Protein AF-A0A560K8T9-F1 (afdb_monomer_lite)

Organism: NCBI:txid28077

pLDDT: mean 85.0, std 13.72, range [30.36, 98.31]

Foldseek 3Di:
DAECAEAEAAEEQAEAEAAYAAYEYEYEAPHENYEYEYEDPDDEHEYEYHYNYEYAEDAPPDDDPPPHYEYAYQYADYEYEAAHQEYEYENDDAAYEYEYAHLHHEYEYADAQHEYEHCYDAEYEYHYENYEYEYQAHEYEDCDYEYEYEYHAQYEYEDAEEAYEDEYAQAHYEYYYNYYQYAYEYQEAQKEEEVPQQWIHHPPHPHIYGHYPHQEYEYAYACYEYEEEANGEYEYAAAHYEYEYDANYEYEYEANAQPDHAHEYEYENYEYEYAERHHHEYEYENYEYEYEELYEYEYHYEHYEYEDCEENYEYHYDYEAYEYEFAYEAYEYEDEQYEYEYDACYEYEYEAANYEYEYDANYEYEYDAHAQPGHAYEYEDENYEYEYEARHHYEYDEECYEYEYEEAHEYEHEEANYEYEYAYAAHHYEYYYDLVEQGEYEYEYDNANYEYHYDDRPDHLNYEYEYEGENYEYEYPYNYEYEYAAANYEYEYDEAHEYEHAYHAQPGHAHEYEYELYEYEYHERHHHEYEYYNYEYEYEESHEYEYYEEHYEYEYPYANYEYAYDYEAYEYEFAAEEYEYEDENYEYEYEACYEYEYEAANYEYEYDANYEYEYEAHAQPHHAHEYEDENYEYEYEARHHYEYDEELYEYEYEYAHEYEHEEANYEYEYEAANHEYEYEYDDPDQHEYEYEYPHAHYEYHYDYPDQHLNYEYEYEHANYEYEAPHQYEYEYEAANYEYEHDEAHHYEYEYNAQPHHAHEYEYELYEYEYAPRHHHEYEYENYEYEYEELYEYHYHYEHYEYAYPYAAYEYHYQEYHYEHEDENYEYEYNYEEYEYEEEQYEYEYEAQYEYEYEYAAYEYEYHKANYEYEYDDPPDAAHHEYEYAAFLQQWAWDDDPQWIWIAGVVRIYIYIYPRCQPADPVRDGRHHHQWYAYNVGDIDGSVNVCVVVVDDPPDDDDDDPDDGHHD

Radius of gyration: 68.3 Å; chains: 1; bounding box: 132×45×207 Å

Sequence (967 aa):
MGSYDTLYLNSSGNTISLTGGNSTVNLSSGVSGNTVKVQTTTGSGTVTVNGAGTLNSIAASSGTIATSGTVTVNDSGNILWLAGAQATLSGIAANLTLNATAATTVLTVTDTGKAFTVGGGNQVSLIGSSETVTMNSGTLVNSSGSNTLVASGSSTLIAAAGTSVLVGSGSGATLKVTGGSAKVRYDASNMTINLSTGHATASNSSTSDALIGISSVIVNGGTDTITLGASQSATLSGSGNSVSAANGANVTIAGGGYQNTANEVTLSNGIMALTVDARANLTGSGNHVSSGSNDNVGVTGDNNTLTATGSGDGFWITGSNDKVIVQGTQAQINGNSVAISLSANASATLNGNGNTVTMASGSALHITGGGRVASTNTVTLSSSTVTLDQDSRADLTGSANQVTITGTVNVAVSGTQNTITSTASGSGIYVGGAASGGSTVTVSDTGGSNTIYVYANTQSAVDVLTVTGNGDIINMNSNWNLTLSGSGNTVGMIAGETISITGGGEFATANTVTLSNGTLILGQHARANLTGSGNHVTSGSNNNVGVAGDNNTLTATGSGDGFWITGSNDTVIVQSTQAQINGSNVAISLWANASATLNGNGNTVTMASGSALHITGGGWVAATNTVTLSSSTVTLDQDSRADLTGDANQVTITGTVNVAVSGTQNTITATASGSGIFVGGAAGGGSTVTVSDTGGGNTIYVYANTQSTVDVLTVTGNGDTINMNSNWKLTLSGSGNTVGMIAGETISITGGGEFATANTVTLSNGTLILGQHARANLTGSGNQVTLGNNDNLGVDGSHNVLTATGSGDGLWISGASNTANISNGSVFVGGSQTAINGDNNAITLYAGVGATVSGKNELISTVGANTTVALSTNGVGPSGELDLFVTHDQVWLQQSGNDLIIDQVNGTQDVTLKDWFLQSPGGTYDHQVATIKASDGVTLSSASITNLFSTSHTGASDSVLLNSWKS

Secondary structure (DSSP, 8-state):
--TT-EEEE-SSS-EEEE-SSS-EEEEPTT--SEEEEE---SS---EEEEESS-EEEEEE-SS---SS-EEEE-STT-EEEE-SSEEEEESPPTTEEEEE-SSSEEEEE--SS-EEEEEE-SEEEEE-SS-EEEESSSEEEEEES--EEEE-TT-EEEE-SS--EEEE-SSS-EEEESSS--EEEE-SSSEEEETTTTEEEETT-SS-EEEES--EEEE-SSS-EEEE-TT-EEEE-SSS-EEEE-TT-EEEE--B-TTSPPEEEE-SS-EEEE-BSBEEEEESSS-EEEE-BS-EEEEESSS-EEEE-SSS-EEEE-SSS-EEEE-SS-EEEE-SS-EEEEPTT-EEEEESSS-EEEE-TT-EEEEE-S-TTSPPEEEE-SS-EEEE-TT-EEEEESSS-EEEE-SS-EEEEESSSEEEEE--SS-EEEEE--TTS--EEEEEESS---EEEE---SS-TT-EEEE--SS-EEEE-SS-EEEE-SSS-EEE--TT-EEEE--B-TTSPPEEEE-SS-EEEE-SSBEEEEESSS-EEEE-SS-EEEEESSS-EEEE-SSS-EEEE-SSS-EEEE-SS-EEEE-SS-EEEEPTT-EEEEESSS-EEEE-TT-EEEEE-S-TTSPPEEEE-SS-EEEE-TT-EEEEESSS-EEEE-SS-EEEEESSSEEEEE-SSS-EEEEE--TTS--EEEEEESS---EEEE--SS--TT-EEEEE-SS-EEEE-SSPEEEEESSS-EEEE-TT-EEEEE-S-TTSPPEEEE-SSSEEEEPTT-EEEEESSS-EEEE-SS-EEEEESSS-EEEE-SSS-EEEE-SSS-EEE-SSSEEEE-SSSEEEESSS-EEEEETT-EEEEESSS-EEEEESSSEEEEE---SS--EEEEEESS-GGGEEEEEETTEEEEEETTSS-EEEETTTTPBPTTS-B--SEEEEE-TTS-EEEHHHHHHHHHS--S-----SS-SS-B-

Structure (mmCIF, N/CA/C/O backbone):
data_AF-A0A560K8T9-F1
#
_entry.id   AF-A0A560K8T9-F1
#
loop_
_atom_site.group_PDB
_atom_site.id
_atom_site.type_symbol
_atom_site.label_atom_id
_atom_site.label_alt_id
_atom_site.label_comp_id
_atom_site.label_asym_id
_atom_site.label_entity_id
_atom_site.label_seq_id
_atom_site.pdbx_PDB_ins_code
_atom_site.Cartn_x
_atom_site.Cartn_y
_atom_site.Cartn_z
_atom_site.occupancy
_atom_site.B_iso_or_equiv
_atom_site.auth_seq_id
_atom_site.auth_comp_id
_atom_site.auth_asym_id
_atom_site.auth_atom_id
_atom_site.pdbx_PDB_model_num
ATOM 1 N N . MET A 1 1 ? -26.579 7.503 103.857 1.00 66.56 1 MET A N 1
ATOM 2 C CA . MET A 1 1 ? -25.563 8.568 103.688 1.00 66.56 1 MET A CA 1
ATOM 3 C C . MET A 1 1 ? -26.245 9.862 103.295 1.00 66.56 1 MET A C 1
ATOM 5 O O . MET A 1 1 ? -27.279 9.796 102.631 1.00 66.56 1 MET A O 1
ATOM 9 N N . GLY A 1 2 ? -25.696 10.989 103.746 1.00 65.50 2 GLY A N 1
ATOM 10 C CA . GLY A 1 2 ? -26.167 12.327 103.404 1.00 65.50 2 GLY A CA 1
ATOM 11 C C . GLY A 1 2 ? -25.733 12.741 101.995 1.00 65.50 2 GLY A C 1
ATOM 12 O O . GLY A 1 2 ? -25.364 11.899 101.172 1.00 65.50 2 GLY A O 1
ATOM 13 N N . SER A 1 3 ? -25.842 14.037 101.703 1.00 75.38 3 SER A N 1
ATOM 14 C CA . SER A 1 3 ? -25.401 14.620 100.430 1.00 75.38 3 SER A CA 1
ATOM 15 C C . SER A 1 3 ? -23.902 14.955 100.470 1.00 75.38 3 SER A C 1
ATOM 17 O O . SER A 1 3 ? -23.424 15.363 101.523 1.00 75.38 3 SER A O 1
ATOM 19 N N . TYR A 1 4 ? -23.197 14.875 99.334 1.00 78.75 4 TYR A N 1
ATOM 20 C CA . TYR A 1 4 ? -21.752 15.168 99.175 1.00 78.75 4 TYR A CA 1
ATOM 21 C C . TYR A 1 4 ? -20.771 14.211 99.871 1.00 78.75 4 TYR A C 1
ATOM 23 O O . TYR A 1 4 ? -19.584 14.516 100.002 1.00 78.75 4 TYR A O 1
ATOM 31 N N . ASP A 1 5 ? -21.227 13.039 100.297 1.00 81.94 5 ASP A N 1
ATOM 32 C CA . ASP A 1 5 ? -20.361 12.093 100.993 1.00 81.94 5 ASP A CA 1
ATOM 33 C C . ASP A 1 5 ? -19.523 11.261 100.004 1.00 81.94 5 ASP A C 1
ATOM 35 O O . ASP A 1 5 ? -20.011 10.873 98.947 1.00 81.94 5 ASP A O 1
ATOM 39 N N . THR A 1 6 ? -18.285 10.902 100.365 1.00 81.38 6 THR A N 1
ATOM 40 C CA . THR A 1 6 ? -17.493 9.885 99.645 1.00 81.38 6 THR A CA 1
ATOM 41 C C . THR A 1 6 ? -17.288 8.653 100.524 1.00 81.38 6 THR A C 1
ATOM 43 O O . THR A 1 6 ? -16.706 8.757 101.601 1.00 81.38 6 THR A O 1
ATOM 46 N N . LEU A 1 7 ? -17.736 7.481 100.074 1.00 82.44 7 LEU A N 1
ATOM 47 C CA . LEU A 1 7 ? -17.566 6.204 100.769 1.00 82.44 7 LEU A CA 1
ATOM 48 C C . LEU A 1 7 ? -16.556 5.328 100.041 1.00 82.44 7 LEU A C 1
ATOM 50 O O . LEU A 1 7 ? -16.686 5.130 98.842 1.00 82.44 7 LEU A O 1
ATOM 54 N N . TYR A 1 8 ? -15.611 4.740 100.768 1.00 81.19 8 TYR A N 1
ATOM 55 C CA . TYR A 1 8 ? -14.728 3.703 100.238 1.00 81.19 8 TYR A CA 1
ATOM 56 C C . TYR A 1 8 ? -15.151 2.340 100.785 1.00 81.19 8 TYR A C 1
ATOM 58 O O . TYR A 1 8 ? -15.222 2.151 101.998 1.00 81.19 8 TYR A O 1
ATOM 66 N N . LEU A 1 9 ? -15.427 1.392 99.894 1.00 77.12 9 LEU A N 1
ATOM 67 C CA . LEU A 1 9 ? -15.787 0.020 100.227 1.00 77.12 9 LEU A CA 1
ATOM 68 C C . LEU A 1 9 ? -14.612 -0.906 99.961 1.00 77.12 9 LEU A C 1
ATOM 70 O O . LEU A 1 9 ? -14.235 -1.142 98.817 1.00 77.12 9 LEU A O 1
ATOM 74 N N . ASN A 1 10 ? -14.063 -1.453 101.038 1.00 81.00 10 ASN A N 1
ATOM 75 C CA . ASN A 1 10 ? -12.926 -2.367 101.026 1.00 81.00 10 ASN A CA 1
ATOM 76 C C . ASN A 1 10 ? -13.306 -3.817 101.392 1.00 81.00 10 ASN A C 1
ATOM 78 O O . ASN A 1 10 ? -12.418 -4.655 101.516 1.00 81.00 10 ASN A O 1
ATOM 82 N N . SER A 1 11 ? -14.597 -4.122 101.561 1.00 81.31 11 SER A N 1
ATOM 83 C CA . SER A 1 11 ? -15.110 -5.458 101.895 1.00 81.31 11 SER A CA 1
ATOM 84 C C . SER A 1 11 ? -16.332 -5.841 101.051 1.00 81.31 11 SER A C 1
ATOM 86 O O . SER A 1 11 ? -17.039 -4.977 100.523 1.00 81.31 11 SER A O 1
ATOM 88 N N . SER A 1 12 ? -16.558 -7.148 100.900 1.00 81.06 12 SER A N 1
ATOM 89 C CA . SER A 1 12 ? -17.645 -7.744 100.108 1.00 81.06 12 SER A CA 1
ATOM 90 C C . SER A 1 12 ? -18.966 -7.861 100.890 1.00 81.06 12 SER A C 1
ATOM 92 O O . SER A 1 12 ? -18.949 -7.992 102.111 1.00 81.06 12 SER A O 1
ATOM 94 N N . GLY A 1 13 ? -20.113 -7.885 100.196 1.00 77.31 13 GLY A N 1
ATOM 95 C CA . GLY A 1 13 ? -21.435 -8.204 100.777 1.00 77.31 13 GLY A CA 1
ATOM 96 C C . GLY A 1 13 ? -22.182 -7.081 101.525 1.00 77.31 13 GLY A C 1
ATOM 97 O O . GLY A 1 13 ? -23.222 -7.331 102.132 1.00 77.31 13 GLY A O 1
ATOM 98 N N . ASN A 1 14 ? -21.694 -5.843 101.502 1.00 79.88 14 ASN A N 1
ATOM 99 C CA . ASN A 1 14 ? -22.321 -4.688 102.150 1.00 79.88 14 ASN A CA 1
ATOM 100 C C . ASN A 1 14 ? -23.615 -4.250 101.444 1.00 79.88 14 ASN A C 1
ATOM 102 O O . ASN A 1 14 ? -23.697 -4.278 100.221 1.00 79.88 14 ASN A O 1
ATOM 106 N N . THR A 1 15 ? -24.602 -3.750 102.197 1.00 76.75 15 THR A N 1
ATOM 107 C CA . THR A 1 15 ? -25.774 -3.037 101.652 1.00 76.75 15 THR A CA 1
ATOM 108 C C . THR A 1 15 ? -25.780 -1.594 102.148 1.00 76.75 15 THR A C 1
ATOM 110 O O . THR A 1 15 ? -25.785 -1.360 103.353 1.00 76.75 15 THR A O 1
ATOM 113 N N . ILE A 1 16 ? -25.791 -0.621 101.238 1.00 75.00 16 ILE A N 1
ATOM 114 C CA . ILE A 1 16 ? -25.612 0.804 101.558 1.00 75.00 16 ILE A CA 1
ATOM 115 C C . ILE A 1 16 ? -26.799 1.589 101.033 1.00 75.00 16 ILE A C 1
ATOM 117 O O . ILE A 1 16 ? -27.051 1.559 99.838 1.00 75.00 16 ILE A O 1
ATOM 121 N N . SER A 1 17 ? -27.500 2.326 101.895 1.00 74.50 17 SER A N 1
ATOM 122 C CA . SER A 1 17 ? -28.553 3.261 101.476 1.00 74.50 17 SER A CA 1
ATOM 123 C C . SER A 1 17 ? -28.019 4.695 101.414 1.00 74.50 17 SER A C 1
ATOM 125 O O . SER A 1 17 ? -27.600 5.274 102.423 1.00 74.50 17 SER A O 1
ATOM 127 N N . LEU A 1 18 ? -28.055 5.283 100.224 1.00 72.75 18 LEU A N 1
ATOM 128 C CA . LEU A 1 18 ? -27.745 6.681 99.942 1.00 72.75 18 LEU A CA 1
ATOM 129 C C . LEU A 1 18 ? -29.060 7.461 99.882 1.00 72.75 18 LEU A C 1
ATOM 131 O O . LEU A 1 18 ? -29.907 7.158 99.046 1.00 72.75 18 LEU A O 1
ATOM 135 N N . THR A 1 19 ? -29.241 8.432 100.777 1.00 68.75 19 THR A N 1
ATOM 136 C CA . THR A 1 19 ? -30.479 9.224 100.875 1.00 68.75 19 THR A CA 1
ATOM 137 C C . THR A 1 19 ? -30.294 10.688 100.452 1.00 68.75 19 THR A C 1
ATOM 139 O O . THR A 1 19 ? -31.278 11.373 100.188 1.00 68.75 19 THR A O 1
ATOM 142 N N . GLY A 1 20 ? -29.046 11.173 100.359 1.00 65.38 20 GLY A N 1
ATOM 143 C CA . GLY A 1 20 ? -28.683 12.489 99.806 1.00 65.38 20 GLY A CA 1
ATOM 144 C C . GLY A 1 20 ? -28.050 12.420 98.404 1.00 65.38 20 GLY A C 1
ATOM 145 O O . GLY A 1 20 ? -27.679 11.343 97.940 1.00 65.38 20 GLY A O 1
ATOM 146 N N . GLY A 1 21 ? -27.951 13.567 97.720 1.00 69.69 21 GLY A N 1
ATOM 147 C CA . GLY A 1 21 ? -27.368 13.704 96.369 1.00 69.69 21 GLY A CA 1
ATOM 148 C C . GLY A 1 21 ? -25.892 14.145 96.370 1.00 69.69 21 GLY A C 1
ATOM 149 O O . GLY A 1 21 ? -25.376 14.558 97.400 1.00 69.69 21 GLY A O 1
ATOM 150 N N . ASN A 1 22 ? -25.202 14.104 95.223 1.00 71.56 22 ASN A N 1
ATOM 151 C CA . ASN A 1 22 ? -23.774 14.473 95.064 1.00 71.56 22 ASN A CA 1
ATOM 152 C C . ASN A 1 22 ? -22.765 13.565 95.796 1.00 71.56 22 ASN A C 1
ATOM 154 O O . ASN A 1 22 ? -21.638 13.980 96.053 1.00 71.56 22 ASN A O 1
ATOM 158 N N . SER A 1 23 ? -23.141 12.328 96.122 1.00 75.88 23 SER A N 1
ATOM 159 C CA . SER A 1 23 ? -22.300 11.398 96.885 1.00 75.88 23 SER A CA 1
ATOM 160 C C . SER A 1 23 ? -21.554 10.416 95.973 1.00 75.88 23 SER A C 1
ATOM 162 O O . SER A 1 23 ? -22.087 9.963 94.962 1.00 75.88 23 SER A O 1
ATOM 164 N N . THR A 1 24 ? -20.319 10.067 96.333 1.00 74.75 24 THR A N 1
ATOM 165 C CA . THR A 1 24 ? -19.470 9.112 95.610 1.00 74.75 24 THR A CA 1
ATOM 166 C C . THR A 1 24 ? -19.274 7.830 96.422 1.00 74.75 24 THR A C 1
ATOM 168 O O . THR A 1 24 ? -19.007 7.883 97.616 1.00 74.75 24 THR A O 1
ATOM 171 N N . VAL A 1 25 ? -19.361 6.660 95.798 1.00 76.94 25 VAL A N 1
ATOM 172 C CA . VAL A 1 25 ? -19.001 5.366 96.388 1.00 76.94 25 VAL A CA 1
ATOM 173 C C . VAL A 1 25 ? -17.871 4.766 95.561 1.00 76.94 25 VAL A C 1
ATOM 175 O O . VAL A 1 25 ? -18.062 4.460 94.393 1.00 76.94 25 VAL A O 1
ATOM 178 N N . ASN A 1 26 ? -16.700 4.598 96.161 1.00 76.06 26 ASN A N 1
ATOM 179 C CA . ASN A 1 26 ? -15.517 3.998 95.559 1.00 76.06 26 ASN A CA 1
ATOM 180 C C . ASN A 1 26 ? -15.351 2.555 96.066 1.00 76.06 26 ASN A C 1
ATOM 182 O O . ASN A 1 26 ? -15.259 2.345 97.273 1.00 76.06 26 ASN A O 1
ATOM 186 N N . LEU A 1 27 ? -15.275 1.557 95.187 1.00 71.81 27 LEU A N 1
ATOM 187 C CA . LEU A 1 27 ? -14.973 0.169 95.552 1.00 71.81 27 LEU A CA 1
ATOM 188 C C . LEU A 1 27 ? -13.502 -0.146 95.299 1.00 71.81 27 LEU A C 1
ATOM 190 O O . LEU A 1 27 ? -12.985 0.082 94.204 1.00 71.81 27 LEU A O 1
ATOM 194 N N . SER A 1 28 ? -12.839 -0.717 96.300 1.00 75.81 28 SER A N 1
ATOM 195 C CA . SER A 1 28 ? -11.492 -1.265 96.145 1.00 75.81 28 SER A CA 1
ATOM 196 C C . SER A 1 28 ? -11.502 -2.490 95.221 1.00 75.81 28 SER A C 1
ATOM 198 O O . SER A 1 28 ? -12.511 -3.189 95.112 1.00 75.81 28 SER A O 1
ATOM 200 N N . SER A 1 29 ? -10.376 -2.783 94.561 1.00 67.94 29 SER A N 1
ATOM 201 C CA . SER A 1 29 ? -10.283 -3.965 93.692 1.00 67.94 29 SER A CA 1
ATOM 202 C C . SER A 1 29 ? -10.481 -5.271 94.479 1.00 67.94 29 SER A C 1
ATOM 204 O O . SER A 1 29 ? -10.117 -5.370 95.651 1.00 67.94 29 SER A O 1
ATOM 206 N N . GLY A 1 30 ? -11.095 -6.275 93.842 1.00 64.31 30 GLY A N 1
ATOM 207 C CA . GLY A 1 30 ? -11.343 -7.598 94.443 1.00 64.31 30 GLY A CA 1
ATOM 208 C C . GLY A 1 30 ? -12.546 -7.681 95.395 1.00 64.31 30 GLY A C 1
ATOM 209 O O . GLY A 1 30 ? -12.860 -8.758 95.900 1.00 64.31 30 GLY A O 1
ATOM 210 N N . VAL A 1 31 ? -13.245 -6.569 95.618 1.00 70.69 31 VAL A N 1
ATOM 211 C CA . VAL A 1 31 ? -14.468 -6.503 96.422 1.00 70.69 31 VAL A CA 1
ATOM 212 C C . VAL A 1 31 ? -15.691 -6.888 95.572 1.00 70.69 31 VAL A C 1
ATOM 214 O O . VAL A 1 31 ? -15.837 -6.400 94.455 1.00 70.69 31 VAL A O 1
ATOM 217 N N . SER A 1 32 ? -16.582 -7.747 96.086 1.00 67.19 32 SER A N 1
ATOM 218 C CA . SER A 1 32 ? -17.761 -8.258 95.355 1.00 67.19 32 SER A CA 1
ATOM 219 C C . SER A 1 32 ? -19.026 -8.360 96.221 1.00 67.19 32 SER A C 1
ATOM 221 O O . SER A 1 32 ? -18.986 -8.236 97.442 1.00 67.19 32 SER A O 1
ATOM 223 N N . GLY A 1 33 ? -20.199 -8.556 95.617 1.00 65.50 33 GLY A N 1
ATOM 224 C CA . GLY A 1 33 ? -21.430 -8.852 96.371 1.00 65.50 33 GLY A CA 1
ATOM 225 C C . GLY A 1 33 ? -22.073 -7.655 97.092 1.00 65.50 33 GLY A C 1
ATOM 226 O O . GLY A 1 33 ? -23.068 -7.831 97.791 1.00 65.50 33 GLY A O 1
ATOM 227 N N . ASN A 1 34 ? -21.536 -6.442 96.934 1.00 72.00 34 ASN A N 1
ATOM 228 C CA . ASN A 1 34 ? -22.105 -5.232 97.532 1.00 72.00 34 ASN A CA 1
ATOM 229 C C . ASN A 1 34 ? -23.392 -4.790 96.809 1.00 72.00 34 ASN A C 1
ATOM 231 O O . ASN A 1 34 ? -23.543 -4.986 95.602 1.00 72.00 34 ASN A O 1
ATOM 235 N N . THR A 1 35 ? -24.306 -4.160 97.548 1.00 70.00 35 THR A N 1
ATOM 236 C CA . THR A 1 35 ? -25.549 -3.558 97.057 1.00 70.00 35 THR A CA 1
ATOM 237 C C . THR A 1 35 ? -25.630 -2.085 97.459 1.00 70.00 35 THR A C 1
ATOM 239 O O . THR A 1 35 ? -25.555 -1.763 98.643 1.00 70.00 35 THR A O 1
ATOM 242 N N . VAL A 1 36 ? -25.829 -1.178 96.503 1.00 71.94 36 VAL A N 1
ATOM 243 C CA . VAL A 1 36 ? -25.997 0.262 96.771 1.00 71.94 36 VAL A CA 1
ATOM 244 C C . VAL A 1 36 ? -27.432 0.667 96.454 1.00 71.94 36 VAL A C 1
ATOM 246 O O . VAL A 1 36 ? -27.848 0.695 95.302 1.00 71.94 36 VAL A O 1
ATOM 249 N N . LYS A 1 37 ? -28.219 0.981 97.478 1.00 67.75 37 LYS A N 1
ATOM 250 C CA . LYS A 1 37 ? -29.569 1.517 97.338 1.00 67.75 37 LYS A CA 1
ATOM 251 C C . LYS A 1 37 ? -29.528 3.037 97.262 1.00 67.75 37 LYS A C 1
ATOM 253 O O . LYS A 1 37 ? -29.007 3.673 98.172 1.00 67.75 37 LYS A O 1
ATOM 258 N N . VAL A 1 38 ? -30.094 3.628 96.216 1.00 65.75 38 VAL A N 1
ATOM 259 C CA . VAL A 1 38 ? -30.137 5.090 96.043 1.00 65.75 38 VAL A CA 1
ATOM 260 C C . VAL A 1 38 ? -31.578 5.567 96.174 1.00 65.75 38 VAL A C 1
ATOM 262 O O . VAL A 1 38 ? -32.437 5.168 95.397 1.00 65.75 38 VAL A O 1
ATOM 265 N N . GLN A 1 39 ? -31.858 6.408 97.164 1.00 63.97 39 GLN A N 1
ATOM 266 C CA . GLN A 1 39 ? -33.184 6.954 97.436 1.00 63.97 39 GLN A CA 1
ATOM 267 C C . GLN A 1 39 ? -33.071 8.469 97.635 1.00 63.97 39 GLN A C 1
ATOM 269 O O . GLN A 1 39 ? -32.992 8.956 98.756 1.00 63.97 39 GLN A O 1
ATOM 274 N N . THR A 1 40 ? -33.031 9.236 96.548 1.00 55.41 40 THR A N 1
ATOM 275 C CA . THR A 1 40 ? -32.966 10.704 96.616 1.00 55.41 40 THR A CA 1
ATOM 276 C C . THR A 1 40 ? -34.359 11.266 96.892 1.00 55.41 40 THR A C 1
ATOM 278 O O . THR A 1 40 ? -35.224 11.211 96.019 1.00 55.41 40 THR A O 1
ATOM 281 N N . THR A 1 41 ? -34.617 11.786 98.093 1.00 52.03 41 THR A N 1
ATOM 282 C CA . THR A 1 41 ? -35.984 12.179 98.475 1.00 52.03 41 THR A CA 1
ATOM 283 C C . THR A 1 41 ? -36.430 13.550 97.961 1.00 52.03 41 THR A C 1
ATOM 285 O O . THR A 1 41 ? -37.633 13.738 97.868 1.00 52.03 41 THR A O 1
ATOM 288 N N . THR A 1 42 ? -35.533 14.463 97.558 1.00 47.31 42 THR A N 1
ATOM 289 C CA . THR A 1 42 ? -35.866 15.740 96.874 1.00 47.31 42 THR A CA 1
ATOM 290 C C . THR A 1 42 ? -34.591 16.472 96.408 1.00 47.31 42 THR A C 1
ATOM 292 O O . THR A 1 42 ? -33.751 16.782 97.252 1.00 47.31 42 THR A O 1
ATOM 295 N N . GLY A 1 43 ? -34.472 16.821 95.117 1.00 51.47 43 GLY A N 1
ATOM 296 C CA . GLY A 1 43 ? -33.457 17.755 94.580 1.00 51.47 43 GLY A CA 1
ATOM 297 C C . GLY A 1 43 ? -32.404 17.137 93.642 1.00 51.47 43 GLY A C 1
ATOM 298 O O . GLY A 1 43 ? -31.998 15.991 93.820 1.00 51.47 43 GLY A O 1
ATOM 299 N N . SER A 1 44 ? -31.956 17.912 92.644 1.00 52.59 44 SER A N 1
ATOM 300 C CA . SER A 1 44 ? -30.930 17.533 91.658 1.00 52.59 44 SER A CA 1
ATOM 301 C C . SER A 1 44 ? -29.588 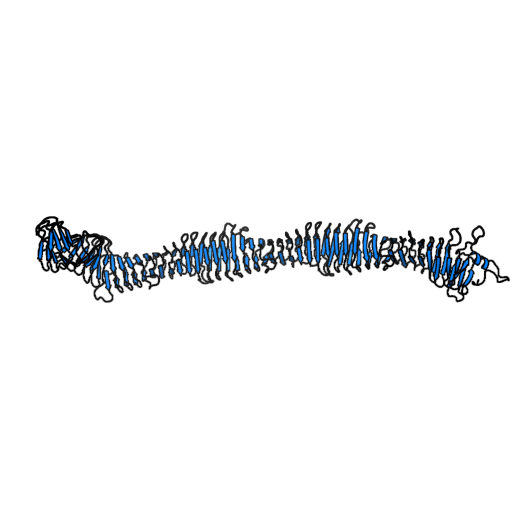17.213 92.331 1.00 52.59 44 SER A C 1
ATOM 303 O O . SER A 1 44 ? -28.985 18.089 92.954 1.00 52.59 44 SER A O 1
ATOM 305 N N . GLY A 1 45 ? -29.083 15.991 92.195 1.00 57.16 45 GLY A N 1
ATOM 306 C CA . GLY A 1 45 ? -27.751 15.624 92.676 1.00 57.16 45 GLY A CA 1
ATOM 307 C C . GLY A 1 45 ? -27.238 14.351 92.012 1.00 57.16 45 GLY A C 1
ATOM 308 O O . GLY A 1 45 ? -28.028 13.484 91.644 1.00 57.16 45 GLY A O 1
ATOM 309 N N . THR A 1 46 ? -25.921 14.247 91.848 1.00 61.34 46 THR A N 1
ATOM 310 C CA . THR A 1 46 ? -25.262 13.127 91.163 1.00 61.34 46 THR A CA 1
ATOM 311 C C . THR A 1 46 ? -24.835 12.055 92.159 1.00 61.34 46 THR A C 1
ATOM 313 O O . THR A 1 46 ? -24.210 12.371 93.161 1.00 61.34 46 THR A O 1
ATOM 316 N N . VAL A 1 47 ? -25.129 10.781 91.924 1.00 68.94 47 VAL A N 1
ATOM 317 C CA . VAL A 1 47 ? -24.512 9.691 92.693 1.00 68.94 47 VAL A CA 1
ATOM 318 C C . VAL A 1 47 ? -23.498 8.999 91.805 1.00 68.94 47 VAL A C 1
ATOM 320 O O . VAL A 1 47 ? -23.868 8.416 90.791 1.00 68.94 47 VAL A O 1
ATOM 323 N N . THR A 1 48 ? -22.229 9.052 92.192 1.00 65.69 48 THR A N 1
ATOM 324 C CA . THR A 1 48 ? -21.141 8.422 91.443 1.00 65.69 48 THR A CA 1
ATOM 325 C C . THR A 1 48 ? -20.735 7.128 92.125 1.00 65.69 48 THR A C 1
ATOM 327 O O . THR A 1 48 ? -20.395 7.131 93.300 1.00 65.69 48 THR A O 1
ATOM 330 N N . VAL A 1 49 ? -20.728 6.015 91.404 1.00 68.94 49 VAL A N 1
ATOM 331 C CA . VAL A 1 49 ? -20.149 4.753 91.864 1.00 68.94 49 VAL A CA 1
ATOM 332 C C . VAL A 1 49 ? -18.928 4.454 90.993 1.00 68.94 49 VAL A C 1
ATOM 334 O O . VAL A 1 49 ? -19.057 4.247 89.787 1.00 68.94 49 VAL A O 1
ATOM 337 N N . ASN A 1 50 ? -17.741 4.459 91.601 1.00 61.97 50 ASN A N 1
ATOM 338 C CA . ASN A 1 50 ? -16.467 4.113 90.965 1.00 61.97 50 ASN A CA 1
ATOM 339 C C . ASN A 1 50 ? -15.918 2.828 91.592 1.00 61.97 50 ASN A C 1
ATOM 341 O O . ASN A 1 50 ? -16.118 2.598 92.780 1.00 61.97 50 ASN A O 1
ATOM 345 N N . GLY A 1 51 ? -15.162 2.014 90.863 1.00 59.62 51 GLY A N 1
ATOM 346 C CA . GLY A 1 51 ? -14.501 0.850 91.455 1.00 59.62 51 GLY A CA 1
ATOM 347 C C . GLY A 1 51 ? -13.922 -0.107 90.426 1.00 59.62 51 GLY A C 1
ATOM 348 O O . GLY A 1 51 ? -14.082 0.127 89.238 1.00 59.62 51 GLY A O 1
ATOM 349 N N . ALA A 1 52 ? -13.216 -1.142 90.891 1.00 48.56 52 ALA A N 1
ATOM 350 C CA . ALA A 1 52 ? -12.695 -2.253 90.080 1.00 48.56 52 ALA A CA 1
ATOM 351 C C . ALA A 1 52 ? -13.194 -3.614 90.620 1.00 48.56 52 ALA A C 1
ATOM 353 O O . ALA A 1 52 ? -12.442 -4.589 90.692 1.00 48.56 52 ALA A O 1
ATOM 354 N N . GLY A 1 53 ? -14.430 -3.650 91.124 1.00 55.16 53 GLY A N 1
ATOM 355 C CA . GLY A 1 53 ? -15.012 -4.772 91.864 1.00 55.16 53 GLY A CA 1
ATOM 356 C C . GLY A 1 53 ? -16.498 -4.928 91.540 1.00 55.16 53 GLY A C 1
ATOM 357 O O . GLY A 1 53 ? -17.181 -3.944 91.288 1.00 55.16 53 GLY A O 1
ATOM 358 N N . THR A 1 54 ? -17.022 -6.157 91.533 1.00 52.81 54 THR A N 1
ATOM 359 C CA . THR A 1 54 ? -18.373 -6.439 91.020 1.00 52.81 54 THR A CA 1
ATOM 360 C C . THR A 1 54 ? -19.474 -6.061 92.021 1.00 52.81 54 THR A C 1
ATOM 362 O O . THR A 1 54 ? -19.636 -6.681 93.079 1.00 52.81 54 THR A O 1
ATOM 365 N N . LEU A 1 55 ? -20.288 -5.055 91.687 1.00 57.59 55 LEU A N 1
ATOM 366 C CA . LEU A 1 55 ? -21.537 -4.783 92.400 1.00 57.59 55 LEU A CA 1
ATOM 367 C C . LEU A 1 55 ? -22.595 -5.822 92.025 1.00 57.59 55 LEU A C 1
ATOM 369 O O . LEU A 1 55 ? -22.817 -6.107 90.851 1.00 57.59 55 LEU A O 1
ATOM 373 N N . ASN A 1 56 ? -23.310 -6.334 93.027 1.00 54.72 56 ASN A N 1
ATOM 374 C CA . ASN A 1 56 ? -24.413 -7.269 92.802 1.00 54.72 56 ASN A CA 1
ATOM 375 C C . ASN A 1 56 ? -25.697 -6.536 92.382 1.00 54.72 56 ASN A C 1
ATOM 377 O O . ASN A 1 56 ? -26.442 -6.997 91.521 1.00 54.72 56 ASN A O 1
ATOM 381 N N . SER A 1 57 ? -25.968 -5.375 92.991 1.00 54.81 57 SER A N 1
ATOM 382 C CA . SER A 1 57 ? -27.065 -4.505 92.561 1.00 54.81 57 SER A CA 1
ATOM 383 C C . SER A 1 57 ? -26.867 -3.050 92.993 1.00 54.81 57 SER A C 1
ATOM 385 O O . SER A 1 57 ? -26.548 -2.769 94.146 1.00 54.81 57 SER A O 1
ATOM 387 N N . ILE A 1 58 ? -27.100 -2.096 92.095 1.00 59.44 58 ILE A N 1
ATOM 388 C CA . ILE A 1 58 ? -27.499 -0.740 92.502 1.00 59.44 58 ILE A CA 1
ATOM 389 C C . ILE A 1 58 ? -29.023 -0.719 92.433 1.00 59.44 58 ILE A C 1
ATOM 391 O O . ILE A 1 58 ? -29.555 -0.982 91.366 1.00 59.44 58 ILE A O 1
ATOM 395 N N . ALA A 1 59 ? -29.743 -0.467 93.523 1.00 53.59 59 ALA A N 1
ATOM 396 C CA . ALA A 1 59 ? -31.207 -0.489 93.521 1.00 53.59 59 ALA A CA 1
ATOM 397 C C . ALA A 1 59 ? -31.778 0.881 93.893 1.00 53.59 59 ALA A C 1
ATOM 399 O O . ALA A 1 59 ? -31.679 1.319 95.037 1.00 53.59 59 ALA A O 1
ATOM 400 N N . ALA A 1 60 ? -32.430 1.561 92.954 1.00 55.38 60 ALA A N 1
ATOM 401 C CA . ALA A 1 60 ? -33.220 2.744 93.290 1.00 55.38 60 ALA A CA 1
ATOM 402 C C . ALA A 1 60 ? -34.545 2.291 93.930 1.00 55.38 60 ALA A C 1
ATOM 404 O O . ALA A 1 60 ? -35.483 1.937 93.221 1.00 55.38 60 ALA A O 1
ATOM 405 N N . SER A 1 61 ? -34.612 2.176 95.261 1.00 40.22 61 SER A N 1
ATOM 406 C CA . SER A 1 61 ? -35.758 1.558 95.943 1.00 40.22 61 SER A CA 1
ATOM 407 C C . SER A 1 61 ? -36.984 2.475 95.987 1.00 40.22 61 SER A C 1
ATOM 409 O O . SER A 1 61 ? -36.939 3.527 96.621 1.00 40.22 61 SER A O 1
ATOM 411 N N . SER A 1 62 ? -38.073 2.023 95.351 1.00 38.84 62 SER A N 1
ATOM 412 C CA . SER A 1 62 ? -39.497 2.398 95.526 1.00 38.84 62 SER A CA 1
ATOM 413 C C . SER A 1 62 ? -39.906 3.879 95.488 1.00 38.84 62 SER A C 1
ATOM 415 O O . SER A 1 62 ? -41.082 4.182 95.664 1.00 38.84 62 SER A O 1
ATOM 417 N N . GLY A 1 63 ? -38.986 4.803 95.247 1.00 38.72 63 GLY A N 1
ATOM 418 C CA . GLY A 1 63 ? -39.247 6.230 95.153 1.00 38.72 63 GLY A CA 1
ATOM 419 C C . GLY A 1 63 ? -38.510 6.797 93.954 1.00 38.72 63 GLY A C 1
ATOM 420 O O . GLY A 1 63 ? -37.350 6.476 93.716 1.00 38.72 63 GLY A O 1
ATOM 421 N N . THR A 1 64 ? -39.224 7.604 93.186 1.00 35.25 64 THR A N 1
ATOM 422 C CA . THR A 1 64 ? -38.748 8.507 92.142 1.00 35.25 64 THR A CA 1
ATOM 423 C C . THR A 1 64 ? -37.289 8.948 92.370 1.00 35.25 64 THR A C 1
ATOM 425 O O . THR A 1 64 ? -37.004 9.563 93.396 1.00 35.25 64 THR A O 1
ATOM 428 N N . ILE A 1 65 ? -36.378 8.751 91.403 1.00 41.78 65 ILE A N 1
ATOM 429 C CA . ILE A 1 65 ? -35.283 9.723 91.226 1.00 41.78 65 ILE A CA 1
ATOM 430 C C . ILE A 1 65 ? -36.001 10.984 90.731 1.00 41.78 65 ILE A C 1
ATOM 432 O O . ILE A 1 65 ? -36.237 11.169 89.538 1.00 41.78 65 ILE A O 1
ATOM 436 N N . ALA A 1 66 ? -36.550 11.759 91.669 1.00 31.31 66 ALA A N 1
ATOM 437 C CA . ALA A 1 66 ? -37.378 12.911 91.363 1.00 31.31 66 ALA A CA 1
ATOM 438 C C . ALA A 1 66 ? -36.495 13.986 90.733 1.00 31.31 66 ALA A C 1
ATOM 440 O O . ALA A 1 66 ? -35.685 14.607 91.412 1.00 31.31 66 ALA A O 1
ATOM 441 N N . THR A 1 67 ? -36.692 14.173 89.426 1.00 33.19 67 THR A N 1
ATOM 442 C CA . THR A 1 67 ? -36.338 15.357 88.635 1.00 33.19 67 THR A CA 1
ATOM 443 C C . THR A 1 67 ? -34.875 15.809 88.778 1.00 33.19 67 THR A C 1
ATOM 445 O O . THR A 1 67 ? -34.542 16.555 89.694 1.00 33.19 67 THR A O 1
ATOM 448 N N . SER A 1 68 ? -34.034 15.435 87.798 1.00 37.81 68 SER A N 1
ATOM 449 C CA . SER A 1 68 ? -32.685 15.972 87.476 1.00 37.81 68 SER A CA 1
ATOM 450 C C . SER A 1 68 ? -31.431 15.476 88.234 1.00 37.81 68 SER A C 1
ATOM 452 O O . SER A 1 68 ? -30.391 16.122 88.156 1.00 37.81 68 SER A O 1
ATOM 454 N N . GLY A 1 69 ? -31.464 14.325 88.916 1.00 48.16 69 GLY A N 1
ATOM 455 C CA . GLY A 1 69 ? -30.247 13.670 89.442 1.00 48.16 69 GLY A CA 1
ATOM 456 C C . GLY A 1 69 ? -29.611 12.673 88.459 1.00 48.16 69 GLY A C 1
ATOM 457 O O . GLY A 1 69 ? -30.338 11.941 87.788 1.00 48.16 69 GLY A O 1
ATOM 458 N N . THR A 1 70 ? -28.276 12.627 88.389 1.00 53.97 70 THR A N 1
ATOM 459 C CA . THR A 1 70 ? -27.497 11.742 87.495 1.00 53.97 70 THR A CA 1
ATOM 460 C C . THR A 1 70 ? -26.884 10.578 88.282 1.00 53.97 70 THR A C 1
ATOM 462 O O . THR A 1 70 ? -26.284 10.797 89.329 1.00 53.97 70 THR A O 1
ATOM 465 N N . VAL A 1 71 ? -26.987 9.338 87.803 1.00 62.28 71 VAL A N 1
ATOM 466 C CA . VAL A 1 71 ? -26.218 8.206 88.354 1.00 62.28 71 VAL A CA 1
ATOM 467 C C . VAL A 1 71 ? -25.032 7.926 87.441 1.00 62.28 71 VAL A C 1
ATOM 469 O O . VAL A 1 71 ? -25.221 7.652 86.256 1.00 62.28 71 VAL A O 1
ATOM 472 N N . THR A 1 72 ? -23.825 7.977 87.999 1.00 57.06 72 THR A N 1
ATOM 473 C CA . THR A 1 72 ? -22.585 7.664 87.289 1.00 57.06 72 THR A CA 1
ATOM 474 C C . THR A 1 72 ? -22.091 6.271 87.662 1.00 57.06 72 THR A C 1
ATOM 476 O O . THR A 1 72 ? -21.856 6.016 88.841 1.00 57.06 72 THR A O 1
ATOM 479 N N . VAL A 1 73 ? -21.931 5.369 86.685 1.00 65.00 73 VAL A N 1
ATOM 480 C CA . VAL A 1 73 ? -21.462 3.983 86.903 1.00 65.00 73 VAL A CA 1
ATOM 481 C C . VAL A 1 73 ? -20.203 3.720 86.074 1.00 65.00 73 VAL A C 1
ATOM 483 O O . VAL A 1 73 ? -20.272 3.200 84.962 1.00 65.00 73 VAL A O 1
ATOM 486 N N . ASN A 1 74 ? -19.045 4.054 86.645 1.00 57.75 74 ASN A N 1
ATOM 487 C CA . ASN A 1 74 ? -17.747 4.041 85.959 1.00 57.75 74 ASN A CA 1
ATOM 488 C C . ASN A 1 74 ? -17.050 2.658 85.924 1.00 57.75 74 ASN A C 1
ATOM 490 O O . ASN A 1 74 ? -15.849 2.598 85.673 1.00 57.75 74 ASN A O 1
ATOM 494 N N . ASP A 1 75 ? -17.762 1.552 86.175 1.00 59.19 75 ASP A N 1
ATOM 495 C CA . ASP A 1 75 ? -17.178 0.199 86.246 1.00 59.19 75 ASP A CA 1
ATOM 496 C C . ASP A 1 75 ? -17.991 -0.842 85.449 1.00 59.19 75 ASP A C 1
ATOM 498 O O . ASP A 1 75 ? -19.226 -0.800 85.406 1.00 59.19 75 ASP A O 1
ATOM 502 N N . SER A 1 76 ? -17.285 -1.768 84.797 1.00 59.25 76 SER A N 1
ATOM 503 C CA . SER A 1 76 ? -17.822 -2.757 83.853 1.00 59.25 76 SER A CA 1
ATOM 504 C C . SER A 1 76 ? -18.407 -3.998 84.541 1.00 59.25 76 SER A C 1
ATOM 506 O O . SER A 1 76 ? -17.903 -4.437 85.569 1.00 59.25 76 SER A O 1
ATOM 508 N N . GLY A 1 77 ? -19.450 -4.607 83.959 1.00 58.22 77 GLY A N 1
ATOM 509 C CA . GLY A 1 77 ? -20.022 -5.880 84.440 1.00 58.22 77 GLY A CA 1
ATOM 510 C C . GLY A 1 77 ? -21.013 -5.772 85.607 1.00 58.22 77 GLY A C 1
ATOM 511 O O . GLY A 1 77 ? -21.406 -6.786 86.182 1.00 58.22 77 GLY A O 1
ATOM 512 N N . ASN A 1 78 ? -21.433 -4.557 85.957 1.00 65.69 78 ASN A N 1
ATOM 513 C CA . ASN A 1 78 ? -22.381 -4.303 87.041 1.00 65.69 78 ASN A CA 1
ATOM 514 C C . ASN A 1 78 ? -23.847 -4.486 86.603 1.00 65.69 78 ASN A C 1
ATOM 516 O O . ASN A 1 78 ? -24.190 -4.273 85.438 1.00 65.69 78 ASN A O 1
ATOM 520 N N . ILE A 1 79 ? -24.724 -4.824 87.560 1.00 65.00 79 ILE A N 1
ATOM 521 C CA . ILE A 1 79 ? -26.185 -4.848 87.372 1.00 65.00 79 ILE A CA 1
ATOM 522 C C . ILE A 1 79 ? -26.820 -3.657 88.111 1.00 65.00 79 ILE A C 1
ATOM 524 O O . ILE A 1 79 ? -26.719 -3.534 89.334 1.00 65.00 79 ILE A O 1
ATOM 528 N N . LEU A 1 80 ? -27.516 -2.783 87.384 1.00 73.19 80 LEU A N 1
ATOM 529 C CA . LEU A 1 80 ? -28.277 -1.654 87.926 1.00 73.19 80 LEU A CA 1
ATOM 530 C C . LEU A 1 80 ? -29.777 -1.959 87.849 1.00 73.19 80 LEU A C 1
ATOM 532 O O . LEU A 1 80 ? -30.345 -2.112 86.773 1.00 73.19 80 LEU A O 1
ATOM 536 N N . TRP A 1 81 ? -30.423 -2.030 89.006 1.00 66.81 81 TRP A N 1
ATOM 537 C CA . TRP A 1 81 ? -31.858 -2.226 89.162 1.00 66.81 81 TRP A CA 1
ATOM 538 C C . TRP A 1 81 ? -32.577 -0.875 89.278 1.00 66.81 81 TRP A C 1
ATOM 540 O O . TRP A 1 81 ? -32.366 -0.103 90.218 1.00 66.81 81 TRP A O 1
ATOM 550 N N . LEU A 1 82 ? -33.469 -0.600 88.331 1.00 67.81 82 LEU A N 1
ATOM 551 C CA . LEU A 1 82 ? -34.261 0.624 88.245 1.00 67.81 82 LEU A CA 1
ATOM 552 C C . LEU A 1 82 ? -35.715 0.309 88.632 1.00 67.81 82 LEU A C 1
ATOM 554 O O . LEU A 1 82 ? -36.446 -0.295 87.853 1.00 67.81 82 LEU A O 1
ATOM 558 N N . ALA A 1 83 ? -36.162 0.716 89.824 1.00 59.72 83 ALA A N 1
ATOM 559 C CA . ALA A 1 83 ? -37.556 0.511 90.250 1.00 59.72 83 ALA A CA 1
ATOM 560 C C . ALA A 1 83 ? -38.447 1.762 90.101 1.00 59.72 83 ALA A C 1
ATOM 562 O O . ALA A 1 83 ? -39.633 1.704 90.419 1.00 59.72 83 ALA A O 1
ATOM 563 N N . GLY A 1 84 ? -37.891 2.892 89.643 1.00 60.62 84 GLY A N 1
ATOM 564 C CA . GLY A 1 84 ? -38.596 4.167 89.466 1.00 60.62 84 GLY A CA 1
ATOM 565 C C . GLY A 1 84 ? -39.043 4.452 88.024 1.00 60.62 84 GLY A C 1
ATOM 566 O O . GLY A 1 84 ? -38.594 3.810 87.074 1.00 60.62 84 GLY A O 1
ATOM 567 N N . ALA A 1 85 ? -39.916 5.456 87.870 1.00 59.97 85 ALA A N 1
ATOM 568 C CA . ALA A 1 85 ? -40.481 5.863 86.579 1.00 59.97 85 ALA A CA 1
ATOM 569 C C . ALA A 1 85 ? -39.523 6.678 85.687 1.00 59.97 85 ALA A C 1
ATOM 571 O O . ALA A 1 85 ? -39.750 6.739 84.485 1.00 59.97 85 ALA A O 1
ATOM 572 N N . GLN A 1 86 ? -38.477 7.309 86.239 1.00 68.31 86 GLN A N 1
ATOM 573 C CA . GLN A 1 86 ? -37.474 8.082 85.488 1.00 68.31 86 GLN A CA 1
ATOM 574 C C . GLN A 1 86 ? -36.074 7.913 86.111 1.00 68.31 86 GLN A C 1
ATOM 576 O O . GLN A 1 86 ? -35.963 7.901 87.339 1.00 68.31 86 GLN A O 1
ATOM 581 N N . ALA A 1 87 ? -35.024 7.805 85.292 1.00 69.12 87 ALA A N 1
ATOM 582 C CA . ALA A 1 87 ? -33.614 7.761 85.694 1.00 69.12 87 ALA A CA 1
ATOM 583 C C . ALA A 1 87 ? -32.717 8.423 84.629 1.00 69.12 87 ALA A C 1
ATOM 585 O O . ALA A 1 87 ? -32.917 8.187 83.440 1.00 69.12 87 ALA A O 1
ATOM 586 N N . THR A 1 88 ? -31.710 9.199 85.046 1.00 70.00 88 THR A N 1
ATOM 587 C CA . THR A 1 88 ? -30.672 9.758 84.157 1.00 70.00 88 THR A CA 1
ATOM 588 C C . THR A 1 88 ? -29.318 9.119 84.474 1.00 70.00 88 THR A C 1
ATOM 590 O O . THR A 1 88 ? -28.892 9.138 85.630 1.00 70.00 88 THR A O 1
ATOM 593 N N . LEU A 1 89 ? -28.635 8.561 83.473 1.00 73.12 89 LEU A N 1
ATOM 594 C CA . LEU A 1 89 ? -27.315 7.932 83.589 1.00 73.12 89 LEU A CA 1
ATOM 595 C C . LEU A 1 89 ? -26.242 8.726 82.830 1.00 73.12 89 LEU A C 1
ATOM 597 O O . LEU A 1 89 ? -26.476 9.168 81.705 1.00 73.12 89 LEU A O 1
ATOM 601 N N . SER A 1 90 ? -25.051 8.820 83.426 1.00 68.50 90 SER A N 1
ATOM 602 C CA . SER A 1 90 ? -23.816 9.334 82.809 1.00 68.50 90 SER A CA 1
ATOM 603 C C . SER A 1 90 ? -22.612 8.476 83.226 1.00 68.50 90 SER A C 1
ATOM 605 O O . SER A 1 90 ? -22.749 7.598 84.070 1.00 68.50 90 SER A O 1
ATOM 607 N N . GLY A 1 91 ? -21.441 8.673 82.621 1.00 63.84 91 GLY A N 1
ATOM 608 C CA . GLY A 1 91 ? -20.226 7.871 82.828 1.00 63.84 91 GLY A CA 1
ATOM 609 C C . GLY A 1 91 ? -20.440 6.355 82.755 1.00 63.84 91 GLY A C 1
ATOM 610 O O . GLY A 1 91 ? -19.883 5.618 83.556 1.00 63.84 91 GLY A O 1
ATOM 611 N N . ILE A 1 92 ? -21.260 5.878 81.819 1.00 70.12 92 ILE A N 1
ATOM 612 C CA . ILE A 1 92 ? -21.537 4.459 81.595 1.00 70.12 92 ILE A CA 1
ATOM 613 C C . ILE A 1 92 ? -20.257 3.758 81.107 1.00 70.12 92 ILE A C 1
ATOM 615 O O . ILE A 1 92 ? -19.689 4.090 80.054 1.00 70.12 92 ILE A O 1
ATOM 619 N N . ALA A 1 93 ? -19.812 2.756 81.866 1.00 64.38 93 ALA A N 1
ATOM 620 C CA . ALA A 1 93 ? -18.776 1.810 81.460 1.00 64.38 93 ALA A CA 1
ATOM 621 C C . ALA A 1 93 ? -19.325 0.700 80.538 1.00 64.38 93 ALA A C 1
ATOM 623 O O . ALA A 1 93 ? -20.528 0.451 80.471 1.00 64.38 93 ALA A O 1
ATOM 624 N N . ALA A 1 94 ? -18.436 0.013 79.814 1.00 64.25 94 ALA A N 1
ATOM 625 C CA . ALA A 1 94 ? -18.818 -1.093 78.932 1.00 64.25 94 ALA A CA 1
ATOM 626 C C . ALA A 1 94 ? -19.446 -2.267 79.717 1.00 64.25 94 ALA A C 1
ATOM 628 O O . ALA A 1 94 ? -19.035 -2.559 80.839 1.00 64.25 94 ALA A O 1
ATOM 629 N N . ASN A 1 95 ? -20.401 -2.980 79.107 1.00 65.88 95 ASN A N 1
ATOM 630 C CA . ASN A 1 95 ? -21.051 -4.183 79.661 1.00 65.88 95 ASN A CA 1
ATOM 631 C C . ASN A 1 95 ? -21.919 -3.959 80.919 1.00 65.88 95 ASN A C 1
ATOM 633 O O . ASN A 1 95 ? -22.109 -4.880 81.714 1.00 65.88 95 ASN A O 1
ATOM 637 N N . LEU A 1 96 ? -22.461 -2.755 81.119 1.00 75.94 96 LEU A N 1
ATOM 638 C CA . LEU A 1 96 ? -23.482 -2.503 82.143 1.00 75.94 96 LEU A CA 1
ATOM 639 C C . LEU A 1 96 ? -24.775 -3.272 81.808 1.00 75.94 96 LEU A C 1
ATOM 641 O O . LEU A 1 96 ? -25.223 -3.242 80.663 1.00 75.94 96 LEU A O 1
ATOM 645 N N . THR A 1 97 ? -25.394 -3.932 82.792 1.00 74.75 97 THR A N 1
ATOM 646 C CA . THR A 1 97 ? -26.732 -4.536 82.649 1.00 74.75 97 THR A CA 1
ATOM 647 C C . THR A 1 97 ? -27.762 -3.764 83.473 1.00 74.75 97 THR A C 1
ATOM 649 O O . THR A 1 97 ? -27.566 -3.536 84.663 1.00 74.75 97 THR A O 1
ATOM 652 N N . LEU A 1 98 ? -28.878 -3.377 82.862 1.00 76.88 98 LEU A N 1
ATOM 653 C CA . LEU A 1 98 ? -29.972 -2.636 83.487 1.00 76.88 98 LEU A CA 1
ATOM 654 C C . LEU A 1 98 ? -31.198 -3.540 83.669 1.00 76.88 98 LEU A C 1
ATOM 656 O O . LEU A 1 98 ? -31.714 -4.070 82.692 1.00 76.88 98 LEU A O 1
ATOM 660 N N . ASN A 1 99 ? -31.717 -3.680 84.885 1.00 73.56 99 ASN A N 1
ATOM 661 C CA . ASN A 1 99 ? -32.976 -4.379 85.156 1.00 73.56 99 ASN A CA 1
ATOM 662 C C . ASN A 1 99 ? -34.027 -3.375 85.630 1.00 73.56 99 ASN A C 1
ATOM 664 O O . ASN A 1 99 ? -33.968 -2.888 86.757 1.00 73.56 99 ASN A O 1
ATOM 668 N N . ALA A 1 100 ? -34.998 -3.057 84.781 1.00 69.75 100 ALA A N 1
ATOM 669 C CA . ALA A 1 100 ? -36.122 -2.204 85.136 1.00 69.75 100 ALA A CA 1
ATOM 670 C C . ALA A 1 100 ? -37.251 -3.052 85.737 1.00 69.75 100 ALA A C 1
ATOM 672 O O . ALA A 1 100 ? -37.762 -3.960 85.096 1.00 69.75 100 ALA A O 1
ATOM 673 N N . THR A 1 101 ? -37.678 -2.769 86.964 1.00 67.44 101 THR A N 1
ATOM 674 C CA . THR A 1 101 ? -38.758 -3.533 87.621 1.00 67.44 101 THR A CA 1
ATOM 675 C C . THR A 1 101 ? -40.093 -2.793 87.642 1.00 67.44 101 THR A C 1
ATOM 677 O O . THR A 1 101 ? -41.103 -3.372 88.037 1.00 67.44 101 THR A O 1
ATOM 680 N N . ALA A 1 102 ? -40.122 -1.517 87.246 1.00 66.56 102 ALA A N 1
ATOM 681 C CA . ALA A 1 102 ? -41.357 -0.747 87.128 1.00 66.56 102 ALA A CA 1
ATOM 682 C C . ALA A 1 102 ? -42.113 -1.080 85.830 1.00 66.56 102 ALA A C 1
ATOM 684 O O . ALA A 1 102 ? -41.525 -1.516 84.839 1.00 66.56 102 ALA A O 1
ATOM 685 N N . ALA A 1 103 ? -43.428 -0.827 85.824 1.00 69.44 103 ALA A N 1
ATOM 686 C CA . ALA A 1 103 ? -44.262 -1.024 84.636 1.00 69.44 103 ALA A CA 1
ATOM 687 C C . ALA A 1 103 ? -43.791 -0.171 83.441 1.00 69.44 103 ALA A C 1
ATOM 689 O O . ALA A 1 103 ? -43.832 -0.639 82.307 1.00 69.44 103 ALA A O 1
ATOM 690 N N . THR A 1 104 ? -43.308 1.047 83.708 1.00 72.88 104 THR A N 1
ATOM 691 C CA . THR A 1 104 ? -42.737 1.977 82.724 1.00 72.88 104 THR A CA 1
ATOM 692 C C . THR A 1 104 ? -41.575 2.750 83.357 1.00 72.88 104 THR A C 1
ATOM 694 O O . THR A 1 104 ? -41.781 3.445 84.354 1.00 72.88 104 THR A O 1
ATOM 697 N N . THR A 1 105 ? -40.376 2.671 82.781 1.00 75.44 105 THR A N 1
ATOM 698 C CA . THR A 1 105 ? -39.174 3.393 83.231 1.00 75.44 105 THR A CA 1
ATOM 699 C C . THR A 1 105 ? -38.631 4.253 82.094 1.00 75.44 105 THR A C 1
ATOM 701 O O . THR A 1 105 ? -38.253 3.733 81.055 1.00 75.44 105 THR A O 1
ATOM 704 N N . VAL A 1 106 ? -38.542 5.570 82.263 1.00 74.69 106 VAL A N 1
ATOM 705 C CA . VAL A 1 106 ? -37.809 6.455 81.345 1.00 74.69 106 VAL A CA 1
ATOM 706 C C . VAL A 1 106 ? -36.338 6.469 81.752 1.00 74.69 106 VAL A C 1
ATOM 708 O O . VAL A 1 106 ? -36.011 6.730 82.905 1.00 74.69 106 VAL A O 1
ATOM 711 N N . LEU A 1 107 ? -35.456 6.177 80.810 1.00 78.12 107 LEU A N 1
ATOM 712 C CA . LEU A 1 107 ? -34.011 6.162 80.946 1.00 78.12 107 LEU A CA 1
ATOM 713 C C . LEU A 1 107 ? -33.411 7.244 80.041 1.00 78.12 107 LEU A C 1
ATOM 715 O O . LEU A 1 107 ? -33.388 7.103 78.822 1.00 78.12 107 LEU A O 1
ATOM 719 N N . THR A 1 108 ? -32.878 8.303 80.628 1.00 76.56 108 THR A N 1
ATOM 720 C CA . THR A 1 108 ? -32.079 9.295 79.905 1.00 76.56 108 THR A CA 1
ATOM 721 C C . THR A 1 108 ? -30.612 8.902 79.998 1.00 76.56 108 THR A C 1
ATOM 723 O O . THR A 1 108 ? -30.090 8.748 81.098 1.00 76.56 108 THR A O 1
ATOM 726 N N . VAL A 1 109 ? -29.934 8.746 78.866 1.00 78.00 109 VAL A N 1
ATOM 727 C CA . VAL A 1 109 ? -28.492 8.492 78.806 1.00 78.00 109 VAL A CA 1
ATOM 728 C C . VAL A 1 109 ? -27.829 9.735 78.236 1.00 78.00 109 VAL A C 1
ATOM 730 O O . VAL A 1 109 ? -28.145 10.159 77.129 1.00 78.00 109 VAL A O 1
ATOM 733 N N . THR A 1 110 ? -26.936 10.354 79.004 1.00 74.00 110 THR A N 1
ATOM 734 C CA . THR A 1 110 ? -26.249 11.580 78.567 1.00 74.00 110 THR A CA 1
ATOM 735 C C . THR A 1 110 ? -24.934 11.308 77.842 1.00 74.00 110 THR A C 1
ATOM 737 O O . THR A 1 110 ? -24.379 12.217 77.230 1.00 74.00 110 THR A O 1
ATOM 740 N N . ASP A 1 111 ? -24.415 10.083 77.922 1.00 74.81 111 ASP A N 1
ATOM 741 C CA . ASP A 1 111 ? -23.173 9.698 77.258 1.00 74.81 111 ASP A CA 1
ATOM 742 C C . ASP A 1 111 ? -23.444 9.158 75.857 1.00 74.81 111 ASP A C 1
ATOM 744 O O . ASP A 1 111 ? -24.308 8.309 75.686 1.00 74.81 111 ASP A O 1
ATOM 748 N N . THR A 1 112 ? -22.629 9.548 74.882 1.00 81.88 112 THR A N 1
ATOM 749 C CA . THR A 1 112 ? -22.733 9.047 73.506 1.00 81.88 112 THR A CA 1
ATOM 750 C C . THR A 1 112 ? -21.763 7.886 73.256 1.00 81.88 112 THR A C 1
ATOM 752 O O . THR A 1 112 ? -20.715 7.774 73.902 1.00 81.88 112 THR A O 1
ATOM 755 N N . GLY A 1 113 ? -22.093 6.990 72.320 1.00 81.88 113 GLY A N 1
ATOM 756 C CA . GLY A 1 113 ? -21.182 5.915 71.891 1.00 81.88 113 GLY A CA 1
ATOM 757 C C . GLY A 1 113 ? -21.073 4.722 72.849 1.00 81.88 113 GLY A C 1
ATOM 758 O O . GLY A 1 113 ? -20.136 3.932 72.734 1.00 81.88 113 GLY A O 1
ATOM 759 N N . LYS A 1 114 ? -21.967 4.595 73.836 1.00 83.94 114 LYS A N 1
ATOM 760 C CA . LYS A 1 114 ? -21.892 3.550 74.873 1.00 83.94 114 LYS A CA 1
ATOM 761 C C . LYS A 1 114 ? -22.661 2.291 74.491 1.00 83.94 114 LYS A C 1
ATOM 763 O O . LYS A 1 114 ? -23.674 2.367 73.802 1.00 83.94 114 LYS A O 1
ATOM 768 N N . ALA A 1 115 ? -22.197 1.140 74.984 1.00 85.69 115 ALA A N 1
ATOM 769 C CA . ALA A 1 115 ? -22.860 -0.150 74.813 1.00 85.69 115 ALA A CA 1
ATOM 770 C C . ALA A 1 115 ? -23.271 -0.754 76.166 1.00 85.69 115 ALA A C 1
ATOM 772 O O . ALA A 1 115 ? -22.429 -0.904 77.055 1.00 85.69 115 ALA A O 1
ATOM 773 N N . PHE A 1 116 ? -24.548 -1.113 76.320 1.00 83.25 116 PHE A N 1
ATOM 774 C CA . PHE A 1 116 ? -25.086 -1.727 77.540 1.00 83.25 116 PHE A CA 1
ATOM 775 C C . PHE A 1 116 ? -26.263 -2.668 77.239 1.00 83.25 116 PHE A C 1
ATOM 777 O O . PHE A 1 116 ? -26.856 -2.637 76.162 1.00 83.25 116 PHE A O 1
ATOM 784 N N . THR A 1 117 ? -26.594 -3.529 78.199 1.00 85.25 117 THR A N 1
ATOM 785 C CA . THR A 1 117 ? -27.698 -4.495 78.111 1.00 85.25 117 THR A CA 1
ATOM 786 C C . THR A 1 117 ? -28.826 -4.094 79.052 1.00 85.25 117 THR A C 1
ATOM 788 O O . THR A 1 117 ? -28.586 -3.562 80.130 1.00 85.25 117 THR A O 1
ATOM 791 N N . VAL A 1 118 ? -30.065 -4.383 78.683 1.00 84.44 118 VAL A N 1
ATOM 792 C CA . VAL A 1 118 ? -31.249 -4.279 79.532 1.00 84.44 118 VAL A CA 1
ATOM 793 C C . VAL A 1 118 ? -31.767 -5.701 79.759 1.00 84.44 118 VAL A C 1
ATOM 795 O O . VAL A 1 118 ? -32.281 -6.346 78.845 1.00 84.44 118 VAL A O 1
ATOM 798 N N . GLY A 1 119 ? -31.544 -6.230 80.963 1.00 69.50 119 GLY A N 1
ATOM 799 C CA . GLY A 1 119 ? -31.734 -7.639 81.309 1.00 69.50 119 GLY A CA 1
ATOM 800 C C . GLY A 1 119 ? -33.192 -8.052 81.546 1.00 69.50 119 GLY A C 1
ATOM 801 O O . GLY A 1 119 ? -33.543 -9.195 81.255 1.00 69.50 119 GLY A O 1
ATOM 802 N N . GLY A 1 120 ? -34.056 -7.135 82.000 1.00 67.50 120 GLY A N 1
ATOM 803 C CA . GLY A 1 120 ? -35.498 -7.373 82.155 1.00 67.50 120 GLY A CA 1
ATOM 804 C C . GLY A 1 120 ? -36.300 -6.135 82.571 1.00 67.50 120 GLY A C 1
ATOM 805 O O . GLY A 1 120 ? -35.755 -5.251 83.231 1.00 67.50 120 GLY A O 1
ATOM 806 N N . GLY A 1 121 ? -37.575 -6.076 82.159 1.00 65.50 121 GLY A N 1
ATOM 807 C CA . GLY A 1 121 ? -38.564 -5.048 82.522 1.00 65.50 121 GLY A CA 1
ATOM 808 C C . GLY A 1 121 ? -39.773 -4.993 81.583 1.00 65.50 121 GLY A C 1
ATOM 809 O O . GLY A 1 121 ? -39.729 -5.564 80.503 1.00 65.50 121 GLY A O 1
ATOM 810 N N . ASN A 1 122 ? -40.870 -4.327 81.970 1.00 68.88 122 ASN A N 1
ATOM 811 C CA . ASN A 1 122 ? -42.064 -4.219 81.112 1.00 68.88 122 ASN A CA 1
ATOM 812 C C . ASN A 1 122 ? -41.845 -3.216 79.960 1.00 68.88 122 ASN A C 1
ATOM 814 O O . ASN A 1 122 ? -41.995 -3.579 78.791 1.00 68.88 122 ASN A O 1
ATOM 818 N N . GLN A 1 123 ? -41.453 -1.971 80.276 1.00 83.19 123 GLN A N 1
ATOM 819 C CA . GLN A 1 123 ? -41.166 -0.915 79.296 1.00 83.19 123 GLN A CA 1
ATOM 820 C C . GLN A 1 123 ? -40.050 0.036 79.773 1.00 83.19 123 GLN A C 1
ATOM 822 O O . GLN A 1 123 ? -40.154 0.611 80.855 1.00 83.19 123 GLN A O 1
ATOM 827 N N . VAL A 1 124 ? -39.021 0.253 78.946 1.00 84.88 124 VAL A N 1
ATOM 828 C CA . VAL A 1 124 ? -37.926 1.220 79.139 1.00 84.88 124 VAL A CA 1
ATOM 829 C C . VAL A 1 124 ? -37.961 2.259 78.017 1.00 84.88 124 VAL A C 1
ATOM 831 O O . VAL A 1 124 ? -37.959 1.871 76.859 1.00 84.88 124 VAL A O 1
ATOM 834 N N . SER A 1 125 ? -37.979 3.560 78.309 1.00 84.94 125 SER A N 1
ATOM 835 C CA . SER A 1 125 ? -37.910 4.637 77.307 1.00 84.94 125 SER A CA 1
ATOM 836 C C . SER A 1 125 ? -36.534 5.301 77.306 1.00 84.94 125 SER A C 1
ATOM 838 O O . SER A 1 125 ? -36.253 6.067 78.215 1.00 84.94 125 SER A O 1
ATOM 840 N N . LEU A 1 126 ? -35.713 5.068 76.289 1.00 85.62 126 LEU A N 1
ATOM 841 C CA . LEU A 1 126 ? -34.394 5.665 76.102 1.00 85.62 126 LEU A CA 1
ATOM 842 C C . LEU A 1 126 ? -34.471 7.094 75.531 1.00 85.62 126 LEU A C 1
ATOM 844 O O . LEU A 1 126 ? -35.191 7.346 74.565 1.00 85.62 126 LEU A O 1
ATOM 848 N N . ILE A 1 127 ? -33.696 8.011 76.107 1.00 80.94 127 ILE A N 1
ATOM 849 C CA . ILE A 1 127 ? -33.446 9.371 75.607 1.00 80.94 127 ILE A CA 1
ATOM 850 C C . ILE A 1 127 ? -31.917 9.542 75.553 1.00 80.94 127 ILE A C 1
ATOM 852 O O . ILE A 1 127 ? -31.306 9.784 76.591 1.00 80.94 127 ILE A O 1
ATOM 856 N N . GLY A 1 128 ? -31.304 9.345 74.378 1.00 80.62 128 GLY A N 1
ATOM 857 C CA . GLY A 1 128 ? -29.844 9.370 74.143 1.00 80.62 128 GLY A CA 1
ATOM 858 C C . GLY A 1 128 ? -29.500 9.368 72.641 1.00 80.62 128 GLY A C 1
ATOM 859 O O . GLY A 1 128 ? -30.415 9.399 71.819 1.00 80.62 128 GLY A O 1
ATOM 860 N N . SER A 1 129 ? -28.219 9.371 72.252 1.00 87.44 129 SER A N 1
ATOM 861 C CA . SER A 1 129 ? -27.794 9.264 70.844 1.00 87.44 129 SER A CA 1
ATOM 862 C C . SER A 1 129 ? -26.441 8.559 70.653 1.00 87.44 129 SER A C 1
ATOM 864 O O . SER A 1 129 ? -25.457 8.882 71.317 1.00 87.44 129 SER A O 1
ATOM 866 N N . SER A 1 130 ? -26.344 7.718 69.620 1.00 88.00 130 SER A N 1
ATOM 867 C CA . SER A 1 130 ? -25.182 6.885 69.281 1.00 88.00 130 SER A CA 1
ATOM 868 C C . SER A 1 130 ? -24.894 5.755 70.281 1.00 88.00 130 SER A C 1
ATOM 870 O O . SER A 1 130 ? -23.769 5.264 70.338 1.00 88.00 130 SER A O 1
ATOM 872 N N . GLU A 1 131 ? -25.874 5.307 71.066 1.00 88.12 131 GLU A N 1
ATOM 873 C CA . GLU A 1 131 ? -25.740 4.131 71.933 1.00 88.12 131 GLU A CA 1
ATOM 874 C C . GLU A 1 131 ? -26.000 2.812 71.185 1.00 88.12 131 GLU A C 1
ATOM 876 O O . GLU A 1 131 ? -26.756 2.759 70.214 1.00 88.12 131 GLU A O 1
ATOM 881 N N . THR A 1 132 ? -25.409 1.720 71.680 1.00 90.88 132 THR A N 1
ATOM 882 C CA . THR A 1 132 ? -25.770 0.340 71.326 1.00 90.88 132 THR A CA 1
ATOM 883 C C . THR A 1 132 ? -26.441 -0.337 72.521 1.00 90.88 132 THR A C 1
ATOM 885 O O . THR A 1 132 ? -25.798 -0.572 73.541 1.00 90.88 132 THR A O 1
ATOM 888 N N . VAL A 1 133 ? -27.732 -0.649 72.426 1.00 89.94 133 VAL A N 1
ATOM 889 C CA . VAL A 1 133 ? -28.521 -1.154 73.562 1.00 89.94 133 VAL A CA 1
ATOM 890 C C . VAL A 1 133 ? -29.102 -2.520 73.251 1.00 89.94 133 VAL A C 1
ATOM 892 O O . VAL A 1 133 ? -29.944 -2.636 72.366 1.00 89.94 133 VAL A O 1
ATOM 895 N N . THR A 1 134 ? -28.709 -3.544 74.004 1.00 90.75 134 THR A N 1
ATOM 896 C CA . THR A 1 134 ? -29.259 -4.901 73.861 1.00 90.75 134 THR A CA 1
ATOM 897 C C . THR A 1 134 ? -30.421 -5.118 74.824 1.00 90.75 134 THR A C 1
ATOM 899 O O . THR A 1 134 ? -30.250 -4.948 76.025 1.00 90.75 134 THR A O 1
ATOM 902 N N . MET A 1 135 ? -31.592 -5.525 74.337 1.00 90.50 135 MET A N 1
ATOM 903 C CA . MET A 1 135 ? -32.767 -5.844 75.154 1.00 90.50 135 MET A CA 1
ATOM 904 C C . MET A 1 135 ? -32.949 -7.360 75.268 1.00 90.50 135 MET A C 1
ATOM 906 O O . MET A 1 135 ? -33.200 -8.027 74.267 1.00 90.50 135 MET A O 1
ATOM 910 N N . ASN A 1 136 ? -32.884 -7.906 76.485 1.00 86.06 136 ASN A N 1
ATOM 911 C CA . ASN A 1 136 ? -33.072 -9.343 76.719 1.00 86.06 136 ASN A CA 1
ATOM 912 C C . ASN A 1 136 ? -34.546 -9.766 76.780 1.00 86.06 136 ASN A C 1
ATOM 914 O O . ASN A 1 136 ? -34.892 -10.862 76.352 1.00 86.06 136 ASN A O 1
ATOM 918 N N . SER A 1 137 ? -35.420 -8.924 77.335 1.00 84.56 137 SER A N 1
ATOM 919 C CA . SER A 1 137 ? -36.867 -9.170 77.438 1.00 84.56 137 SER A CA 1
ATOM 920 C C . SER A 1 137 ? -37.606 -7.862 77.715 1.00 84.56 137 SER A C 1
ATOM 922 O O . SER A 1 137 ? -37.021 -6.980 78.329 1.00 84.56 137 SER A O 1
ATOM 924 N N . GLY A 1 138 ? -38.871 -7.724 77.300 1.00 86.25 138 GLY A N 1
ATOM 925 C CA . GLY A 1 138 ? -39.661 -6.503 77.531 1.00 86.25 138 GLY A CA 1
ATOM 926 C C . GLY A 1 138 ? -39.685 -5.517 76.366 1.00 86.25 138 GLY A C 1
ATOM 927 O O . GLY A 1 138 ? -39.289 -5.864 75.257 1.00 86.25 138 GLY A O 1
ATOM 928 N N . THR A 1 139 ? -40.153 -4.287 76.614 1.00 89.62 139 THR A N 1
ATOM 929 C CA . THR A 1 139 ? -40.224 -3.209 75.609 1.00 89.62 139 THR A CA 1
ATOM 930 C C . THR A 1 139 ? -39.133 -2.157 75.819 1.00 89.62 139 THR A C 1
ATOM 932 O O . THR A 1 139 ? -39.032 -1.603 76.906 1.00 89.62 139 THR A O 1
ATOM 935 N N . LEU A 1 140 ? -38.375 -1.808 74.780 1.00 91.12 140 LEU A N 1
ATOM 936 C CA . LEU A 1 140 ? -37.462 -0.664 74.738 1.00 91.12 140 LEU A CA 1
ATOM 937 C C . LEU A 1 140 ? -37.977 0.364 73.727 1.00 91.12 140 LEU A C 1
ATOM 939 O O . LEU A 1 140 ? -38.115 0.056 72.549 1.00 91.12 140 LEU A O 1
ATOM 943 N N . VAL A 1 141 ? -38.249 1.585 74.170 1.00 89.12 141 VAL A N 1
ATOM 944 C CA . VAL A 1 141 ? -38.726 2.705 73.354 1.00 89.12 141 VAL A CA 1
ATOM 945 C C . VAL A 1 141 ? -37.612 3.729 73.230 1.00 89.12 141 VAL A C 1
ATOM 947 O O . VAL A 1 141 ? -37.282 4.385 74.203 1.00 89.12 141 VAL A O 1
ATOM 950 N N . ASN A 1 142 ? -37.028 3.905 72.054 1.00 87.56 142 ASN A N 1
ATOM 951 C CA . ASN A 1 142 ? -36.115 5.007 71.804 1.00 87.56 142 ASN A CA 1
ATOM 952 C C . ASN A 1 142 ? -36.901 6.271 71.437 1.00 87.56 142 ASN A C 1
ATOM 954 O O . ASN A 1 142 ? -37.417 6.393 70.323 1.00 87.56 142 ASN A O 1
ATOM 958 N N . SER A 1 143 ? -37.015 7.185 72.399 1.00 80.62 143 SER A N 1
ATOM 959 C CA . SER A 1 143 ? -37.836 8.397 72.319 1.00 80.62 143 SER A CA 1
ATOM 960 C C . SER A 1 143 ? -37.139 9.553 71.591 1.00 80.62 143 SER A C 1
ATOM 962 O O . SER A 1 143 ? -37.811 10.470 71.120 1.00 80.62 143 SER A O 1
ATOM 964 N N . SER A 1 144 ? -35.810 9.512 71.448 1.00 75.56 144 SER A N 1
ATOM 965 C CA . SER A 1 144 ? -35.020 10.502 70.703 1.00 75.56 144 SER A CA 1
ATOM 966 C C . SER A 1 144 ? -33.666 9.937 70.253 1.00 75.56 144 SER A C 1
ATOM 968 O O . SER A 1 144 ? -33.180 8.984 70.847 1.00 75.56 144 SER A O 1
ATOM 970 N N . GLY A 1 145 ? -33.035 10.563 69.252 1.00 77.75 145 GLY A N 1
ATOM 971 C CA . GLY A 1 145 ? -31.668 10.249 68.807 1.00 77.75 145 GLY A CA 1
ATOM 972 C C . GLY A 1 145 ? -31.529 9.020 67.898 1.00 77.75 145 GLY A C 1
ATOM 973 O O . GLY A 1 145 ? -32.508 8.374 67.520 1.00 77.75 145 GLY A O 1
ATOM 974 N N . SER A 1 146 ? -30.292 8.729 67.490 1.00 88.62 146 SER A N 1
ATOM 975 C CA . SER A 1 146 ? -29.961 7.662 66.534 1.00 88.62 146 SER A CA 1
ATOM 976 C C . SER A 1 146 ? -29.114 6.592 67.213 1.00 88.62 146 SER A C 1
ATOM 978 O O . SER A 1 146 ? -27.920 6.788 67.406 1.00 88.62 146 SER A O 1
ATOM 980 N N . ASN A 1 147 ? -29.744 5.476 67.579 1.00 90.50 147 ASN A N 1
ATOM 981 C CA . ASN A 1 147 ? -29.143 4.393 68.363 1.00 90.50 147 ASN A CA 1
ATOM 982 C C . ASN A 1 147 ? -29.185 3.061 67.611 1.00 90.50 147 ASN A C 1
ATOM 984 O O . ASN A 1 147 ? -30.019 2.871 66.728 1.00 90.50 147 ASN A O 1
ATOM 988 N N . THR A 1 148 ? -28.317 2.120 67.977 1.00 94.25 148 THR A N 1
ATOM 989 C CA . THR A 1 148 ? -28.409 0.718 67.548 1.00 94.25 148 THR A CA 1
ATOM 990 C C . THR A 1 148 ? -29.067 -0.089 68.661 1.00 94.25 148 THR A C 1
ATOM 992 O O . THR A 1 148 ? -28.493 -0.266 69.728 1.00 94.25 148 THR A O 1
ATOM 995 N N . LEU A 1 149 ? -30.283 -0.573 68.448 1.00 93.94 149 LEU A N 1
ATOM 996 C CA . LEU A 1 149 ? -31.041 -1.329 69.445 1.00 93.94 149 LEU A CA 1
ATOM 997 C C . LEU A 1 149 ? -31.031 -2.801 69.044 1.00 93.94 149 LEU A C 1
ATOM 999 O O . LEU A 1 149 ? -31.467 -3.114 67.946 1.00 93.94 149 LEU A O 1
ATOM 1003 N N . VAL A 1 150 ? -30.551 -3.700 69.893 1.00 94.62 150 VAL A N 1
ATOM 1004 C CA . VAL A 1 150 ? -30.405 -5.128 69.585 1.00 94.62 150 VAL A CA 1
ATOM 1005 C C . VAL A 1 150 ? -31.443 -5.932 70.352 1.00 94.62 150 VAL A C 1
ATOM 1007 O O . VAL A 1 150 ? -31.482 -5.884 71.578 1.00 94.62 150 VAL A O 1
ATOM 1010 N N . ALA A 1 151 ? -32.293 -6.672 69.646 1.00 93.44 151 ALA A N 1
ATOM 1011 C CA . ALA A 1 151 ? -33.280 -7.545 70.262 1.00 93.44 151 ALA A CA 1
ATOM 1012 C C . ALA A 1 151 ? -32.670 -8.920 70.548 1.00 93.44 151 ALA A C 1
ATOM 1014 O O . ALA A 1 151 ? -32.055 -9.531 69.676 1.00 93.44 151 ALA A O 1
ATOM 1015 N N . SER A 1 152 ? -32.898 -9.438 71.752 1.00 86.06 152 SER A N 1
ATOM 1016 C CA . SER A 1 152 ? -32.692 -10.847 72.082 1.00 86.06 152 SER A CA 1
ATOM 1017 C C . SER A 1 152 ? -34.049 -11.508 72.336 1.00 86.06 152 SER A C 1
ATOM 1019 O O . SER A 1 152 ? -34.910 -10.934 73.013 1.00 86.06 152 SER A O 1
ATOM 1021 N N . GLY A 1 153 ? -34.270 -12.682 71.735 1.00 81.44 153 GLY A N 1
ATOM 1022 C CA . GLY A 1 153 ? -35.516 -13.445 71.851 1.00 81.44 153 GLY A CA 1
ATOM 1023 C C . GLY A 1 153 ? -36.768 -12.649 71.458 1.00 81.44 153 GLY A C 1
ATOM 1024 O O . GLY A 1 153 ? -36.815 -12.028 70.402 1.00 81.44 153 GLY A O 1
ATOM 1025 N N . SER A 1 154 ? -37.784 -12.659 72.325 1.00 88.06 154 SER A N 1
ATOM 1026 C CA . SER A 1 154 ? -39.107 -12.058 72.093 1.00 88.06 154 SER A CA 1
ATOM 1027 C C . SER A 1 154 ? -39.250 -10.613 72.606 1.00 88.06 154 SER A C 1
ATOM 1029 O O . SER A 1 154 ? -40.323 -10.211 73.066 1.00 88.06 154 SER A O 1
ATOM 1031 N N . SER A 1 155 ? -38.166 -9.835 72.623 1.00 92.00 155 SER A N 1
ATOM 1032 C CA . SER A 1 155 ? -38.191 -8.431 73.067 1.00 92.00 155 SER A CA 1
ATOM 1033 C C . SER A 1 155 ? -38.898 -7.513 72.057 1.00 92.00 155 SER A C 1
ATOM 1035 O O . SER A 1 155 ? -38.995 -7.811 70.871 1.00 92.00 155 SER A O 1
ATOM 1037 N N . THR A 1 156 ? -39.429 -6.380 72.524 1.00 93.56 156 THR A N 1
ATOM 1038 C CA . THR A 1 156 ? -40.045 -5.338 71.687 1.00 93.56 156 THR A CA 1
ATOM 1039 C C . THR A 1 156 ? -39.139 -4.114 71.640 1.00 93.56 156 THR A C 1
ATOM 1041 O O . THR A 1 156 ? -38.846 -3.528 72.674 1.00 93.56 156 THR A O 1
ATOM 1044 N N . LEU A 1 157 ? -38.724 -3.688 70.454 1.00 94.69 157 LEU A N 1
ATOM 1045 C CA . LEU A 1 157 ? -37.954 -2.472 70.219 1.00 94.69 157 LEU A CA 1
ATOM 1046 C C . LEU A 1 157 ? -38.819 -1.468 69.450 1.00 94.69 157 LEU A C 1
ATOM 1048 O O . LEU A 1 157 ? -39.378 -1.803 68.409 1.00 94.69 157 LEU A O 1
ATOM 1052 N N . ILE A 1 158 ? -38.929 -0.235 69.938 1.00 93.94 158 ILE A N 1
ATOM 1053 C CA . ILE A 1 158 ? -39.713 0.841 69.324 1.00 93.94 158 ILE A CA 1
ATOM 1054 C C . ILE A 1 158 ? -38.795 2.033 69.064 1.00 93.94 158 ILE A C 1
ATOM 1056 O O . ILE A 1 158 ? -38.258 2.597 70.007 1.00 93.94 158 ILE A O 1
ATOM 1060 N N . ALA A 1 159 ? -38.647 2.468 67.817 1.00 93.50 159 ALA A N 1
ATOM 1061 C CA . ALA A 1 159 ? -38.041 3.756 67.488 1.00 93.50 159 ALA A CA 1
ATOM 1062 C C . ALA A 1 159 ? -39.144 4.801 67.263 1.00 93.50 159 ALA A C 1
ATOM 1064 O O . ALA A 1 159 ? -39.916 4.710 66.304 1.00 93.50 159 ALA A O 1
ATOM 1065 N N . ALA A 1 160 ? -39.242 5.778 68.167 1.00 89.94 160 ALA A N 1
ATOM 1066 C CA . ALA A 1 160 ? -40.271 6.815 68.111 1.00 89.94 160 ALA A CA 1
ATOM 1067 C C . ALA A 1 160 ? -39.835 8.078 67.350 1.00 89.94 160 ALA A C 1
ATOM 1069 O O . ALA A 1 160 ? -40.694 8.820 66.876 1.00 89.94 160 ALA A O 1
ATOM 1070 N N . ALA A 1 161 ? -38.527 8.310 67.207 1.00 83.25 161 ALA A N 1
ATOM 1071 C CA . ALA A 1 161 ? -37.937 9.408 66.444 1.00 83.25 161 ALA A CA 1
ATOM 1072 C C . ALA A 1 161 ? -36.516 9.047 65.952 1.00 83.25 161 ALA A C 1
ATOM 1074 O O . ALA A 1 161 ? -35.942 8.036 66.359 1.00 83.25 161 ALA A O 1
ATOM 1075 N N . GLY A 1 162 ? -35.925 9.894 65.098 1.00 84.50 162 GLY A N 1
ATOM 1076 C CA . GLY A 1 162 ? -34.525 9.773 64.661 1.00 84.50 162 GLY A CA 1
ATOM 1077 C C . GLY A 1 162 ? -34.269 8.719 63.573 1.00 84.50 162 GLY A C 1
ATOM 1078 O O . GLY A 1 162 ? -35.172 8.351 62.822 1.00 84.50 162 GLY A O 1
ATOM 1079 N N . THR A 1 163 ? -33.018 8.257 63.458 1.00 89.00 163 THR A N 1
ATOM 1080 C CA . THR A 1 163 ? -32.553 7.317 62.410 1.00 89.00 163 THR A CA 1
ATOM 1081 C C . THR A 1 163 ? -31.927 6.052 63.008 1.00 89.00 163 THR A C 1
ATOM 1083 O O . THR A 1 163 ? -30.883 5.586 62.556 1.00 89.00 163 THR A O 1
ATOM 1086 N N . SER A 1 164 ? -32.530 5.530 64.077 1.00 92.56 164 SER A N 1
ATOM 1087 C CA . SER A 1 164 ? -32.025 4.350 64.795 1.00 92.56 164 SER A CA 1
ATOM 1088 C C . SER A 1 164 ? -31.995 3.084 63.924 1.00 92.56 164 SER A C 1
ATOM 1090 O O . SER A 1 164 ? -32.766 2.956 62.974 1.00 92.56 164 SER A O 1
ATOM 1092 N N . VAL A 1 165 ? -31.136 2.126 64.271 1.00 95.50 165 VAL A N 1
ATOM 1093 C CA . VAL A 1 165 ? -31.079 0.791 63.659 1.00 95.50 165 VAL A CA 1
ATOM 1094 C C . VAL A 1 165 ? -31.580 -0.236 64.669 1.00 95.50 165 VAL A C 1
ATOM 1096 O O . VAL A 1 165 ? -30.979 -0.409 65.725 1.00 95.50 165 VAL A O 1
ATOM 1099 N N . LEU A 1 166 ? -32.676 -0.921 64.356 1.00 96.62 166 LEU A N 1
ATOM 1100 C CA . LEU A 1 166 ? -33.239 -1.993 65.171 1.00 96.62 166 LEU A CA 1
ATOM 1101 C C . LEU A 1 166 ? -32.711 -3.334 64.644 1.00 96.62 166 LEU A C 1
ATOM 1103 O O . LEU A 1 166 ? -33.023 -3.735 63.527 1.00 96.62 166 LEU A O 1
ATOM 1107 N N . VAL A 1 167 ? -31.890 -4.022 65.421 1.00 96.81 167 VAL A N 1
ATOM 1108 C CA . VAL A 1 167 ? -31.236 -5.275 65.043 1.00 96.81 167 VAL A CA 1
ATOM 1109 C C . 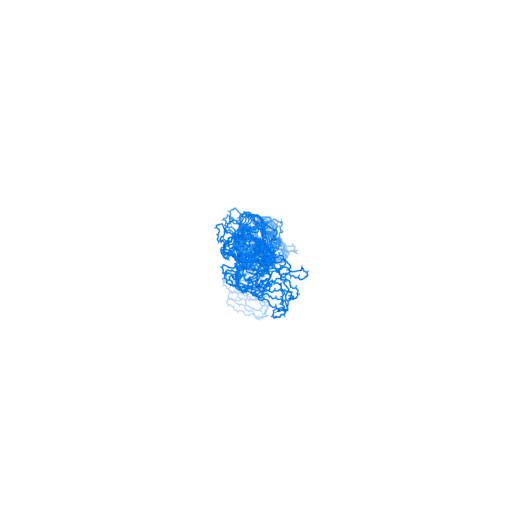VAL A 1 167 ? -32.079 -6.444 65.534 1.00 96.81 167 VAL A C 1
ATOM 1111 O O . VAL A 1 167 ? -32.302 -6.584 66.739 1.00 96.81 167 VAL A O 1
ATOM 1114 N N . GLY A 1 168 ? -32.558 -7.260 64.598 1.00 95.06 168 GLY A N 1
ATOM 1115 C CA . GLY A 1 168 ? -33.352 -8.457 64.868 1.00 95.06 168 GLY A CA 1
ATOM 1116 C C . GLY A 1 168 ? -32.553 -9.745 64.689 1.00 95.06 168 GLY A C 1
ATOM 1117 O O . GLY A 1 168 ? -31.493 -9.759 64.066 1.00 95.06 168 GLY A O 1
ATOM 1118 N N . SER A 1 169 ? -33.100 -10.842 65.213 1.00 91.75 169 SER A N 1
ATOM 1119 C CA . SER A 1 169 ? -32.555 -12.200 65.042 1.00 91.75 169 SER A CA 1
ATOM 1120 C C . SER A 1 169 ? -33.488 -13.131 64.261 1.00 91.75 169 SER A C 1
ATOM 1122 O O . SER A 1 169 ? -33.110 -14.259 63.964 1.00 91.75 169 SER A O 1
ATOM 1124 N N . GLY A 1 170 ? -34.709 -12.690 63.930 1.00 93.19 170 GLY A N 1
ATOM 1125 C CA . GLY A 1 170 ? -35.721 -13.506 63.255 1.00 93.19 170 GLY A CA 1
ATOM 1126 C C . GLY A 1 170 ? -36.284 -14.611 64.141 1.00 93.19 170 GLY A C 1
ATOM 1127 O O . GLY A 1 170 ? -36.642 -15.665 63.621 1.00 93.19 170 GLY A O 1
ATOM 1128 N N . SER A 1 171 ? -36.289 -14.394 65.459 1.00 92.94 171 SER A N 1
ATOM 1129 C CA . SER A 1 171 ? -36.622 -15.392 66.485 1.00 92.94 171 SER A CA 1
ATOM 1130 C C . SER A 1 171 ? -37.748 -14.944 67.432 1.00 92.94 171 SER A C 1
ATOM 1132 O O . SER A 1 171 ? -37.927 -15.531 68.500 1.00 92.94 171 SER A O 1
ATOM 1134 N N . GLY A 1 172 ? -38.552 -13.941 67.053 1.00 92.94 172 GLY A N 1
ATOM 1135 C CA . GLY A 1 172 ? -39.796 -13.583 67.754 1.00 92.94 172 GLY A CA 1
ATOM 1136 C C . GLY A 1 172 ? -39.861 -12.167 68.331 1.00 92.94 172 GLY A C 1
ATOM 1137 O O . GLY A 1 172 ? -40.765 -11.883 69.119 1.00 92.94 172 GLY A O 1
ATOM 1138 N N . ALA A 1 173 ? -38.921 -11.283 67.994 1.00 95.31 173 ALA A N 1
ATOM 1139 C CA . ALA A 1 173 ? -38.904 -9.904 68.477 1.00 95.31 173 ALA A CA 1
ATOM 1140 C C . ALA A 1 173 ? -39.974 -9.040 67.786 1.00 95.31 173 ALA A C 1
ATOM 1142 O O . ALA A 1 173 ? -40.344 -9.281 66.645 1.00 95.31 173 ALA A O 1
ATOM 1143 N N . THR A 1 174 ? -40.450 -7.974 68.426 1.00 96.25 174 THR A N 1
ATOM 1144 C CA . THR A 1 174 ? -41.268 -6.948 67.751 1.00 96.25 174 THR A CA 1
ATOM 1145 C C . THR A 1 174 ? -40.418 -5.712 67.492 1.00 96.25 174 THR A C 1
ATOM 1147 O O . THR A 1 174 ? -40.025 -5.034 68.433 1.00 96.25 174 THR A O 1
ATOM 1150 N N . LEU A 1 175 ? -40.146 -5.391 66.230 1.00 96.94 175 LEU A N 1
ATOM 1151 C CA . LEU A 1 175 ? -39.386 -4.213 65.811 1.00 96.94 175 LEU A CA 1
ATOM 1152 C C . LEU A 1 175 ? -40.349 -3.190 65.202 1.00 96.94 175 LEU A C 1
ATOM 1154 O O . LEU A 1 175 ? -40.970 -3.438 64.167 1.00 96.94 175 LEU A O 1
ATOM 1158 N N . LYS A 1 176 ? -40.498 -2.035 65.849 1.00 95.75 176 LYS A N 1
ATOM 1159 C CA . LYS A 1 176 ? -41.513 -1.039 65.503 1.00 95.75 176 LYS A CA 1
ATOM 1160 C C . LYS A 1 176 ? -40.907 0.338 65.281 1.00 95.75 176 LYS A C 1
ATOM 1162 O O . LYS A 1 176 ? -40.118 0.816 66.088 1.00 95.75 176 LYS A O 1
ATOM 1167 N N . VAL A 1 177 ? -41.365 1.023 64.242 1.00 94.00 177 VAL A N 1
ATOM 1168 C CA . VAL A 1 177 ? -41.083 2.439 63.998 1.00 94.00 177 VAL A CA 1
ATOM 1169 C C . VAL A 1 177 ? -42.401 3.206 64.042 1.00 94.00 177 VAL A C 1
ATOM 1171 O O . VAL A 1 177 ? -43.348 2.875 63.332 1.00 94.00 177 VAL A O 1
ATOM 1174 N N . THR A 1 178 ? -42.489 4.204 64.923 1.00 90.31 178 THR A N 1
ATOM 1175 C CA . THR A 1 178 ? -43.669 5.087 65.048 1.00 90.31 178 THR A CA 1
ATOM 1176 C C . THR A 1 178 ? -43.403 6.517 64.588 1.00 90.31 178 THR A C 1
ATOM 1178 O O . THR A 1 178 ? -44.353 7.275 64.419 1.00 90.31 178 THR A O 1
ATOM 1181 N N . GLY A 1 179 ? -42.137 6.884 64.375 1.00 83.00 179 GLY A N 1
ATOM 1182 C CA . GLY A 1 179 ? -41.709 8.181 63.855 1.00 83.00 179 GLY A CA 1
ATOM 1183 C C . GLY A 1 179 ? -40.221 8.170 63.485 1.00 83.00 179 GLY A C 1
ATOM 1184 O O . GLY A 1 179 ? -39.471 7.305 63.934 1.00 83.00 179 GLY A O 1
ATOM 1185 N N . GLY A 1 180 ? -39.790 9.124 62.653 1.00 85.25 180 GLY A N 1
ATOM 1186 C CA . GLY A 1 180 ? -38.430 9.160 62.096 1.00 85.25 180 GLY A CA 1
ATOM 1187 C C . GLY A 1 180 ? -38.223 8.218 60.900 1.00 85.25 180 GLY A C 1
ATOM 1188 O O . GLY A 1 180 ? -39.185 7.774 60.280 1.00 85.25 180 GLY A O 1
ATOM 1189 N N . SER A 1 181 ? -36.958 7.922 60.583 1.00 88.00 181 SER A N 1
ATOM 1190 C CA . SER A 1 181 ? -36.530 7.111 59.423 1.00 88.00 181 SER A CA 1
ATOM 1191 C C . SER A 1 181 ? -35.634 5.940 59.846 1.00 88.00 181 SER A C 1
ATOM 1193 O O . SER A 1 181 ? -34.627 5.638 59.202 1.00 88.00 181 SER A O 1
ATOM 1195 N N . ALA A 1 182 ? -35.954 5.329 60.986 1.00 92.94 182 ALA A N 1
ATOM 1196 C CA . ALA A 1 182 ? -35.228 4.184 61.519 1.00 92.94 182 ALA A CA 1
ATOM 1197 C C . ALA A 1 182 ? -35.316 2.954 60.592 1.00 92.94 182 ALA A C 1
ATOM 1199 O O . ALA A 1 182 ? -36.283 2.781 59.848 1.00 92.94 182 ALA A O 1
ATOM 1200 N N . LYS A 1 183 ? -34.292 2.099 60.644 1.00 95.19 183 LYS A N 1
ATOM 1201 C CA . LYS A 1 183 ? -34.143 0.905 59.795 1.00 95.19 183 LYS A CA 1
ATOM 1202 C C . LYS A 1 183 ? -34.078 -0.355 60.644 1.00 95.19 183 LYS A C 1
ATOM 1204 O O . LYS A 1 183 ? -33.687 -0.281 61.807 1.00 95.19 183 LYS A O 1
ATOM 1209 N N . VAL A 1 184 ? -34.381 -1.510 60.059 1.00 97.12 184 VAL A N 1
ATOM 1210 C CA . VAL A 1 184 ? -34.071 -2.803 60.693 1.00 97.12 184 VAL A CA 1
ATOM 1211 C C . VAL A 1 184 ? -32.786 -3.395 60.123 1.00 97.12 184 VAL A C 1
ATOM 1213 O O . VAL A 1 184 ? -32.463 -3.141 58.966 1.00 97.12 184 VAL A O 1
ATOM 1216 N N . ARG A 1 185 ? -32.036 -4.158 60.920 1.00 96.50 185 ARG A N 1
ATOM 1217 C CA . ARG A 1 185 ? -30.810 -4.844 60.493 1.00 96.50 185 ARG A CA 1
ATOM 1218 C C . ARG A 1 185 ? -30.842 -6.317 60.878 1.00 96.50 185 ARG A C 1
ATOM 1220 O O . ARG A 1 185 ? -31.179 -6.643 62.014 1.00 96.50 185 ARG A O 1
ATOM 1227 N N . TYR A 1 186 ? -30.439 -7.170 59.945 1.00 95.94 186 TYR A N 1
ATOM 1228 C CA . TYR A 1 186 ? -30.250 -8.602 60.148 1.00 95.94 186 TYR A CA 1
ATOM 1229 C C . TYR A 1 186 ? -28.826 -8.994 59.751 1.00 95.94 186 TYR A C 1
ATOM 1231 O O . TYR A 1 186 ? -28.381 -8.691 58.645 1.00 95.94 186 TYR A O 1
ATOM 1239 N N . ASP A 1 187 ? -28.110 -9.640 60.675 1.00 94.19 187 ASP A N 1
ATOM 1240 C CA . ASP A 1 187 ? -26.709 -10.045 60.479 1.00 94.19 187 ASP A CA 1
ATOM 1241 C C . ASP A 1 187 ? -26.535 -11.537 60.164 1.00 94.19 187 ASP A C 1
ATOM 1243 O O . ASP A 1 187 ? -25.470 -11.949 59.713 1.00 94.19 187 ASP A O 1
ATOM 1247 N N . ALA A 1 188 ? -27.559 -12.354 60.421 1.00 92.81 188 ALA A N 1
ATOM 1248 C CA . ALA A 1 188 ? -27.534 -13.785 60.142 1.00 92.81 188 ALA A CA 1
ATOM 1249 C C . ALA A 1 188 ? -27.833 -14.071 58.663 1.00 92.81 188 ALA A C 1
ATOM 1251 O O . ALA A 1 188 ? -28.601 -13.341 58.047 1.00 92.81 188 ALA A O 1
ATOM 1252 N N . SER A 1 189 ? -27.258 -15.156 58.142 1.00 93.44 189 SER A N 1
ATOM 1253 C CA . SER A 1 189 ? -27.554 -15.713 56.815 1.00 93.44 189 SER A CA 1
ATOM 1254 C C . SER A 1 189 ? -28.767 -16.651 56.843 1.00 93.44 189 SER A C 1
ATOM 1256 O O . SER A 1 189 ? -29.075 -17.246 57.880 1.00 93.44 189 SER A O 1
ATOM 1258 N N . ASN A 1 190 ? -29.359 -16.909 55.676 1.00 94.62 190 ASN A N 1
ATOM 1259 C CA . ASN A 1 190 ? -30.550 -17.749 55.490 1.00 94.62 190 ASN A CA 1
ATOM 1260 C C . ASN A 1 190 ? -31.782 -17.214 56.248 1.00 94.62 190 ASN A C 1
ATOM 1262 O O . ASN A 1 190 ? -32.530 -17.954 56.896 1.00 94.62 190 ASN A O 1
ATOM 1266 N N . MET A 1 191 ? -31.994 -15.909 56.194 1.00 95.88 191 MET A N 1
ATOM 1267 C CA . MET A 1 191 ? -33.157 -15.209 56.719 1.00 95.88 191 MET A CA 1
ATOM 1268 C C . MET A 1 191 ? -34.231 -15.086 55.639 1.00 95.88 191 MET A C 1
ATOM 1270 O O . MET A 1 191 ? -33.940 -14.799 54.483 1.00 95.88 191 MET A O 1
ATOM 1274 N N . THR A 1 192 ? -35.499 -15.239 56.013 1.00 96.94 192 THR A N 1
ATOM 1275 C CA . THR A 1 192 ? -36.640 -14.823 55.186 1.00 96.94 192 THR A CA 1
ATOM 1276 C C . THR A 1 192 ? -37.206 -13.532 55.756 1.00 96.94 192 THR A C 1
ATOM 1278 O O . THR A 1 192 ? -37.790 -13.546 56.836 1.00 96.94 192 THR A O 1
ATOM 1281 N N . ILE A 1 193 ? -37.036 -12.418 55.050 1.00 97.81 193 ILE A N 1
ATOM 1282 C CA . ILE A 1 193 ? -37.431 -11.070 55.466 1.00 97.81 193 ILE A CA 1
ATOM 1283 C C . ILE A 1 193 ? -38.508 -10.567 54.507 1.00 97.81 193 ILE A C 1
ATOM 1285 O O . ILE A 1 193 ? -38.260 -10.368 53.325 1.00 97.81 193 ILE A O 1
ATOM 1289 N N . ASN A 1 194 ? -39.710 -10.308 55.002 1.00 96.38 194 ASN A N 1
ATOM 1290 C CA . ASN A 1 194 ? -40.811 -9.767 54.221 1.00 96.38 194 ASN A CA 1
ATOM 1291 C C . ASN A 1 194 ? -41.311 -8.462 54.847 1.00 96.38 194 ASN A C 1
ATOM 1293 O O . ASN A 1 194 ? -42.087 -8.460 55.803 1.00 96.38 194 ASN A O 1
ATOM 1297 N N . LEU A 1 195 ? -40.881 -7.334 54.278 1.00 95.88 195 LEU A N 1
ATOM 1298 C CA . LEU A 1 195 ? -41.311 -6.008 54.718 1.00 95.88 195 LEU A CA 1
ATOM 1299 C C . LEU A 1 195 ? -42.740 -5.665 54.266 1.00 95.88 195 LEU A C 1
ATOM 1301 O O . LEU A 1 195 ? -43.352 -4.763 54.834 1.00 95.88 195 LEU A O 1
ATOM 1305 N N . SER A 1 196 ? -43.290 -6.372 53.275 1.00 92.12 196 SER A N 1
ATOM 1306 C CA . SER A 1 196 ? -44.672 -6.164 52.817 1.00 92.12 196 SER A CA 1
ATOM 1307 C C . SER A 1 196 ? -45.700 -6.774 53.775 1.00 92.12 196 SER A C 1
ATOM 1309 O O . SER A 1 196 ? -46.726 -6.159 54.051 1.00 92.12 196 SER A O 1
ATOM 1311 N N . THR A 1 197 ? -45.400 -7.951 54.334 1.00 93.69 197 THR A N 1
ATOM 1312 C CA . THR A 1 197 ? -46.232 -8.605 55.357 1.00 93.69 197 THR A CA 1
ATOM 1313 C C . THR A 1 197 ? -45.802 -8.251 56.778 1.00 93.69 197 THR A C 1
ATOM 1315 O O . THR A 1 197 ? -46.516 -8.576 57.718 1.00 93.69 197 THR A O 1
ATOM 1318 N N . GLY A 1 198 ? -44.640 -7.616 56.948 1.00 95.62 198 GLY A N 1
ATOM 1319 C CA . GLY A 1 198 ? -44.128 -7.189 58.246 1.00 95.62 198 GLY A CA 1
ATOM 1320 C C . GLY A 1 198 ? -43.546 -8.325 59.092 1.00 95.62 198 GLY A C 1
ATOM 1321 O O . GLY A 1 198 ? -43.770 -8.352 60.298 1.00 95.62 198 GLY A O 1
ATOM 1322 N N . HIS A 1 199 ? -42.807 -9.264 58.493 1.00 96.06 199 HIS A N 1
ATOM 1323 C CA . HIS A 1 199 ? -42.224 -10.406 59.210 1.00 96.06 199 HIS A CA 1
ATOM 1324 C C . HIS A 1 199 ? -40.782 -10.707 58.801 1.00 96.06 199 HIS A C 1
ATOM 1326 O O . HIS A 1 199 ? -40.428 -10.538 57.639 1.00 96.06 199 HIS A O 1
ATOM 1332 N N . ALA A 1 200 ? -39.963 -11.212 59.726 1.00 97.25 200 ALA A N 1
ATOM 1333 C CA . ALA A 1 200 ? -38.646 -11.776 59.416 1.00 97.25 200 ALA A CA 1
ATOM 1334 C C . ALA A 1 200 ? -38.363 -13.045 60.230 1.00 97.25 200 ALA A C 1
ATOM 1336 O O . ALA A 1 200 ? -38.610 -13.074 61.430 1.00 97.25 200 ALA A O 1
ATOM 1337 N N . THR A 1 201 ? -37.839 -14.092 59.595 1.00 96.06 201 THR A N 1
ATOM 1338 C CA . THR A 1 201 ? -37.675 -15.425 60.202 1.00 96.06 201 THR A CA 1
ATOM 1339 C C . THR A 1 201 ? -36.309 -16.001 59.861 1.00 96.06 201 THR A C 1
ATOM 1341 O O . THR A 1 201 ? -35.925 -15.996 58.693 1.00 96.06 201 THR A O 1
ATOM 1344 N N . ALA A 1 202 ? -35.587 -16.520 60.853 1.00 94.44 202 ALA A N 1
ATOM 1345 C CA . ALA A 1 202 ? -34.387 -17.322 60.610 1.00 94.44 202 ALA A CA 1
ATOM 1346 C C . ALA A 1 202 ? -34.767 -18.742 60.153 1.00 94.44 202 ALA A C 1
ATOM 1348 O O . ALA A 1 202 ? -35.734 -19.306 60.660 1.00 94.44 202 ALA A O 1
ATOM 1349 N N . SER A 1 203 ? -34.005 -19.353 59.237 1.00 87.44 203 SER A N 1
ATOM 1350 C CA . SER A 1 203 ? -34.338 -20.666 58.636 1.00 87.44 203 SER A CA 1
ATOM 1351 C C . SER A 1 203 ? -34.564 -21.824 59.621 1.00 87.44 203 SER A C 1
ATOM 1353 O O . SER A 1 203 ? -35.209 -22.809 59.276 1.00 87.44 203 SER A O 1
ATOM 1355 N N . ASN A 1 204 ? -34.032 -21.736 60.839 1.00 84.50 204 ASN A N 1
ATOM 1356 C CA . ASN A 1 204 ? -34.176 -22.744 61.893 1.00 84.50 204 ASN A CA 1
ATOM 1357 C C . ASN A 1 204 ? -35.101 -22.301 63.044 1.00 84.50 204 ASN A C 1
ATOM 1359 O O . ASN A 1 204 ? -35.173 -22.984 64.066 1.00 84.50 204 ASN A O 1
ATOM 1363 N N . SER A 1 205 ? -35.800 -21.175 62.892 1.00 90.06 205 SER A N 1
ATOM 1364 C CA . SER A 1 205 ? -36.733 -20.649 63.884 1.00 90.06 205 SER A CA 1
ATOM 1365 C C . SER A 1 205 ? -38.173 -21.067 63.579 1.00 90.06 205 SER A C 1
ATOM 1367 O O . SER A 1 205 ? -38.592 -21.134 62.426 1.00 90.06 205 SER A O 1
ATOM 1369 N N . SER A 1 206 ? -38.952 -21.316 64.634 1.00 90.00 206 SER A N 1
ATOM 1370 C CA . SER A 1 206 ? -40.411 -21.510 64.547 1.00 90.00 206 SER A CA 1
ATOM 1371 C C . SER A 1 206 ? -41.203 -20.226 64.819 1.00 90.00 206 SER A C 1
ATOM 1373 O O . SER A 1 206 ? -42.426 -20.211 64.692 1.00 90.00 206 SER A O 1
ATOM 1375 N N . THR A 1 207 ? -40.512 -19.149 65.195 1.00 92.00 207 THR A N 1
ATOM 1376 C CA . THR A 1 207 ? -41.073 -17.831 65.501 1.00 92.00 207 THR A CA 1
ATOM 1377 C C . THR A 1 207 ? -40.465 -16.777 64.582 1.00 92.00 207 THR A C 1
ATOM 1379 O O . THR A 1 207 ? -39.285 -16.843 64.246 1.00 92.00 207 THR A O 1
ATOM 1382 N N . SER A 1 208 ? -41.263 -15.784 64.195 1.00 94.75 208 SER A N 1
ATOM 1383 C CA . SER A 1 208 ? -40.831 -14.670 63.344 1.00 94.75 208 SER A CA 1
ATOM 1384 C C . SER A 1 208 ? -40.798 -13.376 64.139 1.00 94.75 208 SER A C 1
ATOM 1386 O O . SER A 1 208 ? -41.670 -13.134 64.975 1.00 94.75 208 SER A O 1
ATOM 1388 N N . ASP A 1 209 ? -39.848 -12.505 63.826 1.00 97.25 209 ASP A N 1
ATOM 1389 C CA . ASP A 1 209 ? -39.933 -11.116 64.245 1.00 97.25 209 ASP A CA 1
ATOM 1390 C C . ASP A 1 209 ? -41.151 -10.443 63.577 1.00 97.25 209 ASP A C 1
ATOM 1392 O O . ASP A 1 209 ? -41.478 -10.728 62.419 1.00 97.25 209 ASP A O 1
ATOM 1396 N N . ALA A 1 210 ? -41.819 -9.541 64.296 1.00 97.00 210 ALA A N 1
ATOM 1397 C CA . ALA A 1 210 ? -42.886 -8.680 63.792 1.00 97.00 210 ALA A CA 1
ATOM 1398 C C . ALA A 1 210 ? -42.327 -7.287 63.470 1.00 97.00 210 ALA A C 1
ATOM 1400 O O . ALA A 1 210 ? -41.799 -6.605 64.348 1.00 97.00 210 ALA A O 1
ATOM 1401 N N . LEU A 1 211 ? -42.458 -6.856 62.218 1.00 96.62 211 LEU A N 1
ATOM 1402 C CA . LEU A 1 211 ? -41.923 -5.607 61.680 1.00 96.62 211 LEU A CA 1
ATOM 1403 C C . LEU A 1 211 ? -43.069 -4.624 61.432 1.00 96.62 211 LEU A C 1
ATOM 1405 O O . LEU A 1 211 ? -43.896 -4.832 60.547 1.00 96.62 211 LEU A O 1
ATOM 1409 N N . ILE A 1 212 ? -43.127 -3.539 62.203 1.00 95.00 212 ILE A N 1
ATOM 1410 C CA . ILE A 1 212 ? -44.245 -2.585 62.166 1.00 95.00 212 ILE A CA 1
ATOM 1411 C C . ILE A 1 212 ? -43.730 -1.193 61.799 1.00 95.00 212 ILE A C 1
ATOM 1413 O O . ILE A 1 212 ? -42.895 -0.632 62.504 1.00 95.00 212 ILE A O 1
ATOM 1417 N N . GLY A 1 213 ? -44.259 -0.609 60.721 1.00 93.06 213 GLY A N 1
ATOM 1418 C CA . GLY A 1 213 ? -43.858 0.729 60.262 1.00 93.06 213 GLY A CA 1
ATOM 1419 C C . GLY A 1 213 ? -42.453 0.789 59.651 1.00 93.06 213 GLY A C 1
ATOM 1420 O O . GLY A 1 213 ? -41.881 1.868 59.539 1.00 93.06 213 GLY A O 1
ATOM 1421 N N . ILE A 1 214 ? -41.884 -0.359 59.271 1.00 94.69 214 ILE A N 1
ATOM 1422 C CA . ILE A 1 214 ? -40.537 -0.459 58.700 1.00 94.69 214 ILE A CA 1
ATOM 1423 C C . ILE A 1 214 ? -40.586 -0.245 57.184 1.00 94.69 214 ILE A C 1
ATOM 1425 O O . ILE A 1 214 ? -41.317 -0.938 56.480 1.00 94.69 214 ILE A O 1
ATOM 1429 N N . SER A 1 215 ? -39.770 0.677 56.673 1.00 93.56 215 SER A N 1
ATOM 1430 C CA . SER A 1 215 ? -39.629 0.950 55.232 1.00 93.56 215 SER A CA 1
ATOM 1431 C C . SER A 1 215 ? -38.237 0.631 54.673 1.00 93.56 215 SER A C 1
ATOM 1433 O O . SER A 1 215 ? -38.028 0.697 53.461 1.00 93.56 215 SER A O 1
ATOM 1435 N N . SER A 1 216 ? -37.271 0.291 55.529 1.00 95.69 216 SER A N 1
ATOM 1436 C CA . SER A 1 216 ? -35.885 0.054 55.126 1.00 95.69 216 SER A CA 1
ATOM 1437 C C . SER A 1 216 ? -35.232 -1.043 55.963 1.00 95.69 216 SER A C 1
ATOM 1439 O O . SER A 1 216 ? -35.341 -1.036 57.194 1.00 95.69 216 SER A O 1
ATOM 1441 N N . VAL A 1 217 ? -34.541 -1.966 55.293 1.00 96.81 217 VAL A N 1
ATOM 1442 C CA . VAL A 1 217 ? -33.786 -3.062 55.913 1.00 96.81 217 VAL A CA 1
ATOM 1443 C C . VAL A 1 217 ? -32.318 -3.054 55.484 1.00 96.81 217 VAL A C 1
ATOM 1445 O O . VAL A 1 217 ? -31.999 -2.758 54.337 1.00 96.81 217 VAL A O 1
ATOM 1448 N N . ILE A 1 218 ? -31.426 -3.393 56.411 1.00 96.50 218 ILE A N 1
ATOM 1449 C CA . ILE A 1 218 ? -30.015 -3.707 56.177 1.00 96.50 218 ILE A CA 1
ATOM 1450 C C . ILE A 1 218 ? -29.840 -5.215 56.378 1.00 96.50 218 ILE A C 1
ATOM 1452 O O . ILE A 1 218 ? -30.241 -5.752 57.410 1.00 96.50 218 ILE A O 1
ATOM 1456 N N . VAL A 1 219 ? -29.236 -5.891 55.411 1.00 96.06 219 VAL A N 1
ATOM 1457 C CA . VAL A 1 219 ? -29.007 -7.336 55.425 1.00 96.06 219 VAL A CA 1
ATOM 1458 C C . VAL A 1 219 ? -27.518 -7.580 55.232 1.00 96.06 219 VAL A C 1
ATOM 1460 O O . VAL A 1 219 ? -26.983 -7.350 54.151 1.00 96.06 219 VAL A O 1
ATOM 1463 N N . ASN A 1 220 ? -26.833 -7.994 56.294 1.00 93.31 220 ASN A N 1
ATOM 1464 C CA . ASN A 1 220 ? -25.397 -8.279 56.244 1.00 93.31 220 ASN A CA 1
ATOM 1465 C C . ASN A 1 220 ? -25.097 -9.764 56.001 1.00 93.31 220 ASN A C 1
ATOM 1467 O O . ASN A 1 220 ? -23.986 -10.090 55.584 1.00 93.31 220 ASN A O 1
ATOM 1471 N N . GLY A 1 221 ? -26.073 -10.639 56.259 1.00 90.81 221 GLY A N 1
ATOM 1472 C CA . GLY A 1 221 ? -26.016 -12.059 55.930 1.00 90.81 221 GLY A CA 1
ATOM 1473 C C . GLY A 1 221 ? -26.015 -12.320 54.423 1.00 90.81 221 GLY A C 1
ATOM 1474 O O . GLY A 1 221 ? -26.243 -11.425 53.604 1.00 90.81 221 GLY A O 1
ATOM 1475 N N . GLY A 1 222 ? -25.687 -13.560 54.063 1.00 92.12 222 GLY A N 1
ATOM 1476 C CA . GLY A 1 222 ? -25.802 -14.063 52.695 1.00 92.12 222 GLY A CA 1
ATOM 1477 C C . GLY A 1 222 ? -26.944 -15.065 52.561 1.00 92.12 222 GLY A C 1
ATOM 1478 O O . GLY A 1 222 ? -27.438 -15.602 53.555 1.00 92.12 222 GLY A O 1
ATOM 1479 N N . THR A 1 223 ? -27.309 -15.410 51.325 1.00 94.12 223 THR A N 1
ATOM 1480 C CA . THR A 1 223 ? -28.359 -16.409 51.023 1.00 94.12 223 THR A CA 1
ATOM 1481 C C . THR A 1 223 ? -29.727 -16.110 51.657 1.00 94.12 223 THR A C 1
ATOM 1483 O O . THR A 1 223 ? -30.513 -17.014 51.933 1.00 94.12 223 THR A O 1
ATOM 1486 N N . ASP A 1 224 ? -30.027 -14.835 51.892 1.00 96.12 224 ASP A N 1
ATOM 1487 C CA . ASP A 1 224 ? -31.285 -14.367 52.468 1.00 96.12 224 ASP A CA 1
ATOM 1488 C C . ASP A 1 224 ? -32.360 -14.175 51.388 1.00 96.12 224 ASP A C 1
ATOM 1490 O O . ASP A 1 224 ? -32.069 -13.809 50.252 1.00 96.12 224 ASP A O 1
ATOM 1494 N N . THR A 1 225 ? -33.628 -14.391 51.739 1.00 97.12 225 THR A N 1
ATOM 1495 C CA . THR A 1 225 ? -34.791 -14.097 50.888 1.00 97.12 225 THR A CA 1
ATOM 1496 C C . THR A 1 225 ? -35.482 -12.834 51.386 1.00 97.12 225 THR A C 1
ATOM 1498 O O . THR A 1 225 ? -35.992 -12.808 52.504 1.00 97.12 225 THR A O 1
ATOM 1501 N N . ILE A 1 226 ? -35.538 -11.790 50.561 1.00 98.06 226 ILE A N 1
ATOM 1502 C CA . ILE A 1 226 ? -36.097 -10.482 50.905 1.00 98.06 226 ILE A CA 1
ATOM 1503 C C . ILE A 1 226 ? -37.310 -10.180 50.022 1.00 98.06 226 ILE A C 1
ATOM 1505 O O . ILE A 1 226 ? -37.242 -10.279 48.803 1.00 98.06 226 ILE A O 1
ATOM 1509 N N . THR A 1 227 ? -38.424 -9.758 50.617 1.00 97.56 227 THR A N 1
ATOM 1510 C CA . THR A 1 227 ? -39.594 -9.230 49.900 1.00 97.56 227 THR A CA 1
ATOM 1511 C C . THR A 1 227 ? -39.837 -7.774 50.277 1.00 97.56 227 THR A C 1
ATOM 1513 O O . THR A 1 227 ? -40.000 -7.457 51.460 1.00 97.56 227 THR A O 1
ATOM 1516 N N . LEU A 1 228 ? -39.888 -6.900 49.270 1.00 97.25 228 LEU A N 1
ATOM 1517 C CA . LEU A 1 228 ? -40.118 -5.462 49.412 1.00 97.25 228 LEU A CA 1
ATOM 1518 C C . LEU A 1 228 ? -41.443 -5.057 48.753 1.00 97.25 228 LEU A C 1
ATOM 1520 O O . LEU A 1 228 ? -41.724 -5.415 47.612 1.00 97.25 228 LEU A O 1
ATOM 1524 N N . GLY A 1 229 ? -42.243 -4.269 49.462 1.00 92.62 229 GLY A N 1
ATOM 1525 C CA . GLY A 1 229 ? -43.369 -3.516 48.918 1.00 92.62 229 GLY A CA 1
ATOM 1526 C C . GLY A 1 229 ? -42.931 -2.223 48.217 1.00 92.62 229 GLY A C 1
ATOM 1527 O O . GLY A 1 229 ? -41.750 -1.877 48.178 1.00 92.62 229 GLY A O 1
ATOM 1528 N N . ALA A 1 230 ? -43.901 -1.488 47.669 1.00 89.94 230 ALA A N 1
ATOM 1529 C CA . ALA A 1 230 ? -43.642 -0.221 46.985 1.00 89.94 230 ALA A CA 1
ATOM 1530 C C . ALA A 1 230 ? -42.987 0.803 47.931 1.00 89.94 230 ALA A C 1
ATOM 1532 O O . ALA A 1 230 ? -43.359 0.898 49.103 1.00 89.94 230 ALA A O 1
ATOM 1533 N N . SER A 1 231 ? -42.009 1.561 47.423 1.00 87.88 231 SER A N 1
ATOM 1534 C CA . SER A 1 231 ? -41.243 2.569 48.182 1.00 87.88 231 SER A CA 1
ATOM 1535 C C . SER A 1 231 ? -40.477 2.040 49.404 1.00 87.88 231 SER A C 1
ATOM 1537 O O . SER A 1 231 ? -40.002 2.831 50.220 1.00 87.88 231 SER A O 1
ATOM 1539 N N . GLN A 1 232 ? -40.327 0.720 49.543 1.00 94.44 232 GLN A N 1
ATOM 1540 C CA . GLN A 1 232 ? -39.439 0.122 50.537 1.00 94.44 232 GLN A CA 1
ATOM 1541 C C . GLN A 1 232 ? -38.020 -0.020 49.981 1.00 94.44 232 GLN A C 1
ATOM 1543 O O . GLN A 1 232 ? -37.797 0.020 48.768 1.00 94.44 232 GLN A O 1
ATOM 1548 N N . SER A 1 233 ? -37.048 -0.171 50.879 1.00 95.75 233 SER A N 1
ATOM 1549 C CA . SER A 1 233 ? -35.641 -0.288 50.503 1.00 95.75 233 SER A CA 1
ATOM 1550 C C . SER A 1 233 ? -34.902 -1.404 51.230 1.00 95.75 233 SER A C 1
ATOM 1552 O O . SER A 1 233 ? -35.173 -1.678 52.400 1.00 95.75 233 SER A O 1
ATOM 1554 N N . ALA A 1 234 ? -33.933 -2.008 50.548 1.00 96.81 234 ALA A N 1
ATOM 1555 C CA . ALA A 1 234 ? -32.973 -2.931 51.144 1.00 96.81 234 ALA A CA 1
ATOM 1556 C C . ALA A 1 234 ? -31.539 -2.477 50.860 1.00 96.81 234 ALA A C 1
ATOM 1558 O O . ALA A 1 234 ? -31.234 -2.043 49.752 1.00 96.81 234 ALA A O 1
ATOM 1559 N N . THR A 1 235 ? -30.658 -2.608 51.848 1.00 96.62 235 THR A N 1
ATOM 1560 C CA . THR A 1 235 ? -29.204 -2.527 51.682 1.00 96.62 235 THR A CA 1
ATOM 1561 C C . THR A 1 235 ? -28.612 -3.895 51.992 1.00 96.62 235 THR A C 1
ATOM 1563 O O . THR A 1 235 ? -28.753 -4.371 53.115 1.00 96.62 235 THR A O 1
ATOM 1566 N N . LEU A 1 236 ? -27.986 -4.529 51.006 1.00 95.56 236 LEU A N 1
ATOM 1567 C CA . LEU A 1 236 ? -27.424 -5.875 51.097 1.00 95.56 236 LEU A CA 1
ATOM 1568 C C . LEU A 1 236 ? -25.900 -5.793 51.141 1.00 95.56 236 LEU A C 1
ATOM 1570 O O . LEU A 1 236 ? -25.319 -5.221 50.226 1.00 95.56 236 LEU A O 1
ATOM 1574 N N . SER A 1 237 ? -25.263 -6.381 52.149 1.00 92.06 237 SER A N 1
ATOM 1575 C CA . SER A 1 237 ? -23.796 -6.459 52.237 1.00 92.06 237 SER A CA 1
ATOM 1576 C C . SER A 1 237 ? -23.249 -7.870 51.990 1.00 92.06 237 SER A C 1
ATOM 1578 O O . SER A 1 237 ? -22.066 -8.034 51.692 1.00 92.06 237 SER A O 1
ATOM 1580 N N . GLY A 1 238 ? -24.093 -8.899 52.118 1.00 89.81 238 GLY A N 1
ATOM 1581 C CA . GLY A 1 238 ? -23.737 -10.282 51.802 1.00 89.81 238 GLY A CA 1
ATOM 1582 C C . GLY A 1 238 ? -24.039 -10.678 50.353 1.00 89.81 238 GLY A C 1
ATOM 1583 O O . GLY A 1 238 ? -24.655 -9.934 49.586 1.00 89.81 238 GLY A O 1
ATOM 1584 N N . SER A 1 239 ? -23.587 -11.874 49.977 1.00 93.31 239 SER A N 1
ATOM 1585 C CA . SER A 1 239 ? -23.742 -12.453 48.638 1.00 93.31 239 SER A CA 1
ATOM 1586 C C . SER A 1 239 ? -24.850 -13.511 48.577 1.00 93.31 239 SER A C 1
ATOM 1588 O O . SER A 1 239 ? -25.262 -14.073 49.596 1.00 93.31 239 SER A O 1
ATOM 1590 N N . GLY A 1 240 ? -25.335 -13.806 47.367 1.00 94.62 240 GLY A N 1
ATOM 1591 C CA . GLY A 1 240 ? -26.318 -14.868 47.127 1.00 94.62 240 GLY A CA 1
ATOM 1592 C C . GLY A 1 240 ? -27.731 -14.600 47.656 1.00 94.62 240 GLY A C 1
ATOM 1593 O O . GLY A 1 240 ? -28.505 -15.546 47.775 1.00 94.62 240 GLY A O 1
ATOM 1594 N N . ASN A 1 241 ? -28.076 -13.360 48.008 1.00 95.50 241 ASN A N 1
ATOM 1595 C CA . ASN A 1 241 ? -29.423 -13.018 48.464 1.00 95.50 241 ASN A CA 1
ATOM 1596 C C . ASN A 1 241 ? -30.413 -12.982 47.289 1.00 95.50 241 ASN A C 1
ATOM 1598 O O . ASN A 1 241 ? -30.041 -12.620 46.176 1.00 95.50 241 ASN A O 1
ATOM 1602 N N . SER A 1 242 ? -31.680 -13.300 47.549 1.00 97.31 242 SER A N 1
ATOM 1603 C CA . SER A 1 242 ? -32.788 -13.236 46.592 1.00 97.31 242 SER A CA 1
ATOM 1604 C C . SER A 1 242 ? -33.789 -12.164 47.017 1.00 97.31 242 SER A C 1
ATOM 1606 O O . SER A 1 242 ? -34.444 -12.298 48.049 1.00 97.31 242 SER A O 1
ATOM 1608 N N . VAL A 1 243 ? -33.956 -11.112 46.220 1.00 97.75 243 VAL A N 1
ATOM 1609 C CA . VAL A 1 243 ? -34.881 -10.000 46.467 1.00 97.75 243 VAL A CA 1
ATOM 1610 C C . VAL A 1 243 ? -36.048 -10.055 45.488 1.00 97.75 243 VAL A C 1
ATOM 1612 O O . VAL A 1 243 ? -35.850 -10.028 44.279 1.00 97.75 243 VAL A O 1
ATOM 1615 N N . SER A 1 244 ? -37.276 -10.043 45.998 1.00 97.06 244 SER A N 1
ATOM 1616 C CA . SER A 1 244 ? -38.494 -9.806 45.221 1.00 97.06 244 SER A CA 1
ATOM 1617 C C . SER A 1 244 ? -39.087 -8.462 45.623 1.00 97.06 244 SER A C 1
ATOM 1619 O O . SER A 1 244 ? -39.579 -8.305 46.742 1.00 97.06 244 SER A O 1
ATOM 1621 N N . ALA A 1 245 ? -39.048 -7.482 44.729 1.00 95.44 245 ALA A N 1
ATOM 1622 C CA . ALA A 1 245 ? -39.430 -6.113 45.029 1.00 95.44 245 ALA A CA 1
ATOM 1623 C C . ALA A 1 245 ? -40.589 -5.631 44.146 1.00 95.44 245 ALA A C 1
ATOM 1625 O O . ALA A 1 245 ? -40.597 -5.831 42.933 1.00 95.44 245 ALA A O 1
ATOM 1626 N N . ALA A 1 246 ? -41.579 -4.980 44.759 1.00 92.25 246 ALA A N 1
ATOM 1627 C CA . ALA A 1 246 ? -42.671 -4.330 44.040 1.00 92.25 246 ALA A CA 1
ATOM 1628 C C . ALA A 1 246 ? -42.203 -3.050 43.318 1.00 92.25 246 ALA A C 1
ATOM 1630 O O . ALA A 1 246 ? -41.138 -2.501 43.608 1.00 92.25 246 ALA A O 1
ATOM 1631 N N . ASN A 1 247 ? -43.033 -2.541 42.401 1.00 89.94 247 ASN A N 1
ATOM 1632 C CA . ASN A 1 247 ? -42.721 -1.337 41.625 1.00 89.94 247 ASN A CA 1
ATOM 1633 C C . ASN A 1 247 ? -42.384 -0.133 42.523 1.00 89.94 247 ASN A C 1
ATOM 1635 O O . ASN A 1 247 ? -43.096 0.156 43.489 1.00 89.94 247 ASN A O 1
ATOM 1639 N N . GLY A 1 248 ? -41.313 0.589 42.179 1.00 84.62 248 GLY A N 1
ATOM 1640 C CA . GLY A 1 248 ? -40.847 1.765 42.922 1.00 84.62 248 GLY A CA 1
ATOM 1641 C C . GLY A 1 248 ? -40.090 1.462 44.223 1.00 84.62 248 GLY A C 1
ATOM 1642 O O . GLY A 1 248 ? -39.910 2.364 45.041 1.00 84.62 248 GLY A O 1
ATOM 1643 N N . ALA A 1 249 ? -39.686 0.211 44.457 1.00 94.00 249 ALA A N 1
ATOM 1644 C CA . ALA A 1 249 ? -38.745 -0.148 45.517 1.00 94.00 249 ALA A CA 1
ATOM 1645 C C . ALA A 1 249 ? -37.287 0.173 45.128 1.00 94.00 249 ALA A C 1
ATOM 1647 O O . ALA A 1 249 ? -36.956 0.305 43.947 1.00 94.00 249 ALA A O 1
ATOM 1648 N N . ASN A 1 250 ? -36.412 0.257 46.136 1.00 95.25 250 ASN A N 1
ATOM 1649 C CA . ASN A 1 250 ? -34.988 0.554 45.962 1.00 95.25 250 ASN A CA 1
ATOM 1650 C C . ASN A 1 250 ? -34.110 -0.554 46.554 1.00 95.25 250 ASN A C 1
ATOM 1652 O O . ASN A 1 250 ? -34.282 -0.938 47.711 1.00 95.25 250 ASN A O 1
ATOM 1656 N N . VAL A 1 251 ? -33.121 -1.028 45.804 1.00 97.31 251 VAL A N 1
ATOM 1657 C CA . VAL A 1 251 ? -32.167 -2.040 46.279 1.00 97.31 251 VAL A CA 1
ATOM 1658 C C . VAL A 1 251 ? -30.754 -1.483 46.180 1.00 97.31 251 VAL A C 1
ATOM 1660 O O . VAL A 1 251 ? -30.313 -1.068 45.115 1.00 97.31 251 VAL A O 1
ATOM 1663 N N . THR A 1 252 ? -30.028 -1.470 47.290 1.00 97.00 252 THR A N 1
ATOM 1664 C CA . THR A 1 252 ? -28.604 -1.135 47.330 1.00 97.00 252 THR A CA 1
ATOM 1665 C C . THR A 1 252 ? -27.810 -2.388 47.657 1.00 97.00 252 THR A C 1
ATOM 1667 O O . THR A 1 252 ? -28.143 -3.086 48.611 1.00 97.00 252 THR A O 1
ATOM 1670 N N . ILE A 1 253 ? -26.755 -2.661 46.902 1.00 95.31 253 ILE A N 1
ATOM 1671 C CA . ILE A 1 253 ? -25.842 -3.779 47.128 1.00 95.31 253 ILE A CA 1
ATOM 1672 C C . ILE A 1 253 ? -24.476 -3.177 47.449 1.00 95.31 253 ILE A C 1
ATOM 1674 O O . ILE A 1 253 ? -23.820 -2.573 46.602 1.00 95.31 253 ILE A O 1
ATOM 1678 N N . ALA A 1 254 ? -24.101 -3.289 48.715 1.00 87.50 254 ALA A N 1
ATOM 1679 C CA . ALA A 1 254 ? -22.893 -2.746 49.299 1.00 87.50 254 ALA A CA 1
ATOM 1680 C C . ALA A 1 254 ? -21.874 -3.871 49.534 1.00 87.50 254 ALA A C 1
ATOM 1682 O O . ALA A 1 254 ? -21.770 -4.414 50.630 1.00 87.50 254 ALA A O 1
ATOM 1683 N N . GLY A 1 255 ? -21.118 -4.229 48.496 1.00 73.75 255 GLY A N 1
ATOM 1684 C CA . GLY A 1 255 ? -20.098 -5.275 48.564 1.00 73.75 255 GLY A CA 1
ATOM 1685 C C . GLY A 1 255 ? -20.634 -6.683 48.296 1.00 73.75 255 GLY A C 1
ATOM 1686 O O . GLY A 1 255 ? -21.497 -6.891 47.444 1.00 73.75 255 GLY A O 1
ATOM 1687 N N . GLY A 1 256 ? -20.060 -7.672 48.984 1.00 69.75 256 GLY A N 1
ATOM 1688 C CA . GLY A 1 256 ? -20.326 -9.091 48.744 1.00 69.75 256 GLY A CA 1
ATOM 1689 C C . GLY A 1 256 ? -19.360 -9.750 47.759 1.00 69.75 256 GLY A C 1
ATOM 1690 O O . GLY A 1 256 ? -19.418 -10.967 47.643 1.00 69.75 256 GLY A O 1
ATOM 1691 N N . GLY A 1 257 ? -18.445 -8.997 47.134 1.00 77.19 257 GLY A N 1
ATOM 1692 C CA . GLY A 1 257 ? -17.377 -9.470 46.247 1.00 77.19 257 GLY A CA 1
ATOM 1693 C C . GLY A 1 257 ? -17.845 -9.695 44.806 1.00 77.19 257 GLY A C 1
ATOM 1694 O O . GLY A 1 257 ? -18.680 -10.560 44.552 1.00 77.19 257 GLY A O 1
ATOM 1695 N N . TYR A 1 258 ? -17.245 -8.993 43.841 1.00 79.44 258 TYR A N 1
ATOM 1696 C CA . TYR A 1 258 ? -17.643 -9.023 42.423 1.00 79.44 258 TYR A CA 1
ATOM 1697 C C . TYR A 1 258 ? -17.491 -10.398 41.743 1.00 79.44 258 TYR A C 1
ATOM 1699 O O . TYR A 1 258 ? -18.089 -10.644 40.693 1.00 79.44 258 TYR A O 1
ATOM 1707 N N . GLN A 1 259 ? -16.725 -11.308 42.360 1.00 79.19 259 GLN A N 1
ATOM 1708 C CA . GLN A 1 259 ? -16.532 -12.703 41.933 1.00 79.19 259 GLN A CA 1
ATOM 1709 C C . GLN A 1 259 ? -17.403 -13.719 42.683 1.00 79.19 259 GLN A C 1
ATOM 1711 O O . GLN A 1 259 ? -17.447 -14.890 42.304 1.00 79.19 259 GLN A O 1
ATOM 1716 N N . ASN A 1 260 ? -18.089 -13.309 43.749 1.00 87.06 260 ASN A N 1
ATOM 1717 C CA . ASN A 1 260 ? -18.906 -14.220 44.544 1.00 87.06 260 ASN A CA 1
ATOM 1718 C C . ASN A 1 260 ? -20.246 -14.508 43.848 1.00 87.06 260 ASN A C 1
ATOM 1720 O O . ASN A 1 260 ? -20.500 -14.071 42.721 1.00 87.06 260 ASN A O 1
ATOM 1724 N N . THR A 1 261 ? -21.107 -15.286 44.503 1.00 91.62 261 THR A N 1
ATOM 1725 C CA . THR A 1 261 ? -22.473 -15.545 44.036 1.00 91.62 261 THR A CA 1
ATOM 1726 C C . THR A 1 261 ? -23.255 -14.235 43.937 1.00 91.62 261 THR A C 1
ATOM 1728 O O . THR A 1 261 ? -23.292 -13.459 44.893 1.00 91.62 261 THR A O 1
ATOM 1731 N N . ALA A 1 262 ? -23.883 -13.991 42.785 1.00 94.56 262 ALA A N 1
ATOM 1732 C CA . ALA A 1 262 ? -24.679 -12.790 42.556 1.00 94.56 262 ALA A CA 1
ATOM 1733 C C . ALA A 1 262 ? -25.864 -12.707 43.528 1.00 94.56 262 ALA A C 1
ATOM 1735 O O . ALA A 1 262 ? -26.429 -13.727 43.921 1.00 94.56 262 ALA A O 1
ATOM 1736 N N . ASN A 1 263 ? -26.252 -11.487 43.895 1.00 95.75 263 ASN A N 1
ATOM 1737 C CA . ASN A 1 263 ? -27.565 -11.252 44.482 1.00 95.75 263 ASN A CA 1
ATOM 1738 C C . ASN A 1 263 ? -28.614 -11.241 43.359 1.00 95.75 263 ASN A C 1
ATOM 1740 O O . ASN A 1 263 ? -28.495 -10.463 42.415 1.00 95.75 263 ASN A O 1
ATOM 1744 N N . GLU A 1 264 ? -29.632 -12.086 43.459 1.00 97.44 264 GLU A N 1
ATOM 1745 C CA . GLU A 1 264 ? -30.743 -12.157 42.510 1.00 97.44 264 GLU A CA 1
ATOM 1746 C C . GLU A 1 264 ? -31.802 -11.129 42.908 1.00 97.44 264 GLU A C 1
ATOM 1748 O O . GLU A 1 264 ? -32.291 -11.134 44.035 1.00 97.44 264 GLU A O 1
ATOM 1753 N N . VAL A 1 265 ? -32.170 -10.222 42.010 1.00 97.50 265 VAL A N 1
ATOM 1754 C CA . VAL A 1 265 ? -33.105 -9.131 42.296 1.00 97.50 265 VAL A CA 1
ATOM 1755 C C . VAL A 1 265 ? -34.182 -9.093 41.225 1.00 97.50 265 VAL A C 1
ATOM 1757 O O . VAL A 1 265 ? -33.916 -8.799 40.067 1.00 97.50 265 VAL A O 1
ATOM 1760 N N . THR A 1 266 ? -35.426 -9.338 41.616 1.00 97.12 266 THR A N 1
ATOM 1761 C CA . THR A 1 266 ? -36.601 -9.094 40.778 1.00 97.12 266 THR A CA 1
ATOM 1762 C C . THR A 1 266 ? -37.157 -7.712 41.102 1.00 97.12 266 THR A C 1
ATOM 1764 O O . THR A 1 266 ? -37.644 -7.489 42.211 1.00 97.12 266 THR A O 1
ATOM 1767 N N . LEU A 1 267 ? -37.060 -6.777 40.157 1.00 95.44 267 LEU A N 1
ATOM 1768 C CA . LEU A 1 267 ? -37.447 -5.375 40.329 1.00 95.44 267 LEU A CA 1
ATOM 1769 C C . LEU A 1 267 ? -37.934 -4.801 38.994 1.00 95.44 267 LEU A C 1
ATOM 1771 O O . LEU A 1 267 ? -37.382 -5.105 37.941 1.00 95.44 267 LEU A O 1
ATOM 1775 N N . SER A 1 268 ? -38.974 -3.969 39.011 1.00 94.19 268 SER A N 1
ATOM 1776 C CA . SER A 1 268 ? -39.439 -3.232 37.827 1.00 94.19 268 SER A CA 1
ATOM 1777 C C . SER A 1 268 ? -39.768 -1.787 38.184 1.00 94.19 268 SER A C 1
ATOM 1779 O O . SER A 1 268 ? -40.303 -1.518 39.261 1.00 94.19 268 SER A O 1
ATOM 1781 N N . ASN A 1 269 ? -39.468 -0.850 37.281 1.00 92.94 269 ASN A N 1
ATOM 1782 C CA . ASN A 1 269 ? -39.621 0.596 37.495 1.00 92.94 269 ASN A CA 1
ATOM 1783 C C . ASN A 1 269 ? -39.013 1.082 38.829 1.00 92.94 269 ASN A C 1
ATOM 1785 O O . ASN A 1 269 ? -39.588 1.936 39.508 1.00 92.94 269 ASN A O 1
ATOM 1789 N N . GLY A 1 270 ? -37.903 0.473 39.254 1.00 93.06 270 GLY A N 1
ATOM 1790 C CA . GLY A 1 270 ? -37.224 0.775 40.511 1.00 93.06 270 GLY A CA 1
ATOM 1791 C C . GLY A 1 270 ? -35.786 1.244 40.314 1.00 93.06 270 GLY A C 1
ATOM 1792 O O . GLY A 1 270 ? -35.315 1.430 39.189 1.00 93.06 270 GLY A O 1
ATOM 1793 N N . ILE A 1 271 ? -35.084 1.427 41.432 1.00 95.19 271 ILE A N 1
ATOM 1794 C CA . ILE A 1 271 ? -33.665 1.794 41.443 1.00 95.19 271 ILE A CA 1
ATOM 1795 C C . ILE A 1 271 ? -32.854 0.658 42.062 1.00 95.19 271 ILE A C 1
ATOM 1797 O O . ILE A 1 271 ? -33.155 0.192 43.162 1.00 95.19 271 ILE A O 1
ATOM 1801 N N . MET A 1 272 ? -31.786 0.258 41.378 1.00 97.25 272 MET A N 1
ATOM 1802 C CA . MET A 1 272 ? -30.738 -0.595 41.928 1.00 97.25 272 MET A CA 1
ATOM 1803 C C . MET A 1 272 ? -29.424 0.189 41.976 1.00 97.25 272 MET A C 1
ATOM 1805 O O . MET A 1 272 ? -29.058 0.846 41.007 1.00 97.25 272 MET A O 1
ATOM 1809 N N . ALA A 1 273 ? -28.703 0.132 43.090 1.00 96.81 273 ALA A N 1
ATOM 1810 C CA . ALA A 1 273 ? -27.391 0.760 43.223 1.00 96.81 273 ALA A CA 1
ATOM 1811 C C . ALA A 1 273 ? -26.366 -0.249 43.742 1.00 96.81 273 ALA A C 1
ATOM 1813 O O . ALA A 1 273 ? -26.555 -0.817 44.815 1.00 96.81 273 ALA A O 1
ATOM 1814 N N . LEU A 1 274 ? -25.285 -0.448 42.999 1.00 96.25 274 LEU A N 1
ATOM 1815 C CA . LEU A 1 274 ? -24.095 -1.177 43.415 1.00 96.25 274 LEU A CA 1
ATOM 1816 C C . LEU A 1 274 ? -23.021 -0.145 43.772 1.00 96.25 274 LEU A C 1
ATOM 1818 O O . LEU A 1 274 ? -22.903 0.878 43.095 1.00 96.25 274 LEU A O 1
ATOM 1822 N N . THR A 1 275 ? -22.320 -0.340 44.890 1.00 93.06 275 THR A N 1
ATOM 1823 C CA . THR A 1 275 ? -21.386 0.680 45.396 1.00 93.06 275 THR A CA 1
ATOM 1824 C C . THR A 1 275 ? -19.928 0.421 45.038 1.00 93.06 275 THR A C 1
ATOM 1826 O O . THR A 1 275 ? -19.229 1.355 44.661 1.00 93.06 275 THR A O 1
ATOM 1829 N N . VAL A 1 276 ? -19.440 -0.797 45.276 1.00 92.06 276 VAL A N 1
ATOM 1830 C CA . VAL A 1 276 ? -18.061 -1.222 45.006 1.00 92.06 276 VAL A CA 1
ATOM 1831 C C . VAL A 1 276 ? -17.968 -2.733 45.179 1.00 92.06 276 VAL A C 1
ATOM 1833 O O . VAL A 1 276 ? -18.520 -3.269 46.148 1.00 92.06 276 VAL A O 1
ATOM 1836 N N . ASP A 1 277 ? -17.245 -3.397 44.278 1.00 92.38 277 ASP A N 1
ATOM 1837 C CA . ASP A 1 277 ? -16.979 -4.838 44.305 1.00 92.38 277 ASP A CA 1
ATOM 1838 C C . ASP A 1 277 ? -18.249 -5.686 44.551 1.00 92.38 277 ASP A C 1
ATOM 1840 O O . ASP A 1 277 ? -18.220 -6.683 45.281 1.00 92.38 277 ASP A O 1
ATOM 1844 N N . ALA A 1 278 ? -19.387 -5.280 43.991 1.00 94.50 278 ALA A N 1
ATOM 1845 C CA . ALA A 1 278 ? -20.683 -5.920 44.155 1.00 94.50 278 ALA A CA 1
ATOM 1846 C C . ALA A 1 278 ? -21.072 -6.733 42.913 1.00 94.50 278 ALA A C 1
ATOM 1848 O O . ALA A 1 278 ? -20.638 -6.470 41.792 1.00 94.50 278 ALA A O 1
ATOM 1849 N N . ARG A 1 279 ? -21.926 -7.743 43.107 1.00 95.25 279 ARG A N 1
ATOM 1850 C CA . ARG A 1 279 ? -22.479 -8.549 42.012 1.00 95.25 279 ARG A CA 1
ATOM 1851 C C . ARG A 1 279 ? -23.981 -8.748 42.153 1.00 95.25 279 ARG A C 1
ATOM 1853 O O . ARG A 1 279 ? -24.456 -9.160 43.216 1.00 95.25 279 ARG A O 1
ATOM 1860 N N . ALA A 1 280 ? -24.714 -8.518 41.069 1.00 96.31 280 ALA A N 1
ATOM 1861 C CA . ALA A 1 280 ? -26.164 -8.649 41.027 1.00 96.31 280 ALA A CA 1
ATOM 1862 C C . ALA A 1 280 ? -26.666 -9.214 39.695 1.00 96.31 280 ALA A C 1
ATOM 1864 O O . ALA A 1 280 ? -26.076 -8.962 38.650 1.00 96.31 280 ALA A O 1
ATOM 1865 N N . ASN A 1 281 ? -27.791 -9.917 39.731 1.00 96.44 281 ASN A N 1
ATOM 1866 C CA . ASN A 1 281 ? -28.585 -10.268 38.562 1.00 96.44 281 ASN A CA 1
ATOM 1867 C C . ASN A 1 281 ? -29.969 -9.640 38.730 1.00 96.44 281 ASN A C 1
ATOM 1869 O O . ASN A 1 281 ? -30.689 -9.936 39.680 1.00 96.44 281 ASN A O 1
ATOM 1873 N N . LEU A 1 282 ? -30.333 -8.742 37.825 1.00 97.12 282 LEU A N 1
ATOM 1874 C CA . LEU A 1 282 ? -31.612 -8.058 37.784 1.00 97.12 282 LEU A CA 1
ATOM 1875 C C . LEU A 1 282 ? -32.553 -8.765 36.809 1.00 97.12 282 LEU A C 1
ATOM 1877 O O . LEU A 1 282 ? -32.228 -8.928 35.635 1.00 97.12 282 LEU A O 1
ATOM 1881 N N . THR A 1 283 ? -33.748 -9.105 37.279 1.00 96.75 283 THR A N 1
ATOM 1882 C CA . THR A 1 283 ? -34.886 -9.487 36.441 1.00 96.75 283 THR A CA 1
ATOM 1883 C C . THR A 1 283 ? -35.985 -8.428 36.530 1.00 96.75 283 THR A C 1
ATOM 1885 O O . THR A 1 283 ? -36.496 -8.146 37.615 1.00 96.75 283 THR A O 1
ATOM 1888 N N . GLY A 1 284 ? -36.380 -7.864 35.389 1.00 94.88 284 GLY A N 1
ATOM 1889 C CA . GLY A 1 284 ? -37.499 -6.933 35.239 1.00 94.88 284 GLY A CA 1
ATOM 1890 C C . GLY A 1 284 ? -37.173 -5.717 34.369 1.00 94.88 284 GLY A C 1
ATOM 1891 O O . GLY A 1 284 ? -36.079 -5.600 33.818 1.00 94.88 284 GLY A O 1
ATOM 1892 N N . SER A 1 285 ? -38.151 -4.823 34.213 1.00 95.75 285 SER A N 1
ATOM 1893 C CA . SER A 1 285 ? -38.128 -3.773 33.183 1.00 95.75 285 SER A CA 1
ATOM 1894 C C . SER A 1 285 ? -38.199 -2.355 33.737 1.00 95.75 285 SER A C 1
ATOM 1896 O O . SER A 1 285 ? -38.771 -2.119 34.803 1.00 95.75 285 SER A O 1
ATOM 1898 N N . GLY A 1 286 ? -37.679 -1.390 32.972 1.00 95.62 286 GLY A N 1
ATOM 1899 C CA . GLY A 1 286 ? -37.802 0.039 33.283 1.00 95.62 286 GLY A CA 1
ATOM 1900 C C . GLY A 1 286 ? -36.982 0.499 34.491 1.00 95.62 286 GLY A C 1
ATOM 1901 O O . GLY A 1 286 ? -37.314 1.515 35.100 1.00 95.62 286 GLY A O 1
ATOM 1902 N N . ASN A 1 287 ? -35.963 -0.258 34.900 1.00 96.12 287 ASN A N 1
ATOM 1903 C CA . ASN A 1 287 ? -35.176 0.055 36.090 1.00 96.12 287 ASN A CA 1
ATOM 1904 C C . ASN A 1 287 ? -34.019 1.009 35.787 1.00 96.12 287 ASN A C 1
ATOM 1906 O O . ASN A 1 287 ? -33.480 1.029 34.679 1.00 96.12 287 ASN A O 1
ATOM 1910 N N . HIS A 1 288 ? -33.587 1.744 36.811 1.00 96.81 288 HIS A N 1
ATOM 1911 C CA . HIS A 1 288 ? -32.347 2.512 36.790 1.00 96.81 288 HIS A CA 1
ATOM 1912 C C . HIS A 1 288 ? -31.297 1.834 37.677 1.00 96.81 288 HIS A C 1
ATOM 1914 O O . HIS A 1 288 ? -31.461 1.764 38.896 1.00 96.81 288 HIS A O 1
ATOM 1920 N N . VAL A 1 289 ? -30.224 1.338 37.068 1.00 97.56 289 VAL A N 1
ATOM 1921 C CA . VAL A 1 289 ? -29.106 0.683 37.751 1.00 97.56 289 VAL A CA 1
ATOM 1922 C C . VAL A 1 289 ? -27.909 1.630 37.770 1.00 97.56 289 VAL A C 1
ATOM 1924 O O . VAL A 1 289 ? -27.471 2.086 36.719 1.00 97.56 289 VAL A O 1
ATOM 1927 N N . SER A 1 290 ? -27.363 1.923 38.946 1.00 96.56 290 SER A N 1
ATOM 1928 C CA . SER A 1 290 ? -26.091 2.640 39.096 1.00 96.56 290 SER A CA 1
ATOM 1929 C C . SER A 1 290 ? -25.030 1.683 39.614 1.00 96.56 290 SER A C 1
ATOM 1931 O O . SER A 1 290 ? -25.282 0.964 40.575 1.00 96.56 290 SER A O 1
ATOM 1933 N N . SER A 1 291 ? -23.858 1.711 39.000 1.00 95.75 291 SER A N 1
ATOM 1934 C CA . SER A 1 291 ? -22.707 0.870 39.309 1.00 95.75 291 SER A CA 1
ATOM 1935 C C . SER A 1 291 ? -21.548 1.766 39.735 1.00 95.75 291 SER A C 1
ATOM 1937 O O . SER A 1 291 ? -21.302 2.792 39.095 1.00 95.75 291 SER A O 1
ATOM 1939 N N . GLY A 1 292 ? -20.915 1.448 40.857 1.00 94.38 292 GLY A N 1
ATOM 1940 C CA . GLY A 1 292 ? -19.734 2.118 41.379 1.00 94.38 292 GLY A CA 1
ATOM 1941 C C . GLY A 1 292 ? -18.477 1.642 40.663 1.00 94.38 292 GLY A C 1
ATOM 1942 O O . GLY A 1 292 ? -18.361 1.856 39.466 1.00 94.38 292 GLY A O 1
ATOM 1943 N N . SER A 1 293 ? -17.513 1.071 41.388 1.00 94.69 293 SER A N 1
ATOM 1944 C CA . SER A 1 293 ? -16.293 0.507 40.788 1.00 94.69 293 SER A CA 1
ATOM 1945 C C . SER A 1 293 ? -16.247 -1.011 40.947 1.00 94.69 293 SER A C 1
ATOM 1947 O O . SER A 1 293 ? -16.534 -1.523 42.030 1.00 94.69 293 SER A O 1
ATOM 1949 N N . ASN A 1 294 ? -15.757 -1.700 39.915 1.00 93.81 294 ASN A N 1
ATOM 1950 C CA . ASN A 1 294 ? -15.570 -3.153 39.850 1.00 93.81 294 ASN A CA 1
ATOM 1951 C C . ASN A 1 294 ? -16.853 -3.950 40.122 1.00 93.81 294 ASN A C 1
ATOM 1953 O O . ASN A 1 294 ? -16.820 -5.004 40.757 1.00 93.81 294 ASN A O 1
ATOM 1957 N N . ASP A 1 295 ? -17.992 -3.443 39.675 1.00 95.06 295 ASP A N 1
ATOM 1958 C CA . ASP A 1 295 ? -19.285 -4.065 39.923 1.00 95.06 295 ASP A CA 1
ATOM 1959 C C . ASP A 1 295 ? -19.731 -4.917 38.723 1.00 95.06 295 ASP A C 1
ATOM 1961 O O . ASP A 1 295 ? -19.518 -4.554 37.571 1.00 95.06 295 ASP A O 1
ATOM 1965 N N . ASN A 1 296 ? -20.397 -6.047 38.971 1.00 95.12 296 ASN A N 1
ATOM 1966 C CA . ASN A 1 296 ? -20.892 -6.955 37.932 1.00 95.12 296 ASN A CA 1
ATOM 1967 C C . ASN A 1 296 ? -22.423 -7.060 37.973 1.00 95.12 296 ASN A C 1
ATOM 1969 O O . ASN A 1 296 ? -22.989 -7.524 38.965 1.00 95.12 296 ASN A O 1
ATOM 1973 N N . VAL A 1 297 ? -23.100 -6.708 36.880 1.00 96.19 297 VAL A N 1
ATOM 1974 C CA . VAL A 1 297 ? -24.564 -6.741 36.776 1.00 96.19 297 VAL A CA 1
ATOM 1975 C C . VAL A 1 297 ? -25.020 -7.562 35.570 1.00 96.19 297 VAL A C 1
ATOM 1977 O O . VAL A 1 297 ? -24.760 -7.203 34.422 1.00 96.19 297 VAL A O 1
ATOM 1980 N N . GLY A 1 298 ? -25.755 -8.645 35.816 1.00 96.69 298 GLY A N 1
ATOM 1981 C CA . GLY A 1 298 ? -26.602 -9.281 34.807 1.00 96.69 298 GLY A CA 1
ATOM 1982 C C . GLY A 1 298 ? -27.972 -8.607 34.759 1.00 96.69 298 GLY A C 1
ATOM 1983 O O . GLY A 1 298 ? -28.535 -8.311 35.806 1.00 96.69 298 GLY A O 1
ATOM 1984 N N . VAL A 1 299 ? -28.530 -8.358 33.575 1.00 97.12 299 VAL A N 1
ATOM 1985 C CA . VAL A 1 299 ? -29.858 -7.754 33.394 1.00 97.12 299 VAL A CA 1
ATOM 1986 C C . VAL A 1 299 ? -30.679 -8.564 32.395 1.00 97.12 299 VAL A C 1
ATOM 1988 O O . VAL A 1 299 ? -30.278 -8.799 31.252 1.00 97.12 299 VAL A O 1
ATOM 1991 N N . THR A 1 300 ? -31.856 -8.979 32.852 1.00 95.06 300 THR A N 1
ATOM 1992 C CA . THR A 1 300 ? -32.883 -9.668 32.073 1.00 95.06 300 THR A CA 1
ATOM 1993 C C . THR A 1 300 ? -34.180 -8.868 32.161 1.00 95.06 300 THR A C 1
ATOM 1995 O O . THR A 1 300 ? -34.714 -8.672 33.250 1.00 95.06 300 THR A O 1
ATOM 1998 N N . GLY A 1 301 ? -34.707 -8.419 31.025 1.00 93.25 301 GLY A N 1
ATOM 1999 C CA . GLY A 1 301 ? -35.905 -7.576 30.939 1.00 93.25 301 GLY A CA 1
ATOM 2000 C C . GLY A 1 301 ? -35.621 -6.258 30.226 1.00 93.25 301 GLY A C 1
ATOM 2001 O O . GLY A 1 301 ? -34.476 -5.843 30.134 1.00 93.25 301 GLY A O 1
ATOM 2002 N N . ASP A 1 302 ? -36.668 -5.625 29.704 1.00 95.88 302 ASP A N 1
ATOM 2003 C CA . ASP A 1 302 ? -36.517 -4.543 28.722 1.00 95.88 302 ASP A CA 1
ATOM 2004 C C . ASP A 1 302 ? -36.492 -3.128 29.327 1.00 95.88 302 ASP A C 1
ATOM 2006 O O . ASP A 1 302 ? -37.067 -2.872 30.391 1.00 95.88 302 ASP A O 1
ATOM 2010 N N . ASN A 1 303 ? -35.970 -2.167 28.561 1.00 96.50 303 ASN A N 1
ATOM 2011 C CA . ASN A 1 303 ? -35.997 -0.725 28.846 1.00 96.50 303 ASN A CA 1
ATOM 2012 C C . ASN A 1 303 ? -35.290 -0.315 30.153 1.00 96.50 303 ASN A C 1
ATOM 2014 O O . ASN A 1 303 ? -35.677 0.662 30.799 1.00 96.50 303 ASN A O 1
ATOM 2018 N N . ASN A 1 304 ? -34.273 -1.055 30.578 1.00 96.94 304 ASN A N 1
ATOM 2019 C CA . ASN A 1 304 ? -33.442 -0.707 31.722 1.00 96.94 304 ASN A CA 1
ATOM 2020 C C . ASN A 1 304 ? -32.368 0.317 31.326 1.00 96.94 304 ASN A C 1
ATOM 2022 O O . ASN A 1 304 ? -31.833 0.302 30.220 1.00 96.94 304 ASN A O 1
ATOM 2026 N N . THR A 1 305 ? -32.025 1.217 32.246 1.00 98.00 305 THR A N 1
ATOM 2027 C CA . THR A 1 305 ? -30.899 2.149 32.102 1.00 98.00 305 THR A CA 1
ATOM 2028 C C . THR A 1 305 ? -29.828 1.809 33.127 1.00 98.00 305 THR A C 1
ATOM 2030 O O . THR A 1 305 ? -30.080 1.889 34.325 1.00 98.00 305 THR A O 1
ATOM 2033 N N . LEU A 1 306 ? -28.635 1.454 32.665 1.00 98.06 306 LEU A N 1
ATOM 2034 C CA . LEU A 1 306 ? -27.478 1.116 33.482 1.00 98.06 306 LEU A CA 1
ATOM 2035 C C . LEU A 1 306 ? -26.455 2.252 33.388 1.00 98.06 306 LEU A C 1
ATOM 2037 O O . LEU A 1 306 ? -26.156 2.721 32.293 1.00 98.06 306 LEU A O 1
ATOM 2041 N N . THR A 1 307 ? -25.904 2.691 34.516 1.00 97.75 307 THR A N 1
ATOM 2042 C CA . THR A 1 307 ? -24.891 3.751 34.577 1.00 97.75 307 THR A CA 1
ATOM 2043 C C . THR A 1 307 ? -23.656 3.261 35.328 1.00 97.75 307 THR A C 1
ATOM 2045 O O . THR A 1 307 ? -23.740 3.019 36.529 1.00 97.75 307 THR A O 1
ATOM 2048 N N . ALA A 1 308 ? -22.513 3.158 34.648 1.00 96.88 308 ALA A N 1
ATOM 2049 C CA . ALA A 1 308 ? -21.203 2.943 35.267 1.00 96.88 308 ALA A CA 1
ATOM 2050 C C . ALA A 1 308 ? -20.612 4.287 35.704 1.00 96.88 308 ALA A C 1
ATOM 2052 O O . ALA A 1 308 ? -20.205 5.095 34.863 1.00 96.88 308 ALA A O 1
ATOM 2053 N N . THR A 1 309 ? -20.599 4.539 37.011 1.00 93.06 309 THR A N 1
ATOM 2054 C CA . THR A 1 309 ? -20.074 5.776 37.614 1.00 93.06 309 THR A CA 1
ATOM 2055 C C . THR A 1 309 ? -18.599 5.667 38.001 1.00 93.06 309 THR A C 1
ATOM 2057 O O . THR A 1 309 ? -17.909 6.687 38.023 1.00 93.06 309 THR A O 1
ATOM 2060 N N . GLY A 1 310 ? -18.101 4.455 38.261 1.00 90.56 310 GLY A N 1
ATOM 2061 C CA . GLY A 1 310 ? -16.693 4.149 38.514 1.00 90.56 310 GLY A CA 1
ATOM 2062 C C . GLY A 1 310 ? -16.062 3.322 37.392 1.00 90.56 310 GLY A C 1
ATOM 2063 O O . GLY A 1 310 ? -16.489 3.377 36.238 1.00 90.56 310 GLY A O 1
ATOM 2064 N N . SER A 1 311 ? -14.963 2.629 37.699 1.00 94.81 311 SER A N 1
ATOM 2065 C CA . SER A 1 311 ? -14.163 1.882 36.716 1.00 94.81 311 SER A CA 1
ATOM 2066 C C . SER A 1 311 ? -14.296 0.371 36.869 1.00 94.81 311 SER A C 1
ATOM 2068 O O . SER A 1 311 ? -14.406 -0.106 37.993 1.00 94.81 311 SER A O 1
ATOM 2070 N N . GLY A 1 312 ? -14.147 -0.372 35.770 1.00 94.69 312 GLY A N 1
ATOM 2071 C CA . GLY A 1 312 ? -14.033 -1.837 35.790 1.00 94.69 312 GLY A CA 1
ATOM 2072 C C . GLY A 1 312 ? -15.359 -2.592 35.910 1.00 94.69 312 GLY A C 1
ATOM 2073 O O . GLY A 1 312 ? -15.348 -3.767 36.268 1.00 94.69 312 GLY A O 1
ATOM 2074 N N . ASP A 1 313 ? -16.485 -1.935 35.630 1.00 95.94 313 ASP A N 1
ATOM 2075 C CA . ASP A 1 313 ? -17.815 -2.542 35.747 1.00 95.94 313 ASP A CA 1
ATOM 2076 C C . ASP A 1 313 ? -18.123 -3.511 34.598 1.00 95.94 313 ASP A C 1
ATOM 2078 O O . ASP A 1 313 ? -17.784 -3.239 33.448 1.00 95.94 313 ASP A O 1
ATOM 2082 N N . GLY A 1 314 ? -18.818 -4.613 34.880 1.00 96.06 314 GLY A N 1
ATOM 2083 C CA . GLY A 1 314 ? -19.299 -5.585 33.901 1.00 96.06 314 GLY A CA 1
ATOM 2084 C C . GLY A 1 314 ? -20.823 -5.612 33.787 1.00 96.06 314 GLY A C 1
ATOM 2085 O O . GLY A 1 314 ? -21.525 -5.790 34.778 1.00 96.06 314 GLY A O 1
ATOM 2086 N N . PHE A 1 315 ? -21.345 -5.507 32.567 1.00 97.31 315 PHE A N 1
ATOM 2087 C CA . PHE A 1 315 ? -22.769 -5.583 32.248 1.00 97.31 315 PHE A CA 1
ATOM 2088 C C . PHE A 1 315 ? -23.050 -6.754 31.297 1.00 97.31 315 PHE A C 1
ATOM 2090 O O . PHE A 1 315 ? -22.467 -6.823 30.216 1.00 97.31 315 PHE A O 1
ATOM 2097 N N . TRP A 1 316 ? -23.965 -7.655 31.669 1.00 96.75 316 TRP A N 1
ATOM 2098 C CA . TRP A 1 316 ? -24.479 -8.732 30.808 1.00 96.75 316 TRP A CA 1
ATOM 2099 C C . TRP A 1 316 ? -25.966 -8.522 30.561 1.00 96.75 316 TRP A C 1
ATOM 2101 O O . TRP A 1 316 ? -26.774 -8.686 31.469 1.00 96.75 316 TRP A O 1
ATOM 2111 N N . ILE A 1 317 ? -26.325 -8.150 29.340 1.00 96.31 317 ILE A N 1
ATOM 2112 C CA . ILE A 1 317 ? -27.643 -7.626 28.993 1.00 96.31 317 ILE A CA 1
ATOM 2113 C C . ILE A 1 317 ? -28.296 -8.560 27.978 1.00 96.31 317 ILE A C 1
ATOM 2115 O O . ILE A 1 317 ? -27.731 -8.844 26.922 1.00 96.31 317 ILE A O 1
ATOM 2119 N N . THR A 1 318 ? -29.494 -9.039 28.305 1.00 94.25 318 THR A N 1
ATOM 2120 C CA . THR A 1 318 ? -30.291 -9.916 27.427 1.00 94.25 318 THR A CA 1
ATOM 2121 C C . THR A 1 318 ? -31.661 -9.338 27.074 1.00 94.25 318 THR A C 1
ATOM 2123 O O . THR A 1 318 ? -32.351 -9.891 26.218 1.00 94.25 318 THR A O 1
ATOM 2126 N N . GLY A 1 319 ? -32.053 -8.240 27.725 1.00 90.12 319 GLY A N 1
ATOM 2127 C CA . GLY A 1 319 ? -33.269 -7.496 27.425 1.00 90.12 319 GLY A CA 1
ATOM 2128 C C . GLY A 1 319 ? -33.159 -6.653 26.157 1.00 90.12 319 GLY A C 1
ATOM 2129 O O . GLY A 1 319 ? -32.083 -6.448 25.595 1.00 90.12 319 GLY A O 1
ATOM 2130 N N . SER A 1 320 ? -34.308 -6.178 25.686 1.00 93.44 320 SER A N 1
ATOM 2131 C CA . SER A 1 320 ? -34.420 -5.275 24.540 1.00 93.44 320 SER A CA 1
ATOM 2132 C C . SER A 1 320 ? -34.506 -3.814 24.983 1.00 93.44 320 SER A C 1
ATOM 2134 O O . SER A 1 320 ? -35.036 -3.499 26.048 1.00 93.44 320 SER A O 1
ATOM 2136 N N . ASN A 1 321 ? -34.062 -2.893 24.119 1.00 94.12 321 ASN A N 1
ATOM 2137 C CA . ASN A 1 321 ? -34.120 -1.438 24.343 1.00 94.12 321 ASN A CA 1
ATOM 2138 C C . ASN A 1 321 ? -33.425 -0.963 25.631 1.00 94.12 321 ASN A C 1
ATOM 2140 O O . ASN A 1 321 ? -33.766 0.090 26.176 1.00 94.12 321 ASN A O 1
ATOM 2144 N N . ASP A 1 322 ? -32.455 -1.728 26.123 1.00 96.44 322 ASP A N 1
ATOM 2145 C CA . ASP A 1 322 ? -31.656 -1.332 27.271 1.00 96.44 322 ASP A CA 1
ATOM 2146 C C . ASP A 1 322 ? -30.634 -0.255 26.877 1.00 96.44 322 ASP A C 1
ATOM 2148 O O . ASP A 1 322 ? -30.138 -0.191 25.743 1.00 96.44 322 ASP A O 1
ATOM 2152 N N . LYS A 1 323 ? -30.314 0.610 27.841 1.00 97.88 323 LYS A N 1
ATOM 2153 C CA . LYS A 1 323 ? -29.362 1.709 27.694 1.00 97.88 323 LYS A CA 1
ATOM 2154 C C . LYS A 1 323 ? -28.221 1.567 28.693 1.00 97.88 323 LYS A C 1
ATOM 2156 O O . LYS A 1 323 ? -28.469 1.392 29.880 1.00 97.88 323 LYS A O 1
ATOM 2161 N N . VAL A 1 324 ? -26.985 1.750 28.240 1.00 98.25 324 VAL A N 1
ATOM 2162 C CA . VAL A 1 324 ? -25.792 1.823 29.095 1.00 98.25 324 VAL A CA 1
ATOM 2163 C C . VAL A 1 324 ? -25.156 3.207 28.982 1.00 98.25 324 VAL A C 1
ATOM 2165 O O . VAL A 1 324 ? -24.916 3.711 27.887 1.00 98.25 324 VAL A O 1
ATOM 2168 N N . ILE A 1 325 ? -24.865 3.833 30.116 1.00 98.12 325 ILE A N 1
ATOM 2169 C CA . ILE A 1 325 ? -24.149 5.104 30.225 1.00 98.12 325 ILE A CA 1
ATOM 2170 C C . ILE A 1 325 ? -22.839 4.833 30.959 1.00 98.12 325 ILE A C 1
ATOM 2172 O O . ILE A 1 325 ? -22.845 4.398 32.106 1.00 98.12 325 ILE A O 1
ATOM 2176 N N . VAL A 1 326 ? -21.708 5.108 30.319 1.00 98.25 326 VAL A N 1
ATOM 2177 C CA . VAL A 1 326 ? -20.379 4.910 30.904 1.00 98.25 326 VAL A CA 1
ATOM 2178 C C . VAL A 1 326 ? -19.769 6.271 31.219 1.00 98.25 326 VAL A C 1
ATOM 2180 O O . VAL A 1 326 ? -19.568 7.098 30.325 1.00 98.25 326 VAL A O 1
ATOM 2183 N N . GLN A 1 327 ? -19.503 6.522 32.498 1.00 96.94 327 GLN A N 1
ATOM 2184 C CA . GLN A 1 327 ? -18.837 7.734 32.984 1.00 96.94 327 GLN A CA 1
ATOM 2185 C C . GLN A 1 327 ? -17.387 7.464 33.401 1.00 96.94 327 GLN A C 1
ATOM 2187 O O . GLN A 1 327 ? -16.551 8.352 33.257 1.00 96.94 327 GLN A O 1
ATOM 2192 N N . GLY A 1 328 ? -17.083 6.251 33.874 1.00 94.00 328 GLY A N 1
ATOM 2193 C CA . GLY A 1 328 ? -15.720 5.827 34.192 1.00 94.00 328 GLY A CA 1
ATOM 2194 C C . GLY A 1 328 ? -15.015 5.077 33.058 1.00 94.00 328 GLY A C 1
ATOM 2195 O O . GLY A 1 328 ? -15.287 5.283 31.876 1.00 94.00 328 GLY A O 1
ATOM 2196 N N . THR A 1 329 ? -14.058 4.220 33.413 1.00 96.50 329 THR A N 1
ATOM 2197 C CA . THR A 1 329 ? -13.168 3.537 32.456 1.00 96.50 329 THR A CA 1
ATOM 2198 C C . THR A 1 329 ? -13.268 2.018 32.563 1.00 96.50 329 THR A C 1
ATOM 2200 O O . THR A 1 329 ? -13.619 1.484 33.611 1.00 96.50 329 THR A O 1
ATOM 2203 N N . GLN A 1 330 ? -12.907 1.318 31.488 1.00 96.31 330 GLN A N 1
ATOM 2204 C CA . GLN A 1 330 ? -12.814 -0.145 31.410 1.00 96.31 330 GLN A CA 1
ATOM 2205 C C . GLN A 1 330 ? -14.137 -0.894 31.645 1.00 96.31 330 GLN A C 1
ATOM 2207 O O . GLN A 1 330 ? -14.117 -2.042 32.084 1.00 96.31 330 GLN A O 1
ATOM 2212 N N . ALA A 1 331 ? -15.281 -0.283 31.322 1.00 97.31 331 ALA A N 1
ATOM 2213 C CA . ALA A 1 331 ? -16.563 -0.982 31.397 1.00 97.31 331 ALA A CA 1
ATOM 2214 C C . ALA A 1 331 ? -16.606 -2.155 30.399 1.00 97.31 331 ALA A C 1
ATOM 2216 O O . ALA A 1 331 ? -16.223 -1.995 29.246 1.00 97.31 331 ALA A O 1
ATOM 2217 N N . GLN A 1 332 ? -17.080 -3.324 30.807 1.00 96.75 332 GLN A N 1
ATOM 2218 C CA . GLN A 1 332 ? -17.284 -4.493 29.955 1.00 96.75 332 GLN A CA 1
ATOM 2219 C C . GLN A 1 332 ? -18.775 -4.619 29.651 1.00 96.75 332 GLN A C 1
ATOM 2221 O O . GLN A 1 332 ? -19.576 -4.818 30.556 1.00 96.75 332 GLN A O 1
ATOM 2226 N N . ILE A 1 333 ? -19.172 -4.511 28.388 1.00 97.06 333 ILE A N 1
ATOM 2227 C CA . ILE A 1 333 ? -20.575 -4.547 27.971 1.00 97.06 333 ILE A CA 1
ATOM 2228 C C . ILE A 1 333 ? -20.776 -5.776 27.092 1.00 97.06 333 ILE A C 1
ATOM 2230 O O . ILE A 1 333 ? -20.244 -5.847 25.989 1.00 97.06 333 ILE A O 1
ATOM 2234 N N . ASN A 1 334 ? -21.552 -6.739 27.578 1.00 95.19 334 ASN A N 1
ATOM 2235 C CA . ASN A 1 334 ? -21.946 -7.937 26.849 1.00 95.19 334 ASN A CA 1
ATOM 2236 C C . ASN A 1 334 ? -23.437 -7.832 26.533 1.00 95.19 334 ASN A C 1
ATOM 2238 O O . ASN A 1 334 ? -24.267 -8.023 27.421 1.00 95.19 334 ASN A O 1
ATOM 2242 N N . GLY A 1 335 ? -23.783 -7.504 25.292 1.00 93.00 335 GLY A N 1
ATOM 2243 C CA . GLY A 1 335 ? -25.172 -7.283 24.903 1.00 93.00 335 GLY A CA 1
ATOM 2244 C C . GLY A 1 335 ? -25.337 -7.007 23.415 1.00 93.00 335 GLY A C 1
ATOM 2245 O O . GLY A 1 335 ? -24.413 -6.548 22.741 1.00 93.00 335 GLY A O 1
ATOM 2246 N N . ASN A 1 336 ? -26.534 -7.295 22.912 1.00 92.50 336 ASN A N 1
ATOM 2247 C CA . ASN A 1 336 ? -26.909 -7.070 21.521 1.00 92.50 336 ASN A CA 1
ATOM 2248 C C . ASN A 1 336 ? -27.993 -5.993 21.455 1.00 92.50 336 ASN A C 1
ATOM 2250 O O . ASN A 1 336 ? -28.884 -5.969 22.302 1.00 92.50 336 ASN A O 1
ATOM 2254 N N . SER A 1 337 ? -27.945 -5.128 20.441 1.00 93.44 337 SER A N 1
ATOM 2255 C CA . SER A 1 337 ? -28.937 -4.056 20.244 1.00 93.44 337 SER A CA 1
ATOM 2256 C C . SER A 1 337 ? -29.122 -3.112 21.444 1.00 93.44 337 SER A C 1
ATOM 2258 O O . SER A 1 337 ? -30.208 -2.579 21.668 1.00 93.44 337 SER A O 1
ATOM 2260 N N . VAL A 1 338 ? -28.043 -2.865 22.187 1.00 95.44 338 VAL A N 1
ATOM 2261 C CA . VAL A 1 338 ? -27.985 -1.942 23.325 1.00 95.44 338 VAL A CA 1
ATOM 2262 C C . VAL A 1 338 ? -27.631 -0.532 22.846 1.00 95.44 338 VAL A C 1
ATOM 2264 O O . VAL A 1 338 ? -26.765 -0.344 21.984 1.00 95.44 338 VAL A O 1
ATOM 2267 N N . ALA A 1 339 ? -28.276 0.480 23.430 1.00 97.31 339 ALA A N 1
ATOM 2268 C CA . ALA A 1 339 ? -27.896 1.879 23.247 1.00 97.31 339 ALA A CA 1
ATOM 2269 C C . ALA A 1 339 ? -26.828 2.275 24.278 1.00 97.31 339 ALA A C 1
ATOM 2271 O O . ALA A 1 339 ? -27.084 2.276 25.479 1.00 97.31 339 ALA A O 1
ATOM 2272 N N . ILE A 1 340 ? -25.630 2.637 23.834 1.00 98.31 340 ILE A N 1
ATOM 2273 C CA . ILE A 1 340 ? -24.470 2.883 24.696 1.00 98.31 340 ILE A CA 1
ATOM 2274 C C . ILE A 1 340 ? -24.018 4.339 24.546 1.00 98.31 340 ILE A C 1
ATOM 2276 O O . ILE A 1 340 ? -23.886 4.851 23.437 1.00 98.31 340 ILE A O 1
ATOM 2280 N N . SER A 1 341 ? -23.749 5.016 25.660 1.00 97.94 341 SER A N 1
ATOM 2281 C CA . SER A 1 341 ? -23.219 6.382 25.691 1.00 97.94 341 SER A CA 1
ATOM 2282 C C . SER A 1 341 ? -21.949 6.434 26.531 1.00 97.94 341 SER A C 1
ATOM 2284 O O . SER A 1 341 ? -22.005 6.185 27.732 1.00 97.94 341 SER A O 1
ATOM 2286 N N . LEU A 1 342 ? -20.818 6.804 25.932 1.00 98.25 342 LEU A N 1
ATOM 2287 C CA . LEU A 1 342 ? -19.551 7.027 26.634 1.00 98.25 342 LEU A CA 1
ATOM 2288 C C . LEU A 1 342 ? -19.348 8.524 26.880 1.00 98.25 342 LEU A C 1
ATOM 2290 O O . LEU A 1 342 ? -19.384 9.330 25.951 1.00 98.25 342 LEU A O 1
ATOM 2294 N N . SER A 1 343 ? -19.106 8.884 28.138 1.00 96.81 343 SER A N 1
ATOM 2295 C CA . SER A 1 343 ? -18.762 10.249 28.549 1.00 96.81 343 SER A CA 1
ATOM 2296 C C . SER A 1 343 ? -17.322 10.596 28.152 1.00 96.81 343 SER A C 1
ATOM 2298 O O . SER A 1 343 ? -16.556 9.721 27.745 1.00 96.81 343 SER A O 1
ATOM 2300 N N . ALA A 1 344 ? -16.934 11.871 28.250 1.00 95.31 344 ALA A N 1
ATOM 2301 C CA . ALA A 1 344 ? -15.588 12.302 27.864 1.00 95.31 344 ALA A CA 1
ATOM 2302 C C . ALA A 1 344 ? -14.520 11.528 28.655 1.00 95.31 344 ALA A C 1
ATOM 2304 O O . ALA A 1 344 ? -14.602 11.446 29.880 1.00 95.31 344 ALA A O 1
ATOM 2305 N N . ASN A 1 345 ? -13.527 10.975 27.952 1.00 93.56 345 ASN A N 1
ATOM 2306 C CA . ASN A 1 345 ? -12.470 10.110 28.505 1.00 93.56 345 ASN A CA 1
ATOM 2307 C C . ASN A 1 345 ? -12.946 8.775 29.115 1.00 93.56 345 ASN A C 1
ATOM 2309 O O . ASN A 1 345 ? -12.149 8.067 29.732 1.00 93.56 345 ASN A O 1
ATOM 2313 N N . ALA A 1 346 ? -14.218 8.408 28.946 1.00 97.81 346 ALA A N 1
ATOM 2314 C CA . ALA A 1 346 ? -14.709 7.092 29.333 1.00 97.81 346 ALA A CA 1
ATOM 2315 C C . ALA A 1 346 ? -14.169 6.006 28.392 1.00 97.81 346 ALA A C 1
ATOM 2317 O O . ALA A 1 346 ? -13.886 6.269 27.217 1.00 97.81 346 ALA A O 1
ATOM 2318 N N . SER A 1 347 ? -14.076 4.772 28.886 1.00 97.75 347 SER A N 1
ATOM 2319 C CA . SER A 1 347 ? -13.689 3.634 28.053 1.00 97.75 347 SER A CA 1
ATOM 2320 C C . SER A 1 347 ? -14.513 2.385 28.316 1.00 97.75 347 SER A C 1
ATOM 2322 O O . SER A 1 347 ? -14.901 2.116 29.455 1.00 97.75 347 SER A O 1
ATOM 2324 N N . ALA A 1 348 ? -14.772 1.625 27.253 1.00 97.75 348 ALA A N 1
ATOM 2325 C CA . ALA A 1 348 ? -15.521 0.380 27.330 1.00 97.75 348 ALA A CA 1
ATOM 2326 C C . ALA A 1 348 ? -15.010 -0.675 26.341 1.00 97.75 348 ALA A C 1
ATOM 2328 O O . ALA A 1 348 ? -14.567 -0.343 25.241 1.00 97.75 348 ALA A O 1
ATOM 2329 N N . THR A 1 349 ? -15.139 -1.942 26.719 1.00 97.38 349 THR A N 1
ATOM 2330 C CA . THR A 1 349 ? -15.078 -3.095 25.825 1.00 97.38 349 THR A CA 1
ATOM 2331 C C . THR A 1 349 ? -16.502 -3.556 25.533 1.00 97.38 349 THR A C 1
ATOM 2333 O O . THR A 1 349 ? -17.285 -3.776 26.454 1.00 97.38 349 THR A O 1
ATOM 2336 N N . LEU A 1 350 ? -16.843 -3.701 24.259 1.00 96.31 350 LEU A N 1
ATOM 2337 C CA . LEU A 1 350 ? -18.145 -4.133 23.779 1.00 96.31 350 LEU A CA 1
ATOM 2338 C C . LEU A 1 350 ? -18.028 -5.505 23.119 1.00 96.31 350 LEU A C 1
ATOM 2340 O O . LEU A 1 350 ? -17.326 -5.654 22.121 1.00 96.31 350 LEU A O 1
ATOM 2344 N N . ASN A 1 351 ? -18.784 -6.462 23.643 1.00 93.62 351 ASN A N 1
ATOM 2345 C CA . ASN A 1 351 ? -19.001 -7.770 23.050 1.00 93.62 351 ASN A CA 1
ATOM 2346 C C . ASN A 1 351 ? -20.480 -7.921 22.680 1.00 93.62 351 ASN A C 1
ATOM 2348 O O . ASN A 1 351 ? -21.358 -7.931 23.547 1.00 93.62 351 ASN A O 1
ATOM 2352 N N . GLY A 1 352 ? -20.747 -8.029 21.383 1.00 91.06 352 GLY A N 1
ATOM 2353 C CA . GLY A 1 352 ? -22.092 -8.192 20.845 1.00 91.06 352 GLY A CA 1
ATOM 2354 C C . GLY A 1 352 ? -22.309 -7.435 19.542 1.00 91.06 352 GLY A C 1
ATOM 2355 O O . GLY A 1 352 ? -21.410 -6.777 19.010 1.00 91.06 352 GLY A O 1
ATOM 2356 N N . ASN A 1 353 ? -23.513 -7.565 18.997 1.00 91.69 353 ASN A N 1
ATOM 2357 C CA . ASN A 1 353 ? -23.862 -7.092 17.662 1.00 91.69 353 ASN A CA 1
ATOM 2358 C C . ASN A 1 353 ? -25.054 -6.119 17.671 1.00 91.69 353 ASN A C 1
ATOM 2360 O O . ASN A 1 353 ? -25.847 -6.059 18.608 1.00 91.69 353 ASN A O 1
ATOM 2364 N N . GLY A 1 354 ? -25.195 -5.335 16.597 1.00 93.44 354 GLY A N 1
ATOM 2365 C CA . GLY A 1 354 ? -26.333 -4.425 16.417 1.00 93.44 354 GLY A CA 1
ATOM 2366 C C . GLY A 1 354 ? -26.449 -3.286 17.438 1.00 93.44 354 GLY A C 1
ATOM 2367 O O . GLY A 1 354 ? -27.513 -2.677 17.520 1.00 93.44 354 GLY A O 1
ATOM 2368 N N . ASN A 1 355 ? -25.414 -3.013 18.237 1.00 95.56 355 ASN A N 1
ATOM 2369 C CA . ASN A 1 355 ? -25.436 -1.959 19.250 1.00 95.56 355 ASN A CA 1
ATOM 2370 C C . ASN A 1 355 ? -25.287 -0.574 18.611 1.00 95.56 355 ASN A C 1
ATOM 2372 O O . ASN A 1 355 ? -24.630 -0.430 17.583 1.00 95.56 355 ASN A O 1
ATOM 2376 N N . THR A 1 356 ? -25.857 0.451 19.247 1.00 97.06 356 THR A N 1
ATOM 2377 C CA . THR A 1 356 ? -25.658 1.857 18.863 1.00 97.06 356 THR A CA 1
ATOM 2378 C C . THR A 1 356 ? -24.844 2.556 19.938 1.00 97.06 356 THR A C 1
ATOM 2380 O O . THR A 1 356 ? -25.288 2.647 21.078 1.00 97.06 356 THR A O 1
ATOM 2383 N N . VAL A 1 357 ? -23.668 3.068 19.592 1.00 98.00 357 VAL A N 1
ATOM 2384 C CA . VAL A 1 357 ? -22.724 3.691 20.523 1.00 98.00 357 VAL A CA 1
ATOM 2385 C C . VAL A 1 357 ? -22.534 5.163 20.175 1.00 98.00 357 VAL A C 1
ATOM 2387 O O . VAL A 1 357 ? -22.199 5.512 19.048 1.00 98.00 357 VAL A O 1
ATOM 2390 N N . THR A 1 358 ? -22.713 6.044 21.153 1.00 97.75 358 THR A N 1
ATOM 2391 C CA . THR A 1 358 ? -22.345 7.462 21.055 1.00 97.75 358 THR A CA 1
ATOM 2392 C C . THR A 1 358 ? -21.178 7.740 21.990 1.00 97.75 358 THR A C 1
ATOM 2394 O O . THR A 1 358 ? -21.252 7.447 23.182 1.00 97.75 358 THR A O 1
ATOM 2397 N N . MET A 1 359 ? -20.099 8.308 21.463 1.00 98.00 359 MET A N 1
ATOM 2398 C CA . MET A 1 359 ? -18.882 8.603 22.211 1.00 98.00 359 MET A CA 1
ATOM 2399 C C . MET A 1 359 ? -18.648 10.110 22.268 1.00 98.00 359 MET A C 1
ATOM 2401 O O . MET A 1 359 ? -18.636 10.783 21.237 1.00 98.00 359 MET A O 1
ATOM 2405 N N . ALA A 1 360 ? -18.413 10.638 23.466 1.00 95.94 360 ALA A N 1
ATOM 2406 C CA . ALA A 1 360 ? -17.836 11.966 23.621 1.00 95.94 360 ALA A CA 1
ATOM 2407 C C . ALA A 1 360 ? -16.363 11.989 23.159 1.00 95.94 360 ALA A C 1
ATOM 2409 O O . ALA A 1 360 ? -15.754 10.954 22.876 1.00 95.94 360 ALA A O 1
ATOM 2410 N N . SER A 1 361 ? -15.781 13.187 23.071 1.00 93.44 361 SER A N 1
ATOM 2411 C CA . SER A 1 361 ? -14.379 13.362 22.680 1.00 93.44 361 SER A CA 1
ATOM 2412 C C . SER A 1 361 ? -13.420 12.742 23.697 1.00 93.44 361 SER A C 1
ATOM 2414 O O . SER A 1 361 ? -13.617 12.894 24.907 1.00 93.44 361 SER A O 1
ATOM 2416 N N . GLY A 1 362 ? -12.353 12.106 23.211 1.00 93.50 362 GLY A N 1
ATOM 2417 C CA . GLY A 1 362 ? -11.322 11.475 24.038 1.00 93.50 362 GLY A CA 1
ATOM 2418 C C . GLY A 1 362 ? -11.716 10.113 24.616 1.00 93.50 362 GLY A C 1
ATOM 2419 O O . GLY A 1 362 ? -10.927 9.511 25.339 1.00 93.50 362 GLY A O 1
ATOM 2420 N N . SER A 1 363 ? -12.917 9.612 24.322 1.00 97.31 363 SER A N 1
ATOM 2421 C CA . SER A 1 363 ? -13.361 8.290 24.769 1.00 97.31 363 SER A CA 1
ATOM 2422 C C . SER A 1 363 ? -12.697 7.162 23.962 1.00 97.31 363 SER A C 1
ATOM 2424 O O . SER A 1 363 ? -12.233 7.364 22.833 1.00 97.31 363 SER A O 1
ATOM 2426 N N . ALA A 1 364 ? -12.693 5.953 24.525 1.00 97.75 364 ALA A N 1
ATOM 2427 C CA . ALA A 1 364 ? -12.141 4.758 23.887 1.00 97.75 364 ALA A CA 1
ATOM 2428 C C . ALA A 1 364 ? -13.151 3.606 23.860 1.00 97.75 364 ALA A C 1
ATOM 2430 O O . ALA A 1 364 ? -13.776 3.295 24.873 1.00 97.75 364 ALA A O 1
ATOM 2431 N N . LEU A 1 365 ? -13.293 2.948 22.713 1.00 97.94 365 LEU A N 1
ATOM 2432 C CA . LEU A 1 365 ? -14.144 1.771 22.559 1.00 97.94 365 LEU A CA 1
ATOM 2433 C C . LEU A 1 365 ? -13.329 0.612 21.993 1.00 97.94 365 LEU A C 1
ATOM 2435 O O . LEU A 1 365 ? -12.702 0.737 20.947 1.00 97.94 365 LEU A O 1
ATOM 2439 N N . HIS A 1 366 ? -13.374 -0.536 22.651 1.00 97.44 366 HIS A N 1
ATOM 2440 C CA . HIS A 1 366 ? -12.792 -1.774 22.144 1.00 97.44 366 HIS A CA 1
ATOM 2441 C C . HIS A 1 366 ? -13.919 -2.734 21.785 1.00 97.44 366 HIS A C 1
ATOM 2443 O O . HIS A 1 366 ? -14.693 -3.112 22.651 1.00 97.44 366 HIS A O 1
ATOM 2449 N N . ILE A 1 367 ? -14.054 -3.109 20.518 1.00 95.50 367 ILE A N 1
ATOM 2450 C CA . ILE A 1 367 ? -15.085 -4.044 20.060 1.00 95.50 367 ILE A CA 1
ATOM 2451 C C . ILE A 1 367 ? -14.446 -5.415 19.864 1.00 95.50 367 ILE A C 1
ATOM 2453 O O . ILE A 1 367 ? -13.570 -5.587 19.007 1.00 95.50 367 ILE A O 1
ATOM 2457 N N . THR A 1 368 ? -14.916 -6.387 20.640 1.00 89.94 368 THR A N 1
ATOM 2458 C CA . THR A 1 368 ? -14.450 -7.772 20.611 1.00 89.94 368 THR A CA 1
ATOM 2459 C C . THR A 1 368 ? -15.568 -8.689 20.127 1.00 89.94 368 THR A C 1
ATOM 2461 O O . THR A 1 368 ? -16.682 -8.668 20.647 1.00 89.94 368 THR A O 1
ATOM 2464 N N . GLY A 1 369 ? -15.285 -9.513 19.115 1.00 72.62 369 GLY A N 1
ATOM 2465 C CA . GLY A 1 369 ? -16.253 -10.480 18.599 1.00 72.62 369 GLY A CA 1
ATOM 2466 C C . GLY A 1 369 ? -17.556 -9.854 18.073 1.00 72.62 369 GLY A C 1
ATOM 2467 O O . GLY A 1 369 ? -17.601 -8.713 17.620 1.00 72.62 369 GLY A O 1
ATOM 2468 N N . GLY A 1 370 ? -18.637 -10.640 18.071 1.00 71.19 370 GLY A N 1
ATOM 2469 C CA . GLY A 1 370 ? -19.955 -10.252 17.537 1.00 71.19 370 GLY A CA 1
ATOM 2470 C C . GLY A 1 370 ? -20.280 -10.853 16.164 1.00 71.19 370 GLY A C 1
ATOM 2471 O O . GLY A 1 370 ? -21.454 -11.001 15.828 1.00 71.19 370 GLY A O 1
ATOM 2472 N N . GLY A 1 371 ? -19.261 -11.295 15.422 1.00 76.62 371 GLY A N 1
ATOM 2473 C CA . GLY A 1 371 ? -19.386 -12.024 14.163 1.00 76.62 371 GLY A CA 1
ATOM 2474 C C . GLY A 1 371 ? -19.387 -11.106 12.939 1.00 76.62 371 GLY A C 1
ATOM 2475 O O . GLY A 1 371 ? -20.236 -10.230 12.786 1.00 76.62 371 GLY A O 1
ATOM 2476 N N . ARG A 1 372 ? -18.492 -11.378 11.983 1.00 75.69 372 ARG A N 1
ATOM 2477 C CA . ARG A 1 372 ? -18.278 -10.544 10.783 1.00 75.69 372 ARG A CA 1
ATOM 2478 C C . ARG A 1 372 ? -19.518 -10.376 9.883 1.00 75.69 372 ARG A C 1
ATOM 2480 O O . ARG A 1 372 ? -19.593 -9.427 9.104 1.00 75.69 372 ARG A O 1
ATOM 2487 N N . VAL A 1 373 ? -20.483 -11.295 9.980 1.00 75.50 373 VAL A N 1
ATOM 2488 C CA . VAL A 1 373 ? -21.735 -11.328 9.188 1.00 75.50 373 VAL A CA 1
ATOM 2489 C C . VAL A 1 373 ? -22.961 -10.925 10.025 1.00 75.50 373 VAL A C 1
ATOM 2491 O O . VAL A 1 373 ? -24.076 -10.864 9.514 1.00 75.50 373 VAL A O 1
ATOM 2494 N N . ALA A 1 374 ? -22.776 -10.619 11.308 1.00 81.12 374 ALA A N 1
ATOM 2495 C CA . ALA A 1 374 ? -23.857 -10.177 12.174 1.00 81.12 374 ALA A CA 1
ATOM 2496 C C . ALA A 1 374 ? -24.323 -8.746 11.853 1.00 81.12 374 ALA A C 1
ATOM 2498 O O . ALA A 1 374 ? -23.764 -8.057 10.990 1.00 81.12 374 ALA A O 1
ATOM 2499 N N . SER A 1 375 ? -25.360 -8.297 12.563 1.00 88.31 375 SER A N 1
ATOM 2500 C CA . SER A 1 375 ? -25.797 -6.902 12.561 1.00 88.31 375 SER A CA 1
ATOM 2501 C C . SER A 1 375 ? -24.655 -5.976 12.982 1.00 88.31 375 SER A C 1
ATOM 2503 O O . SER A 1 375 ? -23.989 -6.206 13.992 1.00 88.31 375 SER A O 1
ATOM 2505 N N . THR A 1 376 ? -24.429 -4.917 12.209 1.00 91.38 376 THR A N 1
ATOM 2506 C CA . THR A 1 376 ? -23.338 -3.972 12.459 1.00 91.38 376 THR A CA 1
ATOM 2507 C C . THR A 1 376 ? -23.539 -3.209 13.768 1.00 91.38 376 THR A C 1
ATOM 2509 O O . THR A 1 376 ? -24.647 -2.753 14.044 1.00 91.38 376 THR A O 1
ATOM 2512 N N . ASN A 1 377 ? -22.471 -3.015 14.544 1.00 95.00 377 ASN A N 1
ATOM 2513 C CA . ASN A 1 377 ? -22.465 -1.999 15.596 1.00 95.00 377 ASN A CA 1
ATOM 2514 C C . ASN A 1 377 ? -22.313 -0.609 14.959 1.00 95.00 377 ASN A C 1
ATOM 2516 O O . ASN A 1 377 ? -21.384 -0.391 14.187 1.00 95.00 377 ASN A O 1
ATOM 2520 N N . THR A 1 378 ? -23.193 0.336 15.271 1.00 96.00 378 THR A N 1
ATOM 2521 C CA . THR A 1 378 ? -23.108 1.718 14.781 1.00 96.00 378 THR A CA 1
ATOM 2522 C C . THR A 1 378 ? -22.451 2.593 15.841 1.00 96.00 378 THR A C 1
ATOM 2524 O O . THR A 1 378 ? -22.858 2.586 16.999 1.00 96.00 378 THR A O 1
ATOM 2527 N N . VAL A 1 379 ? -21.413 3.343 15.478 1.00 97.00 379 VAL A N 1
ATOM 2528 C CA . VAL A 1 379 ? -20.641 4.168 16.415 1.00 97.00 379 VAL A CA 1
ATOM 2529 C C . VAL A 1 379 ? -20.554 5.593 15.883 1.00 97.00 379 VAL A C 1
ATOM 2531 O O . VAL A 1 379 ? -20.081 5.840 14.775 1.00 97.00 379 VAL A O 1
ATOM 2534 N N . THR A 1 380 ? -21.007 6.550 16.685 1.00 96.19 380 THR A N 1
ATOM 2535 C CA . THR A 1 380 ? -20.835 7.987 16.438 1.00 96.19 380 THR A CA 1
ATOM 2536 C C . THR A 1 380 ? -19.780 8.525 17.392 1.00 96.19 380 THR A C 1
ATOM 2538 O O . THR A 1 380 ? -19.926 8.397 18.608 1.00 96.19 380 THR A O 1
ATOM 2541 N N . LEU A 1 381 ? -18.710 9.101 16.848 1.00 94.81 381 LEU A N 1
ATOM 2542 C CA . LEU A 1 381 ? -17.513 9.470 17.597 1.00 94.81 381 LEU A CA 1
ATOM 2543 C C . LEU A 1 381 ? -16.784 10.655 16.946 1.00 94.81 381 LEU A C 1
ATOM 2545 O O . LEU A 1 381 ? -16.887 10.882 15.744 1.00 94.81 381 LEU A O 1
ATOM 2549 N N . SER A 1 382 ? -16.044 11.444 17.718 1.00 92.81 382 SER A N 1
ATOM 2550 C CA . SER A 1 382 ? -15.163 12.485 17.173 1.00 92.81 382 SER A CA 1
ATOM 2551 C C . SER A 1 382 ? -14.002 12.741 18.118 1.00 92.81 382 SER A C 1
ATOM 2553 O O . SER A 1 382 ? -14.216 12.896 19.320 1.00 92.81 382 SER A O 1
ATOM 2555 N N . SER A 1 383 ? -12.784 12.797 17.578 1.00 94.19 383 SER A N 1
ATOM 2556 C CA . SER A 1 383 ? -11.544 12.869 18.365 1.00 94.19 383 SER A CA 1
ATOM 2557 C C . SER A 1 383 ? -11.426 11.732 19.390 1.00 94.19 383 SER A C 1
ATOM 2559 O O . SER A 1 383 ? -11.059 11.962 20.545 1.00 94.19 383 SER A O 1
ATOM 2561 N N . SER A 1 384 ? -11.778 10.511 18.976 1.00 96.50 384 SER A N 1
ATOM 2562 C CA . SER A 1 384 ? -11.858 9.330 19.845 1.00 96.50 384 SER A CA 1
ATOM 2563 C C . SER A 1 384 ? -11.182 8.106 19.224 1.00 96.50 384 SER A C 1
ATOM 2565 O O . SER A 1 384 ? -10.778 8.117 18.058 1.00 96.50 384 SER A O 1
ATOM 2567 N N . THR A 1 385 ? -11.021 7.052 20.028 1.00 97.25 385 THR A N 1
ATOM 2568 C CA . THR A 1 385 ? -10.303 5.828 19.638 1.00 97.25 385 THR A CA 1
ATOM 2569 C C . THR A 1 385 ? -11.240 4.623 19.574 1.00 97.25 385 THR A C 1
ATOM 2571 O O . THR A 1 385 ? -12.066 4.429 20.468 1.00 97.25 385 THR A O 1
ATOM 2574 N N . VAL A 1 386 ? -11.112 3.806 18.526 1.00 97.88 386 VAL A N 1
ATOM 2575 C CA . VAL A 1 386 ? -11.823 2.526 18.390 1.00 97.88 386 VAL A CA 1
ATOM 2576 C C . VAL A 1 386 ? -10.832 1.424 18.045 1.00 97.88 386 VAL A C 1
ATOM 2578 O O . VAL A 1 386 ? -10.093 1.550 17.073 1.00 97.88 386 VAL A O 1
ATOM 2581 N N . THR A 1 387 ? -10.854 0.327 18.794 1.00 97.19 387 THR A N 1
ATOM 2582 C CA . THR A 1 387 ? -10.098 -0.894 18.484 1.00 97.19 387 THR A CA 1
ATOM 2583 C C . THR A 1 387 ? -11.063 -2.004 18.086 1.00 97.19 387 THR A C 1
ATOM 2585 O O . THR A 1 387 ? -12.069 -2.210 18.763 1.00 97.19 387 THR A O 1
ATOM 2588 N N . LEU A 1 388 ? -10.770 -2.716 17.001 1.00 95.88 388 LEU A N 1
ATOM 2589 C CA . LEU A 1 388 ? -11.566 -3.824 16.476 1.00 95.88 388 LEU A CA 1
ATOM 2590 C C . LEU A 1 388 ? -10.711 -5.095 16.416 1.00 95.88 388 LEU A C 1
ATOM 2592 O O . LEU A 1 388 ? -9.719 -5.143 15.684 1.00 95.88 388 LEU A O 1
ATOM 2596 N N . ASP A 1 389 ? -11.132 -6.117 17.157 1.00 94.00 389 ASP A N 1
ATOM 2597 C CA . ASP A 1 389 ? -10.494 -7.437 17.164 1.00 94.00 389 ASP A CA 1
ATOM 2598 C C . ASP A 1 389 ? -11.128 -8.399 16.147 1.00 94.00 389 ASP A C 1
ATOM 2600 O O . ASP A 1 389 ? -12.013 -8.036 15.374 1.00 94.00 389 ASP A O 1
ATOM 2604 N N . GLN A 1 390 ? -10.656 -9.646 16.142 1.00 91.56 390 GLN A N 1
ATOM 2605 C CA . GLN A 1 390 ? -11.137 -10.710 15.267 1.00 91.56 390 GLN A CA 1
ATOM 2606 C C . GLN A 1 390 ? -12.671 -10.819 15.257 1.00 91.56 390 GLN A C 1
ATOM 2608 O O . GLN A 1 390 ? -13.321 -10.842 16.303 1.00 91.56 390 GLN A O 1
ATOM 2613 N N . ASP A 1 391 ? -13.228 -10.932 14.049 1.00 90.12 391 ASP A N 1
ATOM 2614 C CA . ASP A 1 391 ? -14.657 -11.109 13.779 1.00 90.12 391 ASP A CA 1
ATOM 2615 C C . ASP A 1 391 ? -15.565 -9.951 14.228 1.00 90.12 391 ASP A C 1
ATOM 2617 O O . ASP A 1 391 ? -16.786 -10.117 14.287 1.00 90.12 391 ASP A O 1
ATOM 2621 N N . SER A 1 392 ? -15.002 -8.768 14.478 1.00 92.75 392 SER A N 1
ATOM 2622 C CA . SER A 1 392 ? -15.770 -7.556 14.768 1.00 92.75 392 SER A CA 1
ATOM 2623 C C . SER A 1 392 ? -16.343 -6.906 13.499 1.00 92.75 392 SER A C 1
ATOM 2625 O O . SER A 1 392 ? -15.762 -6.963 12.406 1.00 92.75 392 SER A O 1
ATOM 2627 N N . ARG A 1 393 ? -17.500 -6.244 13.649 1.00 93.38 393 ARG A N 1
ATOM 2628 C CA . ARG A 1 393 ? -18.139 -5.434 12.599 1.00 93.38 393 ARG A CA 1
ATOM 2629 C C . ARG A 1 393 ? -18.647 -4.100 13.144 1.00 93.38 393 ARG A C 1
ATOM 2631 O O . ARG A 1 393 ? -19.434 -4.097 14.094 1.00 93.38 393 ARG A O 1
ATOM 2638 N N . ALA A 1 394 ? -18.251 -2.986 12.524 1.00 94.56 394 ALA A N 1
ATOM 2639 C CA . ALA A 1 394 ? -18.678 -1.653 12.955 1.00 94.56 394 ALA A CA 1
ATOM 2640 C C . ALA A 1 394 ? -18.812 -0.632 11.813 1.00 94.56 394 ALA A C 1
ATOM 2642 O O . ALA A 1 394 ? -17.997 -0.620 10.896 1.00 94.56 394 ALA A O 1
ATOM 2643 N N . ASP A 1 395 ? -19.794 0.260 11.934 1.00 94.62 395 ASP A N 1
ATOM 2644 C CA . ASP A 1 395 ? -19.960 1.452 11.103 1.00 94.62 395 ASP A CA 1
ATOM 2645 C C . ASP A 1 395 ? -19.646 2.678 11.967 1.00 94.62 395 ASP A C 1
ATOM 2647 O O . ASP A 1 395 ? -20.380 3.009 12.898 1.00 94.62 395 ASP A O 1
ATOM 2651 N N . LEU A 1 396 ? -18.523 3.328 11.681 1.00 94.88 396 LEU A N 1
ATOM 2652 C CA . LEU A 1 396 ? -17.952 4.436 12.432 1.00 94.88 396 LEU A CA 1
ATOM 2653 C C . LEU A 1 396 ? -18.220 5.752 11.689 1.00 94.88 396 LEU A C 1
ATOM 2655 O O . LEU A 1 396 ? -17.920 5.888 10.499 1.00 94.88 396 LEU A O 1
ATOM 2659 N N . THR A 1 397 ? -18.770 6.737 12.391 1.00 92.12 397 THR A N 1
ATOM 2660 C CA . THR A 1 397 ? -19.107 8.056 11.837 1.00 92.12 397 THR A CA 1
ATOM 2661 C C . THR A 1 397 ? -18.498 9.179 12.673 1.00 92.12 397 THR A C 1
ATOM 2663 O O . THR A 1 397 ? -18.526 9.136 13.904 1.00 92.12 397 THR A O 1
ATOM 2666 N N . GLY A 1 398 ? -17.974 10.201 11.994 1.00 90.25 398 GLY A N 1
ATOM 2667 C CA . GLY A 1 398 ? -17.447 11.437 12.577 1.00 90.25 398 GLY A CA 1
ATOM 2668 C C . GLY A 1 398 ? -15.969 11.668 12.260 1.00 90.25 398 GLY A C 1
ATOM 2669 O O . GLY A 1 398 ? -15.398 10.999 11.399 1.00 90.25 398 GLY A O 1
ATOM 2670 N N . SER A 1 399 ? -15.349 12.655 12.907 1.00 91.12 399 SER A N 1
ATOM 2671 C CA . SER A 1 399 ? -14.061 13.200 12.450 1.00 91.12 399 SER A CA 1
ATOM 2672 C C . SER A 1 399 ? -12.912 13.038 13.444 1.00 91.12 399 SER A C 1
ATOM 2674 O O . SER A 1 399 ? -13.123 12.962 14.653 1.00 91.12 399 SER A O 1
ATOM 2676 N N . ALA A 1 400 ? -11.683 13.067 12.920 1.00 92.88 400 ALA A N 1
ATOM 2677 C CA . ALA A 1 400 ? -10.433 13.025 13.680 1.00 92.88 400 ALA A CA 1
ATOM 2678 C C . ALA A 1 400 ? -10.290 11.782 14.578 1.00 92.88 400 ALA A C 1
ATOM 2680 O O . ALA A 1 400 ? -9.730 11.854 15.673 1.00 92.88 400 ALA A O 1
ATOM 2681 N N . ASN A 1 401 ? -10.821 10.639 14.138 1.00 94.44 401 ASN A N 1
ATOM 2682 C CA . ASN A 1 401 ? -10.793 9.406 14.918 1.00 94.44 401 ASN A CA 1
ATOM 2683 C C . ASN A 1 401 ? -9.570 8.546 14.598 1.00 94.44 401 ASN A C 1
ATOM 2685 O O . ASN A 1 401 ? -9.065 8.542 13.473 1.00 94.44 401 ASN A O 1
ATOM 2689 N N . GLN A 1 402 ? -9.141 7.770 15.590 1.00 96.62 402 GLN A N 1
ATOM 2690 C CA . GLN A 1 402 ? -8.117 6.740 15.441 1.00 96.62 402 GLN A CA 1
ATOM 2691 C C . GLN A 1 402 ? -8.770 5.361 15.534 1.00 96.62 402 GLN A C 1
ATOM 2693 O O . GLN A 1 402 ? -9.322 4.996 16.571 1.00 96.62 402 GLN A O 1
ATOM 2698 N N . VAL A 1 403 ? -8.705 4.597 14.450 1.00 97.25 403 VAL A N 1
ATOM 2699 C CA . VAL A 1 403 ? -9.280 3.255 14.341 1.00 97.25 403 VAL A CA 1
ATOM 2700 C C . VAL A 1 403 ? -8.142 2.253 14.230 1.00 97.25 403 VAL A C 1
ATOM 2702 O O . VAL A 1 403 ? -7.297 2.372 13.351 1.00 97.25 403 VAL A O 1
ATOM 2705 N N . THR A 1 404 ? -8.100 1.267 15.117 1.00 96.81 404 THR A N 1
ATOM 2706 C CA . THR A 1 404 ? -7.098 0.196 15.103 1.00 96.81 404 THR A CA 1
ATOM 2707 C C . THR A 1 404 ? -7.770 -1.140 14.826 1.00 96.81 404 THR A C 1
ATOM 2709 O O . THR A 1 404 ? -8.752 -1.488 15.475 1.00 96.81 404 THR A O 1
ATOM 2712 N N . ILE A 1 405 ? -7.238 -1.889 13.866 1.00 95.75 405 ILE A N 1
ATOM 2713 C CA . ILE A 1 405 ? -7.722 -3.204 13.445 1.00 95.75 405 ILE A CA 1
ATOM 2714 C C . ILE A 1 405 ? -6.630 -4.230 13.751 1.00 95.75 405 ILE A C 1
ATOM 2716 O O . ILE A 1 405 ? -5.549 -4.182 13.159 1.00 95.75 405 ILE A O 1
ATOM 2720 N N . THR A 1 406 ? -6.906 -5.148 14.675 1.00 92.62 406 THR A N 1
ATOM 2721 C CA . THR A 1 406 ? -5.936 -6.153 15.152 1.00 92.62 406 THR A CA 1
ATOM 2722 C C . THR A 1 406 ? -6.224 -7.561 14.621 1.00 92.62 406 THR A C 1
ATOM 2724 O O . THR A 1 406 ? -5.307 -8.376 14.537 1.00 92.62 406 THR A O 1
ATOM 2727 N N . GLY A 1 407 ? -7.471 -7.845 14.224 1.00 90.38 407 GLY A N 1
ATOM 2728 C CA . GLY A 1 407 ? -7.906 -9.106 13.609 1.00 90.38 407 GLY A CA 1
ATOM 2729 C C . GLY A 1 407 ? -8.672 -8.889 12.303 1.00 90.38 407 GLY A C 1
ATOM 2730 O O . GLY A 1 407 ? -8.821 -7.759 11.841 1.00 90.38 407 GLY A O 1
ATOM 2731 N N . THR A 1 408 ? -9.159 -9.962 11.678 1.00 92.25 408 THR A N 1
ATOM 2732 C CA . THR A 1 408 ? -9.933 -9.845 10.433 1.00 92.25 408 THR A CA 1
ATOM 2733 C C . THR A 1 408 ? -11.337 -9.303 10.714 1.00 92.25 408 THR A C 1
ATOM 2735 O O . THR A 1 408 ? -12.139 -9.958 11.384 1.00 92.25 408 THR A O 1
ATOM 2738 N N . VAL A 1 409 ? -11.661 -8.132 10.157 1.00 93.44 409 VAL A N 1
ATOM 2739 C CA . VAL A 1 409 ? -12.903 -7.386 10.450 1.00 93.44 409 VAL A CA 1
ATOM 2740 C C . VAL A 1 409 ? -13.626 -6.919 9.192 1.00 93.44 409 VAL A C 1
ATOM 2742 O O . VAL A 1 409 ? -13.081 -6.958 8.089 1.00 93.44 409 VAL A O 1
ATOM 2745 N N . ASN A 1 410 ? -14.854 -6.429 9.379 1.00 92.69 410 ASN A N 1
ATOM 2746 C CA . ASN A 1 410 ? -15.533 -5.556 8.424 1.00 92.69 410 ASN A CA 1
ATOM 2747 C C . ASN A 1 410 ? -15.820 -4.212 9.098 1.00 92.69 410 ASN A C 1
ATOM 2749 O O . ASN A 1 410 ? -16.602 -4.160 10.046 1.00 92.69 410 ASN A O 1
ATOM 2753 N N . VAL A 1 411 ? -15.227 -3.125 8.614 1.00 93.94 411 VAL A N 1
ATOM 2754 C CA . VAL A 1 411 ? -15.418 -1.798 9.213 1.00 93.94 411 VAL A CA 1
ATOM 2755 C C . VAL A 1 411 ? -15.736 -0.762 8.152 1.00 93.94 411 VAL A C 1
ATOM 2757 O O . VAL A 1 411 ? -15.047 -0.696 7.140 1.00 93.94 411 VAL A O 1
ATOM 2760 N N . ALA A 1 412 ? -16.755 0.060 8.388 1.00 93.25 412 ALA A N 1
ATOM 2761 C CA . ALA A 1 412 ? -16.965 1.290 7.643 1.00 93.25 412 ALA A CA 1
ATOM 2762 C C . ALA A 1 412 ? -16.523 2.487 8.483 1.00 93.25 412 ALA A C 1
ATOM 2764 O O . ALA A 1 412 ? -16.852 2.568 9.659 1.00 93.25 412 ALA A O 1
ATOM 2765 N N . VAL A 1 413 ? -15.783 3.423 7.896 1.00 92.94 413 VAL A N 1
ATOM 2766 C CA . VAL A 1 413 ? -15.321 4.646 8.557 1.00 92.94 413 VAL A CA 1
ATOM 2767 C C . VAL A 1 413 ? -15.668 5.831 7.673 1.00 92.94 413 VAL A C 1
ATOM 2769 O O . VAL A 1 413 ? -15.229 5.909 6.528 1.00 92.94 413 VAL A O 1
ATOM 2772 N N . SER A 1 414 ? -16.466 6.754 8.202 1.00 89.31 414 SER A N 1
ATOM 2773 C CA . SER A 1 414 ? -16.925 7.938 7.478 1.00 89.31 414 SER A CA 1
ATOM 2774 C C . SER A 1 414 ? -16.689 9.223 8.263 1.00 89.31 414 SER A C 1
ATOM 2776 O O . SER A 1 414 ? -16.804 9.244 9.488 1.00 89.31 414 SER A O 1
ATOM 2778 N N . GLY A 1 415 ? -16.363 10.301 7.550 1.00 87.06 415 GLY A N 1
ATOM 2779 C CA . GLY A 1 415 ? -16.072 11.624 8.109 1.00 87.06 415 GLY A CA 1
ATOM 2780 C C . GLY A 1 415 ? -14.714 12.152 7.647 1.00 87.06 415 GLY A C 1
ATOM 2781 O O . GLY A 1 415 ? -14.194 11.706 6.629 1.00 87.06 415 GLY A O 1
ATOM 2782 N N . THR A 1 416 ? -14.142 13.123 8.361 1.00 87.81 416 THR A N 1
ATOM 2783 C CA . THR A 1 416 ? -12.878 13.771 7.959 1.00 87.81 416 THR A CA 1
ATOM 2784 C C . THR A 1 416 ? -11.733 13.452 8.913 1.00 87.81 416 THR A C 1
ATOM 2786 O O . THR A 1 416 ? -11.948 13.305 10.112 1.00 87.81 416 THR A O 1
ATOM 2789 N N . GLN A 1 417 ? -10.498 13.413 8.405 1.00 90.81 417 GLN A N 1
ATOM 2790 C CA . GLN A 1 417 ? -9.267 13.253 9.194 1.00 90.81 417 GLN A CA 1
ATOM 2791 C C . GLN A 1 417 ? -9.219 11.952 10.013 1.00 90.81 417 GLN A C 1
ATOM 2793 O O . GLN A 1 417 ? -8.613 11.902 11.082 1.00 90.81 417 GLN A O 1
ATOM 2798 N N . ASN A 1 418 ? -9.878 10.897 9.536 1.00 92.75 418 ASN A N 1
ATOM 2799 C CA . ASN A 1 418 ? -9.844 9.599 10.201 1.00 92.75 418 ASN A CA 1
ATOM 2800 C C . ASN A 1 418 ? -8.552 8.858 9.836 1.00 92.75 418 ASN A C 1
ATOM 2802 O O . ASN A 1 418 ? -8.152 8.817 8.673 1.00 92.75 418 ASN A O 1
ATOM 2806 N N . THR A 1 419 ? -7.912 8.254 10.834 1.00 95.19 419 THR A N 1
ATOM 2807 C CA . THR A 1 419 ? -6.734 7.400 10.652 1.00 95.19 419 THR A CA 1
ATOM 2808 C C . THR A 1 419 ? -7.097 5.969 11.014 1.00 95.19 419 THR A C 1
ATOM 2810 O O . THR A 1 419 ? -7.626 5.718 12.095 1.00 95.19 419 THR A O 1
ATOM 2813 N N . ILE A 1 420 ? -6.811 5.037 10.112 1.00 96.25 420 ILE A N 1
ATOM 2814 C CA . ILE A 1 420 ? -7.039 3.605 10.265 1.00 96.25 420 ILE A CA 1
ATOM 2815 C C . ILE A 1 420 ? -5.674 2.923 10.257 1.00 96.25 420 ILE A C 1
ATOM 2817 O O . ILE A 1 420 ? -4.928 3.055 9.292 1.00 96.25 420 ILE A O 1
ATOM 2821 N N . THR A 1 421 ? -5.357 2.184 11.312 1.00 95.38 421 THR A N 1
ATOM 2822 C CA . THR A 1 421 ? -4.155 1.350 11.395 1.00 95.38 421 THR A CA 1
ATOM 2823 C C . THR A 1 421 ? -4.573 -0.114 11.417 1.00 95.38 421 THR A C 1
ATOM 2825 O O . THR A 1 421 ? -5.332 -0.518 12.296 1.00 95.38 421 THR A O 1
ATOM 2828 N N . SER A 1 422 ? -4.081 -0.909 10.470 1.00 94.88 422 SER A N 1
ATOM 2829 C CA . SER A 1 422 ? -4.358 -2.342 10.363 1.00 94.88 422 SER A CA 1
ATOM 2830 C C . SER A 1 422 ? -3.077 -3.160 10.494 1.00 94.88 422 SER A C 1
ATOM 2832 O O . SER A 1 422 ? -2.068 -2.890 9.839 1.00 94.88 422 SER A O 1
ATOM 2834 N N . THR A 1 423 ? -3.117 -4.183 11.345 1.00 92.50 423 THR A N 1
ATOM 2835 C CA . THR A 1 423 ? -2.091 -5.239 11.418 1.00 92.50 423 THR A CA 1
ATOM 2836 C C . THR A 1 423 ? -2.620 -6.587 10.933 1.00 92.50 423 THR A C 1
ATOM 2838 O O . THR A 1 423 ? -1.883 -7.569 10.913 1.00 92.50 423 THR A O 1
ATOM 2841 N N . ALA A 1 424 ? -3.906 -6.657 10.588 1.00 90.25 424 ALA A N 1
ATOM 2842 C CA . ALA A 1 424 ? -4.577 -7.871 10.149 1.00 90.25 424 ALA A CA 1
ATOM 2843 C C . ALA A 1 424 ? -4.563 -7.999 8.625 1.00 90.25 424 ALA A C 1
ATOM 2845 O O . ALA A 1 424 ? -4.436 -7.001 7.923 1.00 90.25 424 ALA A O 1
ATOM 2846 N N . SER A 1 425 ? -4.759 -9.216 8.122 1.00 90.62 425 SER A N 1
ATOM 2847 C CA . SER A 1 425 ? -4.979 -9.491 6.701 1.00 90.62 425 SER A CA 1
ATOM 2848 C C . SER A 1 425 ? -6.419 -9.948 6.435 1.00 90.62 425 SER A C 1
ATOM 2850 O O . SER A 1 425 ? -7.110 -10.468 7.322 1.00 90.62 425 SER A O 1
ATOM 2852 N N . GLY A 1 426 ? -6.899 -9.738 5.205 1.00 90.75 426 GLY A N 1
ATOM 2853 C CA . GLY A 1 426 ? -8.225 -10.176 4.750 1.00 90.75 426 GLY A CA 1
ATOM 2854 C C . GLY A 1 426 ? -9.424 -9.387 5.299 1.00 90.75 426 GLY A C 1
ATOM 2855 O O . GLY A 1 426 ? -10.561 -9.865 5.205 1.00 90.75 426 GLY A O 1
ATOM 2856 N N . SER A 1 427 ? -9.199 -8.213 5.890 1.00 93.19 427 SER A N 1
ATOM 2857 C CA . SER A 1 427 ? -10.249 -7.309 6.369 1.00 93.19 427 SER A CA 1
ATOM 2858 C C . SER A 1 427 ? -10.908 -6.540 5.223 1.00 93.19 427 SER A C 1
ATOM 2860 O O . SER A 1 427 ? -10.256 -6.167 4.245 1.00 93.19 427 SER A O 1
ATOM 2862 N N . GLY A 1 428 ? -12.207 -6.269 5.367 1.00 93.31 428 GLY A N 1
ATOM 2863 C CA . GLY A 1 428 ? -12.947 -5.339 4.518 1.00 93.31 428 GLY A CA 1
ATOM 2864 C C . GLY A 1 428 ? -13.014 -3.960 5.171 1.00 93.31 428 GLY A C 1
ATOM 2865 O O . GLY A 1 428 ? -13.729 -3.784 6.159 1.00 93.31 428 GLY A O 1
ATOM 2866 N N . ILE A 1 429 ? -12.287 -2.989 4.623 1.00 94.44 429 ILE A N 1
ATOM 2867 C CA . ILE A 1 429 ? -12.232 -1.611 5.121 1.00 94.44 429 ILE A CA 1
ATOM 2868 C C . ILE A 1 429 ? -13.004 -0.724 4.147 1.00 94.44 429 ILE A C 1
ATOM 2870 O O . ILE A 1 429 ? -12.605 -0.552 3.002 1.00 94.44 429 ILE A O 1
ATOM 2874 N N . TYR A 1 430 ? -14.113 -0.151 4.589 1.00 93.12 430 TYR A N 1
ATOM 2875 C CA . TYR A 1 430 ? -14.941 0.747 3.795 1.00 93.12 430 TYR A CA 1
ATOM 2876 C C . TYR A 1 430 ? -14.696 2.175 4.270 1.00 93.12 430 TYR A C 1
ATOM 2878 O O . TYR A 1 430 ? -14.888 2.482 5.442 1.00 93.12 430 TYR A O 1
ATOM 2886 N N . VAL A 1 431 ? -14.286 3.066 3.378 1.00 90.81 431 VAL A N 1
ATOM 2887 C CA . VAL A 1 431 ? -13.990 4.464 3.700 1.00 90.81 431 VAL A CA 1
ATOM 2888 C C . VAL A 1 431 ? -14.941 5.398 2.957 1.00 90.81 431 VAL A C 1
ATOM 2890 O O . VAL A 1 431 ? -15.257 5.192 1.785 1.00 90.81 431 VAL A O 1
ATOM 2893 N N . GLY A 1 432 ? -15.411 6.422 3.665 1.00 84.88 432 GLY A N 1
ATOM 2894 C CA . GLY A 1 432 ? -16.270 7.476 3.134 1.00 84.88 432 GLY A CA 1
ATOM 2895 C C . GLY A 1 432 ? -15.918 8.839 3.731 1.00 84.88 432 GLY A C 1
ATOM 2896 O O . GLY A 1 432 ? -15.286 8.935 4.782 1.00 84.88 432 GLY A O 1
ATOM 2897 N N . GLY A 1 433 ? -16.326 9.913 3.062 1.00 77.56 433 GLY A N 1
ATOM 2898 C CA . GLY A 1 433 ? -16.027 11.287 3.481 1.00 77.56 433 GLY A CA 1
ATOM 2899 C C . GLY A 1 433 ? -17.227 12.005 4.078 1.00 77.56 433 GLY A C 1
ATOM 2900 O O . GLY A 1 433 ? -18.352 11.504 4.067 1.00 77.56 433 GLY A O 1
ATOM 2901 N N . ALA A 1 434 ? -16.997 13.220 4.573 1.00 73.31 434 ALA A N 1
ATOM 2902 C CA . ALA A 1 434 ? -18.079 14.118 4.963 1.00 73.31 434 ALA A CA 1
ATOM 2903 C C . ALA A 1 434 ? -18.810 14.682 3.733 1.00 73.31 434 ALA A C 1
ATOM 2905 O O . ALA A 1 434 ? -18.261 14.746 2.635 1.00 73.31 434 ALA A O 1
ATOM 2906 N N . ALA A 1 435 ? -20.046 15.150 3.919 1.00 66.94 435 ALA A N 1
ATOM 2907 C CA . ALA A 1 435 ? -20.859 15.717 2.839 1.00 66.94 435 ALA A CA 1
ATOM 2908 C C . ALA A 1 435 ? -20.303 17.036 2.255 1.00 66.94 435 ALA A C 1
ATOM 2910 O O . ALA A 1 435 ? -20.713 17.442 1.173 1.00 66.94 435 ALA A O 1
ATOM 2911 N N . SER A 1 436 ? -19.393 17.718 2.960 1.00 61.94 436 SER A N 1
ATOM 2912 C CA . SER A 1 436 ? -18.874 19.045 2.597 1.00 61.94 436 SER A CA 1
ATOM 2913 C C . SER A 1 436 ? -17.561 19.040 1.794 1.00 61.94 436 SER A C 1
ATOM 2915 O O . SER A 1 436 ? -17.051 20.119 1.504 1.00 61.94 436 SER A O 1
ATOM 2917 N N . GLY A 1 437 ? -17.025 17.867 1.426 1.00 67.44 437 GLY A N 1
ATOM 2918 C CA . GLY A 1 437 ? -15.756 17.721 0.691 1.00 67.44 437 GLY A CA 1
ATOM 2919 C C . GLY A 1 437 ? -14.492 18.055 1.503 1.00 67.44 437 GLY A C 1
ATOM 2920 O O . GLY A 1 437 ? -14.575 18.581 2.614 1.00 67.44 437 GLY A O 1
ATOM 2921 N N . GLY A 1 438 ? -13.316 17.730 0.954 1.00 74.44 438 GLY A N 1
ATOM 2922 C CA . GLY A 1 438 ? -12.002 17.939 1.586 1.00 74.44 438 GLY A CA 1
ATOM 2923 C C . GLY A 1 438 ? -11.650 16.912 2.672 1.00 74.44 438 GLY A C 1
ATOM 2924 O O . GLY A 1 438 ? -10.879 17.199 3.588 1.00 74.44 438 GLY A O 1
ATOM 2925 N N . SER A 1 439 ? -12.250 15.728 2.614 1.00 83.94 439 SER A N 1
ATOM 2926 C CA . SER A 1 439 ? -12.030 14.637 3.558 1.00 83.94 439 SER A CA 1
ATOM 2927 C C . SER A 1 439 ? -10.667 13.997 3.318 1.00 83.94 439 SER A C 1
ATOM 2929 O O . SER A 1 439 ? -10.365 13.560 2.212 1.00 83.94 439 SER A O 1
ATOM 2931 N N . THR A 1 440 ? -9.855 13.891 4.366 1.00 86.50 440 THR A N 1
ATOM 2932 C CA . THR A 1 440 ? -8.630 13.085 4.354 1.00 86.50 440 THR A CA 1
ATOM 2933 C C . THR A 1 440 ? -8.839 11.823 5.182 1.00 86.50 440 THR A C 1
ATOM 2935 O O . THR A 1 440 ? -9.319 11.892 6.317 1.00 86.50 440 THR A O 1
ATOM 2938 N N . VAL A 1 441 ? -8.501 10.665 4.616 1.00 90.75 441 VAL A N 1
ATOM 2939 C CA . VAL A 1 441 ? -8.470 9.386 5.336 1.00 90.75 441 VAL A CA 1
ATOM 2940 C C . VAL A 1 441 ? -7.126 8.720 5.086 1.00 90.75 441 VAL A C 1
ATOM 2942 O O . VAL A 1 441 ? -6.678 8.615 3.944 1.00 90.75 441 VAL A O 1
ATOM 2945 N N . THR A 1 442 ? -6.493 8.249 6.155 1.00 92.56 442 THR A N 1
ATOM 2946 C CA . THR A 1 442 ? -5.224 7.518 6.079 1.00 92.56 442 THR A CA 1
ATOM 2947 C C . THR A 1 442 ? -5.445 6.077 6.507 1.00 92.56 442 THR A C 1
ATOM 2949 O O . THR A 1 442 ? -5.964 5.840 7.594 1.00 92.56 442 THR A O 1
ATOM 2952 N N . VAL A 1 443 ? -5.023 5.122 5.680 1.00 94.12 443 VAL A N 1
ATOM 2953 C CA . VAL A 1 443 ? -4.992 3.690 5.982 1.00 94.12 443 VAL A CA 1
ATOM 2954 C C . VAL A 1 443 ? -3.535 3.235 6.030 1.00 94.12 443 VAL A C 1
ATOM 2956 O O . VAL A 1 443 ? -2.870 3.088 5.005 1.00 94.12 443 VAL A O 1
ATOM 2959 N N . SER A 1 444 ? -3.029 3.033 7.242 1.00 92.81 444 SER A N 1
ATOM 2960 C CA . SER A 1 444 ? -1.724 2.430 7.482 1.00 92.81 444 SER A CA 1
ATOM 2961 C C . SER A 1 444 ? -1.897 0.934 7.688 1.00 92.81 444 SER A C 1
ATOM 2963 O O . SER A 1 444 ? -2.377 0.503 8.735 1.00 92.81 444 SER A O 1
ATOM 2965 N N . ASP A 1 445 ? -1.549 0.141 6.682 1.00 89.94 445 ASP A N 1
ATOM 2966 C CA . ASP A 1 445 ? -1.682 -1.310 6.732 1.00 89.94 445 ASP A CA 1
ATOM 2967 C C . ASP A 1 445 ? -0.310 -1.988 6.751 1.00 89.94 445 ASP A C 1
ATOM 2969 O O . ASP A 1 445 ? 0.565 -1.704 5.938 1.00 89.94 445 ASP A O 1
ATOM 2973 N N . THR A 1 446 ? -0.117 -2.878 7.715 1.00 86.62 446 THR A N 1
ATOM 2974 C CA . THR A 1 446 ? 1.089 -3.702 7.865 1.00 86.62 446 THR A CA 1
ATOM 2975 C C . THR A 1 446 ? 0.798 -5.197 7.749 1.00 86.62 446 THR A C 1
ATOM 2977 O O . THR A 1 446 ? 1.738 -5.977 7.605 1.00 86.62 446 THR A O 1
ATOM 2980 N N . GLY A 1 447 ? -0.477 -5.602 7.799 1.00 81.06 447 GLY A N 1
ATOM 2981 C CA . GLY A 1 447 ? -0.896 -6.994 7.635 1.00 81.06 447 GLY A CA 1
ATOM 2982 C C . GLY A 1 447 ? -0.977 -7.412 6.166 1.00 81.06 447 GLY A C 1
ATOM 2983 O O . GLY A 1 447 ? -0.686 -8.566 5.846 1.00 81.06 447 GLY A O 1
ATOM 2984 N N . GLY A 1 448 ? -1.304 -6.458 5.288 1.00 82.12 448 GLY A N 1
ATOM 2985 C CA . GLY A 1 448 ? -1.407 -6.634 3.842 1.00 82.12 448 GLY A CA 1
ATOM 2986 C C . GLY A 1 448 ? -2.572 -7.527 3.410 1.00 82.12 448 GLY A C 1
ATOM 2987 O O . GLY A 1 448 ? -3.203 -8.223 4.211 1.00 82.12 448 GLY A O 1
ATOM 2988 N N . SER A 1 449 ? -2.854 -7.550 2.105 1.00 88.44 449 SER A N 1
ATOM 2989 C CA . SER A 1 449 ? -3.979 -8.313 1.528 1.00 88.44 449 SER A CA 1
ATOM 2990 C C . SER A 1 449 ? -5.348 -7.919 2.096 1.00 88.44 449 SER A C 1
ATOM 2992 O O . SER A 1 449 ? -6.264 -8.747 2.165 1.00 88.44 449 SER A O 1
ATOM 2994 N N . ASN A 1 450 ? -5.508 -6.667 2.522 1.00 93.44 450 ASN A N 1
ATOM 2995 C CA . ASN A 1 450 ? -6.810 -6.128 2.886 1.00 93.44 450 ASN A CA 1
ATOM 2996 C C . ASN A 1 450 ? -7.539 -5.618 1.641 1.00 93.44 450 ASN A C 1
ATOM 2998 O O . ASN A 1 450 ? -6.940 -5.304 0.613 1.00 93.44 450 ASN A O 1
ATOM 3002 N N . THR A 1 451 ? -8.869 -5.560 1.716 1.00 94.38 451 THR A N 1
ATOM 3003 C CA . THR A 1 451 ? -9.679 -4.936 0.667 1.00 94.38 451 THR A CA 1
ATOM 3004 C C . THR A 1 451 ? -10.220 -3.608 1.172 1.00 94.38 451 THR A C 1
ATOM 3006 O O . THR A 1 451 ? -10.998 -3.574 2.127 1.00 94.38 451 THR A O 1
ATOM 3009 N N . ILE A 1 452 ? -9.820 -2.522 0.519 1.00 94.38 452 ILE A N 1
ATOM 3010 C CA . ILE A 1 452 ? -10.222 -1.154 0.830 1.00 94.38 452 ILE A CA 1
ATOM 3011 C C . ILE A 1 452 ? -11.243 -0.704 -0.217 1.00 94.38 452 ILE A C 1
ATOM 3013 O O . ILE A 1 452 ? -10.945 -0.654 -1.408 1.00 94.38 452 ILE A O 1
ATOM 3017 N N . TYR A 1 453 ? -12.452 -0.369 0.220 1.00 92.19 453 TYR A N 1
ATOM 3018 C CA . TYR A 1 453 ? -13.521 0.165 -0.618 1.00 92.19 453 TYR A CA 1
ATOM 3019 C C . TYR A 1 453 ? -13.735 1.636 -0.307 1.00 92.19 453 TYR A C 1
ATOM 3021 O O . TYR A 1 453 ? -14.074 1.980 0.822 1.00 92.19 453 TYR A O 1
ATOM 3029 N N . VAL A 1 454 ? -13.628 2.498 -1.310 1.00 88.12 454 VAL A N 1
ATOM 3030 C CA . VAL A 1 454 ? -14.027 3.903 -1.188 1.00 88.12 454 VAL A CA 1
ATOM 3031 C C . VAL A 1 454 ? -15.396 4.058 -1.825 1.00 88.12 454 VAL A C 1
ATOM 3033 O O . VAL A 1 454 ? -15.555 3.783 -3.014 1.00 88.12 454 VAL A O 1
ATOM 3036 N N . TYR A 1 455 ? -16.402 4.442 -1.040 1.00 78.50 455 TYR A N 1
ATOM 3037 C CA . TYR A 1 455 ? -17.764 4.639 -1.538 1.00 78.50 455 TYR A CA 1
ATOM 3038 C C . TYR A 1 455 ? -18.133 6.123 -1.586 1.00 78.50 455 TYR A C 1
ATOM 3040 O O . TYR A 1 455 ? -17.659 6.938 -0.796 1.00 78.50 455 TYR A O 1
ATOM 3048 N N . ALA A 1 456 ? -18.976 6.471 -2.559 1.00 57.97 456 ALA A N 1
ATOM 3049 C CA . ALA A 1 456 ? -19.299 7.850 -2.894 1.00 57.97 456 ALA A CA 1
ATOM 3050 C C . ALA A 1 456 ? -20.014 8.593 -1.751 1.00 57.97 456 ALA A C 1
ATOM 3052 O O . ALA A 1 456 ? -21.134 8.250 -1.372 1.00 57.97 456 ALA A O 1
ATOM 3053 N N . ASN A 1 457 ? -19.402 9.680 -1.278 1.00 63.16 457 ASN A N 1
ATOM 3054 C CA . ASN A 1 457 ? -20.132 10.877 -0.875 1.00 63.16 457 ASN A CA 1
ATOM 3055 C C . ASN A 1 457 ? -20.344 11.741 -2.133 1.00 63.16 457 ASN A C 1
ATOM 3057 O O . ASN A 1 457 ? -19.631 11.629 -3.131 1.00 63.16 457 ASN A O 1
ATOM 3061 N N . THR A 1 458 ? -21.382 12.567 -2.145 1.00 51.47 458 THR A N 1
ATOM 3062 C CA . THR A 1 458 ? -21.728 13.385 -3.309 1.00 51.47 458 THR A CA 1
ATOM 3063 C C . THR A 1 458 ? -20.606 14.378 -3.652 1.00 51.47 458 THR A C 1
ATOM 3065 O O . THR A 1 458 ? -20.511 15.440 -3.048 1.00 51.47 458 THR A O 1
ATOM 3068 N N . GLN A 1 459 ? -19.834 14.053 -4.695 1.00 52.25 459 GLN A N 1
ATOM 3069 C CA . GLN A 1 459 ? -19.332 15.006 -5.693 1.00 52.25 459 GLN A CA 1
ATOM 3070 C C . GLN A 1 459 ? -18.209 15.972 -5.251 1.00 52.25 459 GLN A C 1
ATOM 3072 O O . GLN A 1 459 ? -18.208 17.130 -5.664 1.00 52.25 459 GLN A O 1
ATOM 3077 N N . SER A 1 460 ? -17.224 15.520 -4.461 1.00 62.62 460 SER A N 1
ATOM 3078 C CA . SER A 1 460 ? -16.009 16.311 -4.188 1.00 62.62 460 SER A CA 1
ATOM 3079 C C . SER A 1 460 ? -14.742 15.635 -4.716 1.00 62.62 460 SER A C 1
ATOM 3081 O O . SER A 1 460 ? -14.335 14.603 -4.200 1.00 62.62 460 SER A O 1
ATOM 3083 N N . ALA A 1 461 ? -14.090 16.260 -5.703 1.00 62.91 461 ALA A N 1
ATOM 3084 C CA . ALA A 1 461 ? -12.800 15.829 -6.266 1.00 62.91 461 ALA A CA 1
ATOM 3085 C C . ALA A 1 461 ? -11.578 16.191 -5.383 1.00 62.91 461 ALA A C 1
ATOM 3087 O O . ALA A 1 461 ? -10.433 16.128 -5.828 1.00 62.91 461 ALA A O 1
ATOM 3088 N N . VAL A 1 462 ? -11.814 16.658 -4.149 1.00 73.38 462 VAL A N 1
ATOM 3089 C CA . VAL A 1 462 ? -10.773 17.151 -3.222 1.00 73.38 462 VAL A CA 1
ATOM 3090 C C . VAL A 1 462 ? -10.479 16.141 -2.108 1.00 73.38 462 VAL A C 1
ATOM 3092 O O . VAL A 1 462 ? -9.514 16.305 -1.365 1.00 73.38 462 VAL A O 1
ATOM 3095 N N . ASP A 1 463 ? -11.297 15.099 -1.971 1.00 84.62 463 ASP A N 1
ATOM 3096 C CA . ASP A 1 463 ? -11.084 14.074 -0.956 1.00 84.62 463 ASP A CA 1
ATOM 3097 C C . ASP A 1 463 ? -9.832 13.234 -1.292 1.00 84.62 463 ASP A C 1
ATOM 3099 O O . ASP A 1 463 ? -9.522 12.985 -2.462 1.00 84.62 463 ASP A O 1
ATOM 3103 N N . VAL A 1 464 ? -9.091 12.819 -0.261 1.00 87.44 464 VAL A N 1
ATOM 3104 C CA . VAL A 1 464 ? -7.818 12.094 -0.394 1.00 87.44 464 VAL A CA 1
ATOM 3105 C C . VAL A 1 464 ? -7.829 10.838 0.471 1.00 87.44 464 VAL A C 1
ATOM 3107 O O . VAL A 1 464 ? -8.007 10.913 1.691 1.00 87.44 464 VAL A O 1
ATOM 3110 N N . LEU A 1 465 ? -7.549 9.692 -0.151 1.00 91.19 465 LEU A N 1
ATOM 3111 C CA . LEU A 1 465 ? -7.177 8.457 0.534 1.00 91.19 465 LEU A CA 1
ATOM 3112 C C . LEU A 1 465 ? -5.654 8.291 0.478 1.00 91.19 465 LEU A C 1
ATOM 3114 O O . LEU A 1 465 ? -5.065 8.302 -0.600 1.00 91.19 465 LEU A O 1
ATOM 3118 N N . THR A 1 466 ? -5.011 8.099 1.628 1.00 92.38 466 THR A N 1
ATOM 3119 C CA . THR A 1 466 ? -3.596 7.699 1.707 1.00 92.38 466 THR A CA 1
ATOM 3120 C C . THR A 1 466 ? -3.490 6.254 2.172 1.00 92.38 466 THR A C 1
ATOM 3122 O O . THR A 1 466 ? -4.071 5.916 3.199 1.00 92.38 466 THR A O 1
ATOM 3125 N N . VAL A 1 467 ? -2.731 5.415 1.462 1.00 93.12 467 VAL A N 1
ATOM 3126 C CA . VAL A 1 467 ? -2.500 4.003 1.808 1.00 93.12 467 VAL A CA 1
ATOM 3127 C C . VAL A 1 467 ? -1.001 3.693 1.844 1.00 93.12 467 VAL A C 1
ATOM 3129 O O . VAL A 1 467 ? -0.268 4.010 0.904 1.00 93.12 467 VAL A O 1
ATOM 3132 N N . THR A 1 468 ? -0.520 3.060 2.917 1.00 89.88 468 THR A N 1
ATOM 3133 C CA . THR A 1 468 ? 0.906 2.689 3.070 1.00 89.88 468 THR A CA 1
ATOM 3134 C C . THR A 1 468 ? 1.173 1.179 3.082 1.00 89.88 468 THR A C 1
ATOM 3136 O O . THR A 1 468 ? 2.321 0.783 3.271 1.00 89.88 468 THR A O 1
ATOM 3139 N N . GLY A 1 469 ? 0.145 0.348 2.880 1.00 87.31 469 GLY A N 1
ATOM 3140 C CA . GLY A 1 469 ? 0.238 -1.115 2.898 1.00 87.31 469 GLY A CA 1
ATOM 3141 C C . GLY A 1 469 ? 0.712 -1.773 1.608 1.00 87.31 469 GLY A C 1
ATOM 3142 O O . GLY A 1 469 ? 0.828 -1.136 0.557 1.00 87.31 469 GLY A O 1
ATOM 3143 N N . ASN A 1 470 ? 1.044 -3.061 1.724 1.00 90.31 470 ASN A N 1
ATOM 3144 C CA . ASN A 1 470 ? 1.500 -3.902 0.621 1.00 90.31 470 ASN A CA 1
ATOM 3145 C C . ASN A 1 470 ? 0.455 -4.972 0.291 1.00 90.31 470 ASN A C 1
ATOM 3147 O O . ASN A 1 470 ? -0.067 -5.633 1.188 1.00 90.31 470 ASN A O 1
ATOM 3151 N N . GLY A 1 471 ? 0.258 -5.249 -0.997 1.00 91.44 471 GLY A N 1
ATOM 3152 C CA . GLY A 1 471 ? -0.591 -6.356 -1.446 1.00 91.44 471 GLY A CA 1
ATOM 3153 C C . GLY A 1 471 ? -2.095 -6.123 -1.284 1.00 91.44 471 GLY A C 1
ATOM 3154 O O . GLY A 1 471 ? -2.854 -7.087 -1.345 1.00 91.44 471 GLY A O 1
ATOM 3155 N N . ASP A 1 472 ? -2.533 -4.885 -1.064 1.00 93.69 472 ASP A N 1
ATOM 3156 C CA . ASP A 1 472 ? -3.937 -4.552 -0.833 1.00 93.69 472 ASP A CA 1
ATOM 3157 C C . ASP A 1 472 ? -4.720 -4.418 -2.138 1.00 93.69 472 ASP A C 1
ATOM 3159 O O . ASP A 1 472 ? -4.184 -4.057 -3.189 1.00 93.69 472 ASP A O 1
ATOM 3163 N N . ILE A 1 473 ? -6.021 -4.690 -2.066 1.00 94.81 473 ILE A N 1
ATOM 3164 C CA . ILE A 1 473 ? -6.971 -4.428 -3.149 1.00 94.81 473 ILE A CA 1
ATOM 3165 C C . ILE A 1 473 ? -7.706 -3.134 -2.813 1.00 94.81 473 ILE A C 1
ATOM 3167 O O . ILE A 1 473 ? -8.437 -3.072 -1.827 1.00 94.81 473 ILE A O 1
ATOM 3171 N N . ILE A 1 474 ? -7.536 -2.106 -3.637 1.00 93.94 474 ILE A N 1
ATOM 3172 C CA . ILE A 1 474 ? -8.103 -0.773 -3.440 1.00 93.94 474 ILE A CA 1
ATOM 3173 C C . ILE A 1 474 ? -9.126 -0.516 -4.547 1.00 93.94 474 ILE A C 1
ATOM 3175 O O . ILE A 1 474 ? -8.776 -0.329 -5.712 1.00 93.94 474 ILE A O 1
ATOM 3179 N N . ASN A 1 475 ? -10.401 -0.497 -4.168 1.00 91.88 475 ASN A N 1
ATOM 3180 C CA . ASN A 1 475 ? -11.531 -0.268 -5.060 1.00 91.88 475 ASN A CA 1
ATOM 3181 C C . ASN A 1 475 ? -12.081 1.144 -4.840 1.00 91.88 475 ASN A C 1
ATOM 3183 O O . ASN A 1 475 ? -12.788 1.405 -3.862 1.00 91.88 475 ASN A O 1
ATOM 3187 N N . MET A 1 476 ? -11.762 2.053 -5.758 1.00 87.31 476 MET A N 1
ATOM 3188 C CA . MET A 1 476 ? -12.169 3.454 -5.705 1.00 87.31 476 MET A CA 1
ATOM 3189 C C . MET A 1 476 ? -13.457 3.644 -6.516 1.00 87.31 476 MET A C 1
ATOM 3191 O O . MET A 1 476 ? -13.409 3.814 -7.732 1.00 87.31 476 MET A O 1
ATOM 3195 N N . ASN A 1 477 ? -14.616 3.632 -5.850 1.00 79.19 477 ASN A N 1
ATOM 3196 C CA . ASN A 1 477 ? -15.919 3.882 -6.485 1.00 79.19 477 ASN A CA 1
ATOM 3197 C C . ASN A 1 477 ? -16.381 5.346 -6.324 1.00 79.19 477 ASN A C 1
ATOM 3199 O O . ASN A 1 477 ? -17.576 5.642 -6.399 1.00 79.19 477 ASN A O 1
ATOM 3203 N N . SER A 1 478 ? -15.451 6.261 -6.057 1.00 75.25 478 SER A N 1
ATOM 3204 C CA . SER A 1 478 ? -15.683 7.692 -5.854 1.00 75.25 478 SER A CA 1
ATOM 3205 C C . SER A 1 478 ? -14.547 8.515 -6.468 1.00 75.25 478 SER A C 1
ATOM 3207 O O . SER A 1 478 ? -13.489 7.977 -6.794 1.00 75.25 478 SER A O 1
ATOM 3209 N N . ASN A 1 479 ? -14.758 9.828 -6.581 1.00 77.19 479 ASN A N 1
ATOM 3210 C CA . ASN A 1 479 ? -13.809 10.769 -7.184 1.00 77.19 479 ASN A CA 1
ATOM 3211 C C . ASN A 1 479 ? -12.710 11.218 -6.201 1.00 77.19 479 ASN A C 1
ATOM 3213 O O . ASN A 1 479 ? -12.474 12.409 -6.007 1.00 77.19 479 ASN A O 1
ATOM 3217 N N . TRP A 1 480 ? -12.141 10.273 -5.456 1.00 85.31 480 TRP A N 1
ATOM 3218 C CA . TRP A 1 480 ? -11.101 10.557 -4.470 1.00 85.31 480 TRP A CA 1
ATOM 3219 C C . TRP A 1 480 ? -9.726 10.437 -5.111 1.00 85.31 480 TRP A C 1
ATOM 3221 O O . TRP A 1 480 ? -9.450 9.468 -5.820 1.00 85.31 480 TRP A O 1
ATOM 3231 N N . ASN A 1 481 ? -8.824 11.351 -4.761 1.00 87.19 481 ASN A N 1
ATOM 3232 C CA . ASN A 1 481 ? -7.415 11.190 -5.094 1.00 87.19 481 ASN A CA 1
ATOM 3233 C C . ASN A 1 481 ? -6.802 10.097 -4.210 1.00 87.19 481 ASN A C 1
ATOM 3235 O O . ASN A 1 481 ? -7.055 10.043 -3.001 1.00 87.19 481 ASN A O 1
ATOM 3239 N N . LEU A 1 482 ? -5.962 9.247 -4.798 1.00 91.50 482 LEU A N 1
ATOM 3240 C CA . LEU A 1 482 ? -5.254 8.188 -4.078 1.00 91.50 482 LEU A CA 1
ATOM 3241 C C . LEU A 1 482 ? -3.767 8.522 -3.961 1.00 91.50 482 LEU A C 1
ATOM 3243 O O . LEU A 1 482 ? -3.107 8.767 -4.966 1.00 91.50 482 LEU A O 1
ATOM 3247 N N . THR A 1 483 ? -3.223 8.466 -2.747 1.00 92.38 483 THR A N 1
ATOM 3248 C CA . THR A 1 483 ? -1.774 8.436 -2.502 1.00 92.38 483 THR A CA 1
ATOM 3249 C C . THR A 1 483 ? -1.372 7.064 -1.974 1.00 92.38 483 THR A C 1
ATOM 3251 O O . THR A 1 483 ? -1.938 6.589 -0.992 1.00 92.38 483 THR A O 1
ATOM 3254 N N . LEU A 1 484 ? -0.383 6.433 -2.605 1.00 92.69 484 LEU A N 1
ATOM 3255 C CA . LEU A 1 484 ? 0.067 5.077 -2.305 1.00 92.69 484 LEU A CA 1
ATOM 3256 C C . LEU A 1 484 ? 1.581 5.041 -2.064 1.00 92.69 484 LEU A C 1
ATOM 3258 O O . LEU A 1 484 ? 2.356 5.509 -2.894 1.00 92.69 484 LEU A O 1
ATOM 3262 N N . SER A 1 485 ? 2.017 4.450 -0.950 1.00 90.44 485 SER A N 1
ATOM 3263 C CA . SER A 1 485 ? 3.451 4.320 -0.629 1.00 90.44 485 SER A CA 1
ATOM 3264 C C . SER A 1 485 ? 3.967 2.876 -0.557 1.00 90.44 485 SER A C 1
ATOM 3266 O O . SER A 1 485 ? 5.178 2.683 -0.437 1.00 90.44 485 SER A O 1
ATOM 3268 N N . GLY A 1 486 ? 3.088 1.874 -0.608 1.00 88.56 486 GLY A N 1
ATOM 3269 C CA . GLY A 1 486 ? 3.479 0.462 -0.592 1.00 88.56 486 GLY A CA 1
ATOM 3270 C C . GLY A 1 486 ? 3.579 -0.172 -1.982 1.00 88.56 486 GLY A C 1
ATOM 3271 O O . GLY A 1 486 ? 3.478 0.498 -3.011 1.00 88.56 486 GLY A O 1
ATOM 3272 N N . SER A 1 487 ? 3.803 -1.483 -2.005 1.00 91.69 487 SER A N 1
ATOM 3273 C CA . SER A 1 487 ? 4.083 -2.293 -3.197 1.00 91.69 487 SER A CA 1
ATOM 3274 C C . SER A 1 487 ? 3.077 -3.434 -3.378 1.00 91.69 487 SER A C 1
ATOM 3276 O O . SER A 1 487 ? 2.432 -3.874 -2.427 1.00 91.69 487 SER A O 1
ATOM 3278 N N . GLY A 1 488 ? 2.941 -3.941 -4.605 1.00 91.88 488 GLY A N 1
ATOM 3279 C CA . GLY A 1 488 ? 2.076 -5.085 -4.918 1.00 91.88 488 GLY A CA 1
ATOM 3280 C C . GLY A 1 488 ? 0.572 -4.846 -4.758 1.00 91.88 488 GLY A C 1
ATOM 3281 O O . GLY A 1 488 ? -0.189 -5.809 -4.778 1.00 91.88 488 GLY A O 1
ATOM 3282 N N . ASN A 1 489 ? 0.131 -3.599 -4.598 1.00 93.75 489 ASN A N 1
ATOM 3283 C CA . ASN A 1 489 ? -1.286 -3.277 -4.467 1.00 93.75 489 ASN A CA 1
ATOM 3284 C C . ASN A 1 489 ? -1.990 -3.359 -5.825 1.00 93.75 489 ASN A C 1
ATOM 3286 O O . ASN A 1 489 ? -1.394 -3.070 -6.863 1.00 93.75 489 ASN A O 1
ATOM 3290 N N . THR A 1 490 ? -3.271 -3.713 -5.817 1.00 94.50 490 THR A N 1
ATOM 3291 C CA . THR A 1 490 ? -4.149 -3.664 -6.989 1.00 94.50 490 THR A CA 1
ATOM 3292 C C . THR A 1 490 ? -5.142 -2.529 -6.811 1.00 94.50 490 THR A C 1
ATOM 3294 O O . THR A 1 490 ? -5.925 -2.540 -5.868 1.00 94.50 490 THR A O 1
ATOM 3297 N N . VAL A 1 491 ? -5.124 -1.556 -7.715 1.00 93.69 491 VAL A N 1
ATOM 3298 C CA . VAL A 1 491 ? -5.963 -0.360 -7.667 1.00 93.69 491 VAL A CA 1
ATOM 3299 C C . VAL A 1 491 ? -6.912 -0.359 -8.860 1.00 93.69 491 VAL A C 1
ATOM 3301 O O . VAL A 1 491 ? -6.471 -0.333 -10.010 1.00 93.69 491 VAL A O 1
ATOM 3304 N N . GLY A 1 492 ? -8.216 -0.352 -8.589 1.00 89.50 492 GLY A N 1
ATOM 3305 C CA . GLY A 1 492 ? -9.255 -0.086 -9.582 1.00 89.50 492 GLY A CA 1
ATOM 3306 C C . GLY A 1 492 ? -9.883 1.284 -9.341 1.00 89.50 492 GLY A C 1
ATOM 3307 O O . GLY A 1 492 ? -10.374 1.535 -8.240 1.00 89.50 492 GLY A O 1
ATOM 3308 N N . MET A 1 493 ? -9.875 2.160 -10.350 1.00 81.00 493 MET A N 1
ATOM 3309 C CA . MET A 1 493 ? -10.466 3.502 -10.268 1.00 81.00 493 MET A CA 1
ATOM 3310 C C . MET A 1 493 ? -11.516 3.771 -11.343 1.00 81.00 493 MET A C 1
ATOM 3312 O O . MET A 1 493 ? -11.552 3.125 -12.390 1.00 81.00 493 MET A O 1
ATOM 3316 N N . ILE A 1 494 ? -12.351 4.779 -11.082 1.00 72.50 494 ILE A N 1
ATOM 3317 C CA . ILE A 1 494 ? -13.215 5.412 -12.082 1.00 72.50 494 ILE A CA 1
ATOM 3318 C C . ILE A 1 494 ? -12.361 6.311 -12.998 1.00 72.50 494 ILE A C 1
ATOM 3320 O O . ILE A 1 494 ? -11.290 6.785 -12.618 1.00 72.50 494 ILE A O 1
ATOM 3324 N N . ALA A 1 495 ? -12.817 6.519 -14.235 1.00 74.06 495 ALA A N 1
ATOM 3325 C CA . ALA A 1 495 ? -12.125 7.343 -15.220 1.00 74.06 495 ALA A CA 1
ATOM 3326 C C . ALA A 1 495 ? -12.003 8.820 -14.791 1.00 74.06 495 ALA A C 1
ATOM 3328 O O . ALA A 1 495 ? -12.976 9.393 -14.303 1.00 74.06 495 ALA A O 1
ATOM 3329 N N . GLY A 1 496 ? -10.849 9.447 -15.053 1.00 74.38 496 GLY A N 1
ATOM 3330 C CA . GLY A 1 496 ? -10.616 10.882 -14.799 1.00 74.38 496 GLY A CA 1
ATOM 3331 C C . GLY A 1 496 ? -9.821 11.238 -13.538 1.00 74.38 496 GLY A C 1
ATOM 3332 O O . GLY A 1 496 ? -9.448 12.396 -13.373 1.00 74.38 496 GLY A O 1
ATOM 3333 N N . GLU A 1 497 ? -9.542 10.274 -12.661 1.00 84.88 497 GLU A N 1
ATOM 3334 C CA . GLU A 1 497 ? -8.956 10.535 -11.338 1.00 84.88 497 GLU A CA 1
ATOM 3335 C C . GLU A 1 497 ? -7.419 10.600 -11.327 1.00 84.88 497 GLU A C 1
ATOM 3337 O O . GLU A 1 497 ? -6.753 10.175 -12.277 1.00 84.88 497 GLU A O 1
ATOM 3342 N N . THR A 1 498 ? -6.852 11.128 -10.232 1.00 89.06 498 THR A N 1
ATOM 3343 C CA . THR A 1 498 ? -5.396 11.186 -10.008 1.00 89.06 498 THR A CA 1
ATOM 3344 C C . THR A 1 498 ? -4.933 10.162 -8.970 1.00 89.06 498 THR A C 1
ATOM 3346 O O . THR A 1 498 ? -5.444 10.100 -7.849 1.00 89.06 498 THR A O 1
ATOM 3349 N N . ILE A 1 499 ? -3.893 9.405 -9.324 1.00 92.19 499 ILE A N 1
ATOM 3350 C CA . ILE A 1 499 ? -3.159 8.508 -8.427 1.00 92.19 499 ILE A CA 1
ATOM 3351 C C . ILE A 1 499 ? -1.738 9.030 -8.274 1.00 92.19 499 ILE A C 1
ATOM 3353 O O . ILE A 1 499 ? -1.064 9.288 -9.266 1.00 92.19 499 ILE A O 1
ATOM 3357 N N . SER A 1 500 ? -1.255 9.116 -7.040 1.00 93.56 500 SER A N 1
ATOM 3358 C CA . SER A 1 500 ? 0.144 9.377 -6.717 1.00 93.56 500 SER A CA 1
ATOM 3359 C C . SER A 1 500 ? 0.762 8.155 -6.042 1.00 93.56 500 SER A C 1
ATOM 3361 O O . SER A 1 500 ? 0.255 7.686 -5.026 1.00 93.56 500 SER A O 1
ATOM 3363 N N . ILE A 1 501 ? 1.858 7.629 -6.588 1.00 92.56 501 ILE A N 1
ATOM 3364 C CA . ILE A 1 501 ? 2.629 6.520 -6.017 1.00 92.56 501 ILE A CA 1
ATOM 3365 C C . ILE A 1 501 ? 3.989 7.065 -5.584 1.00 92.56 501 ILE A C 1
ATOM 3367 O O . ILE A 1 501 ? 4.840 7.346 -6.422 1.00 92.56 501 ILE A O 1
ATOM 3371 N N . THR A 1 502 ? 4.214 7.223 -4.281 1.00 83.69 502 THR A N 1
ATOM 3372 C CA . THR A 1 502 ? 5.403 7.903 -3.730 1.00 83.69 502 THR A CA 1
ATOM 3373 C C . THR A 1 502 ? 6.440 6.952 -3.125 1.00 83.69 502 THR A C 1
ATOM 3375 O O . THR A 1 502 ? 7.385 7.415 -2.491 1.00 83.69 502 THR A O 1
ATOM 3378 N N . GLY A 1 503 ? 6.275 5.635 -3.287 1.00 70.19 503 GLY A N 1
ATOM 3379 C CA . GLY A 1 503 ? 7.144 4.621 -2.685 1.00 70.19 503 GLY A CA 1
ATOM 3380 C C . GLY A 1 503 ? 6.949 3.218 -3.268 1.00 70.19 503 GLY A C 1
ATOM 3381 O O . GLY A 1 503 ? 6.398 3.053 -4.355 1.00 70.19 503 GLY A O 1
ATOM 3382 N N . GLY A 1 504 ? 7.431 2.204 -2.545 1.00 73.12 504 GLY A N 1
ATOM 3383 C CA . GLY A 1 504 ? 7.348 0.787 -2.916 1.00 73.12 504 GLY A CA 1
ATOM 3384 C C . GLY A 1 504 ? 8.698 0.173 -3.283 1.00 73.12 504 GLY A C 1
ATOM 3385 O O . GLY A 1 504 ? 8.940 -0.971 -2.926 1.00 73.12 504 GLY A O 1
ATOM 3386 N N . GLY A 1 505 ? 9.607 0.944 -3.883 1.00 82.38 505 GLY A N 1
ATOM 3387 C CA . GLY A 1 505 ? 10.930 0.485 -4.308 1.00 82.38 505 GLY A CA 1
ATOM 3388 C C . GLY A 1 505 ? 10.946 0.017 -5.767 1.00 82.38 505 GLY A C 1
ATOM 3389 O O . GLY A 1 505 ? 10.076 -0.733 -6.207 1.00 82.38 505 GLY A O 1
ATOM 3390 N N . GLU A 1 506 ? 11.978 0.428 -6.504 1.00 83.31 506 GLU A N 1
ATOM 3391 C CA . GLU A 1 506 ? 12.156 0.195 -7.948 1.00 83.31 506 GLU A CA 1
ATOM 3392 C C . GLU A 1 506 ? 12.060 -1.291 -8.338 1.00 83.31 506 GLU A C 1
ATOM 3394 O O . GLU A 1 506 ? 11.528 -1.646 -9.394 1.00 83.31 506 GLU A O 1
ATOM 3399 N N . PHE A 1 507 ? 12.540 -2.165 -7.448 1.00 84.88 507 PHE A N 1
ATOM 3400 C CA . PHE A 1 507 ? 12.603 -3.617 -7.634 1.00 84.88 507 PHE A CA 1
ATOM 3401 C C . PHE A 1 507 ? 11.529 -4.391 -6.865 1.00 84.88 507 PHE A C 1
ATOM 3403 O O . PHE A 1 507 ? 11.525 -5.622 -6.897 1.00 84.88 507 PHE A O 1
ATOM 3410 N N . ALA A 1 508 ? 10.618 -3.707 -6.173 1.00 88.50 508 ALA A N 1
ATOM 3411 C CA . ALA A 1 508 ? 9.530 -4.379 -5.475 1.00 88.50 508 ALA A CA 1
ATOM 3412 C C . ALA A 1 508 ? 8.472 -4.911 -6.450 1.00 88.50 508 ALA A C 1
ATOM 3414 O O . ALA A 1 508 ? 8.551 -4.725 -7.670 1.00 88.50 508 ALA A O 1
ATOM 3415 N N . THR A 1 509 ? 7.464 -5.596 -5.914 1.00 91.69 509 THR A N 1
ATOM 3416 C CA . THR A 1 509 ? 6.292 -6.005 -6.691 1.00 91.69 509 THR A CA 1
ATOM 3417 C C . THR A 1 509 ? 5.561 -4.761 -7.195 1.00 91.69 509 THR A C 1
ATOM 3419 O O . THR A 1 509 ? 5.235 -3.867 -6.414 1.00 91.69 509 THR A O 1
ATOM 3422 N N . ALA A 1 510 ? 5.304 -4.694 -8.502 1.00 92.38 510 ALA A N 1
ATOM 3423 C CA . ALA A 1 510 ? 4.629 -3.551 -9.110 1.00 92.38 510 ALA A CA 1
ATOM 3424 C C . ALA A 1 510 ? 3.225 -3.354 -8.522 1.00 92.38 510 ALA A C 1
ATOM 3426 O O . ALA A 1 510 ? 2.488 -4.324 -8.334 1.00 92.38 510 ALA A O 1
ATOM 3427 N N . ASN A 1 511 ? 2.836 -2.101 -8.295 1.00 94.50 511 ASN A N 1
ATOM 3428 C CA . ASN A 1 511 ? 1.432 -1.772 -8.075 1.00 94.50 511 ASN A CA 1
ATOM 3429 C C . ASN A 1 511 ? 0.679 -1.902 -9.407 1.00 94.50 511 ASN A C 1
ATOM 3431 O O . ASN A 1 511 ? 1.100 -1.336 -10.413 1.00 94.50 511 ASN A O 1
ATOM 3435 N N . THR A 1 512 ? -0.417 -2.651 -9.438 1.00 94.88 512 THR A N 1
ATOM 3436 C CA . THR A 1 512 ? -1.254 -2.808 -10.634 1.00 94.88 512 THR A CA 1
ATOM 3437 C C . THR A 1 512 ? -2.374 -1.782 -10.593 1.00 94.88 512 THR A C 1
ATOM 3439 O O . THR A 1 512 ? -3.129 -1.738 -9.629 1.00 94.88 512 THR A O 1
ATOM 3442 N N . VAL A 1 513 ? -2.490 -0.958 -11.627 1.00 94.56 513 VAL A N 1
ATOM 3443 C CA . VAL A 1 513 ? -3.422 0.166 -11.703 1.00 94.56 513 VAL A CA 1
ATOM 3444 C C . VAL A 1 513 ? -4.327 -0.014 -12.917 1.00 94.56 513 VAL A C 1
ATOM 3446 O O . VAL A 1 513 ? -3.848 -0.193 -14.033 1.00 94.56 513 VAL A O 1
ATOM 3449 N N . THR A 1 514 ? -5.640 0.058 -12.715 1.00 93.38 514 THR A N 1
ATOM 3450 C CA . THR A 1 514 ? -6.629 0.163 -13.799 1.00 93.38 514 THR A CA 1
ATOM 3451 C C . THR A 1 514 ? -7.214 1.571 -13.789 1.00 93.38 514 THR A C 1
ATOM 3453 O O . THR A 1 514 ? -7.927 1.932 -12.852 1.00 93.38 514 THR A O 1
ATOM 3456 N N . LEU A 1 515 ? -6.890 2.367 -14.810 1.00 91.75 515 LEU A N 1
ATOM 3457 C CA . LEU A 1 515 ? -7.278 3.775 -14.931 1.00 91.75 515 LEU A CA 1
ATOM 3458 C C . LEU A 1 515 ? -7.494 4.128 -16.409 1.00 91.75 515 LEU A C 1
ATOM 3460 O O . LEU A 1 515 ? -6.802 3.624 -17.290 1.00 91.75 515 LEU A O 1
ATOM 3464 N N . SER A 1 516 ? -8.469 4.978 -16.717 1.00 92.12 516 SER A N 1
ATOM 3465 C CA . SER A 1 516 ? -8.667 5.510 -18.074 1.00 92.12 516 SER A CA 1
ATOM 3466 C C . SER A 1 516 ? -8.981 6.997 -18.015 1.00 92.12 516 SER A C 1
ATOM 3468 O O . SER A 1 516 ? -9.692 7.438 -17.113 1.00 92.12 516 SER A O 1
ATOM 3470 N N . ASN A 1 517 ? -8.469 7.773 -18.969 1.00 92.31 517 ASN A N 1
ATOM 3471 C CA . ASN A 1 517 ? -8.579 9.236 -19.002 1.00 92.31 517 ASN A CA 1
ATOM 3472 C C . ASN A 1 517 ? -8.118 9.935 -17.703 1.00 92.31 517 ASN A C 1
ATOM 3474 O O . ASN A 1 517 ? -8.593 11.028 -17.408 1.00 92.31 517 ASN A O 1
ATOM 3478 N N . GLY A 1 518 ? -7.265 9.295 -16.895 1.00 92.12 518 GLY A N 1
ATOM 3479 C CA . GLY A 1 518 ? -6.810 9.808 -15.600 1.00 92.12 518 GLY A CA 1
ATOM 3480 C C . GLY A 1 518 ? -5.337 10.210 -15.594 1.00 92.12 518 GLY A C 1
ATOM 3481 O O . GLY A 1 518 ? -4.662 10.191 -16.625 1.00 92.12 518 GLY A O 1
ATOM 3482 N N . THR A 1 519 ? -4.831 10.560 -14.411 1.00 93.56 519 THR A N 1
ATOM 3483 C CA . THR A 1 519 ? -3.419 10.912 -14.194 1.00 93.56 519 THR A CA 1
ATOM 3484 C C . THR A 1 519 ? -2.758 9.943 -13.214 1.00 93.56 519 THR A C 1
ATOM 3486 O O . THR A 1 519 ? -3.259 9.724 -12.114 1.00 93.56 519 THR A O 1
ATOM 3489 N N . LEU A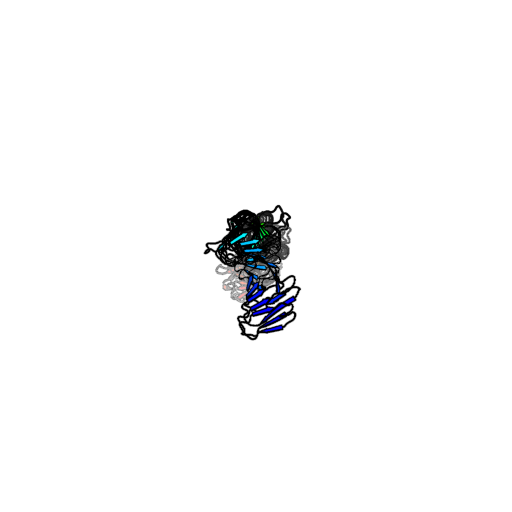 1 520 ? -1.604 9.388 -13.582 1.00 95.50 520 LEU A N 1
ATOM 3490 C CA . LEU A 1 520 ? -0.743 8.596 -12.704 1.00 95.50 520 LEU A CA 1
ATOM 3491 C C . LEU A 1 520 ? 0.572 9.345 -12.471 1.00 95.50 520 LEU A C 1
ATOM 3493 O O . LEU A 1 520 ? 1.323 9.599 -13.407 1.00 95.50 520 LEU A O 1
ATOM 3497 N N . ILE A 1 521 ? 0.872 9.676 -11.222 1.00 95.44 521 ILE A N 1
ATOM 3498 C CA . ILE A 1 521 ? 2.097 10.361 -10.811 1.00 95.44 521 ILE A CA 1
ATOM 3499 C C . ILE A 1 521 ? 2.952 9.369 -10.028 1.00 95.44 521 ILE A C 1
ATOM 3501 O O . ILE A 1 521 ? 2.511 8.831 -9.017 1.00 95.44 521 ILE A O 1
ATOM 3505 N N . LEU A 1 522 ? 4.180 9.133 -10.474 1.00 94.75 522 LEU A N 1
ATOM 3506 C CA . LEU A 1 522 ? 5.161 8.321 -9.765 1.00 94.75 522 LEU A CA 1
ATOM 3507 C C . LEU A 1 522 ? 6.244 9.220 -9.164 1.00 94.75 522 LEU A C 1
ATOM 3509 O O . LEU A 1 522 ? 6.813 10.067 -9.852 1.00 94.75 522 LEU A O 1
ATOM 3513 N N . GLY A 1 523 ? 6.524 9.012 -7.877 1.00 92.50 523 GLY A N 1
ATOM 3514 C CA . GLY A 1 523 ? 7.621 9.630 -7.136 1.00 92.50 523 GLY A CA 1
ATOM 3515 C C . GLY A 1 523 ? 8.989 9.112 -7.590 1.00 92.50 523 GLY A C 1
ATOM 3516 O O . GLY A 1 523 ? 9.216 8.908 -8.773 1.00 92.50 523 GLY A O 1
ATOM 3517 N N . GLN A 1 524 ? 9.930 8.927 -6.667 1.00 91.69 524 GLN A N 1
ATOM 3518 C CA . GLN A 1 524 ? 11.221 8.298 -6.981 1.00 91.69 524 GLN A CA 1
ATOM 3519 C C . GLN A 1 524 ? 11.196 6.822 -6.579 1.00 91.69 524 GLN A C 1
ATOM 3521 O O . GLN A 1 524 ? 10.605 6.488 -5.550 1.00 91.69 524 GLN A O 1
ATOM 3526 N N . HIS A 1 525 ? 11.874 5.959 -7.339 1.00 91.94 525 HIS A N 1
ATOM 3527 C CA . HIS A 1 525 ? 11.973 4.519 -7.062 1.00 91.94 525 HIS A CA 1
ATOM 3528 C C . HIS A 1 525 ? 10.612 3.813 -6.916 1.00 91.94 525 HIS A C 1
ATOM 3530 O O . HIS A 1 525 ? 10.450 2.908 -6.096 1.00 91.94 525 HIS A O 1
ATOM 3536 N N . ALA A 1 526 ? 9.610 4.241 -7.671 1.00 93.81 526 ALA A N 1
ATOM 3537 C CA . ALA A 1 526 ? 8.288 3.641 -7.710 1.00 93.81 526 ALA A CA 1
ATOM 3538 C C . ALA A 1 526 ? 8.170 2.639 -8.868 1.00 93.81 526 ALA A C 1
ATOM 3540 O O . ALA A 1 526 ? 8.835 2.748 -9.902 1.00 93.81 526 ALA A O 1
ATOM 3541 N N . ARG A 1 527 ? 7.280 1.656 -8.706 1.00 94.44 527 ARG A N 1
ATOM 3542 C CA . ARG A 1 527 ? 6.979 0.668 -9.744 1.00 94.44 527 ARG A CA 1
ATOM 3543 C C . ARG A 1 527 ? 5.478 0.481 -9.918 1.00 94.44 527 ARG A C 1
ATOM 3545 O O . ARG A 1 527 ? 4.779 0.178 -8.946 1.00 94.44 527 ARG A O 1
ATOM 3552 N N . ALA A 1 528 ? 4.993 0.603 -11.152 1.00 95.31 528 ALA A N 1
ATOM 3553 C CA . ALA A 1 528 ? 3.578 0.433 -11.467 1.00 95.31 528 ALA A CA 1
ATOM 3554 C C . ALA A 1 528 ? 3.341 -0.226 -12.830 1.00 95.31 528 ALA A C 1
ATOM 3556 O O . ALA A 1 528 ? 4.096 -0.012 -13.771 1.00 95.31 528 ALA A O 1
ATOM 3557 N N . ASN A 1 529 ? 2.255 -0.986 -12.935 1.00 95.31 529 ASN A N 1
ATOM 3558 C CA . ASN A 1 529 ? 1.706 -1.490 -14.187 1.00 95.31 529 ASN A CA 1
ATOM 3559 C C . ASN A 1 529 ? 0.331 -0.857 -14.392 1.00 95.31 529 ASN A C 1
ATOM 3561 O O . ASN A 1 529 ? -0.607 -1.173 -13.664 1.00 95.31 529 ASN A O 1
ATOM 3565 N N . LEU A 1 530 ? 0.217 0.033 -15.366 1.00 95.44 530 LEU A N 1
ATOM 3566 C CA . LEU A 1 530 ? -1.013 0.704 -15.749 1.00 95.44 530 LEU A CA 1
ATOM 3567 C C . LEU A 1 530 ? -1.724 -0.074 -16.859 1.00 95.44 530 LEU A C 1
ATOM 3569 O O . LEU A 1 530 ? -1.118 -0.435 -17.866 1.00 95.44 530 LEU A O 1
ATOM 3573 N N . THR A 1 531 ? -3.025 -0.275 -16.687 1.00 93.75 531 THR A N 1
ATOM 3574 C CA . THR A 1 531 ? -3.949 -0.743 -17.720 1.00 93.75 531 THR A CA 1
ATOM 3575 C C . THR A 1 531 ? -5.025 0.313 -17.972 1.00 93.75 531 THR A C 1
ATOM 3577 O O . THR A 1 531 ? -5.541 0.911 -17.025 1.00 93.75 531 THR A O 1
ATOM 3580 N N . GLY A 1 532 ? -5.369 0.523 -19.242 1.00 92.75 532 GLY A N 1
ATOM 3581 C CA . GLY A 1 532 ? -6.410 1.444 -19.702 1.00 92.75 532 GLY A CA 1
ATOM 3582 C C . GLY A 1 532 ? -5.877 2.544 -20.624 1.00 92.75 532 GLY A C 1
ATOM 3583 O O . GLY A 1 532 ? -4.681 2.623 -20.901 1.00 92.75 532 GLY A O 1
ATOM 3584 N N . SER A 1 533 ? -6.785 3.363 -21.152 1.00 94.44 533 SER A N 1
ATOM 3585 C CA . SER A 1 533 ? -6.498 4.258 -22.282 1.00 94.44 533 SER A CA 1
ATOM 3586 C C . SER A 1 533 ? -6.625 5.736 -21.937 1.00 94.44 533 SER A C 1
ATOM 3588 O O . SER A 1 533 ? -7.394 6.110 -21.050 1.00 94.44 533 SER A O 1
ATOM 3590 N N . GLY A 1 534 ? -5.918 6.584 -22.688 1.00 95.31 534 GLY A N 1
ATOM 3591 C CA . GLY A 1 534 ? -6.044 8.042 -22.590 1.00 95.31 534 GLY A CA 1
ATOM 3592 C C . GLY A 1 534 ? -5.448 8.653 -21.320 1.00 95.31 534 GLY A C 1
ATOM 3593 O O . GLY A 1 534 ? -5.851 9.746 -20.933 1.00 95.31 534 GLY A O 1
ATOM 3594 N N . ASN A 1 535 ? -4.549 7.953 -20.623 1.00 96.06 535 ASN A N 1
ATOM 3595 C CA . ASN A 1 535 ? -4.000 8.422 -19.352 1.00 96.06 535 ASN A CA 1
ATOM 3596 C C . ASN A 1 535 ? -2.757 9.298 -19.539 1.00 96.06 535 ASN A C 1
ATOM 3598 O O . ASN A 1 535 ? -1.979 9.111 -20.477 1.00 96.06 535 ASN A O 1
ATOM 3602 N N . HIS A 1 536 ? -2.523 10.200 -18.585 1.00 96.69 536 HIS A N 1
ATOM 3603 C CA . HIS A 1 536 ? -1.263 10.927 -18.445 1.00 96.69 536 HIS A CA 1
ATOM 3604 C C . HIS A 1 536 ? -0.431 10.320 -17.313 1.00 96.69 536 HIS A C 1
ATOM 3606 O O . HIS A 1 536 ? -0.882 10.246 -16.173 1.00 96.69 536 HIS A O 1
ATOM 3612 N N . VAL A 1 537 ? 0.782 9.867 -17.615 1.00 97.00 537 VAL A N 1
ATOM 3613 C CA . VAL A 1 537 ? 1.711 9.292 -16.640 1.00 97.00 537 VAL A CA 1
ATOM 3614 C C . VAL A 1 537 ? 2.888 10.238 -16.470 1.00 97.00 537 VAL A C 1
ATOM 3616 O O . VAL A 1 537 ? 3.621 10.482 -17.421 1.00 97.00 537 VAL A O 1
ATOM 3619 N N . THR A 1 538 ? 3.100 10.755 -15.266 1.00 96.12 538 THR A N 1
ATOM 3620 C CA . THR A 1 538 ? 4.290 11.542 -14.922 1.00 96.12 538 THR A CA 1
ATOM 3621 C C . THR A 1 538 ? 5.194 10.712 -14.029 1.00 96.12 538 THR A C 1
ATOM 3623 O O . THR A 1 538 ? 4.756 10.211 -12.997 1.00 96.12 538 THR A O 1
ATOM 3626 N N . SER A 1 539 ? 6.455 10.573 -14.416 1.00 95.00 539 SER A N 1
ATOM 3627 C CA . SER A 1 539 ? 7.449 9.764 -13.724 1.00 95.00 539 SER A CA 1
ATOM 3628 C C . SER A 1 539 ? 8.604 10.634 -13.228 1.00 95.00 539 SER A C 1
ATOM 3630 O O . SER A 1 539 ? 9.122 11.470 -13.973 1.00 95.00 539 SER A O 1
ATOM 3632 N N . GLY A 1 540 ? 8.950 10.480 -11.947 1.00 93.31 540 GLY A N 1
ATOM 3633 C CA . GLY A 1 540 ? 10.122 11.072 -11.300 1.00 93.31 540 GLY A CA 1
ATOM 3634 C C . GLY A 1 540 ? 11.443 10.447 -11.763 1.00 93.31 540 GLY A C 1
ATOM 3635 O O . GLY A 1 540 ? 11.757 10.517 -12.939 1.00 93.31 540 GLY A O 1
ATOM 3636 N N . SER A 1 541 ? 12.244 9.902 -10.841 1.00 94.00 541 SER A N 1
ATOM 3637 C CA . SER A 1 541 ? 13.543 9.273 -11.150 1.00 94.00 541 SER A CA 1
ATOM 3638 C C . SER A 1 541 ? 13.558 7.800 -10.747 1.00 94.00 541 SER A C 1
ATOM 3640 O O . SER A 1 541 ? 13.028 7.450 -9.686 1.00 94.00 541 SER A O 1
ATOM 3642 N N . ASN A 1 542 ? 14.283 6.976 -11.508 1.00 93.44 542 ASN A N 1
ATOM 3643 C CA . ASN A 1 542 ? 14.500 5.546 -11.260 1.00 93.44 542 ASN A CA 1
ATOM 3644 C C . ASN A 1 542 ? 13.192 4.754 -11.086 1.00 93.44 542 ASN A C 1
ATOM 3646 O O . ASN A 1 542 ? 13.081 3.904 -10.198 1.00 93.44 542 ASN A O 1
ATOM 3650 N N . ASN A 1 543 ? 12.168 5.074 -11.876 1.00 94.56 543 ASN A N 1
ATOM 3651 C CA . ASN A 1 543 ? 10.892 4.369 -11.834 1.00 94.56 543 ASN A CA 1
ATOM 3652 C C . ASN A 1 543 ? 10.801 3.285 -12.903 1.00 94.56 543 ASN A C 1
ATOM 3654 O O . ASN A 1 543 ? 11.338 3.429 -13.993 1.00 94.56 543 ASN A O 1
ATOM 3658 N N . ASN A 1 544 ? 10.020 2.242 -12.628 1.00 94.12 544 ASN A N 1
ATOM 3659 C CA . ASN A 1 544 ? 9.702 1.195 -13.597 1.00 94.12 544 ASN A CA 1
ATOM 3660 C C . ASN A 1 544 ? 8.195 1.171 -13.870 1.00 94.12 544 ASN A C 1
ATOM 3662 O O . ASN A 1 544 ? 7.399 0.849 -12.983 1.00 94.12 544 ASN A O 1
ATOM 3666 N N . VAL A 1 545 ? 7.795 1.491 -15.099 1.00 95.31 545 VAL A N 1
ATOM 3667 C CA . VAL A 1 545 ? 6.392 1.670 -15.476 1.00 95.31 545 VAL A CA 1
ATOM 3668 C C . VAL A 1 545 ? 6.034 0.779 -16.662 1.00 95.31 545 VAL A C 1
ATOM 3670 O O . VAL A 1 545 ? 6.530 0.965 -17.772 1.00 95.31 545 VAL A O 1
ATOM 3673 N N . GLY A 1 546 ? 5.138 -0.179 -16.443 1.00 95.62 546 GLY A N 1
ATOM 3674 C CA . GLY A 1 546 ? 4.442 -0.881 -17.518 1.00 95.62 546 GLY A CA 1
ATOM 3675 C C . GLY A 1 546 ? 3.167 -0.133 -17.899 1.00 95.62 546 GLY A C 1
ATOM 3676 O O . GLY A 1 546 ? 2.412 0.252 -17.012 1.00 95.62 546 GLY A O 1
ATOM 3677 N N . VAL A 1 547 ? 2.903 0.062 -19.189 1.00 96.12 547 VAL A N 1
ATOM 3678 C CA . VAL A 1 547 ? 1.672 0.682 -19.695 1.00 96.12 547 VAL A CA 1
ATOM 3679 C C . VAL A 1 547 ? 1.054 -0.200 -20.778 1.00 96.12 547 VAL A C 1
ATOM 3681 O O . VAL A 1 547 ? 1.678 -0.533 -21.790 1.00 96.12 547 VAL A O 1
ATOM 3684 N N . ALA A 1 548 ? -0.191 -0.593 -20.537 1.00 92.06 548 ALA A N 1
ATOM 3685 C CA . ALA A 1 548 ? -1.028 -1.349 -21.452 1.00 92.06 548 ALA A CA 1
ATOM 3686 C C . ALA A 1 548 ? -2.333 -0.585 -21.712 1.00 92.06 548 ALA A C 1
ATOM 3688 O O . ALA A 1 548 ? -2.990 -0.124 -20.781 1.00 92.06 548 ALA A O 1
ATOM 3689 N N . GLY A 1 549 ? -2.733 -0.491 -22.977 1.00 91.31 549 GLY A N 1
ATOM 3690 C CA . GLY A 1 549 ? -3.874 0.308 -23.428 1.00 91.31 549 GLY A CA 1
ATOM 3691 C C . GLY A 1 549 ? -3.430 1.497 -24.270 1.00 91.31 549 GLY A C 1
ATOM 3692 O O . GLY A 1 549 ? -2.276 1.897 -24.217 1.00 91.31 549 GLY A O 1
ATOM 3693 N N . ASP A 1 550 ? -4.346 2.024 -25.074 1.00 94.06 550 ASP A N 1
ATOM 3694 C CA . ASP A 1 550 ? -3.993 2.952 -26.152 1.00 94.06 550 ASP A CA 1
ATOM 3695 C C . ASP A 1 550 ? -4.046 4.435 -25.747 1.00 94.06 550 ASP A C 1
ATOM 3697 O O . ASP A 1 550 ? -4.807 4.827 -24.855 1.00 94.06 550 ASP A O 1
ATOM 3701 N N . ASN A 1 551 ? -3.353 5.282 -26.510 1.00 95.94 551 ASN A N 1
ATOM 3702 C CA . ASN A 1 551 ? -3.383 6.747 -26.416 1.00 95.94 551 ASN A CA 1
ATOM 3703 C C . ASN A 1 551 ? -2.926 7.304 -25.054 1.00 95.94 551 ASN A C 1
ATOM 3705 O O . ASN A 1 551 ? -3.425 8.335 -24.600 1.00 95.94 551 ASN A O 1
ATOM 3709 N N . ASN A 1 552 ? -2.009 6.627 -24.371 1.00 96.56 552 ASN A N 1
ATOM 3710 C CA . ASN A 1 552 ? -1.415 7.112 -23.133 1.00 96.56 552 ASN A CA 1
ATOM 3711 C C . ASN A 1 552 ? -0.249 8.066 -23.427 1.00 96.56 552 ASN A C 1
ATOM 3713 O O . ASN A 1 552 ? 0.514 7.882 -24.372 1.00 96.56 552 ASN A O 1
ATOM 3717 N N . THR A 1 553 ? -0.083 9.092 -22.595 1.00 97.44 553 THR A N 1
ATOM 3718 C CA . THR A 1 553 ? 1.064 10.009 -22.649 1.00 97.44 553 THR A CA 1
ATOM 3719 C C . THR A 1 553 ? 1.920 9.824 -21.406 1.00 97.44 553 THR A C 1
ATOM 3721 O O . THR A 1 553 ? 1.462 10.088 -20.301 1.00 97.44 553 THR A O 1
ATOM 3724 N N . LEU A 1 554 ? 3.168 9.400 -21.574 1.00 97.44 554 LEU A N 1
ATOM 3725 C CA . LEU A 1 554 ? 4.141 9.192 -20.509 1.00 97.44 554 LEU A CA 1
ATOM 3726 C C . LEU A 1 554 ? 5.151 10.343 -20.522 1.00 97.44 554 LEU A C 1
ATOM 3728 O O . LEU A 1 554 ? 5.621 10.750 -21.578 1.00 97.44 554 LEU A O 1
ATOM 3732 N N . THR A 1 555 ? 5.489 10.894 -19.363 1.00 97.06 555 THR A N 1
ATOM 3733 C CA . THR A 1 555 ? 6.441 12.000 -19.207 1.00 97.06 555 THR A CA 1
ATOM 3734 C C . THR A 1 555 ? 7.484 11.638 -18.154 1.00 97.06 555 THR A C 1
ATOM 3736 O O . THR A 1 555 ? 7.151 11.524 -16.977 1.00 97.06 555 THR A O 1
ATOM 3739 N N . ALA A 1 556 ? 8.740 11.476 -18.570 1.00 96.19 556 ALA A N 1
ATOM 3740 C CA . ALA A 1 556 ? 9.894 11.304 -17.686 1.00 96.19 556 ALA A CA 1
ATOM 3741 C C . ALA A 1 556 ? 10.450 12.678 -17.292 1.00 96.19 556 ALA A C 1
ATOM 3743 O O . ALA A 1 556 ? 10.949 13.421 -18.143 1.00 96.19 556 ALA A O 1
ATOM 3744 N N . THR A 1 557 ? 10.350 13.015 -16.006 1.00 93.50 557 THR A N 1
ATOM 3745 C CA . THR A 1 557 ? 10.833 14.286 -15.436 1.00 93.50 557 THR A CA 1
ATOM 3746 C C . THR A 1 557 ? 12.164 14.140 -14.698 1.00 93.50 557 THR A C 1
ATOM 3748 O O . THR A 1 557 ? 12.909 15.112 -14.588 1.00 93.50 557 THR A O 1
ATOM 3751 N N . GLY A 1 558 ? 12.502 12.934 -14.235 1.00 90.31 558 GLY A N 1
ATOM 3752 C CA . GLY A 1 558 ? 13.784 12.574 -13.631 1.00 90.31 558 GLY A CA 1
ATOM 3753 C C . GLY A 1 558 ? 14.507 11.478 -14.420 1.00 90.31 558 GLY A C 1
ATOM 3754 O O . GLY A 1 558 ? 14.015 11.003 -15.442 1.00 90.31 558 GLY A O 1
ATOM 3755 N N . SER A 1 559 ? 15.736 11.147 -14.023 1.00 93.62 559 SER A N 1
ATOM 3756 C CA . SER A 1 559 ? 16.612 10.236 -14.775 1.00 93.62 559 SER A CA 1
ATOM 3757 C C . SER A 1 559 ? 16.423 8.766 -14.395 1.00 93.62 559 SER A C 1
ATOM 3759 O O . SER A 1 559 ? 16.084 8.477 -13.249 1.00 93.62 559 SER A O 1
ATOM 3761 N N . GLY A 1 560 ? 16.752 7.847 -15.308 1.00 92.31 560 GLY A N 1
ATOM 3762 C CA . GLY A 1 560 ? 16.809 6.404 -15.023 1.00 92.31 560 GLY A CA 1
ATOM 3763 C C . GLY A 1 560 ? 15.466 5.671 -15.091 1.00 92.31 560 GLY A C 1
ATOM 3764 O O . GLY A 1 560 ? 15.360 4.552 -14.601 1.00 92.31 560 GLY A O 1
ATOM 3765 N N . ASP A 1 561 ? 14.436 6.290 -15.665 1.00 95.31 561 ASP A N 1
ATOM 3766 C CA . ASP A 1 561 ? 13.106 5.691 -15.774 1.00 95.31 561 ASP A CA 1
ATOM 3767 C C . ASP A 1 561 ? 13.034 4.616 -16.866 1.00 95.31 561 ASP A C 1
ATOM 3769 O O . ASP A 1 561 ? 13.513 4.825 -17.979 1.00 95.31 561 ASP A O 1
ATOM 3773 N N . GLY A 1 562 ? 12.375 3.494 -16.576 1.00 95.00 562 GLY A N 1
ATOM 3774 C CA . GLY A 1 562 ? 12.053 2.431 -17.523 1.00 95.00 562 GLY A CA 1
ATOM 3775 C C . GLY A 1 562 ? 10.570 2.385 -17.883 1.00 95.00 562 GLY A C 1
ATOM 3776 O O . GLY A 1 562 ? 9.718 2.186 -17.019 1.00 95.00 562 GLY A O 1
ATOM 3777 N N . PHE A 1 563 ? 10.261 2.505 -19.174 1.00 96.69 563 PHE A N 1
ATOM 3778 C CA . PHE A 1 563 ? 8.917 2.398 -19.740 1.00 96.69 563 PHE A CA 1
ATOM 3779 C C . PHE A 1 563 ? 8.779 1.115 -20.571 1.00 96.69 563 PHE A C 1
ATOM 3781 O O . PHE A 1 563 ? 9.536 0.905 -21.519 1.00 96.69 563 PHE A O 1
ATOM 3788 N N . TRP A 1 564 ? 7.793 0.273 -20.252 1.00 96.56 564 TRP A N 1
ATOM 3789 C CA . TRP A 1 564 ? 7.385 -0.886 -21.057 1.00 96.56 564 TRP A CA 1
ATOM 3790 C C . TRP A 1 564 ? 5.986 -0.656 -21.612 1.00 96.56 564 TRP A C 1
ATOM 3792 O O . TRP A 1 564 ? 5.013 -0.662 -20.865 1.00 96.56 564 TRP A O 1
ATOM 3802 N N . ILE A 1 565 ? 5.890 -0.452 -22.920 1.00 95.81 565 ILE A N 1
ATOM 3803 C CA . ILE A 1 565 ? 4.691 0.032 -23.598 1.00 95.81 565 ILE A CA 1
ATOM 3804 C C . ILE A 1 565 ? 4.203 -1.043 -24.564 1.00 95.81 565 ILE A C 1
ATOM 3806 O O . ILE A 1 565 ? 4.955 -1.529 -25.409 1.00 95.81 565 ILE A O 1
ATOM 3810 N N . THR A 1 566 ? 2.936 -1.426 -24.421 1.00 93.00 566 THR A N 1
ATOM 3811 C CA . THR A 1 566 ? 2.294 -2.458 -25.259 1.00 93.00 566 THR A CA 1
ATOM 3812 C C . THR A 1 566 ? 1.035 -1.969 -25.972 1.00 93.00 566 THR A C 1
ATOM 3814 O O . THR A 1 566 ? 0.503 -2.690 -26.815 1.00 93.00 566 THR A O 1
ATOM 3817 N N . GLY A 1 567 ? 0.556 -0.770 -25.632 1.00 89.19 567 GLY A N 1
ATOM 3818 C CA . GLY A 1 567 ? -0.568 -0.118 -26.290 1.00 89.19 567 GLY A CA 1
ATOM 3819 C C . GLY A 1 567 ? -0.198 0.516 -27.628 1.00 89.19 567 GLY A C 1
ATOM 3820 O O . GLY A 1 567 ? 0.964 0.555 -28.034 1.00 89.19 567 GLY A O 1
ATOM 3821 N N . SER A 1 568 ? -1.219 0.986 -28.339 1.00 91.12 568 SER A N 1
ATOM 3822 C CA . SER A 1 568 ? -1.077 1.710 -29.604 1.00 91.12 568 SER A CA 1
ATOM 3823 C C . SER A 1 568 ? -1.224 3.218 -29.406 1.00 91.12 568 SER A C 1
ATOM 3825 O O . SER A 1 568 ? -1.959 3.673 -28.531 1.00 91.12 568 SER A O 1
ATOM 3827 N N . ASN A 1 569 ? -0.596 4.009 -30.283 1.00 91.50 569 ASN A N 1
ATOM 3828 C CA . ASN A 1 569 ? -0.666 5.481 -30.278 1.00 91.50 569 ASN A CA 1
ATOM 3829 C C . ASN A 1 569 ? -0.220 6.126 -28.955 1.00 91.50 569 ASN A C 1
ATOM 3831 O O . ASN A 1 569 ? -0.658 7.226 -28.610 1.00 91.50 569 ASN A O 1
ATOM 3835 N N . ASP A 1 570 ? 0.644 5.445 -28.209 1.00 96.25 570 ASP A N 1
ATOM 3836 C CA . ASP A 1 570 ? 1.213 5.990 -26.989 1.00 96.25 570 ASP A CA 1
ATOM 3837 C C . ASP A 1 570 ? 2.300 7.022 -27.320 1.00 96.25 570 ASP A C 1
ATOM 3839 O O . ASP A 1 570 ? 3.011 6.930 -28.327 1.00 96.25 570 ASP A O 1
ATOM 3843 N N . THR A 1 571 ? 2.417 8.031 -26.461 1.00 97.06 571 THR A N 1
ATOM 3844 C CA . THR A 1 571 ? 3.410 9.102 -26.566 1.00 97.06 571 THR A CA 1
ATOM 3845 C C . THR A 1 571 ? 4.331 9.081 -25.352 1.00 97.06 571 THR A C 1
ATOM 3847 O O . THR A 1 571 ? 3.858 8.985 -24.225 1.00 97.06 571 THR A O 1
ATOM 3850 N N . VAL A 1 572 ? 5.639 9.224 -25.554 1.00 97.94 572 VAL A N 1
ATOM 3851 C CA . VAL A 1 572 ? 6.639 9.371 -24.488 1.00 97.94 572 VAL A CA 1
ATOM 3852 C C . VAL A 1 572 ? 7.348 10.711 -24.638 1.00 97.94 572 VAL A C 1
ATOM 3854 O O . VAL A 1 572 ? 7.880 11.028 -25.697 1.00 97.94 572 VAL A O 1
ATOM 3857 N N . ILE A 1 573 ? 7.392 11.494 -23.567 1.00 97.56 573 ILE A N 1
ATOM 3858 C CA . ILE A 1 573 ? 8.102 12.769 -23.475 1.00 97.56 573 ILE A CA 1
ATOM 3859 C C . ILE A 1 573 ? 9.230 12.601 -22.458 1.00 97.56 573 ILE A C 1
ATOM 3861 O O . ILE A 1 573 ? 8.980 12.298 -21.294 1.00 97.56 573 ILE A O 1
ATOM 3865 N N . VAL A 1 574 ? 10.472 12.812 -22.880 1.00 97.38 574 VAL A N 1
ATOM 3866 C CA . VAL A 1 574 ? 11.661 12.687 -22.032 1.00 97.38 574 VAL A CA 1
ATOM 3867 C C . VAL A 1 574 ? 12.259 14.072 -21.817 1.00 97.38 574 VAL A C 1
ATOM 3869 O O . VAL A 1 574 ? 12.767 14.693 -22.753 1.00 97.38 574 VAL A O 1
ATOM 3872 N N . GLN A 1 575 ? 12.187 14.559 -20.578 1.00 95.38 575 GLN A N 1
ATOM 3873 C CA . GLN A 1 575 ? 12.716 15.867 -20.167 1.00 95.38 575 GLN A CA 1
ATOM 3874 C C . GLN A 1 575 ? 14.074 15.758 -19.452 1.00 95.38 575 GLN A C 1
ATOM 3876 O O . GLN A 1 575 ? 14.677 16.767 -19.094 1.00 95.38 575 GLN A O 1
ATOM 3881 N N . SER A 1 576 ? 14.540 14.530 -19.234 1.00 91.62 576 SER A N 1
ATOM 3882 C CA . SER A 1 576 ? 15.682 14.158 -18.402 1.00 91.62 576 SER A CA 1
ATOM 3883 C C . SER A 1 576 ? 16.672 13.267 -19.167 1.00 91.62 576 SER A C 1
ATOM 3885 O O . SER A 1 576 ? 16.551 13.052 -20.373 1.00 91.62 576 SER A O 1
ATOM 3887 N N . THR A 1 577 ? 17.683 12.740 -18.477 1.00 92.06 577 THR A N 1
ATOM 3888 C CA . THR A 1 577 ? 18.671 11.821 -19.056 1.00 92.06 577 THR A CA 1
ATOM 3889 C C . THR A 1 577 ? 18.380 10.362 -18.689 1.00 92.06 577 THR A C 1
ATOM 3891 O O . THR A 1 577 ? 17.864 10.066 -17.616 1.00 92.06 577 THR A O 1
ATOM 3894 N N . GLN A 1 578 ? 18.776 9.433 -19.558 1.00 92.50 578 GLN A N 1
ATOM 3895 C CA . GLN A 1 578 ? 18.743 7.979 -19.344 1.00 92.50 578 GLN A CA 1
ATOM 3896 C C . GLN A 1 578 ? 17.345 7.352 -19.178 1.00 92.50 578 GLN A C 1
ATOM 3898 O O . GLN A 1 578 ? 17.164 6.481 -18.330 1.00 92.50 578 GLN A O 1
ATOM 3903 N N . ALA A 1 579 ? 16.361 7.736 -19.993 1.00 96.00 579 ALA A N 1
ATOM 3904 C CA . ALA A 1 579 ? 15.110 6.973 -20.074 1.00 96.00 579 ALA A CA 1
ATOM 3905 C C . ALA A 1 579 ? 15.307 5.669 -20.874 1.00 96.00 579 ALA A C 1
ATOM 3907 O O . ALA A 1 579 ? 15.928 5.679 -21.932 1.00 96.00 579 ALA A O 1
ATOM 3908 N N . GLN A 1 580 ? 14.765 4.547 -20.414 1.00 95.94 580 GLN A N 1
ATOM 3909 C CA . GLN A 1 580 ? 14.696 3.288 -21.157 1.00 95.94 580 GLN A CA 1
ATOM 3910 C C . GLN A 1 580 ? 13.280 3.126 -21.712 1.00 95.94 580 GLN A C 1
ATOM 3912 O O . GLN A 1 580 ? 12.316 3.109 -20.954 1.00 95.94 580 GLN A O 1
ATOM 3917 N N . ILE A 1 581 ? 13.132 3.001 -23.027 1.00 96.00 581 ILE A N 1
ATOM 3918 C CA . ILE A 1 581 ? 11.832 2.900 -23.695 1.00 96.00 581 ILE A CA 1
ATOM 3919 C C . ILE A 1 581 ? 11.770 1.561 -24.421 1.00 96.00 581 ILE A C 1
ATOM 3921 O O . ILE A 1 581 ? 12.479 1.343 -25.399 1.00 96.00 581 ILE A O 1
ATOM 3925 N N . ASN A 1 582 ? 10.907 0.667 -23.948 1.00 94.50 582 ASN A N 1
ATOM 3926 C CA . ASN A 1 582 ? 10.636 -0.631 -24.554 1.00 94.50 582 ASN A CA 1
ATOM 3927 C C . ASN A 1 582 ? 9.232 -0.590 -25.158 1.00 94.50 582 ASN A C 1
ATOM 3929 O O . ASN A 1 582 ? 8.246 -0.754 -24.441 1.00 94.50 582 ASN A O 1
ATOM 3933 N N . GLY A 1 583 ? 9.134 -0.337 -26.459 1.00 92.31 583 GLY A N 1
ATOM 3934 C CA . GLY A 1 583 ? 7.858 -0.147 -27.143 1.00 92.31 583 GLY A CA 1
ATOM 3935 C C . GLY A 1 583 ? 8.028 -0.063 -28.655 1.00 92.31 583 GLY A C 1
ATOM 3936 O O . GLY A 1 583 ? 9.100 0.271 -29.158 1.00 92.31 583 GLY A O 1
ATOM 3937 N N . SER A 1 584 ? 6.976 -0.413 -29.390 1.00 91.62 584 SER A N 1
ATOM 3938 C CA . SER A 1 584 ? 6.942 -0.322 -30.854 1.00 91.62 584 SER A CA 1
ATOM 3939 C C . SER A 1 584 ? 5.769 0.548 -31.291 1.00 91.62 584 SER A C 1
ATOM 3941 O O . SER A 1 584 ? 4.726 0.526 -30.645 1.00 91.62 584 SER A O 1
ATOM 3943 N N . ASN A 1 585 ? 5.923 1.290 -32.388 1.00 92.62 585 ASN A N 1
ATOM 3944 C CA . ASN A 1 585 ? 4.935 2.266 -32.876 1.00 92.62 585 ASN A CA 1
ATOM 3945 C C . ASN A 1 585 ? 4.583 3.375 -31.860 1.00 92.62 585 ASN A C 1
ATOM 3947 O O . ASN A 1 585 ? 3.449 3.853 -31.816 1.00 92.62 585 ASN A O 1
ATOM 3951 N N . VAL A 1 586 ? 5.558 3.788 -31.047 1.00 95.38 586 VAL A N 1
ATOM 3952 C CA . VAL A 1 586 ? 5.431 4.857 -30.047 1.00 95.38 586 VAL A CA 1
ATOM 3953 C C . VAL A 1 586 ? 5.916 6.185 -30.634 1.00 95.38 586 VAL A C 1
ATOM 3955 O O . VAL A 1 586 ? 6.932 6.238 -31.337 1.00 95.38 586 VAL A O 1
ATOM 3958 N N . ALA A 1 587 ? 5.210 7.275 -30.327 1.00 97.00 587 ALA A N 1
ATOM 3959 C CA . ALA A 1 587 ? 5.680 8.632 -30.596 1.00 97.00 587 ALA A CA 1
ATOM 3960 C C . ALA A 1 587 ? 6.562 9.112 -29.434 1.00 97.00 587 ALA A C 1
ATOM 3962 O O . ALA A 1 587 ? 6.123 9.146 -28.291 1.00 97.00 587 ALA A O 1
ATOM 3963 N N . ILE A 1 588 ? 7.811 9.485 -29.692 1.00 97.94 588 ILE A N 1
ATOM 3964 C CA . ILE A 1 588 ? 8.797 9.813 -28.658 1.00 97.94 588 ILE A CA 1
ATOM 3965 C C . ILE A 1 588 ? 9.320 11.234 -28.887 1.00 97.94 588 ILE A C 1
ATOM 3967 O O . ILE A 1 588 ? 9.739 11.578 -29.989 1.00 97.94 588 ILE A O 1
ATOM 3971 N N . SER A 1 589 ? 9.339 12.064 -27.846 1.00 97.69 589 SER A N 1
ATOM 3972 C CA . SER A 1 589 ? 9.930 13.403 -27.862 1.00 97.69 589 SER A CA 1
ATOM 3973 C C . SER A 1 589 ? 11.033 13.525 -26.814 1.00 97.69 589 SER A C 1
ATOM 3975 O O . SER A 1 589 ? 10.778 13.355 -25.625 1.00 97.69 589 SER A O 1
ATOM 3977 N N . LEU A 1 590 ? 12.253 13.845 -27.250 1.00 97.69 590 LEU A N 1
ATOM 3978 C CA . LEU A 1 590 ? 13.393 14.153 -26.381 1.00 97.69 590 LEU A CA 1
ATOM 3979 C C . LEU A 1 590 ? 13.603 15.670 -26.341 1.00 97.69 590 LEU A C 1
ATOM 3981 O O . LEU A 1 590 ? 13.769 16.310 -27.382 1.00 97.69 590 LEU A O 1
ATOM 3985 N N . TRP A 1 591 ? 13.600 16.249 -25.141 1.00 96.88 591 TRP A N 1
ATOM 3986 C CA . TRP A 1 591 ? 13.922 17.663 -24.926 1.00 96.88 591 TRP A CA 1
ATOM 3987 C C . TRP A 1 591 ? 15.426 17.926 -24.981 1.00 96.88 591 TRP A C 1
ATOM 3989 O O . TRP A 1 591 ? 16.228 17.003 -25.011 1.00 96.88 591 TRP A O 1
ATOM 3999 N N . ALA A 1 592 ? 15.827 19.200 -25.000 1.00 94.19 592 ALA A N 1
ATOM 4000 C CA . ALA A 1 592 ? 17.233 19.566 -25.137 1.00 94.19 592 ALA A CA 1
ATOM 4001 C C . ALA A 1 592 ? 18.086 18.923 -24.031 1.00 94.19 592 ALA A C 1
ATOM 4003 O O . ALA A 1 592 ? 17.789 19.078 -22.846 1.00 94.19 592 ALA A O 1
ATOM 4004 N N . ASN A 1 593 ? 19.171 18.254 -24.428 1.00 92.06 593 ASN A N 1
ATOM 4005 C CA . ASN A 1 593 ? 20.066 17.483 -23.552 1.00 92.06 593 ASN A CA 1
ATOM 4006 C C . ASN A 1 593 ? 19.432 16.243 -22.894 1.00 92.06 593 ASN A C 1
ATOM 4008 O O . ASN A 1 593 ? 20.050 15.645 -22.011 1.00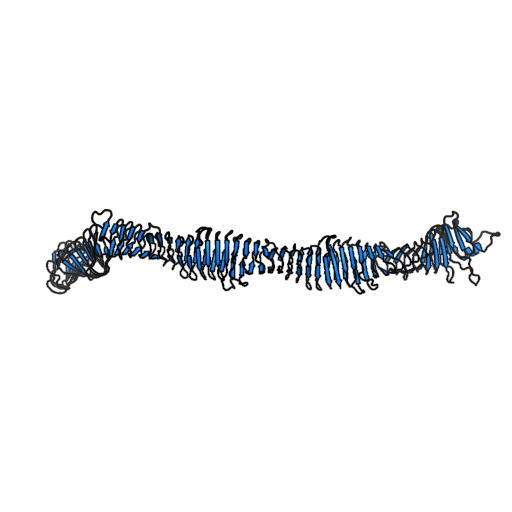 92.06 593 ASN A O 1
ATOM 4012 N N . ALA A 1 594 ? 18.228 15.842 -23.305 1.00 97.12 594 ALA A N 1
ATOM 4013 C CA . ALA A 1 594 ? 17.632 14.594 -22.859 1.00 97.12 594 ALA A CA 1
ATOM 4014 C C . ALA A 1 594 ? 18.332 13.397 -23.510 1.00 97.12 594 ALA A C 1
ATOM 4016 O O . ALA A 1 594 ? 18.893 13.498 -24.608 1.00 97.12 594 ALA A O 1
ATOM 4017 N N . SER A 1 595 ? 18.274 12.242 -22.851 1.00 96.69 595 SER A N 1
ATOM 4018 C CA . SER A 1 595 ? 18.776 11.006 -23.443 1.00 96.69 595 SER A CA 1
ATOM 4019 C C . SER A 1 595 ? 17.884 9.809 -23.179 1.00 96.69 595 SER A C 1
ATOM 4021 O O . SER A 1 595 ? 17.309 9.679 -22.097 1.00 96.69 595 SER A O 1
ATOM 4023 N N . ALA A 1 596 ? 17.780 8.928 -24.172 1.00 97.25 596 ALA A N 1
ATOM 4024 C CA . ALA A 1 596 ? 17.003 7.704 -24.062 1.00 97.25 596 ALA A CA 1
ATOM 4025 C C . ALA A 1 596 ? 17.679 6.523 -24.763 1.00 97.25 596 ALA A C 1
ATOM 4027 O O . ALA A 1 596 ? 18.333 6.694 -25.793 1.00 97.25 596 ALA A O 1
ATOM 4028 N N . THR A 1 597 ? 17.462 5.325 -24.231 1.00 96.75 597 THR A N 1
ATOM 4029 C CA . THR A 1 597 ? 17.683 4.066 -24.938 1.00 96.75 597 THR A CA 1
ATOM 4030 C C . THR A 1 597 ? 16.337 3.545 -25.424 1.00 96.75 597 THR A C 1
ATOM 4032 O O . THR A 1 597 ? 15.395 3.421 -24.643 1.00 96.75 597 THR A O 1
ATOM 4035 N N . LEU A 1 598 ? 16.240 3.244 -26.712 1.00 95.69 598 LEU A N 1
ATOM 4036 C CA . LEU A 1 598 ? 15.048 2.731 -27.365 1.00 95.69 598 LEU A CA 1
ATOM 4037 C C . LEU A 1 598 ? 15.258 1.270 -27.755 1.00 95.69 598 LEU A C 1
ATOM 4039 O O . LEU A 1 598 ? 16.210 0.941 -28.463 1.00 95.69 598 LEU A O 1
ATOM 4043 N N . ASN A 1 599 ? 14.325 0.424 -27.336 1.00 92.56 599 ASN A N 1
ATOM 4044 C CA . ASN A 1 599 ? 14.187 -0.955 -27.768 1.00 92.56 599 ASN A CA 1
ATOM 4045 C C . ASN A 1 599 ? 12.800 -1.150 -28.392 1.00 92.56 599 ASN A C 1
ATOM 4047 O O . ASN A 1 599 ? 11.771 -0.997 -27.728 1.00 92.56 599 ASN A O 1
ATOM 4051 N N . GLY A 1 600 ? 12.781 -1.479 -29.680 1.00 90.62 600 GLY A N 1
ATOM 4052 C CA . GLY A 1 600 ? 11.565 -1.688 -30.460 1.00 90.62 600 GLY A CA 1
ATOM 4053 C C . GLY A 1 600 ? 11.655 -1.096 -31.863 1.00 90.62 600 GLY A C 1
ATOM 4054 O O . GLY A 1 600 ? 12.689 -0.570 -32.280 1.00 90.62 600 GLY A O 1
ATOM 4055 N N . ASN A 1 601 ? 10.569 -1.226 -32.620 1.00 91.38 601 ASN A N 1
ATOM 4056 C CA . ASN A 1 601 ? 10.526 -0.884 -34.039 1.00 91.38 601 ASN A CA 1
ATOM 4057 C C . ASN A 1 601 ? 9.330 0.013 -34.389 1.00 91.38 601 ASN A C 1
ATOM 4059 O O . ASN A 1 601 ? 8.403 0.183 -33.599 1.00 91.38 601 ASN A O 1
ATOM 4063 N N . GLY A 1 602 ? 9.371 0.635 -35.569 1.00 92.75 602 GLY A N 1
ATOM 4064 C CA . GLY A 1 602 ? 8.288 1.500 -36.054 1.00 92.75 602 GLY A CA 1
ATOM 4065 C C . GLY A 1 602 ? 8.047 2.773 -35.230 1.00 92.75 602 GLY A C 1
ATOM 4066 O O . GLY A 1 602 ? 7.015 3.417 -35.398 1.00 92.75 602 GLY A O 1
ATOM 4067 N N . ASN A 1 603 ? 8.952 3.144 -34.321 1.00 95.25 603 ASN A N 1
ATOM 4068 C CA . ASN A 1 603 ? 8.773 4.322 -33.475 1.00 95.25 603 ASN A CA 1
ATOM 4069 C C . ASN A 1 603 ? 9.058 5.611 -34.253 1.00 95.25 603 ASN A C 1
ATOM 4071 O O . ASN A 1 603 ? 9.915 5.638 -35.137 1.00 95.25 603 ASN A O 1
ATOM 4075 N N . THR A 1 604 ? 8.376 6.696 -33.888 1.00 97.19 604 THR A N 1
ATOM 4076 C CA . THR A 1 604 ? 8.652 8.041 -34.414 1.00 97.19 604 THR A CA 1
ATOM 4077 C C . THR A 1 604 ? 9.279 8.880 -33.313 1.00 97.19 604 THR A C 1
ATOM 4079 O O . THR A 1 604 ? 8.626 9.161 -32.315 1.00 97.19 604 THR A O 1
ATOM 4082 N N . VAL A 1 605 ? 10.532 9.292 -33.478 1.00 97.81 605 VAL A N 1
ATOM 4083 C CA . VAL A 1 605 ? 11.305 10.030 -32.475 1.00 97.81 605 VAL A CA 1
ATOM 4084 C C . VAL A 1 605 ? 11.585 11.448 -32.965 1.00 97.81 605 VAL A C 1
ATOM 4086 O O . VAL A 1 605 ? 12.097 11.644 -34.062 1.00 97.81 605 VAL A O 1
ATOM 4089 N N . THR A 1 606 ? 11.284 12.451 -32.146 1.00 97.69 606 THR A N 1
ATOM 4090 C CA . THR A 1 606 ? 11.669 13.850 -32.373 1.00 97.69 606 THR A CA 1
ATOM 4091 C C . THR A 1 606 ? 12.622 14.303 -31.279 1.00 97.69 606 THR A C 1
ATOM 4093 O O . THR A 1 606 ? 12.287 14.246 -30.097 1.00 97.69 606 THR A O 1
ATOM 4096 N N . MET A 1 607 ? 13.810 14.757 -31.665 1.00 97.88 607 MET A N 1
ATOM 4097 C CA . MET A 1 607 ? 14.883 15.150 -30.756 1.00 97.88 607 MET A CA 1
ATOM 4098 C C . MET A 1 607 ? 15.154 16.651 -30.859 1.00 97.88 607 MET A C 1
ATOM 4100 O O . MET A 1 607 ? 15.398 17.173 -31.946 1.00 97.88 607 MET A O 1
ATOM 4104 N N . ALA A 1 608 ? 15.153 17.348 -29.725 1.00 95.69 608 ALA A N 1
ATOM 4105 C CA . ALA A 1 608 ? 15.674 18.708 -29.643 1.00 95.69 608 ALA A CA 1
ATOM 4106 C C . ALA A 1 608 ? 17.214 18.718 -29.706 1.00 95.69 608 ALA A C 1
ATOM 4108 O O . ALA A 1 608 ? 17.864 17.701 -29.463 1.00 95.69 608 ALA A O 1
ATOM 4109 N N . SER A 1 609 ? 17.812 19.879 -29.979 1.00 93.94 609 SER A N 1
ATOM 4110 C CA . SER A 1 609 ? 19.270 20.023 -30.073 1.00 93.94 609 SER A CA 1
ATOM 4111 C C . SER A 1 609 ? 20.002 19.575 -28.806 1.00 93.94 609 SER A C 1
ATOM 4113 O O . SER A 1 609 ? 19.579 19.909 -27.697 1.00 93.94 609 SER A O 1
ATOM 4115 N N . GLY A 1 610 ? 21.125 18.874 -28.973 1.00 93.56 610 GLY A N 1
ATOM 4116 C CA . GLY A 1 610 ? 21.946 18.361 -27.873 1.00 93.56 610 GLY A CA 1
ATOM 4117 C C . GLY A 1 610 ? 21.430 17.070 -27.229 1.00 93.56 610 GLY A C 1
ATOM 4118 O O . GLY A 1 610 ? 22.019 16.615 -26.254 1.00 93.56 610 GLY A O 1
ATOM 4119 N N . SER A 1 611 ? 20.347 16.477 -27.739 1.00 97.19 611 SER A N 1
ATOM 4120 C CA . SER A 1 611 ? 19.813 15.212 -27.215 1.00 97.19 611 SER A CA 1
ATOM 4121 C C . SER A 1 611 ? 20.629 14.007 -27.690 1.00 97.19 611 SER A C 1
ATOM 4123 O O . SER A 1 611 ? 21.306 14.070 -28.720 1.00 97.19 611 SER A O 1
ATOM 4125 N N . ALA A 1 612 ? 20.508 12.887 -26.975 1.00 97.50 612 ALA A N 1
ATOM 4126 C CA . ALA A 1 612 ? 21.149 11.622 -27.329 1.00 97.50 612 ALA A CA 1
ATOM 4127 C C . ALA A 1 612 ? 20.138 10.468 -27.399 1.00 97.50 612 ALA A C 1
ATOM 4129 O O . ALA A 1 612 ? 19.343 10.275 -26.481 1.00 97.50 612 ALA A O 1
ATOM 4130 N N . LEU A 1 613 ? 20.189 9.664 -28.458 1.00 97.75 613 LEU A N 1
ATOM 4131 C CA . LEU A 1 613 ? 19.360 8.467 -28.607 1.00 97.75 613 LEU A CA 1
ATOM 4132 C C . LEU A 1 613 ? 20.245 7.241 -28.813 1.00 97.75 613 LEU A C 1
ATOM 4134 O O . LEU A 1 613 ? 21.086 7.216 -29.704 1.00 97.75 613 LEU A O 1
ATOM 4138 N N . HIS A 1 614 ? 20.029 6.197 -28.027 1.00 97.06 614 HIS A N 1
ATOM 4139 C CA . HIS A 1 614 ? 20.674 4.903 -28.219 1.00 97.06 614 HIS A CA 1
ATOM 4140 C C . HIS A 1 614 ? 19.629 3.885 -28.659 1.00 97.06 614 HIS A C 1
ATOM 4142 O O . HIS A 1 614 ? 18.703 3.594 -27.915 1.00 97.06 614 HIS A O 1
ATOM 4148 N N . ILE A 1 615 ? 19.732 3.364 -29.874 1.00 95.12 615 ILE A N 1
ATOM 4149 C CA . ILE A 1 615 ? 18.815 2.349 -30.394 1.00 95.12 615 ILE A CA 1
ATOM 4150 C C . ILE A 1 615 ? 19.483 0.990 -30.224 1.00 95.12 615 ILE A C 1
ATOM 4152 O O . ILE A 1 615 ? 20.589 0.767 -30.718 1.00 95.12 615 ILE A O 1
ATOM 4156 N N . THR A 1 616 ? 18.798 0.099 -29.512 1.00 89.94 616 THR A N 1
ATOM 4157 C CA . THR A 1 616 ? 19.246 -1.273 -29.277 1.00 89.94 616 THR A CA 1
ATOM 4158 C C . THR A 1 616 ? 18.194 -2.241 -29.809 1.00 89.94 616 THR A C 1
ATOM 4160 O O . THR A 1 616 ? 17.012 -2.130 -29.484 1.00 89.94 616 THR A O 1
ATOM 4163 N N . GLY A 1 617 ? 18.607 -3.186 -30.654 1.00 76.56 617 GLY A N 1
ATOM 4164 C CA . GLY A 1 617 ? 17.693 -4.153 -31.258 1.00 76.56 617 GLY A CA 1
ATOM 4165 C C . GLY A 1 617 ? 16.581 -3.513 -32.105 1.00 76.56 617 GLY A C 1
ATOM 4166 O O . GLY A 1 617 ? 16.749 -2.466 -32.725 1.00 76.56 617 GLY A O 1
ATOM 4167 N N . GLY A 1 618 ? 15.423 -4.174 -32.172 1.00 69.81 618 GLY A N 1
ATOM 4168 C CA . GLY A 1 618 ? 14.282 -3.769 -33.010 1.00 69.81 618 GLY A CA 1
ATOM 4169 C C . GLY A 1 618 ? 14.128 -4.606 -34.281 1.00 69.81 618 GLY A C 1
ATOM 4170 O O . GLY A 1 618 ? 13.006 -4.775 -34.758 1.00 69.81 618 GLY A O 1
ATOM 4171 N N . GLY A 1 619 ? 15.215 -5.227 -34.743 1.00 77.62 619 GLY A N 1
ATOM 4172 C CA . GLY A 1 619 ? 15.254 -6.187 -35.839 1.00 77.62 619 GLY A CA 1
ATOM 4173 C C . GLY A 1 619 ? 15.658 -5.537 -37.159 1.00 77.62 619 GLY A C 1
ATOM 4174 O O . GLY A 1 619 ? 14.975 -4.643 -37.656 1.00 77.62 619 GLY A O 1
ATOM 4175 N N . TRP A 1 620 ? 16.717 -6.066 -37.784 1.00 74.88 620 TRP A N 1
ATOM 4176 C CA . TRP A 1 620 ? 17.251 -5.612 -39.079 1.00 74.88 620 TRP A CA 1
ATOM 4177 C C . TRP A 1 620 ? 16.150 -5.427 -40.141 1.00 74.88 620 TRP A C 1
ATOM 4179 O O . TRP A 1 620 ? 16.154 -4.457 -40.898 1.00 74.88 620 TRP A O 1
ATOM 4189 N N . VAL A 1 621 ? 15.169 -6.336 -40.180 1.00 77.06 621 VAL A N 1
ATOM 4190 C CA . VAL A 1 621 ? 14.096 -6.381 -41.197 1.00 77.06 621 VAL A CA 1
ATOM 4191 C C . VAL A 1 621 ? 12.750 -5.854 -40.675 1.00 77.06 621 VAL A C 1
ATOM 4193 O O . VAL A 1 621 ? 11.730 -5.958 -41.354 1.00 77.06 621 VAL A O 1
ATOM 4196 N N . ALA A 1 622 ? 12.714 -5.297 -39.467 1.00 83.75 622 ALA A N 1
ATOM 4197 C CA . ALA A 1 622 ? 11.482 -4.788 -38.882 1.00 83.75 622 ALA A CA 1
ATOM 4198 C C . ALA A 1 622 ? 11.094 -3.407 -39.437 1.00 83.75 622 ALA A C 1
ATOM 4200 O O . ALA A 1 622 ? 11.789 -2.828 -40.282 1.00 83.75 622 ALA A O 1
ATOM 4201 N N . ALA A 1 623 ? 9.960 -2.883 -38.960 1.00 89.44 623 ALA A N 1
ATOM 4202 C CA . ALA A 1 623 ? 9.526 -1.522 -39.252 1.00 89.44 623 ALA A CA 1
ATOM 4203 C C . ALA A 1 623 ? 10.596 -0.507 -38.815 1.00 89.44 623 ALA A C 1
ATOM 4205 O O . ALA A 1 623 ? 11.127 -0.582 -37.708 1.00 89.44 623 ALA A O 1
ATOM 4206 N N . THR A 1 624 ? 10.928 0.446 -39.680 1.00 91.94 624 THR A N 1
ATOM 4207 C CA . THR A 1 624 ? 11.989 1.414 -39.393 1.00 91.94 624 THR A CA 1
ATOM 4208 C C . THR A 1 624 ? 11.596 2.360 -38.258 1.00 91.94 624 THR A C 1
ATOM 4210 O O . THR A 1 624 ? 10.482 2.881 -38.250 1.00 91.94 624 THR A O 1
ATOM 4213 N N . ASN A 1 625 ? 12.518 2.641 -37.334 1.00 94.88 625 ASN A N 1
ATOM 4214 C CA . ASN A 1 625 ? 12.370 3.788 -36.440 1.00 94.88 625 ASN A CA 1
ATOM 4215 C C . ASN A 1 625 ? 12.655 5.081 -37.222 1.00 94.88 625 ASN A C 1
ATOM 4217 O O . ASN A 1 625 ? 13.723 5.217 -37.809 1.00 94.88 625 ASN A O 1
ATOM 4221 N N . THR A 1 626 ? 11.727 6.034 -37.241 1.00 96.06 626 THR A N 1
ATOM 4222 C CA . THR A 1 626 ? 11.911 7.332 -37.912 1.00 96.06 626 THR A CA 1
ATOM 4223 C C . THR A 1 626 ? 12.348 8.368 -36.887 1.00 96.06 626 THR A C 1
ATOM 4225 O O . THR A 1 626 ? 11.635 8.597 -35.917 1.00 96.06 626 THR A O 1
ATOM 4228 N N . VAL A 1 627 ? 13.499 9.008 -37.079 1.00 97.38 627 VAL A N 1
ATOM 4229 C CA . VAL A 1 627 ? 14.089 9.951 -36.120 1.00 97.38 627 VAL A CA 1
ATOM 4230 C C . VAL A 1 627 ? 14.319 11.299 -36.796 1.00 97.38 627 VAL A C 1
ATOM 4232 O O . VAL A 1 627 ? 15.048 11.396 -37.779 1.00 97.38 627 VAL A O 1
ATOM 4235 N N . THR A 1 628 ? 13.725 12.358 -36.254 1.00 96.44 628 THR A N 1
ATOM 4236 C CA . THR A 1 628 ? 14.001 13.747 -36.645 1.00 96.44 628 THR A CA 1
ATOM 4237 C C . THR A 1 628 ? 14.874 14.404 -35.585 1.00 96.44 628 THR A C 1
ATOM 4239 O O . THR A 1 628 ? 14.517 14.400 -34.406 1.00 96.44 628 THR A O 1
ATOM 4242 N N . LEU A 1 629 ? 16.019 14.950 -35.991 1.00 95.56 629 LEU A N 1
ATOM 4243 C CA . LEU A 1 629 ? 17.075 15.386 -35.083 1.00 95.56 629 LEU A CA 1
ATOM 4244 C C . LEU A 1 629 ? 17.929 16.508 -35.690 1.00 95.56 629 LEU A C 1
ATOM 4246 O O . LEU A 1 629 ? 18.130 16.571 -36.897 1.00 95.56 629 LEU A O 1
ATOM 4250 N N . SER A 1 630 ? 18.464 17.390 -34.850 1.00 93.44 630 SER A N 1
ATOM 4251 C CA . SER A 1 630 ? 19.421 18.421 -35.268 1.00 93.44 630 SER A CA 1
ATOM 4252 C C . SER A 1 630 ? 20.467 18.599 -34.180 1.00 93.44 630 SER A C 1
ATOM 4254 O O . SER A 1 630 ? 20.110 18.649 -33.003 1.00 93.44 630 SER A O 1
ATOM 4256 N N . SER A 1 631 ? 21.746 18.707 -34.544 1.00 95.19 631 SER A N 1
ATOM 4257 C CA . SER A 1 631 ? 22.854 18.876 -33.588 1.00 95.19 631 SER A CA 1
ATOM 4258 C C . SER A 1 631 ? 22.790 17.885 -32.415 1.00 95.19 631 SER A C 1
ATOM 4260 O O . SER A 1 631 ? 22.931 18.272 -31.253 1.00 95.19 631 SER A O 1
ATOM 4262 N N . SER A 1 632 ? 22.483 16.622 -32.715 1.00 97.06 632 SER A N 1
ATOM 4263 C CA . SER A 1 632 ? 22.209 15.567 -31.734 1.00 97.06 632 SER A CA 1
ATOM 4264 C C . SER A 1 632 ? 23.044 14.315 -32.002 1.00 97.06 632 SER A C 1
ATOM 4266 O O . SER A 1 632 ? 23.670 14.188 -33.059 1.00 97.06 632 SER A O 1
ATOM 4268 N N . THR A 1 633 ? 23.068 13.391 -31.042 1.00 97.19 633 THR A N 1
ATOM 4269 C CA . THR A 1 633 ? 23.813 12.131 -31.156 1.00 97.19 633 THR A CA 1
ATOM 4270 C C . THR A 1 633 ? 22.876 10.927 -31.240 1.00 97.19 633 THR A C 1
ATOM 4272 O O . THR A 1 633 ? 21.884 10.844 -30.514 1.00 97.19 633 THR A O 1
ATOM 4275 N N . VAL A 1 634 ? 23.183 9.980 -32.127 1.00 97.88 634 VAL A N 1
ATOM 4276 C CA . VAL A 1 634 ? 22.485 8.690 -32.219 1.00 97.88 634 VAL A CA 1
ATOM 4277 C C . VAL A 1 634 ? 23.505 7.564 -32.223 1.00 97.88 634 VAL A C 1
ATOM 4279 O O . VAL A 1 634 ? 24.437 7.586 -33.021 1.00 97.88 634 VAL A O 1
ATOM 4282 N N . THR A 1 635 ? 23.308 6.561 -31.377 1.00 96.88 635 THR A N 1
ATOM 4283 C CA . THR A 1 635 ? 24.073 5.310 -31.402 1.00 96.88 635 THR A CA 1
ATOM 4284 C C . THR A 1 635 ? 23.151 4.176 -31.825 1.00 96.88 635 THR A C 1
ATOM 4286 O O . THR A 1 635 ? 22.048 4.065 -31.292 1.00 96.88 635 THR A O 1
ATOM 4289 N N . LEU A 1 636 ? 23.583 3.342 -32.769 1.00 95.25 636 LEU A N 1
ATOM 4290 C CA . LEU A 1 636 ? 22.864 2.150 -33.207 1.00 95.25 636 LEU A CA 1
ATOM 4291 C C . LEU A 1 636 ? 23.709 0.902 -32.946 1.00 95.25 636 LEU A C 1
ATOM 4293 O O . LEU A 1 636 ? 24.818 0.777 -33.473 1.00 95.25 636 LEU A O 1
ATOM 4297 N N . ASP A 1 637 ? 23.142 -0.024 -32.178 1.00 93.75 637 ASP A N 1
ATOM 4298 C CA . ASP A 1 637 ? 23.746 -1.322 -31.880 1.00 93.75 637 ASP A CA 1
ATOM 4299 C C . ASP A 1 637 ? 23.240 -2.414 -32.832 1.00 93.75 637 ASP A C 1
ATOM 4301 O O . ASP A 1 637 ? 22.404 -2.172 -33.705 1.00 93.75 637 ASP A O 1
ATOM 4305 N N . GLN A 1 638 ? 23.739 -3.636 -32.647 1.00 90.94 638 GLN A N 1
ATOM 4306 C CA . GLN A 1 638 ? 23.388 -4.819 -33.431 1.00 90.94 638 GLN A CA 1
ATOM 4307 C C . GLN A 1 638 ? 21.876 -4.951 -33.688 1.00 90.94 638 GLN A C 1
ATOM 4309 O O . GLN A 1 638 ? 21.056 -4.783 -32.783 1.00 90.94 638 GLN A O 1
ATOM 4314 N N . ASP A 1 639 ? 21.527 -5.287 -34.932 1.00 89.12 639 ASP A N 1
ATOM 4315 C CA . ASP A 1 639 ? 20.160 -5.546 -35.399 1.00 89.12 639 ASP A CA 1
ATOM 4316 C C . ASP A 1 639 ? 19.200 -4.351 -35.268 1.00 89.12 639 ASP A C 1
ATOM 4318 O O . ASP A 1 639 ? 17.979 -4.530 -35.206 1.00 89.12 639 ASP A O 1
ATOM 4322 N N . SER A 1 640 ? 19.739 -3.130 -35.264 1.00 92.31 640 SER A N 1
ATOM 4323 C CA . SER A 1 640 ? 18.954 -1.893 -35.249 1.00 92.31 640 SER A CA 1
ATOM 4324 C C . SER A 1 640 ? 18.651 -1.379 -36.657 1.00 92.31 640 SER A C 1
ATOM 4326 O O . SER A 1 640 ? 19.436 -1.548 -37.596 1.00 92.31 640 SER A O 1
ATOM 4328 N N . ARG A 1 641 ? 17.509 -0.693 -36.796 1.00 92.81 641 ARG A N 1
ATOM 4329 C CA . ARG A 1 641 ? 17.104 -0.017 -38.034 1.00 92.81 641 ARG A CA 1
ATOM 4330 C C . ARG A 1 641 ? 16.519 1.368 -37.765 1.00 92.81 641 ARG A C 1
ATOM 4332 O O . ARG A 1 641 ? 15.577 1.483 -36.976 1.00 92.81 641 ARG A O 1
ATOM 4339 N N . ALA A 1 642 ? 17.030 2.396 -38.447 1.00 94.62 642 ALA A N 1
ATOM 4340 C CA . 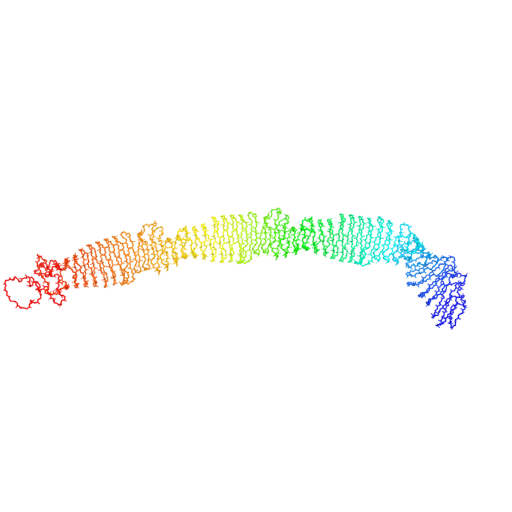ALA A 1 642 ? 16.520 3.761 -38.308 1.00 94.62 642 ALA A CA 1
ATOM 4341 C C . ALA A 1 642 ? 16.668 4.624 -39.573 1.00 94.62 642 ALA A C 1
ATOM 4343 O O . ALA A 1 642 ? 17.671 4.530 -40.273 1.00 94.62 642 ALA A O 1
ATOM 4344 N N . ASP A 1 643 ? 15.704 5.519 -39.790 1.00 94.50 643 ASP A N 1
ATOM 4345 C CA . ASP A 1 643 ? 15.753 6.595 -40.781 1.00 94.50 643 ASP A CA 1
ATOM 4346 C C . ASP A 1 643 ? 15.913 7.925 -40.034 1.00 94.50 643 ASP A C 1
ATOM 4348 O O . ASP A 1 643 ? 15.005 8.378 -39.339 1.00 94.50 643 ASP A O 1
ATOM 4352 N N . LEU A 1 644 ? 17.090 8.533 -40.143 1.00 95.00 644 LEU A N 1
ATOM 4353 C CA . LEU A 1 644 ? 17.514 9.735 -39.433 1.00 95.00 644 LEU A CA 1
ATOM 4354 C C . LEU A 1 644 ? 17.442 10.942 -40.379 1.00 95.00 644 LEU A C 1
ATOM 4356 O O . LEU A 1 644 ? 18.071 10.941 -41.437 1.00 95.00 644 LEU A O 1
ATOM 4360 N N . THR A 1 645 ? 16.704 11.985 -40.000 1.00 92.69 645 THR A N 1
ATOM 4361 C CA . THR A 1 645 ? 16.566 13.219 -40.791 1.00 92.69 645 THR A CA 1
ATOM 4362 C C . THR A 1 645 ? 16.935 14.461 -39.985 1.00 92.69 645 THR A C 1
ATOM 4364 O O . THR A 1 645 ? 16.373 14.706 -38.917 1.00 92.69 645 THR A O 1
ATOM 4367 N N . GLY A 1 646 ? 17.818 15.281 -40.553 1.00 91.44 646 GLY A N 1
ATOM 4368 C CA . GLY A 1 646 ? 18.171 16.624 -40.103 1.00 91.44 646 GLY A CA 1
ATOM 4369 C C . GLY A 1 646 ? 19.682 16.856 -40.083 1.00 91.44 646 GLY A C 1
ATOM 4370 O O . GLY A 1 646 ? 20.449 16.069 -40.641 1.00 91.44 646 GLY A O 1
ATOM 4371 N N . ASP A 1 647 ? 20.114 17.951 -39.461 1.00 91.38 647 ASP A N 1
ATOM 4372 C CA . ASP A 1 647 ? 21.431 18.534 -39.741 1.00 91.38 647 ASP A CA 1
ATOM 4373 C C . ASP A 1 647 ? 22.406 18.478 -38.558 1.00 91.38 647 ASP A C 1
ATOM 4375 O O . ASP A 1 647 ? 22.017 18.538 -37.389 1.00 91.38 647 ASP A O 1
ATOM 4379 N N . ALA A 1 648 ? 23.703 18.447 -38.875 1.00 93.69 648 ALA A N 1
ATOM 4380 C CA . ALA A 1 648 ? 24.816 18.518 -37.928 1.00 93.69 648 ALA A CA 1
ATOM 4381 C C . ALA A 1 648 ? 24.806 17.416 -36.851 1.00 93.69 648 ALA A C 1
ATOM 4383 O O . ALA A 1 648 ? 25.179 17.663 -35.702 1.00 93.69 648 ALA A O 1
ATOM 4384 N N . ASN A 1 649 ? 24.357 16.206 -37.194 1.00 94.81 649 ASN A N 1
ATOM 4385 C CA . ASN A 1 649 ? 24.236 15.101 -36.245 1.00 94.81 649 ASN A CA 1
ATOM 4386 C C . ASN A 1 649 ? 25.471 14.197 -36.229 1.00 94.81 649 ASN A C 1
ATOM 4388 O O . ASN A 1 649 ? 26.181 14.060 -37.227 1.00 94.81 649 ASN A O 1
ATOM 4392 N N . GLN A 1 650 ? 25.691 13.539 -35.092 1.00 96.38 650 GLN A N 1
ATOM 4393 C CA . GLN A 1 650 ? 26.714 12.507 -34.927 1.00 96.38 650 GLN A CA 1
ATOM 4394 C C . GLN A 1 650 ? 26.041 11.142 -34.787 1.00 96.38 650 GLN A C 1
ATOM 4396 O O . GLN A 1 650 ? 25.302 10.903 -33.834 1.00 96.38 650 GLN A O 1
ATOM 4401 N N . VAL A 1 651 ? 26.302 10.244 -35.730 1.00 97.06 651 VAL A N 1
ATOM 4402 C CA . VAL A 1 651 ? 25.731 8.897 -35.781 1.00 97.06 651 VAL A CA 1
ATOM 4403 C C . VAL A 1 651 ? 26.847 7.886 -35.549 1.00 97.06 651 VAL A C 1
ATOM 4405 O O . VAL A 1 651 ? 27.838 7.881 -36.273 1.00 97.06 651 VAL A O 1
ATOM 4408 N N . THR A 1 652 ? 26.702 7.030 -34.544 1.00 96.44 652 THR A N 1
ATOM 4409 C CA . THR A 1 652 ? 27.655 5.961 -34.225 1.00 96.44 652 THR A CA 1
ATOM 4410 C C . THR A 1 652 ? 27.012 4.606 -34.486 1.00 96.44 652 THR A C 1
ATOM 4412 O O . THR A 1 652 ? 25.920 4.337 -33.997 1.00 96.44 652 THR A O 1
ATOM 4415 N N . ILE A 1 653 ? 27.692 3.750 -35.241 1.00 95.25 653 ILE A N 1
ATOM 4416 C CA . ILE A 1 653 ? 27.258 2.398 -35.592 1.00 95.25 653 ILE A CA 1
ATOM 4417 C C . ILE A 1 653 ? 28.247 1.413 -34.972 1.00 95.25 653 ILE A C 1
ATOM 4419 O O . ILE A 1 653 ? 29.408 1.349 -35.385 1.00 95.25 653 ILE A O 1
ATOM 4423 N N . THR A 1 654 ? 27.788 0.658 -33.979 1.00 92.50 654 THR A N 1
ATOM 4424 C CA . THR A 1 654 ? 28.629 -0.253 -33.182 1.00 92.50 654 THR A CA 1
ATOM 4425 C C . THR A 1 654 ? 28.422 -1.729 -33.536 1.00 92.50 654 THR A C 1
ATOM 4427 O O . THR A 1 654 ? 29.276 -2.552 -33.209 1.00 92.50 654 THR A O 1
ATOM 4430 N N . GLY A 1 655 ? 27.320 -2.067 -34.214 1.00 90.00 655 GLY A N 1
ATOM 4431 C CA . GLY A 1 655 ? 26.983 -3.414 -34.686 1.00 90.00 655 GLY A CA 1
ATOM 4432 C C . GLY A 1 655 ? 26.514 -3.414 -36.141 1.00 90.00 655 GLY A C 1
ATOM 4433 O O . GLY A 1 655 ? 26.601 -2.396 -36.824 1.00 90.00 655 GLY A O 1
ATOM 4434 N N . THR A 1 656 ? 26.011 -4.548 -36.628 1.00 91.06 656 THR A N 1
ATOM 4435 C CA . THR A 1 656 ? 25.453 -4.622 -37.984 1.00 91.06 656 THR A CA 1
ATOM 4436 C C . THR A 1 656 ? 24.042 -4.042 -38.024 1.00 91.06 656 THR A C 1
ATOM 4438 O O . THR A 1 656 ? 23.136 -4.557 -37.363 1.00 91.06 656 THR A O 1
ATOM 4441 N N . VAL A 1 657 ? 23.858 -2.967 -38.793 1.00 92.12 657 VAL A N 1
ATOM 4442 C CA . VAL A 1 657 ? 22.611 -2.183 -38.825 1.00 92.12 657 VAL A CA 1
ATOM 4443 C C . VAL A 1 657 ? 22.167 -1.848 -40.244 1.00 92.12 657 VAL A C 1
ATOM 4445 O O . VAL A 1 657 ? 22.931 -1.958 -41.205 1.00 92.12 657 VAL A O 1
ATOM 4448 N N . ASN A 1 658 ? 20.929 -1.368 -40.361 1.00 91.06 658 ASN A N 1
ATOM 4449 C CA . ASN A 1 658 ? 20.457 -0.665 -41.547 1.00 91.06 658 ASN A CA 1
ATOM 4450 C C . ASN A 1 658 ? 20.030 0.756 -41.165 1.00 91.06 658 ASN A C 1
ATOM 4452 O O . ASN A 1 658 ? 19.040 0.935 -40.455 1.00 91.06 658 ASN A O 1
ATOM 4456 N N . VAL A 1 659 ? 20.773 1.765 -41.612 1.00 93.00 659 VAL A N 1
ATOM 4457 C CA . VAL A 1 659 ? 20.519 3.158 -41.234 1.00 93.00 659 VAL A CA 1
ATOM 4458 C C . VAL A 1 659 ? 20.468 4.057 -42.453 1.00 93.00 659 VAL A C 1
ATOM 4460 O O . VAL A 1 659 ? 21.353 4.001 -43.303 1.00 93.00 659 VAL A O 1
ATOM 4463 N N . ALA A 1 660 ? 19.453 4.912 -42.519 1.00 92.62 660 ALA A N 1
ATOM 4464 C CA . ALA A 1 660 ? 19.410 6.023 -43.451 1.00 92.62 660 ALA A CA 1
ATOM 4465 C C . ALA A 1 660 ? 19.699 7.331 -42.715 1.00 92.62 660 ALA A C 1
ATOM 4467 O O . ALA A 1 660 ? 19.152 7.569 -41.647 1.00 92.62 660 ALA A O 1
ATOM 4468 N N . VAL A 1 661 ? 20.558 8.182 -43.269 1.00 92.50 661 VAL A N 1
ATOM 4469 C CA . VAL A 1 661 ? 20.918 9.483 -42.696 1.00 92.50 661 VAL A CA 1
ATOM 4470 C C . VAL A 1 661 ? 20.787 10.541 -43.779 1.00 92.50 661 VAL A C 1
ATOM 4472 O O . VAL A 1 661 ? 21.518 10.512 -44.768 1.00 92.50 661 VAL A O 1
ATOM 4475 N N . SER A 1 662 ? 19.849 11.469 -43.600 1.00 89.50 662 SER A N 1
ATOM 4476 C CA . SER A 1 662 ? 19.573 12.550 -44.545 1.00 89.50 662 SER A CA 1
ATOM 4477 C C . SER A 1 662 ? 19.704 13.920 -43.887 1.00 89.50 662 SER A C 1
ATOM 4479 O O . SER A 1 662 ? 19.190 14.134 -42.793 1.00 89.50 662 SER A O 1
ATOM 4481 N N . GLY A 1 663 ? 20.337 14.864 -44.584 1.00 88.00 663 GLY A N 1
ATOM 4482 C CA . GLY A 1 663 ? 20.545 16.247 -44.134 1.00 88.00 663 GLY A CA 1
ATOM 4483 C C . GLY A 1 663 ? 21.971 16.718 -44.409 1.00 88.00 663 GLY A C 1
ATOM 4484 O O . GLY A 1 663 ? 22.719 16.045 -45.118 1.00 88.00 663 GLY A O 1
ATOM 4485 N N . THR A 1 664 ? 22.363 17.866 -43.864 1.00 88.56 664 THR A N 1
ATOM 4486 C CA . THR A 1 664 ? 23.712 18.427 -44.044 1.00 88.56 664 THR A CA 1
ATOM 4487 C C . THR A 1 664 ? 24.573 18.312 -42.786 1.00 88.56 664 THR A C 1
ATOM 4489 O O . THR A 1 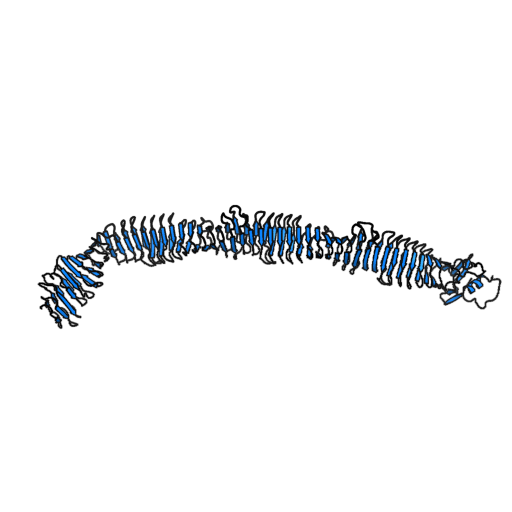664 ? 24.067 18.278 -41.668 1.00 88.56 664 THR A O 1
ATOM 4492 N N . GLN A 1 665 ? 25.896 18.280 -42.953 1.00 90.81 665 GLN A N 1
ATOM 4493 C CA . GLN A 1 665 ? 26.901 18.242 -41.884 1.00 90.81 665 GLN A CA 1
ATOM 4494 C C . GLN A 1 665 ? 26.787 17.031 -40.943 1.00 90.81 665 GLN A C 1
ATOM 4496 O O . GLN A 1 665 ? 27.231 17.081 -39.797 1.00 90.81 665 GLN A O 1
ATOM 4501 N N . ASN A 1 666 ? 26.202 15.931 -41.415 1.00 92.00 666 ASN A N 1
ATOM 4502 C CA . ASN A 1 666 ? 26.100 14.707 -40.631 1.00 92.00 666 ASN A CA 1
ATOM 4503 C C . ASN A 1 666 ? 27.434 13.945 -40.646 1.00 92.00 666 ASN A C 1
ATOM 4505 O O . ASN A 1 666 ? 28.076 13.796 -41.687 1.00 92.00 666 ASN A O 1
ATOM 4509 N N . THR A 1 667 ? 27.841 13.442 -39.483 1.00 95.06 667 THR A N 1
ATOM 4510 C CA . THR A 1 667 ? 29.032 12.601 -39.321 1.00 95.06 667 THR A CA 1
ATOM 4511 C C . THR A 1 667 ? 28.607 11.214 -38.866 1.00 95.06 667 THR A C 1
ATOM 4513 O O . THR A 1 667 ? 27.925 11.077 -37.855 1.00 95.06 667 THR A O 1
ATOM 4516 N N . ILE A 1 668 ? 29.019 10.187 -39.600 1.00 96.12 668 ILE A N 1
ATOM 4517 C CA . ILE A 1 668 ? 28.730 8.779 -39.342 1.00 96.12 668 ILE A CA 1
ATOM 4518 C C . ILE A 1 668 ? 30.049 8.093 -38.991 1.00 96.12 668 ILE A C 1
ATOM 4520 O O . ILE A 1 668 ? 31.004 8.158 -39.758 1.00 96.12 668 ILE A O 1
ATOM 4524 N N . THR A 1 669 ? 30.115 7.436 -37.839 1.00 95.44 669 THR A N 1
ATOM 4525 C CA . THR A 1 669 ? 31.251 6.598 -37.437 1.00 95.44 669 THR A CA 1
ATOM 4526 C C . THR A 1 669 ? 30.791 5.153 -37.354 1.00 95.44 669 THR A C 1
ATOM 4528 O O . THR A 1 669 ? 29.908 4.843 -36.558 1.00 95.44 669 THR A O 1
ATOM 4531 N N . ALA A 1 670 ? 31.382 4.276 -38.160 1.00 94.69 670 ALA A N 1
ATOM 4532 C CA . ALA A 1 670 ? 31.101 2.847 -38.164 1.00 94.69 670 ALA A CA 1
ATOM 4533 C C . ALA A 1 670 ? 32.317 2.061 -37.658 1.00 94.69 670 ALA A C 1
ATOM 4535 O O . ALA A 1 670 ? 33.450 2.278 -38.093 1.00 94.69 670 ALA A O 1
ATOM 4536 N N . THR A 1 671 ? 32.092 1.156 -36.707 1.00 91.75 671 THR A N 1
ATOM 4537 C CA . THR A 1 671 ? 33.146 0.285 -36.152 1.00 91.75 671 THR A CA 1
ATOM 4538 C C . THR A 1 671 ? 32.903 -1.197 -36.421 1.00 91.75 671 THR A C 1
ATOM 4540 O O . THR A 1 671 ? 33.810 -2.006 -36.248 1.00 91.75 671 THR A O 1
ATOM 4543 N N . ALA A 1 672 ? 31.685 -1.566 -36.818 1.00 89.00 672 ALA A N 1
ATOM 4544 C CA . ALA A 1 672 ? 31.312 -2.922 -37.207 1.00 89.00 672 ALA A CA 1
ATOM 4545 C C . ALA A 1 672 ? 31.297 -3.077 -38.732 1.00 89.00 672 ALA A C 1
ATOM 4547 O O . ALA A 1 672 ? 31.234 -2.084 -39.453 1.00 89.00 672 ALA A O 1
ATOM 4548 N N . SER A 1 673 ? 31.323 -4.321 -39.207 1.00 89.75 673 SER A N 1
ATOM 4549 C CA . SER A 1 673 ? 31.219 -4.678 -40.624 1.00 89.75 673 SER A CA 1
ATOM 4550 C C . SER A 1 673 ? 29.804 -5.135 -41.010 1.00 89.75 673 SER A C 1
ATOM 4552 O O . SER A 1 673 ? 28.987 -5.498 -40.155 1.00 89.75 673 SER A O 1
ATOM 4554 N N . GLY A 1 674 ? 29.510 -5.141 -42.315 1.00 89.19 674 GLY A N 1
ATOM 4555 C CA . GLY A 1 674 ? 28.277 -5.692 -42.891 1.00 89.19 674 GLY A CA 1
ATOM 4556 C C . GLY A 1 674 ? 27.028 -4.805 -42.806 1.00 89.19 674 GLY A C 1
ATOM 4557 O O . GLY A 1 674 ? 25.939 -5.265 -43.150 1.00 89.19 674 GLY A O 1
ATOM 4558 N N . SER A 1 675 ? 27.149 -3.560 -42.345 1.00 92.56 675 SER A N 1
ATOM 4559 C CA . SER A 1 675 ? 26.035 -2.612 -42.235 1.00 92.56 675 SER A CA 1
ATOM 4560 C C . SER A 1 675 ? 25.640 -2.021 -43.588 1.00 92.56 675 SER A C 1
ATOM 4562 O O . SER A 1 675 ? 26.481 -1.792 -44.461 1.00 92.56 675 SER A O 1
ATOM 4564 N N . GLY A 1 676 ? 24.350 -1.717 -43.736 1.00 92.38 676 GLY A N 1
ATOM 4565 C CA . GLY A 1 676 ? 23.824 -0.882 -44.814 1.00 92.38 676 GLY A CA 1
ATOM 4566 C C . GLY A 1 676 ? 23.708 0.568 -44.350 1.00 92.38 676 GLY A C 1
ATOM 4567 O O . GLY A 1 676 ? 22.895 0.871 -43.476 1.00 92.38 676 GLY A O 1
ATOM 4568 N N . ILE A 1 677 ? 24.511 1.460 -44.927 1.00 93.69 677 ILE A N 1
ATOM 4569 C CA . ILE A 1 677 ? 24.532 2.891 -44.608 1.00 93.69 677 ILE A CA 1
ATOM 4570 C C . ILE A 1 677 ? 23.983 3.656 -45.808 1.00 93.69 677 ILE A C 1
ATOM 4572 O O . ILE A 1 677 ? 24.633 3.770 -46.842 1.00 93.69 677 ILE A O 1
ATOM 4576 N N . PHE A 1 678 ? 22.779 4.192 -45.680 1.00 92.31 678 PHE A N 1
ATOM 4577 C CA . PHE A 1 678 ? 22.116 4.972 -46.712 1.00 92.31 678 PHE A CA 1
ATOM 4578 C C . PHE A 1 678 ? 22.306 6.460 -46.412 1.00 92.31 678 PHE A C 1
ATOM 4580 O O . PHE A 1 678 ? 21.896 6.947 -45.364 1.00 92.31 678 PHE A O 1
ATOM 4587 N N . VAL A 1 679 ? 22.903 7.210 -47.330 1.00 90.12 679 VAL A N 1
ATOM 4588 C CA . VAL A 1 679 ? 23.218 8.632 -47.165 1.00 90.12 679 VAL A CA 1
ATOM 4589 C C . VAL A 1 679 ? 22.398 9.476 -48.138 1.00 90.12 679 VAL A C 1
ATOM 4591 O O . VAL A 1 679 ? 22.370 9.184 -49.334 1.00 90.12 679 VAL A O 1
ATOM 4594 N N . GLY A 1 680 ? 21.763 10.532 -47.625 1.00 85.12 680 GLY A N 1
ATOM 4595 C CA . GLY A 1 680 ? 20.990 11.508 -48.394 1.00 85.12 680 GLY A CA 1
ATOM 4596 C C . GLY A 1 680 ? 21.263 12.958 -47.974 1.00 85.12 680 GLY A C 1
ATOM 4597 O O . GLY A 1 680 ? 21.859 13.225 -46.931 1.00 85.12 680 GLY A O 1
ATOM 4598 N N . GLY A 1 681 ? 20.835 13.912 -48.803 1.00 79.31 681 GLY A N 1
ATOM 4599 C CA . GLY A 1 681 ? 21.081 15.349 -48.615 1.00 79.31 681 GLY A CA 1
ATOM 4600 C C . GLY A 1 681 ? 19.849 16.156 -48.219 1.00 79.31 681 GLY A C 1
ATOM 4601 O O . GLY A 1 681 ? 18.708 15.696 -48.319 1.00 79.31 681 GLY A O 1
ATOM 4602 N N . ALA A 1 682 ? 20.082 17.397 -47.797 1.00 76.31 682 ALA A N 1
ATOM 4603 C CA . ALA A 1 682 ? 19.030 18.381 -47.575 1.00 76.31 682 ALA A CA 1
ATOM 4604 C C . ALA A 1 682 ? 18.433 18.883 -48.905 1.00 76.31 682 ALA A C 1
ATOM 4606 O O . ALA A 1 682 ? 19.115 18.980 -49.928 1.00 76.31 682 ALA A O 1
ATOM 4607 N N . ALA A 1 683 ? 17.150 19.256 -48.882 1.00 66.62 683 ALA A N 1
ATOM 4608 C CA . ALA A 1 683 ? 16.473 19.838 -50.036 1.00 66.62 683 ALA A CA 1
ATOM 4609 C C . ALA A 1 683 ? 17.065 21.225 -50.360 1.00 66.62 683 ALA A C 1
ATOM 4611 O O . ALA A 1 683 ? 16.789 22.198 -49.662 1.00 66.62 683 ALA A O 1
ATOM 4612 N N . GLY A 1 684 ? 17.888 21.310 -51.409 1.00 66.75 684 GLY A N 1
ATOM 4613 C CA . GLY A 1 684 ? 18.550 22.554 -51.832 1.00 66.75 684 GLY A CA 1
ATOM 4614 C C . GLY A 1 684 ? 20.030 22.410 -52.197 1.00 66.75 684 GLY A C 1
ATOM 4615 O O . GLY A 1 684 ? 20.589 23.337 -52.781 1.00 66.75 684 GLY A O 1
ATOM 4616 N N . GLY A 1 685 ? 20.640 21.254 -51.918 1.00 72.31 685 GLY A N 1
ATOM 4617 C CA . GLY A 1 685 ? 22.057 20.998 -52.183 1.00 72.31 685 GLY A CA 1
ATOM 4618 C C . GLY A 1 685 ? 23.008 21.653 -51.169 1.00 72.31 685 GLY A C 1
ATOM 4619 O O . GLY A 1 685 ? 22.586 22.323 -50.230 1.00 72.31 685 GLY A O 1
ATOM 4620 N N . GLY A 1 686 ? 24.310 21.433 -51.343 1.00 78.31 686 GLY A N 1
ATOM 4621 C CA . GLY A 1 686 ? 25.384 21.862 -50.443 1.00 78.31 686 GLY A CA 1
ATOM 4622 C C . GLY A 1 686 ? 25.572 20.936 -49.238 1.00 78.31 686 GLY A C 1
ATOM 4623 O O . GLY A 1 686 ? 26.126 21.354 -48.223 1.00 78.31 686 GLY A O 1
ATOM 4624 N N . SER A 1 687 ? 25.076 19.700 -49.319 1.00 85.94 687 SER A N 1
ATOM 4625 C CA . SER A 1 687 ? 25.128 18.745 -48.212 1.00 85.94 687 SER A CA 1
ATOM 4626 C C . SER A 1 687 ? 26.529 18.163 -48.067 1.00 85.94 687 SER A C 1
ATOM 4628 O O . SER A 1 687 ? 27.108 17.687 -49.040 1.00 85.94 687 SER A O 1
ATOM 4630 N N . THR A 1 688 ? 27.067 18.164 -46.850 1.00 87.31 688 THR A N 1
ATOM 4631 C CA . THR A 1 688 ? 28.310 17.456 -46.523 1.00 87.31 688 THR A CA 1
ATOM 4632 C C . THR A 1 688 ? 28.014 16.300 -45.577 1.00 87.31 688 THR A C 1
ATOM 4634 O O . THR A 1 688 ? 27.401 16.492 -44.528 1.00 87.31 688 THR A O 1
ATOM 4637 N N . VAL A 1 689 ? 28.442 15.090 -45.937 1.00 89.94 689 VAL A N 1
ATOM 4638 C CA . VAL A 1 689 ? 28.356 13.916 -45.059 1.00 89.94 689 VAL A CA 1
ATOM 4639 C C . VAL A 1 689 ? 29.727 13.270 -44.959 1.00 89.94 689 VAL A C 1
ATOM 4641 O O . VAL A 1 689 ? 30.404 13.071 -45.967 1.00 89.94 689 VAL A O 1
ATOM 4644 N N . THR A 1 690 ? 30.144 12.953 -43.736 1.00 92.50 690 THR A N 1
ATOM 4645 C CA . THR A 1 690 ? 31.398 12.238 -43.475 1.00 92.50 690 THR A CA 1
ATOM 4646 C C . THR A 1 690 ? 31.089 10.856 -42.923 1.00 92.50 690 THR A C 1
ATOM 4648 O O . THR A 1 690 ? 30.353 10.750 -41.949 1.00 92.50 690 THR A O 1
ATOM 4651 N N . VAL A 1 691 ? 31.660 9.810 -43.514 1.00 94.38 691 VAL A N 1
ATOM 4652 C CA . VAL A 1 691 ? 31.626 8.431 -43.020 1.00 94.38 691 VAL A CA 1
ATOM 4653 C C . VAL A 1 691 ? 33.047 8.026 -42.637 1.00 94.38 691 VAL A C 1
ATOM 4655 O O . VAL A 1 691 ? 33.933 7.980 -43.486 1.00 94.38 691 VAL A O 1
ATOM 4658 N N . SER A 1 692 ? 33.276 7.754 -41.357 1.00 93.56 692 SER A N 1
ATOM 4659 C CA . SER A 1 692 ? 34.518 7.177 -40.844 1.00 93.56 692 SER A CA 1
ATOM 4660 C C . SER A 1 692 ? 34.266 5.722 -40.476 1.00 93.56 692 SER A C 1
ATOM 4662 O O . SER A 1 692 ? 33.648 5.436 -39.453 1.00 93.56 692 SER A O 1
ATOM 4664 N N . ASP A 1 693 ? 34.752 4.809 -41.301 1.00 91.50 693 ASP A N 1
ATOM 4665 C CA . ASP A 1 693 ? 34.618 3.372 -41.144 1.00 91.50 693 ASP A CA 1
ATOM 4666 C C . ASP A 1 693 ? 35.944 2.745 -40.708 1.00 91.50 693 ASP A C 1
ATOM 4668 O O . ASP A 1 693 ? 36.965 2.821 -41.389 1.00 91.50 693 ASP A O 1
ATOM 4672 N N . THR A 1 694 ? 35.930 2.117 -39.540 1.00 87.75 694 THR A N 1
ATOM 4673 C CA . THR A 1 694 ? 37.063 1.338 -39.024 1.00 87.75 694 THR A CA 1
ATOM 4674 C C . THR A 1 694 ? 36.789 -0.167 -39.005 1.00 87.75 694 THR A C 1
ATOM 4676 O O . THR A 1 694 ? 37.720 -0.937 -38.773 1.00 87.75 694 THR A O 1
ATOM 4679 N N . GLY A 1 695 ? 35.543 -0.590 -39.251 1.00 82.31 695 GLY A N 1
ATOM 4680 C CA . GLY A 1 695 ? 35.139 -1.997 -39.281 1.00 82.31 695 GLY A CA 1
ATOM 4681 C C . GLY A 1 695 ? 35.390 -2.659 -40.637 1.00 82.31 695 GLY A C 1
ATOM 4682 O O . GLY A 1 695 ? 35.786 -3.825 -40.681 1.00 82.31 695 GLY A O 1
ATOM 4683 N N . GLY A 1 696 ? 35.208 -1.896 -41.718 1.00 83.12 696 GLY A N 1
ATOM 4684 C CA . GLY A 1 696 ? 35.368 -2.329 -43.104 1.00 83.12 696 GLY A CA 1
ATOM 4685 C C . GLY A 1 696 ? 34.290 -3.305 -43.581 1.00 83.12 696 GLY A C 1
ATOM 4686 O O . GLY A 1 696 ? 33.654 -4.009 -42.797 1.00 83.12 696 GLY A O 1
ATOM 4687 N N . GLY A 1 697 ? 34.073 -3.383 -44.893 1.00 88.38 697 GLY A N 1
ATOM 4688 C CA . GLY A 1 697 ? 33.076 -4.289 -45.472 1.00 88.38 697 GLY A CA 1
ATOM 4689 C C . GLY A 1 697 ? 31.634 -3.827 -45.265 1.00 88.38 697 GLY A C 1
ATOM 4690 O O . GLY A 1 697 ? 30.714 -4.650 -45.293 1.00 88.38 697 GLY A O 1
ATOM 4691 N N . ASN A 1 698 ? 31.418 -2.532 -45.034 1.00 93.44 698 ASN A N 1
ATOM 4692 C CA . ASN A 1 698 ? 30.085 -1.945 -45.029 1.00 93.44 698 ASN A CA 1
ATOM 4693 C C . ASN A 1 698 ? 29.649 -1.587 -46.453 1.00 93.44 698 ASN A C 1
ATOM 4695 O O . ASN A 1 698 ? 30.463 -1.409 -47.363 1.00 93.44 698 ASN A O 1
ATOM 4699 N N . THR A 1 699 ? 28.337 -1.495 -46.665 1.00 94.31 699 THR A N 1
ATOM 4700 C CA . THR A 1 699 ? 27.784 -1.006 -47.931 1.00 94.31 699 THR A CA 1
ATOM 4701 C C . THR A 1 699 ? 27.207 0.386 -47.733 1.00 94.31 699 THR A C 1
ATOM 4703 O O . THR A 1 699 ? 26.238 0.563 -46.997 1.00 94.31 699 THR A O 1
ATOM 4706 N N . ILE A 1 700 ? 27.790 1.371 -48.409 1.00 94.44 700 ILE A N 1
ATOM 4707 C CA . ILE A 1 700 ? 27.378 2.771 -48.378 1.00 94.44 700 ILE A CA 1
ATOM 4708 C C . ILE A 1 700 ? 26.594 3.070 -49.657 1.00 94.44 700 ILE A C 1
ATOM 4710 O O . ILE A 1 700 ? 27.134 3.029 -50.761 1.00 94.44 700 ILE A O 1
ATOM 4714 N N . TYR A 1 701 ? 25.310 3.379 -49.517 1.00 92.12 701 TYR A N 1
ATOM 4715 C CA . TYR A 1 701 ? 24.432 3.786 -50.608 1.00 92.12 701 TYR A CA 1
ATOM 4716 C C . TYR A 1 701 ? 24.178 5.279 -50.531 1.00 92.12 701 TYR A C 1
ATOM 4718 O O . TYR A 1 701 ? 23.552 5.747 -49.586 1.00 92.12 701 TYR A O 1
ATOM 4726 N N . VAL A 1 702 ? 24.576 6.029 -51.551 1.00 87.06 702 VAL A N 1
ATOM 4727 C CA . VAL A 1 702 ? 24.149 7.423 -51.670 1.00 87.06 702 VAL A CA 1
ATOM 4728 C C . VAL A 1 702 ? 22.895 7.469 -52.523 1.00 87.06 702 VAL A C 1
ATOM 4730 O O . VAL A 1 702 ? 22.906 7.088 -53.696 1.00 87.06 702 VAL A O 1
ATOM 4733 N N . TYR A 1 703 ? 21.800 7.912 -51.915 1.00 77.31 703 TYR A N 1
ATOM 4734 C CA . TYR A 1 703 ? 20.512 8.081 -52.567 1.00 77.31 703 TYR A CA 1
ATOM 4735 C C . TYR A 1 703 ? 20.095 9.543 -52.412 1.00 77.31 703 TYR A C 1
ATOM 4737 O O . TYR A 1 703 ? 20.033 10.094 -51.316 1.00 77.31 703 TYR A O 1
ATOM 4745 N N . ALA A 1 704 ? 19.852 10.215 -53.530 1.00 63.28 704 ALA A N 1
ATOM 4746 C CA . ALA A 1 704 ? 19.514 11.628 -53.511 1.00 63.28 704 ALA A CA 1
ATOM 4747 C C . ALA A 1 704 ? 17.999 11.848 -53.586 1.00 63.28 704 ALA A C 1
ATOM 4749 O O . ALA A 1 704 ? 17.323 11.287 -54.447 1.00 63.28 704 ALA A O 1
ATOM 4750 N N . ASN A 1 705 ? 17.491 12.758 -52.751 1.00 57.25 705 ASN A N 1
ATOM 4751 C CA . ASN A 1 705 ? 16.212 13.440 -52.986 1.00 57.25 705 ASN A CA 1
ATOM 4752 C C . ASN A 1 705 ? 16.358 14.630 -53.963 1.00 57.25 705 ASN A C 1
ATOM 4754 O O . ASN A 1 705 ? 15.358 15.154 -54.448 1.00 57.25 705 ASN A O 1
ATOM 4758 N N . THR A 1 706 ? 17.593 15.060 -54.256 1.00 55.94 706 THR A N 1
ATOM 4759 C CA . THR A 1 706 ? 17.926 16.213 -55.100 1.00 55.94 706 THR A CA 1
ATOM 4760 C C . THR A 1 706 ? 19.225 15.956 -55.878 1.00 55.94 706 THR A C 1
ATOM 4762 O O . THR A 1 706 ? 20.253 15.613 -55.301 1.00 55.94 706 THR A O 1
ATOM 4765 N N . GLN A 1 707 ? 19.201 16.096 -57.209 1.00 64.88 707 GLN A N 1
ATOM 4766 C CA . GLN A 1 707 ? 20.399 15.971 -58.057 1.00 64.88 707 GLN A CA 1
ATOM 4767 C C . GLN A 1 707 ? 21.262 17.238 -57.932 1.00 64.88 707 GLN A C 1
ATOM 4769 O O . GLN A 1 707 ? 21.168 18.150 -58.751 1.00 64.88 707 GLN A O 1
ATOM 4774 N N . SER A 1 708 ? 22.056 17.321 -56.866 1.00 71.81 708 SER A N 1
ATOM 4775 C CA . SER A 1 708 ? 22.958 18.439 -56.571 1.00 71.81 708 SER A CA 1
ATOM 4776 C C . SER A 1 708 ? 24.415 18.029 -56.796 1.00 71.81 708 SER A C 1
ATOM 4778 O O . SER A 1 708 ? 24.876 17.054 -56.214 1.00 71.81 708 SER A O 1
ATOM 4780 N N . THR A 1 709 ? 25.146 18.799 -57.610 1.00 69.81 709 THR A N 1
ATOM 4781 C CA . THR A 1 709 ? 26.582 18.591 -57.903 1.00 69.81 709 THR A CA 1
ATOM 4782 C C . THR A 1 709 ? 27.525 19.228 -56.875 1.00 69.81 709 THR A C 1
ATOM 4784 O O . THR A 1 709 ? 28.750 19.121 -56.985 1.00 69.81 709 THR A O 1
ATOM 4787 N N . VAL A 1 710 ? 26.969 19.943 -55.891 1.00 77.69 710 VAL A N 1
ATOM 4788 C CA . VAL A 1 710 ? 27.726 20.597 -54.810 1.00 77.69 710 VAL A CA 1
ATOM 4789 C C . VAL A 1 710 ? 27.760 19.767 -53.527 1.00 77.69 710 VAL A C 1
ATOM 4791 O O . VAL A 1 710 ? 28.471 20.134 -52.595 1.00 77.69 710 VAL A O 1
ATOM 4794 N N . ASP A 1 711 ? 27.016 18.662 -53.476 1.00 86.12 711 ASP A N 1
ATOM 4795 C CA . ASP A 1 711 ? 27.010 17.763 -52.326 1.00 86.12 711 ASP A CA 1
ATOM 4796 C C . ASP A 1 711 ? 28.287 16.913 -52.302 1.00 86.12 711 ASP A C 1
ATOM 4798 O O . ASP A 1 711 ? 28.822 16.524 -53.346 1.00 86.12 711 ASP A O 1
ATOM 4802 N N . VAL A 1 712 ? 28.781 16.632 -51.098 1.00 88.12 712 VAL A N 1
ATOM 4803 C CA . VAL A 1 712 ? 30.045 15.931 -50.868 1.00 88.12 712 VAL A CA 1
ATOM 4804 C C . VAL A 1 712 ? 29.838 14.791 -49.879 1.00 88.12 712 VAL A C 1
ATOM 4806 O O . VAL A 1 712 ? 29.428 15.013 -48.738 1.00 88.12 712 VAL A O 1
ATOM 4809 N N . LEU A 1 713 ? 30.210 13.580 -50.294 1.00 91.75 713 LEU A N 1
ATOM 4810 C CA . LEU A 1 713 ? 30.455 12.457 -49.396 1.00 91.75 713 LEU A CA 1
ATOM 4811 C C . LEU A 1 713 ? 31.964 12.322 -49.172 1.00 91.75 713 LEU A C 1
ATOM 4813 O O . LEU A 1 713 ? 32.728 12.164 -50.123 1.00 91.75 713 LEU A O 1
ATOM 4817 N N . THR A 1 714 ? 32.393 12.352 -47.913 1.00 93.06 714 THR A N 1
ATOM 4818 C CA . THR A 1 714 ? 33.754 11.970 -47.516 1.00 93.06 714 THR A CA 1
ATOM 4819 C C . THR A 1 714 ? 33.705 10.615 -46.828 1.00 93.06 714 THR A C 1
ATOM 4821 O O . THR A 1 714 ? 33.003 10.476 -45.834 1.00 93.06 714 THR A O 1
ATOM 4824 N N . VAL A 1 715 ? 34.447 9.628 -47.323 1.00 94.19 715 VAL A N 1
ATOM 4825 C CA . VAL A 1 715 ? 34.568 8.298 -46.714 1.00 94.19 715 VAL A CA 1
ATOM 4826 C C . VAL A 1 715 ? 36.018 8.061 -46.317 1.00 94.19 715 VAL A C 1
ATOM 4828 O O . VAL A 1 715 ? 36.921 8.265 -47.121 1.00 94.19 715 VAL A O 1
ATOM 4831 N N . THR A 1 716 ? 36.254 7.626 -45.084 1.00 93.31 716 THR A N 1
ATOM 4832 C CA . THR A 1 716 ? 37.541 7.077 -44.643 1.00 93.31 716 THR A CA 1
ATOM 4833 C C . THR A 1 716 ? 37.305 5.639 -44.217 1.00 93.31 716 THR A C 1
ATOM 4835 O O . THR A 1 716 ? 36.554 5.442 -43.273 1.00 93.31 716 THR A O 1
ATOM 4838 N N . GLY A 1 717 ? 37.888 4.657 -44.901 1.00 91.31 717 GLY A N 1
ATOM 4839 C CA . GLY A 1 717 ? 37.554 3.248 -44.675 1.00 91.31 717 GLY A CA 1
ATOM 4840 C C . GLY A 1 717 ? 38.254 2.286 -45.628 1.00 91.31 717 GLY A C 1
ATOM 4841 O O . GLY A 1 717 ? 38.819 2.695 -46.647 1.00 91.31 717 GLY A O 1
ATOM 4842 N N . ASN A 1 718 ? 38.261 1.002 -45.272 1.00 90.88 718 ASN A N 1
ATOM 4843 C CA . ASN A 1 718 ? 38.864 -0.048 -46.086 1.00 90.88 718 ASN A CA 1
ATOM 4844 C C . ASN A 1 718 ? 37.858 -1.163 -46.372 1.00 90.88 718 ASN A C 1
ATOM 4846 O O . ASN A 1 718 ? 37.193 -1.646 -45.461 1.00 90.88 718 ASN A O 1
ATOM 4850 N N . GLY A 1 719 ? 37.851 -1.669 -47.605 1.00 91.88 719 GLY A N 1
ATOM 4851 C CA . GLY A 1 719 ? 37.049 -2.839 -47.977 1.00 91.88 719 GLY A CA 1
ATOM 4852 C C . GLY A 1 719 ? 35.550 -2.576 -48.147 1.00 91.88 719 GLY A C 1
ATOM 4853 O O . GLY A 1 719 ? 34.782 -3.534 -48.215 1.00 91.88 719 GLY A O 1
ATOM 4854 N N . ASP A 1 720 ? 35.120 -1.319 -48.219 1.00 94.44 720 ASP A N 1
ATOM 4855 C CA . ASP A 1 720 ? 33.710 -0.942 -48.298 1.00 94.44 720 ASP A CA 1
ATOM 4856 C C . ASP A 1 720 ? 33.180 -0.980 -49.732 1.00 94.44 720 ASP A C 1
ATOM 4858 O O . ASP A 1 720 ? 33.914 -0.796 -50.705 1.00 94.44 720 ASP A O 1
ATOM 4862 N N . THR A 1 721 ? 31.875 -1.199 -49.877 1.00 95.69 721 THR A N 1
ATOM 4863 C CA . THR A 1 721 ? 31.173 -1.059 -51.159 1.00 95.69 721 THR A CA 1
ATOM 4864 C C . THR A 1 721 ? 30.413 0.259 -51.172 1.00 95.69 721 THR A C 1
ATOM 4866 O O . THR A 1 721 ? 29.481 0.444 -50.398 1.00 95.69 721 THR A O 1
ATOM 4869 N N . ILE A 1 722 ? 30.780 1.174 -52.064 1.00 95.06 722 ILE A N 1
ATOM 4870 C CA . ILE A 1 722 ? 30.216 2.520 -52.166 1.00 95.06 722 ILE A CA 1
ATOM 4871 C C . ILE A 1 722 ? 29.450 2.634 -53.484 1.00 95.06 722 ILE A C 1
ATOM 4873 O O . ILE A 1 722 ? 30.033 2.619 -54.568 1.00 95.06 722 ILE A O 1
ATOM 4877 N N . ASN A 1 723 ? 28.130 2.765 -53.392 1.00 93.00 723 ASN A N 1
ATOM 4878 C CA . ASN A 1 723 ? 27.234 2.910 -54.534 1.00 93.00 723 ASN A CA 1
ATOM 4879 C C . ASN A 1 723 ? 26.735 4.354 -54.619 1.00 93.00 723 ASN A C 1
ATOM 4881 O O . ASN A 1 723 ? 25.857 4.771 -53.860 1.00 93.00 723 ASN A O 1
ATOM 4885 N N . MET A 1 724 ? 27.293 5.111 -55.560 1.00 89.62 724 MET A N 1
ATOM 4886 C CA . MET A 1 724 ? 26.989 6.522 -55.785 1.00 89.62 724 MET A CA 1
ATOM 4887 C C . MET A 1 724 ? 25.927 6.652 -56.879 1.00 89.62 724 MET A C 1
ATOM 4889 O O . MET A 1 724 ? 26.246 6.831 -58.051 1.00 89.62 724 MET A O 1
ATOM 4893 N N . ASN A 1 725 ? 24.648 6.567 -56.499 1.00 81.94 725 ASN A N 1
ATOM 4894 C CA . ASN A 1 725 ? 23.510 6.721 -57.421 1.00 81.94 725 ASN A CA 1
ATOM 4895 C C . ASN A 1 725 ? 23.028 8.183 -57.535 1.00 81.94 725 ASN A C 1
ATOM 4897 O O . ASN A 1 725 ? 21.872 8.444 -57.872 1.00 81.94 725 ASN A O 1
ATOM 4901 N N . SER A 1 726 ? 23.894 9.142 -57.211 1.00 79.50 726 SER A N 1
ATOM 4902 C CA . SER A 1 726 ? 23.626 10.581 -57.211 1.00 79.50 726 SER A CA 1
ATOM 4903 C C . SER A 1 726 ? 24.831 11.356 -57.744 1.00 79.50 726 SER A C 1
ATOM 4905 O O . SER A 1 726 ? 25.938 10.825 -57.808 1.00 79.50 726 SER A O 1
ATOM 4907 N N . ASN A 1 727 ? 24.627 12.634 -58.067 1.00 80.75 727 ASN A N 1
ATOM 4908 C CA . ASN A 1 727 ? 25.668 13.521 -58.600 1.00 80.75 727 ASN A CA 1
ATOM 4909 C C . ASN A 1 727 ? 26.590 14.095 -57.502 1.00 80.75 727 ASN A C 1
ATOM 4911 O O . ASN A 1 727 ? 27.043 15.236 -57.581 1.00 80.75 727 ASN A O 1
ATOM 4915 N N . TRP A 1 728 ? 26.783 13.356 -56.409 1.00 86.75 728 TRP A N 1
ATOM 4916 C CA . TRP A 1 728 ? 27.607 13.801 -55.289 1.00 86.75 728 TRP A CA 1
ATOM 4917 C C . TRP A 1 728 ? 29.082 13.602 -55.609 1.00 86.75 728 TRP A C 1
ATOM 4919 O O . TRP A 1 728 ? 29.484 12.574 -56.157 1.00 86.75 728 TRP A O 1
ATOM 4929 N N . LYS A 1 729 ? 29.916 14.542 -55.165 1.00 89.25 729 LYS A N 1
ATOM 4930 C CA . LYS A 1 729 ? 31.365 14.347 -55.188 1.00 89.25 729 LYS A CA 1
ATOM 4931 C C . LYS A 1 729 ? 31.759 13.371 -54.091 1.00 89.25 729 LYS A C 1
ATOM 4933 O O . LYS A 1 729 ? 31.390 13.563 -52.931 1.00 89.25 729 LYS A O 1
ATOM 4938 N N . LEU A 1 730 ? 32.557 12.369 -54.443 1.00 92.94 730 LEU A N 1
ATOM 4939 C CA . LEU A 1 730 ? 33.127 11.432 -53.478 1.00 92.94 730 LEU A CA 1
ATOM 4940 C C . LEU A 1 730 ? 34.586 11.788 -53.192 1.00 92.94 730 LEU A C 1
ATOM 4942 O O . LEU A 1 730 ? 35.399 11.869 -54.109 1.00 92.94 730 LEU A O 1
ATOM 4946 N N . THR A 1 731 ? 34.925 11.953 -51.917 1.00 93.19 731 THR A N 1
ATOM 4947 C CA . THR A 1 731 ? 36.308 11.922 -51.429 1.00 93.19 731 THR A CA 1
ATOM 4948 C C . THR A 1 731 ? 36.498 10.653 -50.611 1.00 93.19 731 THR A C 1
ATOM 4950 O O . THR A 1 731 ? 35.815 10.467 -49.611 1.00 93.19 731 THR A O 1
ATOM 4953 N N . LEU A 1 732 ? 37.406 9.779 -51.026 1.00 94.19 732 LEU A N 1
ATOM 4954 C CA . LEU A 1 732 ? 37.679 8.495 -50.393 1.00 94.19 732 LEU A CA 1
ATOM 4955 C C . LEU A 1 732 ? 39.115 8.460 -49.867 1.00 94.19 732 LEU A C 1
ATOM 4957 O O . LEU A 1 732 ? 40.049 8.732 -50.614 1.00 94.19 732 LEU A O 1
ATOM 4961 N N . SER A 1 733 ? 39.291 8.080 -48.605 1.00 93.00 733 SER A N 1
ATOM 4962 C CA . SER A 1 733 ? 40.590 7.810 -47.992 1.00 93.00 733 SER A CA 1
ATOM 4963 C C . SER A 1 733 ? 40.658 6.368 -47.499 1.00 93.00 733 SER A C 1
ATOM 4965 O O . SER A 1 733 ? 39.945 5.997 -46.568 1.00 93.00 733 SER A O 1
ATOM 4967 N N . GLY A 1 734 ? 41.500 5.542 -48.123 1.00 91.06 734 GLY A N 1
ATOM 4968 C CA . GLY A 1 734 ? 41.664 4.135 -47.747 1.00 91.06 734 GLY A CA 1
ATOM 4969 C C . GLY A 1 734 ? 41.880 3.193 -48.929 1.00 91.06 734 GLY A C 1
ATOM 4970 O O . GLY A 1 734 ? 42.218 3.620 -50.033 1.00 91.06 734 GLY A O 1
ATOM 4971 N N . SER A 1 735 ? 41.741 1.891 -48.686 1.00 92.00 735 SER A N 1
ATOM 4972 C CA . SER A 1 735 ? 42.161 0.826 -49.605 1.00 92.00 735 SER A CA 1
ATOM 4973 C C . SER A 1 735 ? 41.127 -0.296 -49.741 1.00 92.00 735 SER A C 1
ATOM 4975 O O . SER A 1 735 ? 40.328 -0.549 -48.844 1.00 92.00 735 SER A O 1
ATOM 4977 N N . GLY A 1 736 ? 41.146 -1.001 -50.874 1.00 93.38 736 GLY A N 1
ATOM 4978 C CA . GLY A 1 736 ? 40.292 -2.167 -51.121 1.00 93.38 736 GLY A CA 1
ATOM 4979 C C . GLY A 1 736 ? 38.794 -1.882 -51.256 1.00 93.38 736 GLY A C 1
ATOM 4980 O O . GLY A 1 736 ? 38.010 -2.826 -51.255 1.00 93.38 736 GLY A O 1
ATOM 4981 N N . ASN A 1 737 ? 38.382 -0.619 -51.372 1.00 94.94 737 ASN A N 1
ATOM 4982 C CA . ASN A 1 737 ? 36.975 -0.267 -51.542 1.00 94.94 737 ASN A CA 1
ATOM 4983 C C . ASN A 1 737 ? 36.513 -0.534 -52.980 1.00 94.94 737 ASN A C 1
ATOM 4985 O O . ASN A 1 737 ? 37.284 -0.385 -53.928 1.00 94.94 737 ASN A O 1
ATOM 4989 N N . THR A 1 738 ? 35.244 -0.886 -53.157 1.00 96.19 738 THR A N 1
ATOM 4990 C CA . THR A 1 738 ? 34.586 -0.984 -54.466 1.00 96.19 738 THR A CA 1
ATOM 4991 C C . THR A 1 738 ? 33.646 0.197 -54.632 1.00 96.19 738 THR A C 1
ATOM 4993 O O . THR A 1 738 ? 32.724 0.358 -53.844 1.00 96.19 738 THR A O 1
ATOM 4996 N N . VAL A 1 739 ? 33.856 1.019 -55.654 1.00 95.62 739 VAL A N 1
ATOM 4997 C CA . VAL A 1 739 ? 33.097 2.243 -55.899 1.00 95.62 739 VAL A CA 1
ATOM 4998 C C . VAL A 1 739 ? 32.409 2.178 -57.256 1.00 95.62 739 VAL A C 1
ATOM 5000 O O . VAL A 1 739 ? 33.067 2.103 -58.295 1.00 95.62 739 VAL A O 1
ATOM 5003 N N . GLY A 1 740 ? 31.081 2.245 -57.254 1.00 92.12 740 GLY A N 1
ATOM 5004 C CA . GLY A 1 740 ? 30.271 2.439 -58.454 1.00 92.12 740 GLY A CA 1
ATOM 5005 C C . GLY A 1 740 ? 29.798 3.884 -58.548 1.00 92.12 740 GLY A C 1
ATOM 5006 O O . GLY A 1 740 ? 29.092 4.347 -57.655 1.00 92.12 740 GLY A O 1
ATOM 5007 N N . MET A 1 741 ? 30.168 4.582 -59.621 1.00 89.31 741 MET A N 1
ATOM 5008 C CA . MET A 1 741 ? 29.751 5.959 -59.902 1.00 89.31 741 MET A CA 1
ATOM 5009 C C . MET A 1 741 ? 28.814 6.008 -61.113 1.00 89.31 741 MET A C 1
ATOM 5011 O O . MET A 1 741 ? 28.959 5.228 -62.057 1.00 89.31 741 MET A O 1
ATOM 5015 N N . ILE A 1 742 ? 27.900 6.979 -61.139 1.00 86.19 742 ILE A N 1
ATOM 5016 C CA . ILE A 1 742 ? 27.210 7.365 -62.377 1.00 86.19 742 ILE A CA 1
ATOM 5017 C C . ILE A 1 742 ? 28.171 8.103 -63.333 1.00 86.19 742 ILE A C 1
ATOM 5019 O O . ILE A 1 742 ? 29.201 8.645 -62.926 1.00 86.19 742 ILE A O 1
ATOM 5023 N N . ALA A 1 743 ? 27.848 8.109 -64.628 1.00 86.75 743 ALA A N 1
ATOM 5024 C CA . ALA A 1 743 ? 28.703 8.717 -65.646 1.00 86.75 743 ALA A CA 1
ATOM 5025 C C . ALA A 1 743 ? 28.793 10.248 -65.498 1.00 86.75 743 ALA A C 1
ATOM 5027 O O . ALA A 1 743 ? 27.785 10.898 -65.237 1.00 86.75 743 ALA A O 1
ATOM 5028 N N . GLY A 1 744 ? 29.975 10.823 -65.738 1.00 84.75 744 GLY A N 1
ATOM 5029 C CA . GLY A 1 744 ? 30.201 12.275 -65.661 1.00 84.75 744 GLY A CA 1
ATOM 5030 C C . GLY A 1 744 ? 30.721 12.798 -64.319 1.00 84.75 744 GLY A C 1
ATOM 5031 O O . GLY A 1 744 ? 31.148 13.948 -64.244 1.00 84.75 744 GLY A O 1
ATOM 5032 N N . GLU A 1 745 ? 30.720 11.976 -63.270 1.00 90.31 745 GLU A N 1
ATOM 5033 C CA . GLU A 1 745 ? 30.970 12.445 -61.903 1.00 90.31 745 GLU A CA 1
ATOM 5034 C C . GLU A 1 745 ? 32.445 12.506 -61.506 1.00 90.31 745 GLU A C 1
ATOM 5036 O O . GLU A 1 745 ? 33.330 11.993 -62.195 1.00 90.31 745 GLU A O 1
ATOM 5041 N N . THR A 1 746 ? 32.709 13.165 -60.373 1.00 89.75 746 THR A N 1
ATOM 5042 C CA . THR A 1 746 ? 34.057 13.326 -59.812 1.00 89.75 746 THR A CA 1
ATOM 5043 C C . THR A 1 746 ? 34.257 12.482 -58.558 1.00 89.75 746 THR A C 1
ATOM 5045 O O . THR A 1 746 ? 33.500 12.593 -57.591 1.00 89.75 746 THR A O 1
ATOM 5048 N N . ILE A 1 747 ? 35.340 11.710 -58.545 1.00 94.12 747 ILE A N 1
ATOM 5049 C CA . ILE A 1 747 ? 35.841 10.978 -57.383 1.00 94.12 747 ILE A CA 1
ATOM 5050 C C . ILE A 1 747 ? 37.292 11.383 -57.108 1.00 94.12 747 ILE A C 1
ATOM 5052 O O . ILE A 1 747 ? 38.118 11.433 -58.016 1.00 94.12 747 ILE A O 1
ATOM 5056 N N . SER A 1 748 ? 37.606 11.661 -55.847 1.00 94.25 748 SER A N 1
ATOM 5057 C CA . SER A 1 748 ? 38.967 11.852 -55.355 1.00 94.25 748 SER A CA 1
ATOM 5058 C C . SER A 1 748 ? 39.309 10.718 -54.401 1.00 94.25 748 SER A C 1
ATOM 5060 O O . SER A 1 748 ? 38.589 10.504 -53.433 1.00 94.25 748 SER A O 1
ATOM 5062 N N . ILE A 1 749 ? 40.408 10.014 -54.640 1.00 93.44 749 ILE A N 1
ATOM 5063 C CA . ILE A 1 749 ? 40.933 8.965 -53.765 1.00 93.44 749 ILE A CA 1
ATOM 5064 C C . ILE A 1 749 ? 42.278 9.437 -53.228 1.00 93.44 749 ILE A C 1
ATOM 5066 O O . ILE A 1 749 ? 43.130 9.877 -53.993 1.00 93.44 749 ILE A O 1
ATOM 5070 N N . THR A 1 750 ? 42.477 9.372 -51.919 1.00 87.50 750 THR A N 1
ATOM 5071 C CA . THR A 1 750 ? 43.738 9.729 -51.262 1.00 87.50 750 THR A CA 1
ATOM 5072 C C . THR A 1 750 ? 44.139 8.642 -50.266 1.00 87.50 750 THR A C 1
ATOM 5074 O O . THR A 1 750 ? 43.314 7.830 -49.849 1.00 87.50 750 THR A O 1
ATOM 5077 N N . GLY A 1 751 ? 45.415 8.597 -49.878 1.00 76.38 751 GLY A N 1
ATOM 5078 C CA . GLY A 1 751 ? 45.878 7.661 -48.851 1.00 76.38 751 GLY A CA 1
ATOM 5079 C C . GLY A 1 751 ? 45.703 6.181 -49.231 1.00 76.38 751 GLY A C 1
ATOM 5080 O O . GLY A 1 751 ? 45.662 5.816 -50.400 1.00 76.38 751 GLY A O 1
ATOM 5081 N N . GLY A 1 752 ? 45.655 5.299 -48.228 1.00 75.88 752 GLY A N 1
ATOM 5082 C CA . GLY A 1 752 ? 45.582 3.842 -48.415 1.00 75.88 752 GLY A CA 1
ATOM 5083 C C . GLY A 1 752 ? 46.941 3.180 -48.661 1.00 75.88 752 GLY A C 1
ATOM 5084 O O . GLY A 1 752 ? 47.183 2.100 -48.134 1.00 75.88 752 GLY A O 1
ATOM 5085 N N . GLY A 1 753 ? 47.857 3.860 -49.350 1.00 83.94 753 GLY A N 1
ATOM 5086 C CA . GLY A 1 753 ? 49.205 3.384 -49.640 1.00 83.94 753 GLY A CA 1
ATOM 5087 C C . GLY A 1 753 ? 49.308 2.759 -51.031 1.00 83.94 753 GLY A C 1
ATOM 5088 O O . GLY A 1 753 ? 48.492 1.928 -51.423 1.00 83.94 753 GLY A O 1
ATOM 5089 N N . GLU A 1 754 ? 50.375 3.108 -51.747 1.00 82.00 754 GLU A N 1
ATOM 5090 C CA . GLU A 1 754 ? 50.684 2.670 -53.117 1.00 82.00 754 GLU A CA 1
ATOM 5091 C C . GLU A 1 754 ? 50.659 1.135 -53.303 1.00 82.00 754 GLU A C 1
ATOM 5093 O O . GLU A 1 754 ? 50.314 0.623 -54.372 1.00 82.00 754 GLU A O 1
ATOM 5098 N N . PHE A 1 755 ? 50.997 0.391 -52.244 1.00 85.00 755 PHE A N 1
ATOM 5099 C CA . PHE A 1 755 ? 51.068 -1.075 -52.233 1.00 85.00 755 PHE A CA 1
ATOM 5100 C C . PHE A 1 755 ? 49.874 -1.755 -51.559 1.00 85.00 755 PHE A C 1
ATOM 5102 O O . PHE A 1 755 ? 49.843 -2.984 -51.474 1.00 85.00 755 PHE A O 1
ATOM 5109 N N . ALA A 1 756 ? 48.892 -0.994 -51.077 1.00 88.50 756 ALA A N 1
ATOM 5110 C CA . ALA A 1 756 ? 47.697 -1.572 -50.480 1.00 88.50 756 ALA A CA 1
ATOM 5111 C C . ALA A 1 756 ? 46.790 -2.215 -51.538 1.00 88.50 756 ALA A C 1
ATOM 5113 O O . ALA A 1 756 ? 47.061 -2.171 -52.743 1.00 88.50 756 ALA A O 1
ATOM 5114 N N . THR A 1 757 ? 45.703 -2.846 -51.097 1.00 91.88 757 THR A N 1
ATOM 5115 C CA . THR A 1 757 ? 44.675 -3.359 -52.007 1.00 91.88 757 THR A CA 1
ATOM 5116 C C . THR A 1 757 ? 44.085 -2.197 -52.804 1.00 91.88 757 THR A C 1
ATOM 5118 O O . THR A 1 757 ? 43.664 -1.194 -52.229 1.00 91.88 757 THR A O 1
ATOM 5121 N N . ALA A 1 758 ? 44.056 -2.312 -54.132 1.00 91.69 758 ALA A N 1
ATOM 5122 C CA . ALA A 1 758 ? 43.535 -1.254 -54.990 1.00 91.69 758 ALA A CA 1
ATOM 5123 C C . ALA A 1 758 ? 42.051 -0.988 -54.707 1.00 91.69 758 ALA A C 1
ATOM 5125 O O . ALA A 1 758 ? 41.271 -1.926 -54.532 1.00 91.69 758 ALA A O 1
ATOM 5126 N N . ASN A 1 759 ? 41.653 0.283 -54.722 1.00 95.25 759 ASN A N 1
ATOM 5127 C CA . ASN A 1 759 ? 40.239 0.633 -54.791 1.00 95.25 759 ASN A CA 1
ATOM 5128 C C . ASN A 1 759 ? 39.718 0.322 -56.202 1.00 95.25 759 ASN A C 1
ATOM 5130 O O . ASN A 1 759 ? 40.283 0.793 -57.183 1.00 95.25 759 ASN A O 1
ATOM 5134 N N . THR A 1 760 ? 38.659 -0.467 -56.331 1.00 96.12 760 THR A N 1
ATOM 5135 C CA . THR A 1 760 ? 38.037 -0.771 -57.628 1.00 96.12 760 THR A CA 1
ATOM 5136 C C . THR A 1 760 ? 37.005 0.302 -57.943 1.00 96.12 760 THR A C 1
ATOM 5138 O O . THR A 1 760 ? 36.055 0.464 -57.191 1.00 96.12 760 THR A O 1
ATOM 5141 N N . VAL A 1 761 ? 37.169 1.040 -59.037 1.00 96.06 761 VAL A N 1
ATOM 5142 C CA . VAL A 1 761 ? 36.324 2.180 -59.416 1.00 96.06 761 VAL A CA 1
ATOM 5143 C C . VAL A 1 761 ? 35.668 1.899 -60.759 1.00 96.06 761 VAL A C 1
ATOM 5145 O O . VAL A 1 761 ? 36.358 1.683 -61.747 1.00 96.06 761 VAL A O 1
ATOM 5148 N N . THR A 1 762 ? 34.341 1.954 -60.828 1.00 95.00 762 THR A N 1
ATOM 5149 C CA . THR A 1 762 ? 33.597 1.951 -62.096 1.00 95.00 762 THR A CA 1
ATOM 5150 C C . THR A 1 762 ? 33.113 3.367 -62.396 1.00 95.00 762 THR A C 1
ATOM 5152 O O . THR A 1 762 ? 32.271 3.891 -61.667 1.00 95.00 762 THR A O 1
ATOM 5155 N N . LEU A 1 763 ? 33.650 3.994 -63.448 1.00 94.25 763 LEU A N 1
ATOM 5156 C CA . LEU A 1 763 ? 33.342 5.373 -63.851 1.00 94.25 763 LEU A CA 1
ATOM 5157 C C . LEU A 1 763 ? 33.473 5.518 -65.374 1.00 94.25 763 LEU A C 1
ATOM 5159 O O . LEU A 1 763 ? 34.357 4.929 -65.991 1.00 94.25 763 LEU A O 1
ATOM 5163 N N . SER A 1 764 ? 32.597 6.293 -66.011 1.00 94.12 764 SER A N 1
ATOM 5164 C CA . SER A 1 764 ? 32.715 6.638 -67.438 1.00 94.12 764 SER A CA 1
ATOM 5165 C C . SER A 1 764 ? 32.394 8.108 -67.670 1.00 94.12 764 SER A C 1
ATOM 5167 O O . SER A 1 764 ? 31.519 8.660 -67.006 1.00 94.12 764 SER A O 1
ATOM 5169 N N . ASN A 1 765 ? 33.082 8.742 -68.620 1.00 94.19 765 ASN A N 1
ATOM 5170 C CA . ASN A 1 765 ? 32.985 10.178 -68.919 1.00 94.19 765 ASN A CA 1
ATOM 5171 C C . ASN A 1 765 ? 33.200 11.104 -67.703 1.00 94.19 765 ASN A C 1
ATOM 5173 O O . ASN A 1 765 ? 32.776 12.256 -67.739 1.00 94.19 765 ASN A O 1
ATOM 5177 N N . GLY A 1 766 ? 33.794 10.605 -66.615 1.00 93.25 766 GLY A N 1
ATOM 5178 C CA . GLY A 1 766 ? 33.948 11.324 -65.353 1.00 93.25 766 GLY A CA 1
ATOM 5179 C C . GLY A 1 766 ? 35.379 11.772 -65.082 1.00 93.25 766 GLY A C 1
ATOM 5180 O O . GLY A 1 766 ? 36.247 11.725 -65.955 1.00 93.25 766 GLY A O 1
ATOM 5181 N N . THR A 1 767 ? 35.620 12.211 -63.847 1.00 94.00 767 THR A N 1
ATOM 5182 C CA . THR A 1 767 ? 36.943 12.610 -63.355 1.00 94.00 767 THR A CA 1
ATOM 5183 C C . THR A 1 767 ? 37.363 11.751 -62.163 1.00 94.00 767 THR A C 1
ATOM 5185 O O . THR A 1 767 ? 36.655 11.704 -61.158 1.00 94.00 767 THR A O 1
ATOM 5188 N N . LEU A 1 768 ? 38.528 11.108 -62.248 1.00 95.69 768 LEU A N 1
ATOM 5189 C CA . LEU A 1 768 ? 39.182 10.428 -61.125 1.00 95.69 768 LEU A CA 1
ATOM 5190 C C . LEU A 1 768 ? 40.432 11.215 -60.721 1.00 95.69 768 LEU A C 1
ATOM 5192 O O . LEU A 1 768 ? 41.289 11.498 -61.549 1.00 95.69 768 LEU A O 1
ATOM 5196 N N . ILE A 1 769 ? 40.554 11.559 -59.447 1.00 95.19 769 ILE A N 1
ATOM 5197 C CA . ILE A 1 769 ? 41.737 12.218 -58.895 1.00 95.19 769 ILE A CA 1
ATOM 5198 C C . ILE A 1 769 ? 42.369 11.258 -57.896 1.00 95.19 769 ILE A C 1
ATOM 5200 O O . ILE A 1 769 ? 41.735 10.901 -56.907 1.00 95.19 769 ILE A O 1
ATOM 5204 N N . LEU A 1 770 ? 43.605 10.847 -58.143 1.00 93.94 770 LEU A N 1
ATOM 5205 C CA . LEU A 1 770 ? 44.440 10.170 -57.161 1.00 93.94 770 LEU A CA 1
ATOM 5206 C C . LEU A 1 770 ? 45.333 11.223 -56.499 1.00 93.94 770 LEU A C 1
ATOM 5208 O O . LEU A 1 770 ? 46.082 11.930 -57.170 1.00 93.94 770 LEU A O 1
ATOM 5212 N N . GLY A 1 771 ? 45.179 11.396 -55.189 1.00 89.12 771 GLY A N 1
ATOM 5213 C CA . GLY A 1 771 ? 46.145 12.125 -54.371 1.00 89.12 771 GLY A CA 1
ATOM 5214 C C . GLY A 1 771 ? 47.263 11.197 -53.906 1.00 89.12 771 GLY A C 1
ATOM 5215 O O . GLY A 1 771 ? 47.132 9.993 -54.028 1.00 89.12 771 GLY A O 1
ATOM 5216 N N . GLN A 1 772 ? 48.311 11.763 -53.305 1.00 88.31 772 GLN A N 1
ATOM 5217 C CA . GLN A 1 772 ? 49.570 11.060 -53.018 1.00 88.31 772 GLN A CA 1
ATOM 5218 C C . GLN A 1 772 ? 49.408 9.697 -52.322 1.00 88.31 772 GLN A C 1
ATOM 5220 O O . GLN A 1 772 ? 48.658 9.574 -51.345 1.00 88.31 772 GLN A O 1
ATOM 5225 N N . HIS A 1 773 ? 50.217 8.728 -52.758 1.00 89.88 773 HIS A N 1
ATOM 5226 C CA . HIS A 1 773 ? 50.255 7.353 -52.260 1.00 89.88 773 HIS A CA 1
ATOM 5227 C C . HIS A 1 773 ? 48.918 6.601 -52.368 1.00 89.88 773 HIS A C 1
ATOM 5229 O O . HIS A 1 773 ? 48.628 5.747 -51.524 1.00 89.88 773 HIS A O 1
ATOM 5235 N N . ALA A 1 774 ? 48.096 6.902 -53.371 1.00 93.75 774 ALA A N 1
ATOM 5236 C CA . ALA A 1 774 ? 46.833 6.221 -53.623 1.00 93.75 774 ALA A CA 1
ATOM 5237 C C . ALA A 1 774 ? 46.968 5.083 -54.641 1.00 93.75 774 ALA A C 1
ATOM 5239 O O . ALA A 1 774 ? 47.839 5.066 -55.512 1.00 93.75 774 ALA A O 1
ATOM 5240 N N . ARG A 1 775 ? 46.043 4.121 -54.556 1.00 94.31 775 ARG A N 1
ATOM 5241 C CA . ARG A 1 775 ? 45.931 3.028 -55.526 1.00 94.31 775 ARG A CA 1
ATOM 5242 C C . ARG A 1 775 ? 44.491 2.788 -55.963 1.00 94.31 775 ARG A C 1
ATOM 5244 O O . ARG A 1 775 ? 43.603 2.630 -55.119 1.00 94.31 775 ARG A O 1
ATOM 5251 N N . ALA A 1 776 ? 44.270 2.672 -57.272 1.00 95.62 776 ALA A N 1
ATOM 5252 C CA . ALA A 1 776 ? 42.964 2.349 -57.838 1.00 95.62 776 ALA A CA 1
ATOM 5253 C C . ALA A 1 776 ? 43.043 1.465 -59.094 1.00 95.62 776 ALA A C 1
ATOM 5255 O O . ALA A 1 776 ? 44.033 1.472 -59.813 1.00 95.62 776 ALA A O 1
ATOM 5256 N N . ASN A 1 777 ? 41.967 0.735 -59.372 1.00 95.00 777 ASN A N 1
ATOM 5257 C CA . ASN A 1 777 ? 41.695 0.070 -60.641 1.00 95.00 777 ASN A CA 1
ATOM 5258 C C . ASN A 1 777 ? 40.422 0.685 -61.225 1.00 95.00 777 ASN A C 1
ATOM 5260 O O . ASN A 1 777 ? 39.340 0.489 -60.680 1.00 95.00 777 ASN A O 1
ATOM 5264 N N . LEU A 1 778 ? 40.546 1.431 -62.314 1.00 95.50 778 LEU A N 1
ATOM 5265 C CA . LEU A 1 778 ? 39.450 2.079 -63.015 1.00 95.50 778 LEU A CA 1
ATOM 5266 C C . LEU A 1 778 ? 38.909 1.170 -64.121 1.00 95.50 778 LEU A C 1
ATOM 5268 O O . LEU A 1 778 ? 39.647 0.777 -65.018 1.00 95.50 778 LEU A O 1
ATOM 5272 N N . THR A 1 779 ? 37.610 0.894 -64.098 1.00 94.25 779 THR A N 1
ATOM 5273 C CA . THR A 1 779 ? 36.864 0.299 -65.210 1.00 94.25 779 THR A CA 1
ATOM 5274 C C . THR A 1 779 ? 35.934 1.342 -65.830 1.00 94.25 779 THR A C 1
ATOM 5276 O O . THR A 1 779 ? 35.175 2.003 -65.117 1.00 94.25 779 THR A O 1
ATOM 5279 N N . GLY A 1 780 ? 35.970 1.479 -67.158 1.00 93.56 780 GLY A N 1
ATOM 5280 C CA . GLY A 1 780 ? 35.111 2.388 -67.926 1.00 93.56 780 GLY A CA 1
ATOM 5281 C C . GLY A 1 780 ? 35.870 3.351 -68.846 1.00 93.56 780 GLY A C 1
ATOM 5282 O O . GLY A 1 780 ? 37.099 3.383 -68.879 1.00 93.56 780 GLY A O 1
ATOM 5283 N N . SER A 1 781 ? 35.129 4.086 -69.678 1.00 94.25 781 SER A N 1
ATOM 5284 C CA . SER A 1 781 ? 35.688 4.797 -70.842 1.00 94.25 781 SER A CA 1
ATOM 5285 C C . SER A 1 781 ? 35.466 6.309 -70.793 1.00 94.25 781 SER A C 1
ATOM 5287 O O . SER A 1 781 ? 34.507 6.779 -70.181 1.00 94.25 781 SER A O 1
ATOM 5289 N N . GLY A 1 782 ? 36.319 7.069 -71.484 1.00 94.50 782 GLY A N 1
ATOM 5290 C CA . GLY A 1 782 ? 36.165 8.521 -71.647 1.00 94.50 782 GLY A CA 1
ATOM 5291 C C . GLY A 1 782 ? 36.488 9.354 -70.402 1.00 94.50 782 GLY A C 1
ATOM 5292 O O . GLY A 1 782 ? 36.050 10.497 -70.312 1.00 94.50 782 GLY A O 1
ATOM 5293 N N . ASN A 1 783 ? 37.186 8.796 -69.412 1.00 96.06 783 ASN A N 1
ATOM 5294 C CA . ASN A 1 783 ? 37.460 9.483 -68.150 1.00 96.06 783 ASN A CA 1
ATOM 5295 C C . ASN A 1 783 ? 38.696 10.382 -68.228 1.00 96.06 783 ASN A C 1
ATOM 5297 O O . ASN A 1 783 ? 39.673 10.057 -68.902 1.00 96.06 783 ASN A O 1
ATOM 5301 N N . GLN A 1 784 ? 38.682 11.469 -67.460 1.00 96.19 784 GLN A N 1
ATOM 5302 C CA . GLN A 1 784 ? 39.869 12.261 -67.148 1.00 96.19 784 GLN A CA 1
ATOM 5303 C C . GLN A 1 784 ? 40.426 11.802 -65.803 1.00 96.19 784 GLN A C 1
ATOM 5305 O O . GLN A 1 784 ? 39.705 11.776 -64.808 1.00 96.19 784 GLN A O 1
ATOM 5310 N N . VAL A 1 785 ? 41.697 11.428 -65.757 1.00 96.62 785 VAL A N 1
ATOM 5311 C CA . VAL A 1 785 ? 42.348 10.953 -64.540 1.00 96.62 785 VAL A CA 1
ATOM 5312 C C . VAL A 1 785 ? 43.557 11.816 -64.235 1.00 96.62 785 VAL A C 1
ATOM 5314 O O . VAL A 1 785 ? 44.396 12.018 -65.108 1.00 96.62 785 VAL A O 1
ATOM 5317 N N . THR A 1 786 ? 43.664 12.292 -63.000 1.00 95.56 786 THR A N 1
ATOM 5318 C CA . THR A 1 786 ? 44.827 13.040 -62.513 1.00 95.56 786 THR A CA 1
ATOM 5319 C C . THR A 1 786 ? 45.508 12.250 -61.407 1.00 95.56 786 THR A C 1
ATOM 5321 O O . THR A 1 786 ? 44.827 11.826 -60.476 1.00 95.56 786 THR A O 1
ATOM 5324 N N . LEU A 1 787 ? 46.826 12.071 -61.496 1.00 93.94 787 LEU A N 1
ATOM 5325 C CA . LEU A 1 787 ? 47.645 11.420 -60.472 1.00 93.94 787 LEU A CA 1
ATOM 5326 C C . LEU A 1 787 ? 48.586 12.434 -59.807 1.00 93.94 787 LEU A C 1
ATOM 5328 O O . LEU A 1 787 ? 49.062 13.377 -60.452 1.00 93.94 787 LEU A O 1
ATOM 5332 N N . GLY A 1 788 ? 48.788 12.263 -58.504 1.00 90.94 788 GLY A N 1
ATOM 5333 C CA . GLY A 1 788 ? 49.679 13.026 -57.645 1.00 90.94 788 GLY A CA 1
ATOM 5334 C C . GLY A 1 788 ? 51.105 12.479 -57.679 1.00 90.94 788 GLY A C 1
ATOM 5335 O O . GLY A 1 788 ? 51.745 12.545 -58.716 1.00 90.94 788 GLY A O 1
ATOM 5336 N N . ASN A 1 789 ? 51.635 12.055 -56.525 1.00 91.56 789 ASN A N 1
ATOM 5337 C CA . ASN A 1 789 ? 52.977 11.468 -56.404 1.00 91.56 789 ASN A CA 1
ATOM 5338 C C . ASN A 1 789 ? 52.862 10.051 -55.833 1.00 91.56 789 ASN A C 1
ATOM 5340 O O . ASN A 1 789 ? 52.208 9.876 -54.800 1.00 91.56 789 ASN A O 1
ATOM 5344 N N . ASN A 1 790 ? 53.637 9.116 -56.385 1.00 91.50 790 ASN A N 1
ATOM 5345 C CA . ASN A 1 790 ? 53.727 7.718 -55.953 1.00 91.50 790 ASN A CA 1
ATOM 5346 C C . ASN A 1 790 ? 52.364 7.002 -55.955 1.00 91.50 790 ASN A C 1
ATOM 5348 O O . ASN A 1 790 ? 51.999 6.332 -54.986 1.00 91.50 790 ASN A O 1
ATOM 5352 N N . ASP A 1 791 ? 51.590 7.190 -57.022 1.00 93.81 791 ASP A N 1
ATOM 5353 C CA . ASP A 1 791 ? 50.257 6.615 -57.186 1.00 93.81 791 ASP A CA 1
ATOM 5354 C C . ASP A 1 791 ? 50.259 5.432 -58.159 1.00 93.81 791 ASP A C 1
ATOM 5356 O O . ASP A 1 791 ? 50.948 5.444 -59.175 1.00 93.81 791 ASP A O 1
ATOM 5360 N N . ASN A 1 792 ? 49.426 4.422 -57.895 1.00 93.25 792 ASN A N 1
ATOM 5361 C CA . ASN A 1 792 ? 49.286 3.246 -58.757 1.00 93.25 792 ASN A CA 1
ATOM 5362 C C . ASN A 1 792 ? 47.870 3.137 -59.338 1.00 93.25 792 ASN A C 1
ATOM 5364 O O . ASN A 1 792 ? 46.895 2.966 -58.602 1.00 93.25 792 ASN A O 1
ATOM 5368 N N . LEU A 1 793 ? 47.744 3.161 -60.665 1.00 95.00 793 LEU A N 1
ATOM 5369 C CA . LEU A 1 793 ? 46.462 3.094 -61.364 1.00 95.00 793 LEU A CA 1
ATOM 5370 C C . LEU A 1 793 ? 46.428 1.970 -62.402 1.00 95.00 793 LEU A C 1
ATOM 5372 O O . LEU A 1 793 ? 47.156 1.998 -63.391 1.00 95.00 793 LEU A O 1
ATOM 5376 N N . GLY A 1 794 ? 45.511 1.022 -62.227 1.00 94.56 794 GLY A N 1
ATOM 5377 C CA . GLY A 1 794 ? 45.052 0.140 -63.299 1.00 94.56 794 GLY A CA 1
ATOM 5378 C C . GLY A 1 794 ? 43.895 0.769 -64.075 1.00 94.56 794 GLY A C 1
ATOM 5379 O O . GLY A 1 794 ? 43.034 1.405 -63.477 1.00 94.56 794 GLY A O 1
ATOM 5380 N N . VAL A 1 795 ? 43.846 0.586 -65.392 1.00 94.56 795 VAL A N 1
ATOM 5381 C CA . VAL A 1 795 ? 42.783 1.083 -66.275 1.00 94.56 795 VAL A CA 1
ATOM 5382 C C . VAL A 1 795 ? 42.339 -0.024 -67.225 1.00 94.56 795 VAL A C 1
ATOM 5384 O O . VAL A 1 795 ? 43.121 -0.506 -68.047 1.00 94.56 795 VAL A O 1
ATOM 5387 N N . ASP A 1 796 ? 41.063 -0.382 -67.145 1.00 92.69 796 ASP A N 1
ATOM 5388 C CA . ASP A 1 796 ? 40.359 -1.293 -68.046 1.00 92.69 796 ASP A CA 1
ATOM 5389 C C . ASP A 1 796 ? 39.191 -0.548 -68.718 1.00 92.69 796 ASP A C 1
ATOM 5391 O O . ASP A 1 796 ? 38.086 -0.401 -68.188 1.00 92.69 796 ASP A O 1
ATOM 5395 N N . GLY A 1 797 ? 39.477 0.043 -69.876 1.00 91.06 797 GLY A N 1
ATOM 5396 C CA . GLY A 1 797 ? 38.543 0.876 -70.624 1.00 91.06 797 GLY A CA 1
ATOM 5397 C C . GLY A 1 797 ? 39.245 1.718 -71.684 1.00 91.06 797 GLY A C 1
ATOM 5398 O O . GLY A 1 797 ? 40.474 1.735 -71.763 1.00 91.06 797 GLY A O 1
ATOM 5399 N N . SER A 1 798 ? 38.470 2.387 -72.538 1.00 93.06 798 SER A N 1
ATOM 5400 C CA . SER A 1 798 ? 38.996 3.071 -73.727 1.00 93.06 798 SER A CA 1
ATOM 5401 C C . SER A 1 798 ? 38.832 4.592 -73.656 1.00 93.06 798 SER A C 1
ATOM 5403 O O . SER A 1 798 ? 37.944 5.091 -72.968 1.00 93.06 798 SER A O 1
ATOM 5405 N N . HIS A 1 799 ? 39.634 5.343 -74.415 1.00 94.94 799 HIS A N 1
ATOM 5406 C CA . HIS A 1 799 ? 39.546 6.814 -74.509 1.00 94.94 799 HIS A CA 1
ATOM 5407 C C . HIS A 1 799 ? 39.710 7.566 -73.178 1.00 94.94 799 HIS A C 1
ATOM 5409 O O . HIS A 1 799 ? 39.184 8.667 -73.020 1.00 94.94 799 HIS A O 1
ATOM 5415 N N . ASN A 1 800 ? 40.406 6.989 -72.200 1.00 94.81 800 ASN A N 1
ATOM 5416 C CA . ASN A 1 800 ? 40.725 7.685 -70.959 1.00 94.81 800 ASN A CA 1
ATOM 5417 C C . ASN A 1 800 ? 41.967 8.566 -71.148 1.00 94.81 800 ASN A C 1
ATOM 5419 O O . ASN A 1 800 ? 42.909 8.181 -71.840 1.00 94.81 800 ASN A O 1
ATOM 5423 N N . VAL A 1 801 ? 41.979 9.733 -70.508 1.00 95.75 801 VAL A N 1
ATOM 5424 C CA . VAL A 1 801 ? 43.118 10.657 -70.474 1.00 95.75 801 VAL A CA 1
ATOM 5425 C C . VAL A 1 801 ? 43.683 10.665 -69.061 1.00 95.75 801 VAL A C 1
ATOM 5427 O O . VAL A 1 801 ? 43.059 11.191 -68.148 1.00 95.75 801 VAL A O 1
ATOM 5430 N N . LEU A 1 802 ? 44.859 10.080 -68.882 1.00 95.50 802 LEU A N 1
ATOM 5431 C CA . LEU A 1 802 ? 45.582 9.950 -67.624 1.00 95.50 802 LEU A CA 1
ATOM 5432 C C . LEU A 1 802 ? 46.672 11.020 -67.588 1.00 95.50 802 LEU A C 1
ATOM 5434 O O . LEU A 1 802 ? 47.453 11.124 -68.525 1.00 95.50 802 LEU A O 1
ATOM 5438 N N . THR A 1 803 ? 46.724 11.833 -66.543 1.00 94.75 803 THR A N 1
ATOM 5439 C CA . THR A 1 803 ? 47.702 12.914 -66.388 1.00 94.75 803 THR A CA 1
ATOM 5440 C C . THR A 1 803 ? 48.352 12.814 -65.017 1.00 94.75 803 THR A C 1
ATOM 5442 O O . THR A 1 803 ? 47.738 13.151 -64.008 1.00 94.75 803 THR A O 1
ATOM 5445 N N . ALA A 1 804 ? 49.596 12.357 -64.977 1.00 92.50 804 ALA A N 1
ATOM 5446 C CA . ALA A 1 804 ? 50.423 12.392 -63.783 1.00 92.50 804 ALA A CA 1
ATOM 5447 C C . ALA A 1 804 ? 51.040 13.784 -63.628 1.00 92.50 804 ALA A C 1
ATOM 5449 O O . ALA A 1 804 ? 51.637 14.330 -64.557 1.00 92.50 804 ALA A O 1
ATOM 5450 N N . THR A 1 805 ? 50.848 14.381 -62.455 1.00 88.75 805 THR A N 1
ATOM 5451 C CA . THR A 1 805 ? 51.350 15.725 -62.132 1.00 88.75 805 THR A CA 1
ATOM 5452 C C . THR A 1 805 ? 52.572 15.697 -61.215 1.00 88.75 805 THR A C 1
ATOM 5454 O O . THR A 1 805 ? 53.241 16.722 -61.072 1.00 88.75 805 THR A O 1
ATOM 5457 N N . GLY A 1 806 ? 52.875 14.542 -60.621 1.00 85.12 806 GLY A N 1
ATOM 5458 C CA . GLY A 1 806 ? 54.045 14.286 -59.792 1.00 85.12 806 GLY A CA 1
ATOM 5459 C C . GLY A 1 806 ? 54.979 13.221 -60.374 1.00 85.12 806 GLY A C 1
ATOM 5460 O O . GLY A 1 806 ? 55.041 13.035 -61.586 1.00 85.12 806 GLY A O 1
ATOM 5461 N N . SER A 1 807 ? 55.766 12.573 -59.511 1.00 86.94 807 SER A N 1
ATOM 5462 C CA . SER A 1 807 ? 56.755 11.542 -59.879 1.00 86.94 807 SER A CA 1
ATOM 5463 C C . SER A 1 807 ? 56.513 10.223 -59.146 1.00 86.94 807 SER A C 1
ATOM 5465 O O . SER A 1 807 ? 55.971 10.236 -58.041 1.00 86.94 807 SER A O 1
ATOM 5467 N N . GLY A 1 808 ? 57.020 9.115 -59.696 1.00 87.69 808 GLY A N 1
ATOM 5468 C CA . GLY A 1 808 ? 56.956 7.794 -59.058 1.00 87.69 808 GLY A CA 1
ATOM 5469 C C . GLY A 1 808 ? 55.657 7.025 -59.307 1.00 87.69 808 GLY A C 1
ATOM 5470 O O . GLY A 1 808 ? 55.433 6.015 -58.654 1.00 87.69 808 GLY A O 1
ATOM 5471 N N . ASP A 1 809 ? 54.813 7.481 -60.234 1.00 93.00 809 ASP A N 1
ATOM 5472 C CA . ASP A 1 809 ? 53.512 6.863 -60.505 1.00 93.00 809 ASP A CA 1
ATOM 5473 C C . ASP A 1 809 ? 53.627 5.615 -61.399 1.00 93.00 809 ASP A C 1
ATOM 5475 O O . ASP A 1 809 ? 54.436 5.572 -62.332 1.00 93.00 809 ASP A O 1
ATOM 5479 N N . GLY A 1 810 ? 52.779 4.615 -61.148 1.00 93.44 810 GLY A N 1
ATOM 5480 C CA . GLY A 1 810 ? 52.633 3.398 -61.944 1.00 93.44 810 GLY A CA 1
ATOM 5481 C C . GLY A 1 810 ? 51.280 3.322 -62.660 1.00 93.44 810 GLY A C 1
ATOM 5482 O O . GLY A 1 810 ? 50.226 3.358 -62.026 1.00 93.44 810 GLY A O 1
ATOM 5483 N N . LEU A 1 811 ? 51.287 3.167 -63.987 1.00 94.31 811 LEU A N 1
ATOM 5484 C CA . LEU A 1 811 ? 50.083 3.039 -64.817 1.00 94.31 811 LEU A CA 1
ATOM 5485 C C . LEU A 1 811 ? 50.014 1.663 -65.490 1.00 94.31 811 LEU A C 1
ATOM 5487 O O . LEU A 1 811 ? 50.924 1.303 -66.225 1.00 94.31 811 LEU A O 1
ATOM 5491 N N . TRP A 1 812 ? 48.915 0.924 -65.325 1.00 93.94 812 TRP A N 1
ATOM 5492 C CA . TRP A 1 812 ? 48.621 -0.314 -66.062 1.00 93.94 812 TRP A CA 1
ATOM 5493 C C . TRP A 1 812 ? 47.398 -0.111 -66.954 1.00 93.94 812 TRP A C 1
ATOM 5495 O O . TRP A 1 812 ? 46.299 0.080 -66.451 1.00 93.94 812 TRP A O 1
ATOM 5505 N N . ILE A 1 813 ? 47.561 -0.157 -68.275 1.00 93.38 813 ILE A N 1
ATOM 5506 C CA . ILE A 1 813 ? 46.532 0.257 -69.241 1.00 93.38 813 ILE A CA 1
ATOM 5507 C C . ILE A 1 813 ? 46.134 -0.928 -70.125 1.00 93.38 813 ILE A C 1
ATOM 5509 O O . ILE A 1 813 ? 46.962 -1.456 -70.862 1.00 93.38 813 ILE A O 1
ATOM 5513 N N . SER A 1 814 ? 44.860 -1.328 -70.089 1.00 86.06 814 SER A N 1
ATOM 5514 C CA . SER A 1 814 ? 44.349 -2.554 -70.733 1.00 86.06 814 SER A CA 1
ATOM 5515 C C . SER A 1 814 ? 43.173 -2.360 -71.712 1.00 86.06 814 SER A C 1
ATOM 5517 O O . SER A 1 814 ? 42.590 -3.336 -72.169 1.00 86.06 814 SER A O 1
ATOM 5519 N N . GLY A 1 815 ? 42.884 -1.123 -72.141 1.00 84.56 815 GLY A N 1
ATOM 5520 C CA . GLY A 1 815 ? 41.911 -0.814 -73.206 1.00 84.56 815 GLY A CA 1
ATOM 5521 C C . GLY A 1 815 ? 42.472 0.084 -74.317 1.00 84.56 815 GLY A C 1
ATOM 5522 O O . GLY A 1 815 ? 43.654 0.435 -74.303 1.00 84.56 815 GLY A O 1
ATOM 5523 N N . ALA A 1 816 ? 41.644 0.444 -75.302 1.00 88.94 816 ALA A N 1
ATOM 5524 C CA . ALA A 1 816 ? 42.113 1.089 -76.529 1.00 88.94 816 ALA A CA 1
ATOM 5525 C C . ALA A 1 816 ? 42.088 2.627 -76.488 1.00 88.94 816 ALA A C 1
ATOM 5527 O O . ALA A 1 816 ? 41.260 3.232 -75.807 1.00 88.94 816 ALA A O 1
ATOM 5528 N N . SER A 1 817 ? 42.956 3.274 -77.272 1.00 91.19 817 SER A N 1
ATOM 5529 C CA . SER A 1 817 ? 42.923 4.733 -77.501 1.00 91.19 817 SER A CA 1
ATOM 5530 C C . SER A 1 817 ? 43.016 5.581 -76.225 1.00 91.19 817 SER A C 1
ATOM 5532 O O . SER A 1 817 ? 42.432 6.659 -76.147 1.00 91.19 817 SER A O 1
ATOM 5534 N N . ASN A 1 818 ? 43.719 5.087 -75.206 1.00 92.56 818 ASN A N 1
ATOM 5535 C CA . ASN A 1 818 ? 43.990 5.846 -73.988 1.00 92.56 818 ASN A CA 1
ATOM 5536 C C . ASN A 1 818 ? 45.175 6.801 -74.202 1.00 92.56 818 ASN A C 1
ATOM 5538 O O . ASN A 1 818 ? 46.080 6.503 -74.977 1.00 92.56 818 ASN A O 1
ATOM 5542 N N . THR A 1 819 ? 45.198 7.917 -73.481 1.00 93.06 819 THR A N 1
ATOM 5543 C CA . THR A 1 819 ? 46.316 8.869 -73.466 1.00 93.06 819 THR A CA 1
ATOM 5544 C C . THR A 1 819 ? 46.886 8.938 -72.057 1.00 93.06 819 THR A C 1
ATOM 5546 O O . THR A 1 819 ? 46.138 9.202 -71.127 1.00 93.06 819 THR A O 1
ATOM 5549 N N . ALA A 1 820 ? 48.187 8.741 -71.883 1.00 92.69 820 ALA A N 1
ATOM 5550 C CA . ALA A 1 820 ? 48.909 8.858 -70.625 1.00 92.69 820 ALA A CA 1
ATOM 5551 C C . ALA A 1 820 ? 49.955 9.977 -70.725 1.00 92.69 820 ALA A C 1
ATOM 5553 O O . ALA A 1 820 ? 50.959 9.834 -71.408 1.00 92.69 820 ALA A O 1
ATOM 5554 N N . ASN A 1 821 ? 49.728 11.097 -70.050 1.00 92.44 821 ASN A N 1
ATOM 5555 C CA . ASN A 1 821 ? 50.688 12.183 -69.888 1.00 92.44 821 ASN A CA 1
ATOM 5556 C C . ASN A 1 821 ? 51.428 11.965 -68.559 1.00 92.44 821 ASN A C 1
ATOM 5558 O O . ASN A 1 821 ? 50.848 12.203 -67.502 1.00 92.44 821 ASN A O 1
ATOM 5562 N N . ILE A 1 822 ? 52.665 11.470 -68.595 1.00 91.69 822 ILE A N 1
ATOM 5563 C CA . ILE A 1 822 ? 53.433 11.043 -67.419 1.00 91.69 822 ILE A CA 1
ATOM 5564 C C . ILE A 1 822 ? 54.927 11.344 -67.571 1.00 91.69 822 ILE A C 1
ATOM 5566 O O . ILE A 1 822 ? 55.476 11.357 -68.671 1.00 91.69 822 ILE A O 1
ATOM 5570 N N . SER A 1 823 ? 55.597 11.660 -66.464 1.00 89.25 823 SER A N 1
ATOM 5571 C CA . SER A 1 823 ? 57.047 11.872 -66.428 1.00 89.25 823 SER A CA 1
ATOM 5572 C C . SER A 1 823 ? 57.639 11.293 -65.149 1.00 89.25 823 SER A C 1
ATOM 5574 O O . SER A 1 823 ? 57.048 11.436 -64.082 1.00 89.25 823 SER A O 1
ATOM 5576 N N . ASN A 1 824 ? 58.827 10.690 -65.228 1.00 88.75 824 ASN A N 1
ATOM 5577 C CA . ASN A 1 824 ? 59.474 9.998 -64.102 1.00 88.75 824 ASN A CA 1
ATOM 5578 C C . ASN A 1 824 ? 58.591 8.900 -63.466 1.00 88.75 824 ASN A C 1
ATOM 5580 O O . ASN A 1 824 ? 58.569 8.754 -62.239 1.00 88.75 824 ASN A O 1
ATOM 5584 N N . GLY A 1 825 ? 57.832 8.163 -64.282 1.00 90.25 825 GLY A N 1
ATOM 5585 C CA . GLY A 1 825 ? 56.942 7.088 -63.836 1.00 90.25 825 GLY A CA 1
ATOM 5586 C C . GLY A 1 825 ? 57.155 5.769 -64.578 1.00 90.25 825 GLY A C 1
ATOM 5587 O O . GLY A 1 825 ? 58.066 5.627 -65.394 1.00 90.25 825 GLY A O 1
ATOM 5588 N N . SER A 1 826 ? 56.303 4.788 -64.288 1.00 92.19 826 SER A N 1
ATOM 5589 C CA . SER A 1 826 ? 56.266 3.491 -64.971 1.00 92.19 826 SER A CA 1
ATOM 5590 C C . SER A 1 826 ? 54.933 3.296 -65.690 1.00 92.19 826 SER A C 1
ATOM 5592 O O . SER A 1 826 ? 53.874 3.502 -65.103 1.00 92.19 826 SER A O 1
ATOM 5594 N N . VAL A 1 827 ? 54.961 2.863 -66.951 1.00 92.62 827 VAL A N 1
ATOM 5595 C CA . VAL A 1 827 ? 53.758 2.618 -67.761 1.00 92.62 827 VAL A CA 1
ATOM 5596 C C . VAL A 1 827 ? 53.792 1.210 -68.331 1.00 92.62 827 VAL A C 1
ATOM 5598 O O . VAL A 1 827 ? 54.703 0.845 -69.062 1.00 92.62 827 VAL A O 1
ATOM 5601 N N . PHE A 1 828 ? 52.765 0.426 -68.048 1.00 92.44 828 PHE A N 1
ATOM 5602 C CA . PHE A 1 828 ? 52.564 -0.928 -68.540 1.00 92.44 828 PHE A CA 1
ATOM 5603 C C . PHE A 1 828 ? 51.350 -0.937 -69.464 1.00 92.44 828 PHE A C 1
ATOM 5605 O O . PHE A 1 828 ? 50.230 -0.672 -69.027 1.00 92.44 828 PHE A O 1
ATOM 5612 N N . VAL A 1 829 ? 51.544 -1.248 -70.743 1.00 89.69 829 VAL A N 1
ATOM 5613 C CA . VAL A 1 829 ? 50.471 -1.214 -71.744 1.00 89.69 829 VAL A CA 1
ATOM 5614 C C . VAL A 1 829 ? 50.158 -2.619 -72.233 1.00 89.69 829 VAL A C 1
ATOM 5616 O O . VAL A 1 829 ? 51.020 -3.300 -72.783 1.00 89.69 829 VAL A O 1
ATOM 5619 N N . GLY A 1 830 ? 48.906 -3.030 -72.052 1.00 85.44 830 GLY A N 1
ATOM 5620 C CA . GLY A 1 830 ? 48.298 -4.232 -72.624 1.00 85.44 830 GLY A CA 1
ATOM 5621 C C . GLY A 1 830 ? 47.195 -3.952 -73.658 1.00 85.44 830 GLY A C 1
ATOM 5622 O O . GLY A 1 830 ? 46.739 -4.888 -74.304 1.00 85.44 830 GLY A O 1
ATOM 5623 N N . GLY A 1 831 ? 46.757 -2.696 -73.833 1.00 75.75 831 GLY A N 1
ATOM 5624 C CA . GLY A 1 831 ? 45.717 -2.293 -74.797 1.00 75.75 831 GLY A CA 1
ATOM 5625 C C . GLY A 1 831 ? 46.249 -1.621 -76.076 1.00 75.75 831 GLY A C 1
ATOM 5626 O O . GLY A 1 831 ? 47.353 -1.086 -76.099 1.00 75.75 831 GLY A O 1
ATOM 5627 N N . SER A 1 832 ? 45.472 -1.621 -77.167 1.00 75.38 832 SER A N 1
ATOM 5628 C CA . SER A 1 832 ? 45.910 -1.100 -78.478 1.00 75.38 832 SER A CA 1
ATOM 5629 C C . SER A 1 832 ? 45.758 0.429 -78.634 1.00 75.38 832 SER A C 1
ATOM 5631 O O . SER A 1 832 ? 44.730 0.997 -78.282 1.00 75.38 832 SER A O 1
ATOM 5633 N N . GLN A 1 833 ? 46.725 1.089 -79.279 1.00 82.50 833 GLN A N 1
ATOM 5634 C CA . GLN A 1 833 ? 46.752 2.532 -79.594 1.00 82.50 833 GLN A CA 1
ATOM 5635 C C . GLN A 1 833 ? 46.803 3.463 -78.365 1.00 82.50 833 GLN A C 1
ATOM 5637 O O . GLN A 1 833 ? 46.048 4.428 -78.289 1.00 82.50 833 GLN A O 1
ATOM 5642 N N . THR A 1 834 ? 47.688 3.193 -77.402 1.00 85.94 834 THR A N 1
ATOM 5643 C CA . THR A 1 834 ? 47.892 4.091 -76.248 1.00 85.94 834 THR A CA 1
ATOM 5644 C C . THR A 1 834 ? 48.870 5.216 -76.599 1.00 85.94 834 THR A C 1
ATOM 5646 O O . THR A 1 834 ? 49.998 4.939 -76.994 1.00 85.94 834 THR A O 1
ATOM 5649 N N . ALA A 1 835 ? 48.482 6.480 -76.449 1.00 86.94 835 ALA A N 1
ATOM 5650 C CA . ALA A 1 835 ? 49.409 7.608 -76.542 1.00 86.94 835 ALA A CA 1
ATOM 5651 C C . ALA A 1 835 ? 50.088 7.832 -75.182 1.00 86.94 835 ALA A C 1
ATOM 5653 O O . ALA A 1 835 ? 49.398 7.924 -74.176 1.00 86.94 835 ALA A O 1
ATOM 5654 N N . ILE A 1 836 ? 51.412 7.927 -75.132 1.00 88.69 836 ILE A N 1
ATOM 5655 C CA . ILE A 1 836 ? 52.209 8.167 -73.928 1.00 88.69 836 ILE A CA 1
ATOM 5656 C C . ILE A 1 836 ? 53.042 9.423 -74.170 1.00 88.69 836 ILE A C 1
ATOM 5658 O O . ILE A 1 836 ? 53.827 9.468 -75.111 1.00 88.69 836 ILE A O 1
ATOM 5662 N N . ASN A 1 837 ? 52.878 10.444 -73.337 1.00 86.81 837 ASN A N 1
ATOM 5663 C CA . ASN A 1 837 ? 53.549 11.733 -73.470 1.00 86.81 837 ASN A CA 1
ATOM 5664 C C . ASN A 1 837 ? 54.318 12.081 -72.187 1.00 86.81 837 ASN A C 1
ATOM 5666 O O . ASN A 1 837 ? 53.826 11.777 -71.105 1.00 86.81 837 ASN A O 1
ATOM 5670 N N . GLY A 1 838 ? 55.430 12.812 -72.298 1.00 82.44 838 GLY A N 1
ATOM 5671 C CA . GLY A 1 838 ? 56.258 13.274 -71.171 1.00 82.44 838 GLY A CA 1
ATOM 5672 C C . GLY A 1 838 ? 57.590 12.524 -71.063 1.00 82.44 838 GLY A C 1
ATOM 5673 O O . GLY A 1 838 ? 57.837 11.639 -71.868 1.00 82.44 838 GLY A O 1
ATOM 5674 N N . ASP A 1 839 ? 58.451 12.915 -70.115 1.00 83.38 839 ASP A N 1
ATOM 5675 C CA . ASP A 1 839 ? 59.883 12.566 -70.109 1.00 83.38 839 ASP A CA 1
ATOM 5676 C C . ASP A 1 839 ? 60.292 11.595 -68.969 1.00 83.38 839 ASP A C 1
ATOM 5678 O O . ASP A 1 839 ? 59.807 11.691 -67.839 1.00 83.38 839 ASP A O 1
ATOM 5682 N N . ASN A 1 840 ? 61.325 10.783 -69.205 1.00 83.94 840 ASN A N 1
ATOM 5683 C CA . ASN A 1 840 ? 62.004 9.881 -68.261 1.00 83.94 840 ASN A CA 1
ATOM 5684 C C . ASN A 1 840 ? 61.130 8.744 -67.696 1.00 83.94 840 ASN A C 1
ATOM 5686 O O . ASN A 1 840 ? 61.211 8.457 -66.498 1.00 83.94 840 ASN A O 1
ATOM 5690 N N . ASN A 1 841 ? 60.290 8.095 -68.504 1.00 84.56 841 ASN A N 1
ATOM 5691 C CA . ASN A 1 841 ? 59.468 6.978 -68.026 1.00 84.56 841 ASN A CA 1
ATOM 5692 C C . ASN A 1 841 ? 60.067 5.607 -68.352 1.00 84.56 841 ASN A C 1
ATOM 5694 O O . ASN A 1 841 ? 60.777 5.423 -69.339 1.00 84.56 841 ASN A O 1
ATOM 5698 N N . ALA A 1 842 ? 59.725 4.617 -67.527 1.00 85.50 842 ALA A N 1
ATOM 5699 C CA . ALA A 1 842 ? 59.930 3.203 -67.817 1.00 85.50 842 ALA A CA 1
ATOM 5700 C C . ALA A 1 842 ? 58.649 2.616 -68.427 1.00 85.50 842 ALA A C 1
ATOM 5702 O O . ALA A 1 842 ? 57.646 2.426 -67.741 1.00 85.50 842 ALA A O 1
ATOM 5703 N N . ILE A 1 843 ? 58.665 2.333 -69.725 1.00 88.00 843 ILE A N 1
ATOM 5704 C CA . ILE A 1 843 ? 57.510 1.876 -70.496 1.00 88.00 843 ILE A CA 1
ATOM 5705 C C . ILE A 1 843 ? 57.683 0.396 -70.827 1.00 88.00 843 ILE A C 1
ATOM 5707 O O . ILE A 1 843 ? 58.658 0.005 -71.455 1.00 88.00 843 ILE A O 1
ATOM 5711 N N . THR A 1 844 ? 56.718 -0.436 -70.448 1.00 86.81 844 THR A N 1
ATOM 5712 C CA . THR A 1 844 ? 56.643 -1.848 -70.834 1.00 86.81 844 THR A CA 1
ATOM 5713 C C . THR A 1 844 ? 55.415 -2.096 -71.705 1.00 86.81 844 THR A C 1
ATOM 5715 O O . THR A 1 844 ? 54.290 -1.809 -71.298 1.00 86.81 844 THR A O 1
ATOM 5718 N N . LEU A 1 845 ? 55.614 -2.656 -72.895 1.00 85.69 845 LEU A N 1
ATOM 5719 C CA . LEU A 1 845 ? 54.559 -2.966 -73.861 1.00 85.69 845 LEU A CA 1
ATOM 5720 C C . LEU A 1 845 ? 54.397 -4.483 -73.987 1.00 85.69 845 LEU A C 1
ATOM 5722 O O . LEU A 1 845 ? 55.358 -5.177 -74.311 1.00 85.69 845 LEU A O 1
ATOM 5726 N N . TYR A 1 846 ? 53.196 -5.004 -73.749 1.00 85.06 846 TYR A N 1
ATOM 5727 C CA . TYR A 1 846 ? 52.899 -6.434 -73.883 1.00 85.06 846 TYR A CA 1
ATOM 5728 C C . TYR A 1 846 ? 52.479 -6.816 -75.316 1.00 85.06 846 TYR A C 1
ATOM 5730 O O . TYR A 1 846 ? 52.203 -5.954 -76.146 1.00 85.06 846 TYR A O 1
ATOM 5738 N N . ALA A 1 847 ? 52.430 -8.117 -75.619 1.00 81.06 847 ALA A N 1
ATOM 5739 C CA . ALA A 1 847 ? 52.106 -8.642 -76.952 1.00 81.06 847 ALA A CA 1
ATOM 5740 C C . ALA A 1 847 ? 50.813 -8.056 -77.569 1.00 81.06 847 ALA A C 1
ATOM 5742 O O . ALA A 1 847 ? 49.784 -7.967 -76.901 1.00 81.06 847 ALA A O 1
ATOM 5743 N N . GLY A 1 848 ? 50.839 -7.730 -78.867 1.00 78.75 848 GLY A N 1
ATOM 5744 C CA . GLY A 1 848 ? 49.677 -7.248 -79.634 1.00 78.75 848 GLY A CA 1
ATOM 5745 C C . GLY A 1 848 ? 49.325 -5.764 -79.447 1.00 78.75 848 GLY A C 1
ATOM 5746 O O . GLY A 1 848 ? 48.269 -5.315 -79.903 1.00 78.75 848 GLY A O 1
ATOM 5747 N N . VAL A 1 849 ? 50.175 -4.997 -78.761 1.00 83.81 849 VAL A N 1
ATOM 5748 C CA . VAL A 1 849 ? 49.925 -3.597 -78.387 1.00 83.81 849 VAL A CA 1
ATOM 5749 C C . VAL A 1 849 ? 50.450 -2.613 -79.428 1.00 83.81 849 VAL A C 1
ATOM 5751 O O . VAL A 1 849 ? 51.517 -2.798 -80.001 1.00 83.81 849 VAL A O 1
ATOM 5754 N N . GLY A 1 850 ? 49.720 -1.511 -79.620 1.00 77.94 850 GLY A N 1
ATOM 5755 C CA . GLY A 1 850 ? 50.218 -0.321 -80.313 1.00 77.94 850 GLY A CA 1
ATOM 5756 C C . GLY A 1 850 ? 50.344 0.846 -79.338 1.00 77.94 850 GLY A C 1
ATOM 5757 O O . GLY A 1 850 ? 49.381 1.116 -78.620 1.00 77.94 850 GLY A O 1
ATOM 5758 N N . ALA A 1 851 ? 51.473 1.548 -79.311 1.00 81.62 851 ALA A N 1
ATOM 5759 C CA . ALA A 1 851 ? 51.647 2.758 -78.513 1.00 81.62 851 ALA A CA 1
ATOM 5760 C C . ALA A 1 851 ? 52.330 3.874 -79.314 1.00 81.62 851 ALA A C 1
ATOM 5762 O O . ALA A 1 851 ? 53.258 3.615 -80.080 1.00 81.62 851 ALA A O 1
ATOM 5763 N N . THR A 1 852 ? 51.883 5.112 -79.117 1.00 83.31 852 THR A N 1
ATOM 5764 C CA . THR A 1 852 ? 52.571 6.309 -79.612 1.00 83.31 852 THR A CA 1
ATOM 5765 C C . THR A 1 852 ? 53.272 6.967 -78.439 1.00 83.31 852 THR A C 1
ATOM 5767 O O . THR A 1 852 ? 52.592 7.369 -77.508 1.00 83.31 852 THR A O 1
ATOM 5770 N N . VAL A 1 853 ? 54.595 7.091 -78.454 1.00 81.94 853 VAL A N 1
ATOM 5771 C CA . VAL A 1 853 ? 55.381 7.631 -77.337 1.00 81.94 853 VAL A CA 1
ATOM 5772 C C . VAL A 1 853 ? 56.006 8.972 -77.736 1.00 81.94 853 VAL A C 1
ATOM 5774 O O . VAL A 1 853 ? 56.607 9.089 -78.799 1.00 81.94 853 VAL A O 1
ATOM 5777 N N . SER A 1 854 ? 55.865 10.008 -76.912 1.00 76.88 854 SER A N 1
ATOM 5778 C CA . SER A 1 854 ? 56.357 11.364 -77.182 1.00 76.88 854 SER A CA 1
ATOM 5779 C C . SER A 1 854 ? 57.011 11.964 -75.937 1.00 76.88 854 SER A C 1
ATOM 5781 O O . SER A 1 854 ? 56.319 12.413 -75.026 1.00 76.88 854 SER A O 1
ATOM 5783 N N . GLY A 1 855 ? 58.340 12.055 -75.927 1.00 72.06 855 GLY A N 1
ATOM 5784 C CA . GLY A 1 855 ? 59.111 12.570 -74.792 1.00 72.06 855 GLY A CA 1
ATOM 5785 C C . GLY A 1 855 ? 60.576 12.146 -74.832 1.00 72.06 855 GLY A C 1
ATOM 5786 O O . GLY A 1 855 ? 60.997 11.438 -75.752 1.00 72.06 855 GLY A O 1
ATOM 5787 N N . LYS A 1 856 ? 61.373 12.622 -73.874 1.00 72.69 856 LYS A N 1
ATOM 5788 C CA . LYS A 1 856 ? 62.827 12.410 -73.792 1.00 72.69 856 LYS A CA 1
ATOM 5789 C C . LYS A 1 856 ? 63.197 11.404 -72.707 1.00 72.69 856 LYS A C 1
ATOM 5791 O O . LYS A 1 856 ? 62.650 11.449 -71.617 1.00 72.69 856 LYS A O 1
ATOM 5796 N N . ASN A 1 857 ? 64.255 10.628 -72.964 1.00 73.12 857 ASN A N 1
ATOM 5797 C CA . ASN A 1 857 ? 64.842 9.653 -72.031 1.00 73.12 857 ASN A CA 1
ATOM 5798 C C . ASN A 1 857 ? 63.877 8.535 -71.603 1.00 73.12 857 ASN A C 1
ATOM 5800 O O . ASN A 1 857 ? 63.925 8.078 -70.463 1.00 73.12 857 ASN A O 1
ATOM 5804 N N . GLU A 1 858 ? 63.023 8.082 -72.515 1.00 81.00 858 GLU A N 1
ATOM 5805 C CA . GLU A 1 858 ? 62.152 6.938 -72.258 1.00 81.00 858 GLU A CA 1
ATOM 5806 C C . GLU A 1 858 ? 62.956 5.632 -72.276 1.00 81.00 858 GLU A C 1
ATOM 5808 O O . GLU A 1 858 ? 63.766 5.398 -73.174 1.00 81.00 858 GLU A O 1
ATOM 5813 N N . LEU A 1 859 ? 62.720 4.767 -71.294 1.00 79.75 859 LEU A N 1
ATOM 5814 C CA . LEU A 1 859 ? 63.199 3.390 -71.301 1.00 79.75 859 LEU A CA 1
ATOM 5815 C C . LEU A 1 859 ? 62.055 2.503 -71.773 1.00 79.75 859 LEU A C 1
ATOM 5817 O O . LEU A 1 859 ? 61.090 2.309 -71.036 1.00 79.75 859 LEU A O 1
ATOM 5821 N N . ILE A 1 860 ? 62.144 1.973 -72.992 1.00 81.44 860 ILE A N 1
ATOM 5822 C CA . ILE A 1 860 ? 61.063 1.182 -73.589 1.00 81.44 860 ILE A CA 1
ATOM 5823 C C . ILE A 1 860 ? 61.463 -0.288 -73.604 1.00 81.44 860 ILE A C 1
ATOM 5825 O O . ILE A 1 860 ? 62.527 -0.654 -74.087 1.00 81.44 860 ILE A O 1
ATOM 5829 N N . SER A 1 861 ? 60.579 -1.129 -73.091 1.00 81.12 861 SER A N 1
ATOM 5830 C CA . SER A 1 861 ? 60.733 -2.567 -72.927 1.00 81.12 861 SER A CA 1
ATOM 5831 C C . SER A 1 861 ? 59.537 -3.251 -73.594 1.00 81.12 861 SER A C 1
ATOM 5833 O O . SER A 1 861 ? 58.385 -2.906 -73.334 1.00 81.12 861 SER A O 1
ATOM 5835 N N . THR A 1 862 ? 59.775 -4.205 -74.491 1.00 78.69 862 THR A N 1
ATOM 5836 C CA . THR A 1 862 ? 58.703 -4.933 -75.196 1.00 78.69 862 THR A CA 1
ATOM 5837 C C . THR A 1 862 ? 58.691 -6.398 -74.787 1.00 78.69 862 THR A C 1
ATOM 5839 O O . THR A 1 862 ? 59.709 -7.077 -74.877 1.00 78.69 862 THR A O 1
ATOM 5842 N N . VAL A 1 863 ? 57.538 -6.912 -74.366 1.00 75.31 863 VAL A N 1
ATOM 5843 C CA . VAL A 1 863 ? 57.371 -8.278 -73.858 1.00 75.31 863 VAL A CA 1
ATOM 5844 C C . VAL A 1 863 ? 56.303 -9.008 -74.685 1.00 75.31 863 VAL A C 1
ATOM 5846 O O . VAL A 1 863 ? 55.113 -8.983 -74.365 1.00 75.31 863 VAL A O 1
ATOM 5849 N N . GLY A 1 864 ? 56.743 -9.687 -75.754 1.00 70.94 864 GLY A N 1
ATOM 5850 C CA . GLY A 1 864 ? 55.921 -10.545 -76.628 1.00 70.94 864 GLY A CA 1
ATOM 5851 C C . GLY A 1 864 ? 55.715 -10.018 -78.063 1.00 70.94 864 GLY A C 1
ATOM 5852 O O . GLY A 1 864 ? 56.189 -8.942 -78.409 1.00 70.94 864 GLY A O 1
ATOM 5853 N N . ALA A 1 865 ? 55.048 -10.802 -78.921 1.00 70.25 865 ALA A N 1
ATOM 5854 C CA . ALA A 1 865 ? 54.933 -10.544 -80.369 1.00 70.25 865 ALA A CA 1
ATOM 5855 C C . ALA A 1 865 ? 53.959 -9.418 -80.760 1.00 70.25 865 ALA A C 1
ATOM 5857 O O . ALA A 1 865 ? 53.035 -9.107 -80.012 1.00 70.25 865 ALA A O 1
ATOM 5858 N N . ASN A 1 866 ? 54.089 -8.902 -81.991 1.00 74.06 866 ASN A N 1
ATOM 5859 C CA . ASN A 1 866 ? 53.165 -7.952 -82.627 1.00 74.06 866 ASN A CA 1
ATOM 5860 C C . ASN A 1 866 ? 53.005 -6.625 -81.871 1.00 74.06 866 ASN A C 1
ATOM 5862 O O . ASN A 1 866 ? 51.883 -6.156 -81.666 1.00 74.06 866 ASN A O 1
ATOM 5866 N N . THR A 1 867 ? 54.115 -6.021 -81.446 1.00 77.19 867 THR A N 1
ATOM 5867 C CA . THR A 1 867 ? 54.090 -4.699 -80.808 1.00 77.19 867 THR A CA 1
ATOM 5868 C C . THR A 1 867 ? 54.424 -3.606 -81.821 1.00 77.19 867 THR A C 1
ATOM 5870 O O . THR A 1 867 ? 55.332 -3.733 -82.641 1.00 77.19 867 THR A O 1
ATOM 5873 N N . THR A 1 868 ? 53.656 -2.518 -81.808 1.00 72.44 868 THR A N 1
ATOM 5874 C CA . THR A 1 868 ? 53.898 -1.338 -82.646 1.00 72.44 868 THR A CA 1
ATOM 5875 C C . THR A 1 868 ? 54.225 -0.153 -81.756 1.00 72.44 868 THR A C 1
ATOM 5877 O O . THR A 1 868 ? 53.426 0.208 -80.892 1.00 72.44 868 THR A O 1
ATOM 5880 N N . VAL A 1 869 ? 55.371 0.478 -81.992 1.00 74.81 869 VAL A N 1
ATOM 5881 C CA . VAL A 1 869 ? 55.798 1.686 -81.288 1.00 74.81 869 VAL A CA 1
ATOM 5882 C C . VAL A 1 869 ? 55.984 2.795 -82.313 1.00 74.81 869 VAL A C 1
ATOM 5884 O O . VAL A 1 869 ? 56.757 2.665 -83.260 1.00 74.81 869 VAL A O 1
ATOM 5887 N N . ALA A 1 870 ? 55.250 3.887 -82.139 1.00 68.81 870 ALA A N 1
ATOM 5888 C CA . ALA A 1 870 ? 55.426 5.104 -82.918 1.00 68.81 870 ALA A CA 1
ATOM 5889 C C . ALA A 1 870 ? 56.008 6.182 -82.007 1.00 68.81 870 ALA A C 1
ATOM 5891 O O . ALA A 1 870 ? 55.330 6.642 -81.094 1.00 68.81 870 ALA A O 1
ATOM 5892 N N . LEU A 1 871 ? 57.257 6.584 -82.217 1.00 66.81 871 LEU A N 1
ATOM 5893 C CA . LEU A 1 871 ? 57.872 7.637 -81.411 1.00 66.81 871 LEU A CA 1
ATOM 5894 C C . LEU A 1 871 ? 57.743 8.978 -82.130 1.00 66.81 871 LEU A C 1
ATOM 5896 O O . LEU A 1 871 ? 58.231 9.147 -83.240 1.00 66.81 871 LEU A O 1
ATOM 5900 N N . SER A 1 872 ? 57.083 9.943 -81.499 1.00 60.06 872 SER A N 1
ATOM 5901 C CA . SER A 1 872 ? 56.966 11.302 -82.026 1.00 60.06 872 SER A CA 1
ATOM 5902 C C . SER A 1 872 ? 58.053 12.176 -81.406 1.00 60.06 872 SER A C 1
ATOM 5904 O O . SER A 1 872 ? 57.905 12.696 -80.300 1.00 60.06 872 SER A O 1
ATOM 5906 N N . THR A 1 873 ? 59.153 12.369 -82.124 1.00 51.91 873 THR A N 1
ATOM 5907 C CA . THR A 1 873 ? 60.197 13.337 -81.790 1.00 51.91 873 THR A CA 1
ATOM 5908 C C . THR A 1 873 ? 59.710 14.724 -82.223 1.00 51.91 873 THR A C 1
ATOM 5910 O O . THR A 1 873 ? 59.714 15.082 -83.395 1.00 51.91 873 THR A O 1
ATOM 5913 N N . ASN A 1 874 ? 59.280 15.574 -81.289 1.00 47.09 874 ASN A N 1
ATOM 5914 C CA . ASN A 1 874 ? 58.996 16.988 -81.588 1.00 47.09 874 ASN A CA 1
ATOM 5915 C C . ASN A 1 874 ? 60.300 17.781 -81.884 1.00 47.09 874 ASN A C 1
ATOM 5917 O O . ASN A 1 874 ? 60.595 18.780 -81.229 1.00 47.09 874 ASN A O 1
ATOM 5921 N N . GLY A 1 875 ? 61.120 17.329 -82.841 1.00 47.91 875 GLY A N 1
ATOM 5922 C CA . GLY A 1 875 ? 62.295 18.035 -83.360 1.00 47.91 875 GLY A CA 1
ATOM 5923 C C . GLY A 1 875 ? 63.531 18.086 -82.451 1.00 47.91 875 GLY A C 1
ATOM 5924 O O . GLY A 1 875 ? 64.308 19.033 -82.558 1.00 47.91 875 GLY A O 1
ATOM 5925 N N . VAL A 1 876 ? 63.746 17.114 -81.556 1.00 37.69 876 VAL A N 1
ATOM 5926 C CA . VAL A 1 876 ? 64.854 17.131 -80.572 1.00 37.69 876 VAL A CA 1
ATOM 5927 C C . VAL A 1 876 ? 65.532 15.765 -80.381 1.00 37.69 876 VAL A C 1
ATOM 5929 O O . VAL A 1 876 ? 65.596 15.266 -79.266 1.00 37.69 876 VAL A O 1
ATOM 5932 N N . GLY A 1 877 ? 66.099 15.197 -81.452 1.00 51.94 877 GLY A N 1
ATOM 5933 C CA . GLY A 1 877 ? 67.007 14.036 -81.395 1.00 51.94 877 GLY A CA 1
ATOM 5934 C C . GLY A 1 877 ? 66.372 12.712 -80.931 1.00 51.94 877 GLY A C 1
ATOM 5935 O O . GLY A 1 877 ? 65.230 12.701 -80.474 1.00 51.94 877 GLY A O 1
ATOM 5936 N N . PRO A 1 878 ? 67.094 11.584 -81.064 1.00 52.78 878 PRO A N 1
ATOM 5937 C CA . PRO A 1 878 ? 66.544 10.273 -80.746 1.00 52.78 878 PRO A CA 1
ATOM 5938 C C . PRO A 1 878 ? 66.232 10.115 -79.256 1.00 52.78 878 PRO A C 1
ATOM 5940 O O . PRO A 1 878 ? 67.032 10.511 -78.405 1.00 52.78 878 PRO A O 1
ATOM 5943 N N . SER A 1 879 ? 65.078 9.522 -78.942 1.00 55.31 879 SER A N 1
ATOM 5944 C CA . SER A 1 879 ? 64.640 9.299 -77.563 1.00 55.31 879 SER A CA 1
ATOM 5945 C C . SER A 1 879 ? 65.163 7.966 -77.031 1.00 55.31 879 SER A C 1
ATOM 5947 O O . SER A 1 879 ? 64.885 6.920 -77.604 1.00 55.31 879 SER A O 1
ATOM 5949 N N . GLY A 1 880 ? 65.912 7.999 -75.929 1.00 64.06 880 GLY A N 1
ATOM 5950 C CA . GLY A 1 880 ? 66.050 6.846 -75.035 1.00 64.06 880 GLY A CA 1
ATOM 5951 C C . GLY A 1 880 ? 66.653 5.552 -75.606 1.00 64.06 880 GLY A C 1
ATOM 5952 O O . GLY A 1 880 ? 67.320 5.530 -76.644 1.00 64.06 880 GLY A O 1
ATOM 5953 N N . GLU A 1 881 ? 66.436 4.469 -74.863 1.00 69.56 881 GLU A N 1
ATOM 5954 C CA . GLU A 1 881 ? 66.964 3.119 -75.094 1.00 69.56 881 GLU A CA 1
ATOM 5955 C C . GLU A 1 881 ? 65.781 2.145 -75.253 1.00 69.56 881 GLU A C 1
ATOM 5957 O O . GLU A 1 881 ? 64.869 2.136 -74.423 1.00 69.56 881 GLU A O 1
ATOM 5962 N N . LEU A 1 882 ? 65.769 1.354 -76.332 1.00 73.50 882 LEU A N 1
ATOM 5963 C CA . LEU A 1 882 ? 64.832 0.243 -76.533 1.00 73.50 882 LEU A CA 1
ATOM 5964 C C . LEU A 1 882 ? 65.513 -1.051 -76.094 1.00 73.50 882 LEU A C 1
ATOM 5966 O O . LEU A 1 882 ? 66.419 -1.531 -76.776 1.00 73.50 882 LEU A O 1
ATOM 5970 N N . ASP A 1 883 ? 65.043 -1.628 -74.998 1.00 69.19 883 ASP A N 1
ATOM 5971 C CA . ASP A 1 883 ? 65.512 -2.908 -74.482 1.00 69.19 883 ASP A CA 1
ATOM 5972 C C . ASP A 1 883 ? 64.691 -4.061 -75.070 1.00 69.19 883 ASP A C 1
ATOM 5974 O O . ASP A 1 883 ? 63.464 -4.127 -74.951 1.00 69.19 883 ASP A O 1
ATOM 5978 N N . LEU A 1 884 ? 65.395 -5.013 -75.675 1.00 68.44 884 LEU A N 1
ATOM 5979 C CA . LEU A 1 884 ? 64.853 -6.271 -76.165 1.00 68.44 884 LEU A CA 1
ATOM 5980 C C . LEU A 1 884 ? 65.199 -7.396 -75.183 1.00 68.44 884 LEU A C 1
ATOM 5982 O O . LEU A 1 884 ? 66.342 -7.534 -74.747 1.00 68.44 884 LEU A O 1
ATOM 5986 N N . PHE A 1 885 ? 64.246 -8.284 -74.901 1.00 65.69 885 PHE A N 1
ATOM 5987 C CA . PHE A 1 885 ? 64.465 -9.450 -74.024 1.00 65.69 885 PHE A CA 1
ATOM 5988 C C . PHE A 1 885 ? 64.991 -10.681 -74.771 1.00 65.69 885 PHE A C 1
ATOM 5990 O O . PHE A 1 885 ? 64.683 -11.820 -74.418 1.00 65.69 885 PHE A O 1
ATOM 5997 N N . VAL A 1 886 ? 65.762 -10.455 -75.829 1.00 66.38 886 VAL A N 1
ATOM 5998 C CA . VAL A 1 886 ? 66.378 -11.495 -76.657 1.00 66.38 886 VAL A CA 1
ATOM 5999 C C . VAL A 1 886 ? 67.853 -11.176 -76.849 1.00 66.38 886 VAL A C 1
ATOM 6001 O O . VAL A 1 886 ? 68.238 -10.004 -76.856 1.00 66.38 886 VAL A O 1
ATOM 6004 N N . THR A 1 887 ? 68.684 -12.210 -76.976 1.00 68.88 887 THR A N 1
ATOM 6005 C CA . THR A 1 887 ? 70.108 -12.041 -77.280 1.00 68.88 887 THR A CA 1
ATOM 6006 C C . THR A 1 887 ? 70.266 -11.511 -78.699 1.00 68.88 887 THR A C 1
ATOM 6008 O O . THR A 1 887 ? 69.422 -11.747 -79.567 1.00 68.88 887 THR A O 1
ATOM 6011 N N . HIS A 1 888 ? 71.332 -10.758 -78.947 1.00 71.56 888 HIS A N 1
ATOM 6012 C CA . HIS A 1 888 ? 71.475 -10.012 -80.198 1.00 71.56 888 HIS A CA 1
ATOM 6013 C C . HIS A 1 888 ? 71.480 -10.900 -81.456 1.00 71.56 888 HIS A C 1
ATOM 6015 O O . HIS A 1 888 ? 71.055 -10.476 -82.527 1.00 71.56 888 HIS A O 1
ATOM 6021 N N . ASP A 1 889 ? 71.935 -12.149 -81.324 1.00 72.06 889 ASP A N 1
ATOM 6022 C CA . ASP A 1 889 ? 72.103 -13.132 -82.399 1.00 72.06 889 ASP A CA 1
ATOM 6023 C C . ASP A 1 889 ? 70.775 -13.734 -82.882 1.00 72.06 889 ASP A C 1
ATOM 6025 O O . ASP A 1 889 ? 70.716 -14.396 -83.929 1.00 72.06 889 ASP A O 1
ATOM 6029 N N . GLN A 1 890 ? 69.709 -13.473 -82.126 1.00 70.38 890 GLN A N 1
ATOM 6030 C CA . GLN A 1 890 ? 68.347 -13.906 -82.393 1.00 70.38 890 GLN A CA 1
ATOM 6031 C C . GLN A 1 890 ? 67.487 -12.819 -83.039 1.00 70.38 890 GLN A C 1
ATOM 6033 O O . GLN A 1 890 ? 66.302 -13.067 -83.244 1.00 70.38 890 GLN A O 1
ATOM 6038 N N . VAL A 1 891 ? 68.055 -11.660 -83.387 1.00 72.00 891 VAL A N 1
ATOM 6039 C CA . VAL A 1 891 ? 67.317 -10.518 -83.942 1.00 72.00 891 VAL A CA 1
ATOM 6040 C C . VAL A 1 891 ? 67.645 -10.285 -85.420 1.00 72.00 891 VAL A C 1
ATOM 6042 O O . VAL A 1 891 ? 68.815 -10.267 -85.812 1.00 72.00 891 VAL A O 1
ATOM 6045 N N . TRP A 1 892 ? 66.601 -10.093 -86.228 1.00 76.88 892 TRP A N 1
ATOM 6046 C CA . TRP A 1 892 ? 66.611 -9.637 -87.617 1.00 76.88 892 TRP A CA 1
ATOM 6047 C C . TRP A 1 892 ? 66.020 -8.235 -87.700 1.00 76.88 892 TRP A C 1
ATOM 6049 O O . TRP A 1 892 ? 64.879 -8.000 -87.326 1.00 76.88 892 TRP A O 1
ATOM 6059 N N . LEU A 1 893 ? 66.794 -7.288 -88.202 1.00 78.19 893 LEU A N 1
ATOM 6060 C CA . LEU A 1 893 ? 66.302 -5.956 -88.516 1.00 78.19 893 LEU A CA 1
ATOM 6061 C C . LEU A 1 893 ? 65.783 -5.968 -89.956 1.00 78.19 893 LEU A C 1
ATOM 6063 O O . LEU A 1 893 ? 66.445 -6.495 -90.834 1.00 78.19 893 LEU A O 1
ATOM 6067 N N . GLN A 1 894 ? 64.642 -5.350 -90.233 1.00 81.31 894 GLN A N 1
ATOM 6068 C CA . GLN A 1 894 ? 64.094 -5.208 -91.577 1.00 81.31 894 GLN A CA 1
ATOM 6069 C C . GLN A 1 894 ? 63.581 -3.784 -91.781 1.00 81.31 894 GLN A C 1
ATOM 6071 O O . GLN A 1 894 ? 62.801 -3.268 -90.987 1.00 81.31 894 GLN A O 1
ATOM 6076 N N . GLN A 1 895 ? 63.941 -3.159 -92.897 1.00 80.62 895 GLN A N 1
ATOM 6077 C CA . GLN A 1 895 ? 63.293 -1.924 -93.333 1.00 80.62 895 GLN A CA 1
ATOM 6078 C C . GLN A 1 895 ? 62.021 -2.239 -94.138 1.00 80.62 895 GLN A C 1
ATOM 6080 O O . GLN A 1 895 ? 62.065 -2.989 -95.115 1.00 80.62 895 GLN A O 1
ATOM 6085 N N . SER A 1 896 ? 60.891 -1.630 -93.773 1.00 78.12 896 SER A N 1
ATOM 6086 C CA . SER A 1 896 ? 59.625 -1.726 -94.512 1.00 78.12 896 SER A CA 1
ATOM 6087 C C . SER A 1 896 ? 59.049 -0.331 -94.756 1.00 78.12 896 SER A C 1
ATOM 6089 O O . SER A 1 896 ? 58.422 0.268 -93.885 1.00 78.12 896 SER A O 1
ATOM 6091 N N . GLY A 1 897 ? 59.270 0.213 -95.956 1.00 81.31 897 GLY A N 1
ATOM 6092 C CA . GLY A 1 897 ? 58.962 1.616 -96.246 1.00 81.31 897 GLY A CA 1
ATOM 6093 C C . GLY A 1 897 ? 59.834 2.555 -95.405 1.00 81.31 897 GLY A C 1
ATOM 6094 O O . GLY A 1 897 ? 61.063 2.471 -95.469 1.00 81.31 897 GLY A O 1
ATOM 6095 N N . ASN A 1 898 ? 59.198 3.429 -94.619 1.00 77.31 898 ASN A N 1
ATOM 6096 C CA . ASN A 1 898 ? 59.883 4.305 -93.663 1.00 77.31 898 ASN A CA 1
ATOM 6097 C C . ASN A 1 898 ? 60.067 3.661 -92.277 1.00 77.31 898 ASN A C 1
ATOM 6099 O O . ASN A 1 898 ? 60.748 4.249 -91.443 1.00 77.31 898 ASN A O 1
ATOM 6103 N N . ASP A 1 899 ? 59.502 2.478 -92.027 1.00 76.62 899 ASP A N 1
ATOM 6104 C CA . ASP A 1 899 ? 59.509 1.824 -90.715 1.00 76.62 899 ASP A CA 1
ATOM 6105 C C . ASP A 1 899 ? 60.712 0.874 -90.561 1.00 76.62 899 ASP A C 1
ATOM 6107 O O . ASP A 1 899 ? 61.163 0.260 -91.536 1.00 76.62 899 ASP A O 1
ATOM 6111 N N . LEU A 1 900 ? 61.192 0.708 -89.326 1.00 79.19 900 LEU A N 1
ATOM 6112 C CA . LEU A 1 900 ? 62.138 -0.335 -88.928 1.00 79.19 900 LEU A CA 1
ATOM 6113 C C . LEU A 1 900 ? 61.387 -1.424 -88.161 1.00 79.19 900 LEU A C 1
ATOM 6115 O O . LEU A 1 900 ? 60.837 -1.183 -87.092 1.00 79.19 900 LEU A O 1
ATOM 6119 N N . ILE A 1 901 ? 61.383 -2.631 -88.702 1.00 76.81 901 ILE A N 1
ATOM 6120 C CA . ILE A 1 901 ? 60.844 -3.827 -88.066 1.00 76.81 901 ILE A CA 1
ATOM 6121 C C . ILE A 1 901 ? 62.011 -4.593 -87.447 1.00 76.81 901 ILE A C 1
ATOM 6123 O O . ILE A 1 901 ? 63.064 -4.745 -88.058 1.00 76.81 901 ILE A O 1
ATOM 6127 N N . ILE A 1 902 ? 61.830 -5.056 -86.223 1.00 77.38 902 ILE A N 1
ATOM 6128 C CA . ILE A 1 902 ? 62.775 -5.877 -85.479 1.00 77.38 902 ILE A CA 1
ATOM 6129 C C . ILE A 1 902 ? 62.072 -7.208 -85.249 1.00 77.38 902 ILE A C 1
ATOM 6131 O O . ILE A 1 902 ? 61.145 -7.284 -84.447 1.00 77.38 902 ILE A O 1
ATOM 6135 N N . ASP A 1 903 ? 62.482 -8.222 -85.991 1.00 73.44 903 ASP A N 1
ATOM 6136 C CA . ASP A 1 903 ? 61.939 -9.575 -85.967 1.00 73.44 903 ASP A CA 1
ATOM 6137 C C . ASP A 1 903 ? 62.892 -10.504 -85.197 1.00 73.44 903 ASP A C 1
ATOM 6139 O O . ASP A 1 903 ? 64.103 -10.281 -85.134 1.00 73.44 903 ASP A O 1
ATOM 6143 N N . GLN A 1 904 ? 62.370 -11.566 -84.602 1.00 70.31 904 GLN A N 1
ATOM 6144 C CA . GLN A 1 904 ? 63.167 -12.614 -83.984 1.00 70.31 904 GLN A CA 1
ATOM 6145 C C . GLN A 1 904 ? 63.280 -13.796 -84.951 1.00 70.31 904 GLN A C 1
ATOM 6147 O O . GLN A 1 904 ? 62.288 -14.240 -85.514 1.00 70.31 904 GLN A O 1
ATOM 6152 N N . VAL A 1 905 ? 64.458 -14.420 -85.050 1.00 63.50 905 VAL A N 1
ATOM 6153 C CA . VAL A 1 905 ? 64.771 -15.533 -85.984 1.00 63.50 905 VAL A CA 1
ATOM 6154 C C . VAL A 1 905 ? 63.792 -16.733 -85.907 1.00 63.50 905 VAL A C 1
ATOM 6156 O O . VAL A 1 905 ? 63.769 -17.576 -86.804 1.00 63.50 905 VAL A O 1
ATOM 6159 N N . ASN A 1 906 ? 62.946 -16.800 -84.870 1.00 58.75 906 ASN A N 1
ATOM 6160 C CA . ASN A 1 906 ? 61.984 -17.874 -84.610 1.00 58.75 906 ASN A CA 1
ATOM 6161 C C . ASN A 1 906 ? 60.496 -17.433 -84.687 1.00 58.75 906 ASN A C 1
ATOM 6163 O O . ASN A 1 906 ? 59.625 -18.241 -84.363 1.00 58.75 906 ASN A O 1
ATOM 6167 N N . GLY A 1 907 ? 60.191 -16.190 -85.097 1.00 57.69 907 GLY A N 1
ATOM 6168 C CA . GLY A 1 907 ? 58.827 -15.680 -85.340 1.00 57.69 907 GLY A CA 1
ATOM 6169 C C . GLY A 1 907 ? 57.987 -15.367 -84.093 1.00 57.69 907 GLY A C 1
ATOM 6170 O O . GLY A 1 907 ? 56.759 -15.360 -84.152 1.00 57.69 907 GLY A O 1
ATOM 6171 N N . THR A 1 908 ? 58.626 -15.179 -82.935 1.00 53.91 908 THR A N 1
ATOM 6172 C CA . THR A 1 908 ? 57.952 -14.960 -81.641 1.00 53.91 908 THR A CA 1
ATOM 6173 C C . THR A 1 908 ? 57.970 -13.515 -81.141 1.00 53.91 908 THR A C 1
ATOM 6175 O O . THR A 1 908 ? 57.319 -13.245 -80.131 1.00 53.91 908 THR A O 1
ATOM 6178 N N . GLN A 1 909 ? 58.670 -12.588 -81.805 1.00 57.28 909 GLN A N 1
ATOM 6179 C CA . GLN A 1 909 ? 58.698 -11.164 -81.452 1.00 57.28 909 GLN A CA 1
ATOM 6180 C C . GLN A 1 909 ? 58.911 -10.284 -82.691 1.00 57.28 909 GLN A C 1
ATOM 6182 O O . GLN A 1 909 ? 60.002 -10.297 -83.243 1.00 57.28 909 GLN A O 1
ATOM 6187 N N . ASP A 1 910 ? 57.899 -9.475 -83.027 1.00 70.06 910 ASP A N 1
ATOM 6188 C CA . ASP A 1 910 ? 57.970 -8.420 -84.047 1.00 70.06 910 ASP A CA 1
ATOM 6189 C C . ASP A 1 910 ? 57.746 -7.076 -83.337 1.00 70.06 910 ASP A C 1
ATOM 6191 O O . ASP A 1 910 ? 56.664 -6.839 -82.780 1.00 70.06 910 ASP A O 1
ATOM 6195 N N . VAL A 1 911 ? 58.756 -6.204 -83.336 1.00 72.12 911 VAL A N 1
ATOM 6196 C CA . VAL A 1 911 ? 58.646 -4.804 -82.899 1.00 72.12 911 VAL A CA 1
ATOM 6197 C C . VAL A 1 911 ? 58.716 -3.921 -84.135 1.00 72.12 911 VAL A C 1
ATOM 6199 O O . VAL A 1 911 ? 59.735 -3.881 -84.816 1.00 72.12 911 VAL A O 1
ATOM 6202 N N . THR A 1 912 ? 57.642 -3.195 -84.443 1.00 76.94 912 THR A N 1
ATOM 6203 C CA . THR A 1 912 ? 57.664 -2.191 -85.517 1.00 76.94 912 THR A CA 1
ATOM 6204 C C . THR A 1 912 ? 57.884 -0.807 -84.925 1.00 76.94 912 THR A C 1
ATOM 6206 O O . THR A 1 912 ? 57.000 -0.282 -84.248 1.00 76.94 912 THR A O 1
ATOM 6209 N N . LEU A 1 913 ? 59.035 -0.211 -85.223 1.00 78.38 913 LEU A N 1
ATOM 6210 C CA . LEU A 1 913 ? 59.337 1.199 -85.009 1.00 78.38 913 LEU A CA 1
ATOM 6211 C C . LEU A 1 913 ? 58.900 1.975 -86.253 1.00 78.38 913 LEU A C 1
ATOM 6213 O O . LEU A 1 913 ? 59.472 1.809 -87.334 1.00 78.38 913 LEU A O 1
ATOM 6217 N N . LYS A 1 914 ? 57.848 2.782 -86.124 1.00 74.88 914 LYS A N 1
ATOM 6218 C CA . LYS A 1 914 ? 57.322 3.572 -87.249 1.00 74.88 914 LYS A CA 1
ATOM 6219 C C . LYS A 1 914 ? 58.326 4.622 -87.712 1.00 74.88 914 LYS A C 1
ATOM 6221 O O . LYS A 1 914 ? 59.184 4.987 -86.942 1.00 74.88 914 LYS A O 1
ATOM 6226 N N . ASP A 1 915 ? 58.277 5.073 -88.959 1.00 73.44 915 ASP A N 1
ATOM 6227 C CA . ASP A 1 915 ? 59.000 6.253 -89.477 1.00 73.44 915 ASP A CA 1
ATOM 6228 C C . ASP A 1 915 ? 60.514 6.373 -89.150 1.00 73.44 915 ASP A C 1
ATOM 6230 O O . ASP A 1 915 ? 61.099 7.443 -89.304 1.00 73.44 915 ASP A O 1
ATOM 6234 N N . TRP A 1 916 ? 61.188 5.284 -88.762 1.00 75.56 916 TRP A N 1
ATOM 6235 C CA . TRP A 1 916 ? 62.608 5.241 -88.389 1.00 75.56 916 TRP A CA 1
ATOM 6236 C C . TRP A 1 916 ? 63.548 5.826 -89.455 1.00 75.56 916 TRP A C 1
ATOM 6238 O O . TRP A 1 916 ? 64.599 6.394 -89.141 1.00 75.56 916 TRP A O 1
ATOM 6248 N N . PHE A 1 917 ? 63.175 5.660 -90.726 1.00 75.81 917 PHE A N 1
ATOM 6249 C CA . PHE A 1 917 ? 63.925 6.111 -91.897 1.00 75.81 917 PHE A CA 1
ATOM 6250 C C . PHE A 1 917 ? 63.345 7.385 -92.534 1.00 75.81 917 PHE A C 1
ATOM 6252 O O . PHE A 1 917 ? 63.781 7.782 -93.618 1.00 75.81 917 PHE A O 1
ATOM 6259 N N . LEU A 1 918 ? 62.383 8.051 -91.886 1.00 75.44 918 LEU A N 1
ATOM 6260 C CA . LEU A 1 918 ? 61.855 9.330 -92.350 1.00 75.44 918 LEU A CA 1
ATOM 6261 C C . LEU A 1 918 ? 62.913 10.436 -92.168 1.00 75.44 918 LEU A C 1
ATOM 6263 O O . LEU A 1 918 ? 63.539 10.558 -91.115 1.00 75.44 918 LEU A O 1
ATOM 6267 N N . GLN A 1 919 ? 63.147 11.249 -93.204 1.00 69.94 919 GLN A N 1
ATOM 6268 C CA . GLN A 1 919 ? 64.107 12.359 -93.151 1.00 69.94 919 GLN A CA 1
ATOM 6269 C C . GLN A 1 919 ? 63.408 13.682 -92.837 1.00 69.94 919 GLN A C 1
ATOM 6271 O O . GLN A 1 919 ? 62.417 14.047 -93.471 1.00 69.94 919 GLN A O 1
ATOM 6276 N N . SER A 1 920 ? 63.985 14.446 -91.911 1.00 61.25 920 SER A N 1
ATOM 6277 C CA . SER A 1 920 ? 63.597 15.840 -91.683 1.00 61.25 920 SER A CA 1
ATOM 6278 C C . SER A 1 920 ? 63.999 16.730 -92.879 1.00 61.25 920 SER A C 1
ATOM 6280 O O . SER A 1 920 ? 64.923 16.368 -93.614 1.00 61.25 920 SER A O 1
ATOM 6282 N N . PRO A 1 921 ? 63.416 17.939 -93.057 1.00 53.91 921 PRO A N 1
ATOM 6283 C CA . PRO A 1 921 ? 63.704 18.865 -94.174 1.00 53.91 921 PRO A CA 1
ATOM 6284 C C . PRO A 1 921 ? 65.170 19.335 -94.367 1.00 53.91 921 PRO A C 1
ATOM 6286 O O . PRO A 1 921 ? 65.424 20.203 -95.197 1.00 53.91 921 PRO A O 1
ATOM 6289 N N . GLY A 1 922 ? 66.139 18.780 -93.628 1.00 57.97 922 GLY A N 1
ATOM 6290 C CA . GLY A 1 922 ? 67.585 19.003 -93.752 1.00 57.97 922 GLY A CA 1
ATOM 6291 C C . GLY A 1 922 ? 68.418 17.746 -94.064 1.00 57.97 922 GLY A C 1
ATOM 6292 O O . GLY A 1 922 ? 69.641 17.824 -94.008 1.00 57.97 922 GLY A O 1
ATOM 6293 N N . GLY A 1 923 ? 67.795 16.601 -94.378 1.00 63.19 923 GLY A N 1
ATOM 6294 C CA . GLY A 1 923 ? 68.485 15.364 -94.791 1.00 63.19 923 GLY A CA 1
ATOM 6295 C C . GLY A 1 923 ? 68.969 14.454 -93.653 1.00 63.19 923 GLY A C 1
ATOM 6296 O O . GLY A 1 923 ? 69.570 13.414 -93.914 1.00 63.19 923 GLY A O 1
ATOM 6297 N N . THR A 1 924 ? 68.704 14.814 -92.397 1.00 60.12 924 THR A N 1
ATOM 6298 C CA . THR A 1 924 ? 68.984 13.968 -91.228 1.00 60.12 924 THR A CA 1
ATOM 6299 C C . THR A 1 924 ? 67.811 13.020 -90.986 1.00 60.12 924 THR A C 1
ATOM 6301 O O . THR A 1 924 ? 66.658 13.462 -90.985 1.00 60.12 924 THR A O 1
ATOM 6304 N N . TYR A 1 925 ? 68.099 11.734 -90.782 1.00 62.78 925 TYR A N 1
ATOM 6305 C CA . TYR A 1 925 ? 67.094 10.757 -90.367 1.00 62.78 925 TYR A CA 1
ATOM 6306 C C . TYR A 1 925 ? 66.591 11.079 -88.961 1.00 62.78 925 TYR A C 1
ATOM 6308 O O . TYR A 1 925 ? 67.383 11.358 -88.055 1.00 62.78 925 TYR A O 1
ATOM 6316 N N . ASP A 1 926 ? 65.276 11.045 -88.795 1.00 59.75 926 ASP A N 1
ATOM 6317 C CA . ASP A 1 926 ? 64.614 11.260 -87.517 1.00 59.75 926 ASP A CA 1
ATOM 6318 C C . ASP A 1 926 ? 64.574 9.942 -86.741 1.00 59.75 926 ASP A C 1
ATOM 6320 O O . ASP A 1 926 ? 63.588 9.208 -86.728 1.00 59.75 926 ASP A O 1
ATOM 6324 N N . HIS A 1 927 ? 65.728 9.573 -86.184 1.00 63.62 927 HIS A N 1
ATOM 6325 C CA . HIS A 1 927 ? 65.848 8.329 -85.441 1.00 63.62 927 HIS A CA 1
ATOM 6326 C C . HIS A 1 927 ? 64.958 8.364 -84.214 1.00 63.62 927 HIS A C 1
ATOM 6328 O O . HIS A 1 927 ? 65.100 9.221 -83.350 1.00 63.62 927 HIS A O 1
ATOM 6334 N N . GLN A 1 928 ? 64.069 7.388 -84.140 1.00 60.56 928 GLN A N 1
ATOM 6335 C CA . GLN A 1 928 ? 63.054 7.329 -83.108 1.00 60.56 928 GLN A CA 1
ATOM 6336 C C . GLN A 1 928 ? 63.607 6.874 -81.749 1.00 60.56 928 GLN A C 1
ATOM 6338 O O . GLN A 1 928 ? 63.171 7.387 -80.721 1.00 60.56 928 GLN A O 1
ATOM 6343 N N . VAL A 1 929 ? 64.621 5.996 -81.742 1.00 67.69 929 VAL A N 1
ATOM 6344 C CA . VAL A 1 929 ? 65.314 5.503 -80.533 1.00 67.69 929 VAL A CA 1
ATOM 6345 C C . VAL A 1 929 ? 66.815 5.786 -80.622 1.00 67.69 929 VAL A C 1
ATOM 6347 O O . VAL A 1 929 ? 67.384 5.683 -81.710 1.00 67.69 929 VAL A O 1
ATOM 6350 N N . ALA A 1 930 ? 67.489 6.138 -79.518 1.00 68.88 930 ALA A N 1
ATOM 6351 C CA . ALA A 1 930 ? 68.930 6.444 -79.538 1.00 68.88 930 ALA A CA 1
ATOM 6352 C C . ALA A 1 930 ? 69.796 5.183 -79.582 1.00 68.88 930 ALA A C 1
ATOM 6354 O O . ALA A 1 930 ? 70.779 5.128 -80.331 1.00 68.88 930 ALA A O 1
ATOM 6355 N N . THR A 1 931 ? 69.404 4.165 -78.820 1.00 74.44 931 THR A N 1
ATOM 6356 C CA . THR A 1 931 ? 70.066 2.861 -78.774 1.00 74.44 931 THR A CA 1
ATOM 6357 C C . THR A 1 931 ? 69.051 1.730 -78.669 1.00 74.44 931 THR A C 1
ATOM 6359 O O . THR A 1 931 ? 68.127 1.804 -77.873 1.00 74.44 931 THR A O 1
ATOM 6362 N N . ILE A 1 932 ? 69.243 0.657 -79.429 1.00 74.56 932 ILE A N 1
ATOM 6363 C CA . ILE A 1 932 ? 68.543 -0.618 -79.235 1.00 74.56 932 ILE A CA 1
ATOM 6364 C C . ILE A 1 932 ? 69.495 -1.550 -78.498 1.00 74.56 932 ILE A C 1
ATOM 6366 O O . ILE A 1 932 ? 70.660 -1.641 -78.877 1.00 74.56 932 ILE A O 1
ATOM 6370 N N . LYS A 1 933 ? 69.042 -2.250 -77.467 1.00 76.81 933 LYS A N 1
ATOM 6371 C CA . LYS A 1 933 ? 69.878 -3.145 -76.669 1.00 76.81 933 LYS A CA 1
ATOM 6372 C C . LYS A 1 933 ? 69.269 -4.529 -76.569 1.00 76.81 933 LYS A C 1
ATOM 6374 O O . LYS A 1 933 ? 68.076 -4.679 -76.346 1.00 76.81 933 LYS A O 1
ATOM 6379 N N . ALA A 1 934 ? 70.104 -5.544 -76.725 1.00 71.38 934 ALA A N 1
ATOM 6380 C CA . ALA A 1 934 ? 69.741 -6.938 -76.514 1.00 71.38 934 ALA A CA 1
ATOM 6381 C C . ALA A 1 934 ? 69.914 -7.351 -75.046 1.00 71.38 934 ALA A C 1
ATOM 6383 O O . ALA A 1 934 ? 70.671 -6.742 -74.287 1.00 71.38 934 ALA A O 1
ATOM 6384 N N . SER A 1 935 ? 69.293 -8.466 -74.663 1.00 70.56 935 SER A N 1
ATOM 6385 C CA . SER A 1 935 ? 69.314 -8.979 -73.288 1.00 70.56 935 SER A CA 1
ATOM 6386 C C . SER A 1 935 ? 70.699 -9.419 -72.795 1.00 70.56 935 SER A C 1
ATOM 6388 O O . SER A 1 935 ? 70.903 -9.577 -71.595 1.00 70.56 935 SER A O 1
ATOM 6390 N N . ASP A 1 936 ? 71.656 -9.640 -73.700 1.00 73.25 936 ASP A N 1
ATOM 6391 C CA . ASP A 1 936 ? 73.063 -9.935 -73.383 1.00 73.25 936 ASP A CA 1
ATOM 6392 C C . ASP A 1 936 ? 73.938 -8.678 -73.220 1.00 73.25 936 ASP A C 1
ATOM 6394 O O . ASP A 1 936 ? 75.147 -8.782 -73.000 1.00 73.25 936 ASP A O 1
ATOM 6398 N N . GLY A 1 937 ? 73.330 -7.490 -73.282 1.00 69.62 937 GLY A N 1
ATOM 6399 C CA . GLY A 1 937 ? 73.982 -6.205 -73.045 1.00 69.62 937 GLY A CA 1
ATOM 6400 C C . GLY A 1 937 ? 74.610 -5.567 -74.283 1.00 69.62 937 GLY A C 1
ATOM 6401 O O . GLY A 1 937 ? 75.199 -4.492 -74.162 1.00 69.62 937 GLY A O 1
ATOM 6402 N N . VAL A 1 938 ? 74.488 -6.178 -75.465 1.00 77.00 938 VAL A N 1
ATOM 6403 C CA . VAL A 1 938 ? 74.968 -5.573 -76.714 1.00 77.00 938 VAL A CA 1
ATOM 6404 C C . VAL A 1 938 ? 74.021 -4.468 -77.180 1.00 77.00 938 VAL A C 1
ATOM 6406 O O . VAL A 1 938 ? 72.811 -4.672 -77.243 1.00 77.00 938 VAL A O 1
ATOM 6409 N N . THR A 1 939 ? 74.578 -3.313 -77.555 1.00 76.81 939 THR A N 1
ATOM 6410 C CA . THR A 1 939 ? 73.830 -2.126 -77.990 1.00 76.81 939 THR A CA 1
ATOM 6411 C C . THR A 1 939 ? 74.106 -1.754 -79.450 1.00 76.81 939 THR A C 1
ATOM 6413 O O . THR A 1 939 ? 75.239 -1.797 -79.931 1.00 76.81 939 THR A O 1
ATOM 6416 N N . LEU A 1 940 ? 73.060 -1.337 -80.158 1.00 77.12 940 LEU A N 1
ATOM 6417 C CA . LEU A 1 940 ? 73.095 -0.729 -81.480 1.00 77.12 940 LEU A CA 1
ATOM 6418 C C . LEU A 1 940 ? 72.676 0.731 -81.371 1.00 77.12 940 LEU A C 1
ATOM 6420 O O . LEU A 1 940 ? 71.531 1.032 -81.046 1.00 77.12 940 LEU A O 1
ATOM 6424 N N . SER A 1 941 ? 73.588 1.648 -81.686 1.00 76.19 941 SER A N 1
ATOM 6425 C CA . SER A 1 941 ? 73.221 3.058 -81.822 1.00 76.19 941 SER A CA 1
ATOM 6426 C C . SER A 1 941 ? 72.377 3.284 -83.077 1.00 76.19 941 SER A C 1
ATOM 6428 O O . SER A 1 941 ? 72.526 2.574 -84.076 1.00 76.19 941 SER A O 1
ATOM 6430 N N . SER A 1 942 ? 71.543 4.317 -83.067 1.00 72.69 942 SER A N 1
ATOM 6431 C CA . SER A 1 942 ? 70.762 4.721 -84.239 1.00 72.69 942 SER A CA 1
ATOM 6432 C C . SER A 1 942 ? 71.623 4.991 -85.478 1.00 72.69 942 SER A C 1
ATOM 6434 O O . SER A 1 942 ? 71.287 4.560 -86.580 1.00 72.69 942 SER A O 1
ATOM 6436 N N . ALA A 1 943 ? 72.803 5.590 -85.290 1.00 71.19 943 ALA A N 1
ATOM 6437 C CA . ALA A 1 943 ? 73.794 5.773 -86.347 1.00 71.19 943 ALA A CA 1
ATOM 6438 C C . ALA A 1 943 ? 74.310 4.434 -86.914 1.00 71.19 943 ALA A C 1
ATOM 6440 O O . ALA A 1 943 ? 74.519 4.312 -88.122 1.00 71.19 943 ALA A O 1
ATOM 6441 N N . SER A 1 944 ? 74.486 3.415 -86.065 1.00 74.94 944 SER A N 1
ATOM 6442 C CA . SER A 1 944 ? 74.913 2.073 -86.483 1.00 74.94 944 SER A CA 1
ATOM 6443 C C . SER A 1 944 ? 73.860 1.381 -87.352 1.00 74.94 944 SER A C 1
ATOM 6445 O O . SER A 1 944 ? 74.215 0.781 -88.361 1.00 74.94 944 SER A O 1
ATOM 6447 N N . ILE A 1 945 ? 72.576 1.500 -87.003 1.00 76.00 945 ILE A N 1
ATOM 6448 C CA . ILE A 1 945 ? 71.462 0.897 -87.756 1.00 76.00 945 ILE A CA 1
ATOM 6449 C C . ILE A 1 945 ? 71.307 1.569 -89.124 1.00 76.00 945 ILE A C 1
ATOM 6451 O O . ILE A 1 945 ? 71.157 0.902 -90.144 1.00 76.00 945 ILE A O 1
ATOM 6455 N N . THR A 1 946 ? 71.428 2.892 -89.180 1.00 70.75 946 THR A N 1
ATOM 6456 C CA . THR A 1 946 ? 71.407 3.640 -90.445 1.00 70.75 946 THR A CA 1
ATOM 6457 C C . THR A 1 946 ? 72.546 3.235 -91.366 1.00 70.75 946 THR A C 1
ATOM 6459 O O . THR A 1 946 ? 72.342 3.068 -92.567 1.00 70.75 946 THR A O 1
ATOM 6462 N N . ASN A 1 947 ? 73.747 3.034 -90.823 1.00 72.12 947 ASN A N 1
ATOM 6463 C CA . ASN A 1 947 ? 74.885 2.533 -91.594 1.00 72.12 947 ASN A CA 1
ATOM 6464 C C . ASN A 1 947 ? 74.657 1.094 -92.094 1.00 72.12 947 ASN A C 1
ATOM 6466 O O . ASN A 1 947 ? 75.041 0.772 -93.219 1.00 72.12 947 ASN A O 1
ATOM 6470 N N . LEU A 1 948 ? 73.988 0.256 -91.295 1.00 71.81 948 LEU A N 1
ATOM 6471 C CA . LEU A 1 948 ? 73.644 -1.127 -91.636 1.00 71.81 948 LEU A CA 1
ATOM 6472 C C . LEU A 1 948 ? 72.709 -1.216 -92.859 1.00 71.81 948 LEU A C 1
ATOM 6474 O O . LEU A 1 948 ? 72.947 -2.039 -93.734 1.00 71.81 948 LEU A O 1
ATOM 6478 N N . PHE A 1 949 ? 71.715 -0.323 -92.974 1.00 71.25 949 PHE A N 1
ATOM 6479 C CA . PHE A 1 949 ? 70.762 -0.300 -94.102 1.00 71.25 949 PHE A CA 1
ATOM 6480 C C . PHE A 1 949 ? 71.141 0.638 -95.266 1.00 71.25 949 PHE A C 1
ATOM 6482 O O . PHE A 1 949 ? 70.681 0.435 -96.388 1.00 71.25 949 PHE A O 1
ATOM 6489 N N . SER A 1 950 ? 71.987 1.656 -95.050 1.00 62.22 950 SER A N 1
ATOM 6490 C CA . SER A 1 950 ? 72.461 2.559 -96.124 1.00 62.22 950 SER A CA 1
ATOM 6491 C C . SER A 1 950 ? 73.621 1.988 -96.943 1.00 62.22 950 SER A C 1
ATOM 6493 O O . SER A 1 950 ? 73.875 2.442 -98.062 1.00 62.22 950 SER A O 1
ATOM 6495 N N . THR A 1 951 ? 74.310 0.967 -96.424 1.00 51.12 951 THR A N 1
ATOM 6496 C CA . THR A 1 951 ? 75.288 0.194 -97.187 1.00 51.12 951 THR A CA 1
ATOM 6497 C C . THR A 1 951 ? 74.569 -0.926 -97.931 1.00 51.12 951 THR A C 1
ATOM 6499 O O . THR A 1 951 ? 74.358 -2.021 -97.421 1.00 51.12 951 THR A O 1
ATOM 6502 N N . SER A 1 952 ? 74.191 -0.665 -99.185 1.00 40.19 952 SER A N 1
ATOM 6503 C CA . SER A 1 952 ? 73.833 -1.733 -100.116 1.00 40.19 952 SER A CA 1
ATOM 6504 C C . SER A 1 952 ? 74.914 -2.815 -100.058 1.00 40.19 952 SER A C 1
ATOM 6506 O O . SER A 1 952 ? 76.063 -2.558 -100.429 1.00 40.19 952 SER A O 1
ATOM 6508 N N . HIS A 1 953 ? 74.567 -4.013 -99.589 1.00 41.22 953 HIS A N 1
ATOM 6509 C CA . HIS A 1 953 ? 75.425 -5.183 -99.695 1.00 41.22 953 HIS A CA 1
ATOM 6510 C C . HIS A 1 953 ? 75.624 -5.526 -101.178 1.00 41.22 953 HIS A C 1
ATOM 6512 O O . HIS A 1 953 ? 74.931 -6.349 -101.766 1.00 41.22 953 HIS A O 1
ATOM 6518 N N . THR A 1 954 ? 76.629 -4.903 -101.782 1.00 37.78 954 THR A N 1
ATOM 6519 C CA . THR A 1 954 ? 77.413 -5.489 -102.864 1.00 37.78 954 THR A CA 1
ATOM 6520 C C . THR A 1 954 ? 78.864 -5.538 -102.398 1.00 37.78 954 THR A C 1
ATOM 6522 O O . THR A 1 954 ? 79.689 -4.752 -102.841 1.00 37.78 954 THR A O 1
ATOM 6525 N N . GLY A 1 955 ? 79.137 -6.454 -101.461 1.00 37.88 955 GLY A N 1
ATOM 6526 C CA . GLY A 1 955 ? 80.459 -7.012 -101.162 1.00 37.88 955 GLY A CA 1
ATOM 6527 C C . GLY A 1 955 ? 81.521 -6.075 -100.573 1.00 37.88 955 GLY A C 1
ATOM 6528 O O . GLY A 1 955 ? 82.143 -5.318 -101.307 1.00 37.88 955 GLY A O 1
ATOM 6529 N N . ALA A 1 956 ? 81.838 -6.250 -99.284 1.00 30.36 956 ALA A N 1
ATOM 6530 C CA . ALA A 1 956 ? 83.165 -6.674 -98.799 1.00 30.36 956 ALA A CA 1
ATOM 6531 C C . ALA A 1 956 ? 83.446 -6.262 -97.338 1.00 30.36 956 ALA A C 1
ATOM 6533 O O . ALA A 1 956 ? 83.190 -5.138 -96.921 1.00 30.36 956 ALA A O 1
ATOM 6534 N N . SER A 1 957 ? 84.094 -7.207 -96.647 1.00 33.62 957 SER A N 1
ATOM 6535 C CA . SER A 1 957 ? 84.836 -7.148 -95.378 1.00 33.62 957 SER A CA 1
ATOM 6536 C C . SER A 1 957 ? 84.077 -6.843 -94.086 1.00 33.62 957 SER A C 1
ATOM 6538 O O . SER A 1 957 ? 83.947 -5.697 -93.661 1.00 33.62 957 SER A O 1
ATOM 6540 N N . ASP A 1 958 ? 83.752 -7.940 -93.398 1.00 46.25 958 ASP A N 1
ATOM 6541 C CA . ASP A 1 958 ? 83.940 -8.122 -91.958 1.00 46.25 958 ASP A CA 1
ATOM 6542 C C . ASP A 1 958 ? 85.152 -7.335 -91.439 1.00 46.25 958 ASP A C 1
ATOM 6544 O O . ASP A 1 958 ? 86.293 -7.770 -91.581 1.00 46.25 958 ASP A O 1
ATOM 6548 N N . SER A 1 959 ? 84.917 -6.176 -90.831 1.00 42.06 959 SER A N 1
ATOM 6549 C CA . SER A 1 959 ? 85.572 -5.802 -89.578 1.00 42.06 959 SER A CA 1
ATOM 6550 C C . SER A 1 959 ? 85.080 -4.435 -89.113 1.00 42.06 959 SER A C 1
ATOM 6552 O O . SER A 1 959 ? 85.173 -3.447 -89.836 1.00 42.06 959 SER A O 1
ATOM 6554 N N . VAL A 1 960 ? 84.656 -4.416 -87.848 1.00 40.97 960 VAL A N 1
ATOM 6555 C CA . VAL A 1 960 ? 84.588 -3.289 -86.898 1.00 40.97 960 VAL A CA 1
ATOM 6556 C C . VAL A 1 960 ? 83.197 -2.864 -86.407 1.00 40.97 960 VAL A C 1
ATOM 6558 O O . VAL A 1 960 ? 83.149 -2.291 -85.328 1.00 40.97 960 VAL A O 1
ATOM 6561 N N . LEU A 1 961 ? 82.065 -3.278 -86.995 1.00 39.69 961 LEU A N 1
ATOM 6562 C CA . LEU A 1 961 ? 80.767 -3.176 -86.278 1.00 39.69 961 LEU A CA 1
ATOM 6563 C C . LEU A 1 961 ? 79.799 -4.363 -86.449 1.00 39.69 961 LEU A C 1
ATOM 6565 O O . LEU A 1 961 ? 78.705 -4.330 -85.893 1.00 39.69 961 LEU A O 1
ATOM 6569 N N . LEU A 1 962 ? 80.202 -5.438 -87.133 1.00 51.12 962 LEU A N 1
ATOM 6570 C CA . LEU A 1 962 ? 79.442 -6.689 -87.184 1.00 51.12 962 LEU A CA 1
ATOM 6571 C C . LEU A 1 962 ? 80.108 -7.752 -86.316 1.00 51.12 962 LEU A C 1
ATOM 6573 O O . LEU A 1 962 ? 81.174 -8.259 -86.640 1.00 51.12 962 LEU A O 1
ATOM 6577 N N . ASN A 1 963 ? 79.458 -8.058 -85.204 1.00 46.19 963 ASN A N 1
ATOM 6578 C CA . ASN A 1 963 ? 79.428 -9.375 -84.578 1.00 46.19 963 ASN A CA 1
ATOM 6579 C C . ASN A 1 963 ? 78.310 -9.312 -83.551 1.00 46.19 963 ASN A C 1
ATOM 6581 O O . ASN A 1 963 ? 78.579 -9.157 -82.361 1.00 46.19 963 ASN A O 1
ATOM 6585 N N . SER A 1 964 ? 77.064 -9.273 -84.026 1.00 53.59 964 SER A N 1
ATOM 6586 C CA . SER A 1 964 ? 75.914 -9.549 -83.162 1.00 53.59 964 SER A CA 1
ATOM 6587 C C . SER A 1 964 ? 74.565 -9.523 -83.889 1.00 53.59 964 SER A C 1
ATOM 6589 O O . SER A 1 964 ? 73.808 -10.474 -83.766 1.00 53.59 964 SER A O 1
ATOM 6591 N N . TRP A 1 965 ? 74.265 -8.500 -84.689 1.00 54.25 965 TRP A N 1
ATOM 6592 C CA . TRP A 1 965 ? 72.904 -8.284 -85.210 1.00 54.25 965 TRP A CA 1
ATOM 6593 C C . TRP A 1 965 ? 72.797 -8.586 -86.710 1.00 54.25 965 TRP A C 1
ATOM 6595 O O . TRP A 1 965 ? 73.702 -8.238 -87.469 1.00 54.25 965 TRP A O 1
ATOM 6605 N N . LYS A 1 966 ? 71.710 -9.237 -87.147 1.00 57.62 966 LYS A N 1
ATOM 6606 C CA . LYS A 1 966 ? 71.432 -9.541 -88.564 1.00 57.62 966 LYS A CA 1
ATOM 6607 C C . LYS A 1 966 ? 70.426 -8.518 -89.117 1.00 57.62 966 LYS A C 1
ATOM 6609 O O . LYS A 1 966 ? 69.490 -8.157 -88.410 1.00 57.62 966 LYS A O 1
ATOM 6614 N N . SER A 1 967 ? 70.622 -8.051 -90.349 1.00 51.00 967 SER A N 1
ATOM 6615 C CA . SER A 1 967 ? 69.754 -7.101 -91.079 1.00 51.00 967 SER A CA 1
ATOM 6616 C C . SER A 1 967 ? 69.289 -7.643 -92.416 1.00 51.00 967 SER A C 1
ATOM 6618 O O . SER A 1 967 ? 70.060 -8.468 -92.963 1.00 51.00 967 SER A O 1
#